Protein 4PC4 (pdb70)

CATH classification: 2.80.10.50 (+1 more: 1.10.10.2400)

Radius of gyration: 37.39 Å; Cα contacts (8 Å, |Δi|>4): 2661; chains: 5; bounding box: 102×101×78 Å

Secondary structure (DSSP, 8-state):
---HHHHHHHHHHHHHTT-HHHHHHHHHHHHHTT-THHHHHHHHHHHHTT-THHHHHHHHHHTTT-HHHHHHHS-HHHHHHHHT--EEEEETTTTEEEEE-S---TTS-EEEEE-SS-SSSGGG-EEEEEEEETTEEEEEEEETTTTEEEEE-SSS-SSTT---BEEEES---SGGG-EEEEEEEETTEEEEEEEETTT-PEEEEEEE-STT--EEEEEESS--TT-HHHH-EEEEE-/---HHHHHHHHHHHHHTT-HHHHHHHHHHHHHTT-THHHHHHHHHHHHTT-THHHHHHHHHHHTT-HHHHHHHS-HHHHHHHHT--EEEEETTTTEEEEE-S---TTS-EEEEE-SS-SSSGGG-EEEEEEEETTEEEEEEEETTTTEEEEE-SSS-SSTT---BEEEES---SGGG-EEEEEEEETTEEEEEEEETTT-PBEEEEEE-STT--EEEEE--S--TT-HHHH-EEEEE-/--SS-HHHHHHHHHHHHHHT-HHHHHHHHHHHHHTT-THHHHHHHHHHHHTT-THHHHHHHHHHTTT-HHHHHHHS-HHHHHHHHT--EEEEETTTTEEEEE-S---TTS-EEEEEESS-SSSGGG-EEEEEEEETTEEEEEEEETTTTEEEEE-SSS-SSTT---BEEEES---SGGG-EEEEEEEETTEEEEEEEETTT-PEEEEEEE-STT--EEEEEESS--TT-HHHH-EEEEE-/---HHHHHHHHHHHHHTT-HHHHHHHHHHHHHTT-THHHHHHHHHHHHTT-THHHHHHHHHHTTT-HHHHHHHS-HHHHHHHHT--EEEEETTTTEEEEE-S---TTS-EEEEEESS-SSSGGG-EEEEEEEETTEEEEEEEETTTTEEEEE-SSS-SSTT---BEEEES---SGGG-EEEEEEEETTEEEEEEEETTT-PEEEEEEE-STT--EEEEEESS--TT-HHHH-EEEEE-/--S-HHHHHHHHHHHHHHT-HHHHHHHHHHHHHTT-THHHHHHHHHHHHTT-THHHHHHHHHHTTT-HHHHHHHS-HHHHHHHHT--EEEEETTTTEEEEE-S---TTS-EEEEEESS-SSSGGG-EEEEEEEETTEEEEEEEETTTTEEEEE-SSS-SSTT---BEEEES---SGGG-EEEEEEEETTEEEEEEEETTT-PEEEEEEE-STT--EEEEEESS--TT-HHHH-EEEEE-

Nearest PDB structures (foldseek):
  4pc4-assembly4_D  TM=1.002E+00  e=9.087E-47  Bombyx mori
  4efr-assembly1_A  TM=9.625E-01  e=6.737E-29  Bombyx mori
  4iy8-assembly2_B  TM=9.579E-01  e=3.237E-28  Bombyx mori
  7wns-assembly1_A  TM=9.553E-01  e=2.415E-25  Bombyx mori
  6lqk-assembly1_A  TM=6.366E-01  e=7.628E-05  Apis mellifera

InterPro domains:
  IPR004943 Lepidopteran low molecular weight lipoprotein [PF03260] (29-259)
  IPR042046 Lepidopteran low molecular weight lipoprotein, N-terminal domain [G3DSA:1.10.10.2400] (21-98)

Structure (mmCIF, N/CA/C/O backbone):
data_4PC4
#
_entry.id   4PC4
#
_cell.length_a   83.210
_cell.length_b   85.750
_cell.length_c   104.470
_cell.angle_alpha   90.00
_cell.angle_beta   104.84
_cell.angle_gamma   90.00
#
_symmetry.space_group_name_H-M   'P 1 21 1'
#
loop_
_entity.id
_entity.type
_entity.pdbx_description
1 polymer '30K lipoprotein'
2 non-polymer '2-(N-MORPHOLINO)-ETHANESULFONIC ACID'
3 non-polymer 1,2-ETHANEDIOL
4 non-polymer DI(HYDROXYETHYL)ETHER
5 non-polymer 'ISOPROPYL ALCOHOL'
6 water water
#
loop_
_atom_site.group_PDB
_atom_site.id
_atom_site.type_symbol
_atom_site.label_atom_id
_atom_site.label_alt_id
_atom_site.label_comp_id
_atom_site.label_asym_id
_atom_site.label_entity_id
_atom_site.label_seq_id
_atom_site.pdbx_PDB_ins_code
_atom_site.Cartn_x
_atom_site.Cartn_y
_atom_site.Cartn_z
_atom_site.occupancy
_atom_site.B_iso_or_equiv
_atom_site.auth_seq_id
_atom_site.auth_comp_id
_atom_site.auth_asym_id
_atom_site.auth_atom_id
_atom_site.pdbx_PDB_model_num
ATOM 1 N N . ASP A 1 8 ? 11.566 32.488 82.967 1.00 87.61 8 ASP A N 1
ATOM 2 C CA . ASP A 1 8 ? 11.094 31.824 81.705 1.00 89.51 8 ASP A CA 1
ATOM 3 C C . ASP A 1 8 ? 12.276 31.189 80.923 1.00 79.09 8 ASP A C 1
ATOM 4 O O . ASP A 1 8 ? 12.295 29.966 80.714 1.00 78.00 8 ASP A O 1
ATOM 9 N N . THR A 1 9 ? 13.273 31.997 80.546 1.00 68.85 9 THR A N 1
ATOM 10 C CA . THR A 1 9 ? 14.473 31.509 79.836 1.00 59.63 9 THR A CA 1
ATOM 11 C C . THR A 1 9 ? 15.165 30.364 80.573 1.00 52.44 9 THR A C 1
ATOM 12 O O . THR A 1 9 ? 15.411 30.459 81.761 1.00 49.08 9 THR A O 1
ATOM 16 N N . SER A 1 10 ? 15.457 29.273 79.868 1.00 46.58 10 SER A N 1
ATOM 17 C CA . SER A 1 10 ? 16.035 28.084 80.491 1.00 43.63 10 SER A CA 1
ATOM 18 C C . SER A 1 10 ? 17.457 28.362 80.960 1.00 42.85 10 SER A C 1
ATOM 19 O O . SER A 1 10 ? 18.169 29.232 80.399 1.00 35.20 10 SER A O 1
ATOM 22 N N . ASN A 1 11 ? 17.885 27.569 81.940 1.00 40.82 11 ASN A N 1
ATOM 23 C CA . ASN A 1 11 ? 19.262 27.636 82.402 1.00 42.60 11 ASN A CA 1
ATOM 24 C C . ASN A 1 11 ? 20.277 27.405 81.269 1.00 38.26 11 ASN A C 1
ATOM 25 O O . ASN A 1 11 ? 21.308 28.060 81.230 1.00 37.70 11 ASN A O 1
ATOM 30 N N . GLN A 1 12 ? 19.984 26.493 80.357 1.00 39.33 12 GLN A N 1
ATOM 31 C CA . GLN A 1 12 ? 20.885 26.238 79.214 1.00 42.81 12 GLN A CA 1
ATOM 32 C C . GLN A 1 12 ? 21.036 27.472 78.331 1.00 37.17 12 GLN A C 1
ATOM 33 O O . GLN A 1 12 ? 22.149 27.784 77.867 1.00 37.89 12 GLN A O 1
ATOM 39 N N . ASP A 1 13 ? 19.920 28.131 78.034 1.00 33.04 13 ASP A N 1
ATOM 40 C CA . ASP A 1 13 ? 19.974 29.330 77.190 1.00 30.88 13 ASP A CA 1
ATOM 41 C C . ASP A 1 13 ? 20.742 30.454 77.895 1.00 28.96 13 ASP A C 1
ATOM 42 O O . ASP A 1 13 ? 21.439 31.221 77.247 1.00 26.67 13 ASP A O 1
ATOM 47 N N . LEU A 1 14 ? 20.575 30.566 79.203 1.00 28.32 14 LEU A N 1
ATOM 48 C CA . LEU A 1 14 ? 21.311 31.584 79.965 1.00 27.36 14 LEU A CA 1
ATOM 49 C C . LEU A 1 14 ? 22.789 31.276 80.026 1.00 27.59 14 LEU A C 1
ATOM 50 O O . LEU A 1 14 ? 23.622 32.171 79.993 1.00 27.40 14 LEU A O 1
ATOM 55 N N . GLU A 1 15 ? 23.128 30.007 80.111 1.00 28.64 15 GLU A N 1
ATOM 56 C CA . GLU A 1 15 ? 24.518 29.623 80.009 1.00 29.70 15 GLU A CA 1
ATOM 57 C C . GLU A 1 15 ? 25.163 30.053 78.667 1.00 27.68 15 GLU A C 1
ATOM 58 O O . GLU A 1 15 ? 26.311 30.515 78.638 1.00 23.09 15 GLU A O 1
ATOM 64 N N . GLU A 1 16 ? 24.425 29.897 77.581 1.00 24.68 16 GLU A N 1
ATOM 65 C CA . GLU A 1 16 ? 24.908 30.294 76.292 1.00 23.20 16 GLU A CA 1
ATOM 66 C C . GLU A 1 16 ? 25.139 31.819 76.214 1.00 22.22 16 GLU A C 1
ATOM 67 O O . GLU A 1 16 ? 26.142 32.282 75.691 1.00 20.66 16 GLU A O 1
ATOM 73 N N . LYS A 1 17 ? 24.190 32.578 76.760 1.00 21.60 17 LYS A N 1
ATOM 74 C CA . LYS A 1 17 ? 24.284 34.025 76.802 1.00 19.27 17 LYS A CA 1
ATOM 75 C C . LYS A 1 17 ? 25.465 34.475 77.615 1.00 19.16 17 LYS A C 1
ATOM 76 O O . LYS A 1 17 ? 26.227 35.337 77.184 1.00 19.41 17 LYS A O 1
ATOM 82 N N . LEU A 1 18 ? 25.718 33.786 78.727 1.00 18.72 18 LEU A N 1
ATOM 83 C CA . LEU A 1 18 ? 26.851 34.158 79.575 1.00 19.27 18 LEU A CA 1
ATOM 84 C C . LEU A 1 18 ? 28.184 33.841 78.931 1.00 19.40 18 LEU A C 1
ATOM 85 O O . LEU A 1 18 ? 29.087 34.687 78.899 1.00 18.39 18 LEU A O 1
ATOM 90 N N . TYR A 1 19 ? 28.300 32.648 78.358 1.00 17.94 19 TYR A N 1
ATOM 91 C CA . TYR A 1 19 ? 29.487 32.266 77.667 1.00 17.79 19 TYR A CA 1
ATOM 92 C C . TYR A 1 19 ? 29.794 33.265 76.530 1.00 18.64 19 TYR A C 1
ATOM 93 O O . TYR A 1 19 ? 30.949 33.712 76.371 1.00 18.49 19 TYR A O 1
ATOM 102 N N . ASN A 1 20 ? 28.774 33.594 75.748 1.00 18.59 20 ASN A N 1
ATOM 103 C CA . ASN A 1 20 ? 28.939 34.544 74.630 1.00 18.77 20 ASN A CA 1
ATOM 104 C C . ASN A 1 20 ? 29.468 35.881 75.127 1.00 18.97 20 ASN A C 1
ATOM 105 O O . ASN A 1 20 ? 30.351 36.455 74.488 1.00 17.98 20 ASN A O 1
ATOM 110 N N . SER A 1 21 ? 28.918 36.376 76.250 1.00 18.45 21 SER A N 1
ATOM 111 C CA . SER A 1 21 ? 29.368 37.664 76.817 1.00 19.05 21 SER A CA 1
ATOM 112 C C . SER A 1 21 ? 30.849 37.612 77.142 1.00 18.34 21 SER A C 1
ATOM 113 O O . SER A 1 21 ? 31.603 38.566 76.875 1.00 19.30 21 SER A O 1
ATOM 116 N N . ILE A 1 22 ? 31.280 36.522 77.752 1.00 17.71 22 ILE A N 1
ATOM 117 C CA . ILE A 1 22 ? 32.664 36.341 78.161 1.00 18.39 22 ILE A CA 1
ATOM 118 C C . ILE A 1 22 ? 33.557 36.239 76.962 1.00 18.33 22 ILE A C 1
ATOM 119 O O . ILE A 1 22 ? 34.615 36.906 76.848 1.00 16.68 22 ILE A O 1
ATOM 124 N N . LEU A 1 23 ? 33.150 35.436 75.966 1.00 19.45 23 LEU A N 1
ATOM 125 C CA . LEU A 1 23 ? 33.949 35.299 74.787 1.00 19.94 23 LEU A CA 1
ATOM 126 C C . LEU A 1 23 ? 34.172 36.588 73.988 1.00 21.37 23 LEU A C 1
ATOM 127 O O . LEU A 1 23 ? 35.231 36.803 73.411 1.00 23.32 23 LEU A O 1
ATOM 132 N N . THR A 1 24 ? 33.177 37.446 73.988 1.00 19.88 24 THR A N 1
ATOM 133 C CA . THR A 1 24 ? 33.236 38.701 73.270 1.00 21.13 24 THR A CA 1
ATOM 134 C C . THR A 1 24 ? 33.860 39.827 74.078 1.00 21.23 24 THR A C 1
ATOM 135 O O . THR A 1 24 ? 34.052 40.931 73.567 1.00 22.07 24 THR A O 1
ATOM 139 N N . GLY A 1 25 ? 34.208 39.546 75.308 1.00 20.63 25 GLY A N 1
ATOM 140 C CA . GLY A 1 25 ? 34.822 40.571 76.180 1.00 20.73 25 GLY A CA 1
ATOM 141 C C . GLY A 1 25 ? 33.867 41.569 76.763 1.00 20.65 25 GLY A C 1
ATOM 142 O O . GLY A 1 25 ? 34.305 42.632 77.297 1.00 18.58 25 GLY A O 1
ATOM 143 N N . ASP A 1 26 ? 32.581 41.222 76.822 1.00 19.44 26 ASP A N 1
ATOM 144 C CA . ASP A 1 26 ? 31.588 42.070 77.505 1.00 21.64 26 ASP A CA 1
ATOM 145 C C . ASP A 1 26 ? 31.478 41.667 78.950 1.00 21.81 26 ASP A C 1
ATOM 146 O O . ASP A 1 26 ? 30.489 41.051 79.391 1.00 19.41 26 ASP A O 1
ATOM 151 N N . TYR A 1 27 ? 32.539 41.973 79.711 1.00 19.61 27 TYR A N 1
ATOM 152 C CA . TYR A 1 27 ? 32.652 41.505 81.081 1.00 20.99 27 TYR A CA 1
ATOM 153 C C . TYR A 1 27 ? 31.631 42.182 82.005 1.00 23.45 27 TYR A C 1
ATOM 154 O O . TYR A 1 27 ? 31.200 41.575 82.977 1.00 23.56 27 TYR A O 1
ATOM 163 N N . ASP A 1 28 ? 31.246 43.415 81.705 1.00 24.36 28 ASP A N 1
ATOM 164 C CA . ASP A 1 28 ? 30.250 44.075 82.559 1.00 28.48 28 ASP A CA 1
ATOM 165 C C . ASP A 1 28 ? 28.900 43.361 82.450 1.00 24.74 28 ASP A C 1
ATOM 166 O O . ASP A 1 28 ? 28.261 43.126 83.462 1.00 25.84 28 ASP A O 1
ATOM 171 N N . SER A 1 29 ? 28.517 42.935 81.246 1.00 23.59 29 SER A N 1
ATOM 172 C CA . SER A 1 29 ? 27.328 42.080 81.095 1.00 23.17 29 SER A CA 1
ATOM 173 C C . SER A 1 29 ? 27.507 40.744 81.801 1.00 22.14 29 SER A C 1
ATOM 174 O O . SER A 1 29 ? 26.588 40.265 82.466 1.00 22.54 29 SER A O 1
ATOM 177 N N . ALA A 1 30 ? 28.660 40.096 81.641 1.00 20.25 30 ALA A N 1
ATOM 178 C CA . ALA A 1 30 ? 28.904 38.813 82.269 1.00 20.12 30 ALA A CA 1
ATOM 179 C C . ALA A 1 30 ? 28.757 38.890 83.782 1.00 21.54 30 ALA A C 1
ATOM 180 O O . ALA A 1 30 ? 28.156 37.998 84.398 1.00 21.74 30 ALA A O 1
ATOM 182 N N . VAL A 1 31 ? 29.321 39.945 84.379 1.00 21.39 31 VAL A N 1
ATOM 183 C CA . VAL A 1 31 ? 29.242 40.117 85.841 1.00 22.44 31 VAL A CA 1
ATOM 184 C C . VAL A 1 31 ? 27.795 40.394 86.273 1.00 21.90 31 VAL A C 1
ATOM 185 O O . VAL A 1 31 ? 27.313 39.788 87.218 1.00 23.93 31 VAL A O 1
ATOM 189 N N . ARG A 1 32 ? 27.122 41.284 85.580 1.00 23.43 32 ARG A N 1
ATOM 190 C CA . ARG A 1 32 ? 25.709 41.584 85.886 1.00 27.08 32 ARG A CA 1
ATOM 191 C C . ARG A 1 32 ? 24.831 40.315 85.824 1.00 26.46 32 ARG A C 1
ATOM 192 O O . ARG A 1 32 ? 24.074 40.022 86.753 1.00 25.91 32 ARG A O 1
ATOM 200 N N . GLN A 1 33 ? 24.940 39.585 84.709 1.00 23.56 33 GLN A N 1
ATOM 201 C CA . GLN A 1 33 ? 24.266 38.317 84.579 1.00 24.28 33 GLN A CA 1
ATOM 202 C C . GLN A 1 33 ? 24.576 37.359 85.748 1.00 24.00 33 GLN A C 1
ATOM 203 O O . GLN A 1 33 ? 23.676 36.741 86.316 1.00 23.57 33 GLN A O 1
ATOM 209 N N . SER A 1 34 ? 25.865 37.229 86.083 1.00 23.11 34 SER A N 1
ATOM 210 C CA . SER A 1 34 ? 26.290 36.290 87.097 1.00 23.50 34 SER A CA 1
ATOM 211 C C . SER A 1 34 ? 25.720 36.604 88.477 1.00 24.45 34 SER A C 1
ATOM 212 O O . SER A 1 34 ? 25.213 35.707 89.184 1.00 25.01 34 SER A O 1
ATOM 215 N N . LEU A 1 35 ? 25.733 37.869 88.836 1.00 26.04 35 LEU A N 1
ATOM 216 C CA . LEU A 1 35 ? 25.146 38.307 90.091 1.00 28.90 35 LEU A CA 1
ATOM 217 C C . LEU A 1 35 ? 23.642 38.019 90.135 1.00 28.88 35 LEU A C 1
ATOM 218 O O . LEU A 1 35 ? 23.134 37.600 91.152 1.00 29.28 35 LEU A O 1
ATOM 223 N N . GLU A 1 36 ? 22.962 38.295 89.024 1.00 29.49 36 GLU A N 1
ATOM 224 C CA . GLU A 1 36 ? 21.546 38.038 88.927 1.00 30.15 36 GLU A CA 1
ATOM 225 C C . GLU A 1 36 ? 21.258 36.547 89.054 1.00 30.08 36 GLU A C 1
ATOM 226 O O . GLU A 1 36 ? 20.380 36.156 89.873 1.00 31.74 36 GLU A O 1
ATOM 232 N N . TYR A 1 37 ? 22.000 35.700 88.322 1.00 26.59 37 TYR A N 1
ATOM 233 C CA . TYR A 1 37 ? 21.765 34.231 88.412 1.00 29.03 37 TYR A CA 1
ATOM 234 C C . TYR A 1 37 ? 21.999 33.679 89.828 1.00 29.72 37 TYR A C 1
ATOM 235 O O . TYR A 1 37 ? 21.206 32.880 90.356 1.00 31.79 37 TYR A O 1
ATOM 244 N N . GLU A 1 38 ? 23.060 34.140 90.457 1.00 30.87 38 GLU A N 1
ATOM 245 C CA . GLU A 1 38 ? 23.366 33.696 91.822 1.00 30.55 38 GLU A CA 1
ATOM 246 C C . GLU A 1 38 ? 22.233 34.137 92.794 1.00 34.54 38 GLU A C 1
ATOM 247 O O . GLU A 1 38 ? 21.813 33.356 93.634 1.00 34.07 38 GLU A O 1
ATOM 253 N N . SER A 1 39 ? 21.747 35.373 92.653 1.00 34.03 39 SER A N 1
ATOM 254 C CA . SER A 1 39 ? 20.663 35.879 93.493 1.00 37.90 39 SER A CA 1
ATOM 255 C C . SER A 1 39 ? 19.362 35.087 93.323 1.00 40.02 39 SER A C 1
ATOM 256 O O . SER A 1 39 ? 18.565 35.027 94.241 1.00 39.33 39 SER A O 1
ATOM 259 N N . GLN A 1 40 ? 19.152 34.513 92.141 1.00 38.20 40 GLN A N 1
ATOM 260 C CA . GLN A 1 40 ? 17.973 33.737 91.835 1.00 40.42 40 GLN A CA 1
ATOM 261 C C . GLN A 1 40 ? 18.137 32.262 92.210 1.00 40.20 40 GLN A C 1
ATOM 262 O O . GLN A 1 40 ? 17.228 31.485 91.986 1.00 39.99 40 GLN A O 1
ATOM 268 N N . GLY A 1 41 ? 19.295 31.868 92.746 1.00 37.42 41 GLY A N 1
ATOM 269 C CA . GLY A 1 41 ? 19.584 30.466 93.062 1.00 37.45 41 GLY A CA 1
ATOM 270 C C . GLY A 1 41 ? 19.905 29.622 91.872 1.00 38.64 41 GLY A C 1
ATOM 271 O O . GLY A 1 41 ? 19.761 28.405 91.918 1.00 41.16 41 GLY A O 1
ATOM 272 N N . LYS A 1 42 ? 20.342 30.268 90.782 1.00 37.41 42 LYS A N 1
ATOM 273 C CA . LYS A 1 42 ? 20.683 29.601 89.541 1.00 36.25 42 LYS A CA 1
ATOM 274 C C . LYS A 1 42 ? 22.198 29.660 89.288 1.00 33.79 42 LYS A C 1
ATOM 275 O O . LYS A 1 42 ? 22.630 29.781 88.164 1.00 32.50 42 LYS A O 1
ATOM 281 N N . GLY A 1 43 ? 22.969 29.592 90.353 1.00 33.54 43 GLY A N 1
ATOM 282 C CA . GLY A 1 43 ? 24.421 29.590 90.285 1.00 32.99 43 GLY A CA 1
ATOM 283 C C . GLY A 1 43 ? 25.005 28.449 89.481 1.00 32.05 43 GLY A C 1
ATOM 284 O O . GLY A 1 43 ? 26.116 28.545 88.965 1.00 31.44 43 GLY A O 1
ATOM 285 N N . SER A 1 44 ? 24.264 27.358 89.345 1.00 31.60 44 SER A N 1
ATOM 286 C CA . SER A 1 44 ? 24.668 26.268 88.459 1.00 33.27 44 SER A CA 1
ATOM 287 C C . SER A 1 44 ? 24.993 26.745 87.037 1.00 31.39 44 SER A C 1
ATOM 288 O O . SER A 1 44 ? 25.806 26.128 86.342 1.00 31.19 44 SER A O 1
ATOM 291 N N . ILE A 1 45 ? 24.339 27.815 86.593 1.00 31.56 45 ILE A N 1
ATOM 292 C CA . ILE A 1 45 ? 24.643 28.408 85.282 1.00 27.69 45 ILE A CA 1
ATOM 293 C C . ILE A 1 45 ? 26.130 28.837 85.217 1.00 25.26 45 ILE A C 1
ATOM 294 O O . ILE A 1 45 ? 26.826 28.564 84.239 1.00 25.95 45 ILE A O 1
ATOM 299 N N . ILE A 1 46 ? 26.577 29.479 86.299 1.00 26.69 46 ILE A N 1
ATOM 300 C CA . ILE A 1 46 ? 27.934 29.955 86.404 1.00 25.03 46 ILE A CA 1
ATOM 301 C C . ILE A 1 46 ? 28.882 28.776 86.461 1.00 25.93 46 ILE A C 1
ATOM 302 O O . ILE A 1 46 ? 29.872 28.736 85.738 1.00 24.75 46 ILE A O 1
ATOM 307 N N . GLN A 1 47 ? 28.564 27.770 87.279 1.00 27.67 47 GLN A N 1
ATOM 308 C CA . GLN A 1 47 ? 29.400 26.580 87.347 1.00 28.61 47 GLN A CA 1
ATOM 309 C C . GLN A 1 47 ? 29.581 25.927 85.990 1.00 25.15 47 GLN A C 1
ATOM 310 O O . GLN A 1 47 ? 30.676 25.532 85.614 1.00 25.09 47 GLN A O 1
ATOM 316 N N . ASN A 1 48 ? 28.490 25.817 85.243 1.00 27.50 48 ASN A N 1
ATOM 317 C CA . ASN A 1 48 ? 28.529 25.199 83.939 1.00 27.08 48 ASN A CA 1
ATOM 318 C C . ASN A 1 48 ? 29.362 26.013 82.937 1.00 23.85 48 ASN A C 1
ATOM 319 O O . ASN A 1 48 ? 30.109 25.462 82.165 1.00 24.03 48 ASN A O 1
ATOM 324 N N . VAL A 1 49 ? 29.211 27.328 82.960 1.00 23.73 49 VAL A N 1
ATOM 325 C CA A VAL A 1 49 ? 30.012 28.195 82.062 0.50 23.69 49 VAL A CA 1
ATOM 326 C CA B VAL A 1 49 ? 30.005 28.192 82.066 0.50 23.31 49 VAL A CA 1
ATOM 327 C C . VAL A 1 49 ? 31.503 28.104 82.383 1.00 22.30 49 VAL A C 1
ATOM 328 O O . VAL A 1 49 ? 32.318 27.965 81.473 1.00 21.05 49 VAL A O 1
ATOM 335 N N . VAL A 1 50 ? 31.841 28.119 83.670 1.00 23.19 50 VAL A N 1
ATOM 336 C CA . VAL A 1 50 ? 33.243 28.015 84.083 1.00 23.23 50 VAL A CA 1
ATOM 337 C C . VAL A 1 50 ? 33.814 26.672 83.627 1.00 21.05 50 VAL A C 1
ATOM 338 O O . VAL A 1 50 ? 34.854 26.643 82.996 1.00 20.61 50 VAL A O 1
ATOM 342 N N . ASN A 1 51 ? 33.064 25.601 83.836 1.00 22.48 51 ASN A N 1
ATOM 343 C CA . ASN A 1 51 ? 33.486 24.269 83.396 1.00 24.07 51 ASN A CA 1
ATOM 344 C C . ASN A 1 51 ? 33.760 24.288 81.874 1.00 21.62 51 ASN A C 1
ATOM 345 O O . ASN A 1 51 ? 34.771 23.746 81.411 1.00 21.97 51 ASN A O 1
ATOM 350 N N . ASN A 1 52 ? 32.832 24.861 81.121 1.00 21.95 52 ASN A N 1
ATOM 351 C CA . ASN A 1 52 ? 32.954 24.848 79.641 1.00 22.00 52 ASN A CA 1
ATOM 352 C C . ASN A 1 52 ? 34.075 25.762 79.165 1.00 19.13 52 ASN A C 1
ATOM 353 O O . ASN A 1 52 ? 34.783 25.428 78.205 1.00 21.87 52 ASN A O 1
ATOM 358 N N . LEU A 1 53 ? 34.241 26.922 79.805 1.00 20.22 53 LEU A N 1
ATOM 359 C CA . LEU A 1 53 ? 35.344 27.817 79.458 1.00 19.15 53 LEU A CA 1
ATOM 360 C C . LEU A 1 53 ? 36.694 27.126 79.607 1.00 19.46 53 LEU A C 1
ATOM 361 O O . LEU A 1 53 ? 37.595 27.281 78.778 1.00 19.91 53 LEU A O 1
ATOM 366 N N . ILE A 1 54 ? 36.825 26.369 80.680 1.00 20.66 54 ILE A N 1
ATOM 367 C CA . ILE A 1 54 ? 38.065 25.659 80.974 1.00 21.65 54 ILE A CA 1
ATOM 368 C C . ILE A 1 54 ? 38.302 24.480 80.029 1.00 20.19 54 ILE A C 1
ATOM 369 O O . ILE A 1 54 ? 39.398 24.321 79.503 1.00 20.42 54 ILE A O 1
ATOM 374 N N . ILE A 1 55 ? 37.252 23.715 79.746 1.00 21.93 55 ILE A N 1
ATOM 375 C CA . ILE A 1 55 ? 37.322 22.651 78.724 1.00 23.15 55 ILE A CA 1
ATOM 376 C C . ILE A 1 55 ? 37.773 23.250 77.389 1.00 22.06 55 ILE A C 1
ATOM 377 O O . ILE A 1 55 ? 38.632 22.679 76.694 1.00 21.16 55 ILE A O 1
ATOM 382 N N . ASP A 1 56 ? 37.278 24.447 77.076 1.00 20.80 56 ASP A N 1
ATOM 383 C CA . ASP A 1 56 ? 37.638 25.135 75.814 1.00 21.68 56 ASP A CA 1
ATOM 384 C C . ASP A 1 56 ? 38.980 25.889 75.872 1.00 20.70 56 ASP A C 1
ATOM 385 O O . ASP A 1 56 ? 39.407 26.461 74.867 1.00 19.80 56 ASP A O 1
ATOM 390 N N . LYS A 1 57 ? 39.611 25.885 77.049 1.00 19.76 57 LYS A N 1
ATOM 391 C CA . LYS A 1 57 ? 40.901 26.542 77.292 1.00 20.83 57 LYS A CA 1
ATOM 392 C C . LYS A 1 57 ? 40.806 28.034 76.917 1.00 21.98 57 LYS A C 1
ATOM 393 O O . LYS A 1 57 ? 41.702 28.587 76.288 1.00 21.15 57 LYS A O 1
ATOM 399 N N . ARG A 1 58 ? 39.717 28.672 77.337 1.00 22.03 58 ARG A N 1
ATOM 400 C CA . ARG A 1 58 ? 39.521 30.078 76.962 1.00 22.80 58 ARG A CA 1
ATOM 401 C C . ARG A 1 58 ? 40.302 31.004 77.862 1.00 20.20 58 ARG A C 1
ATOM 402 O O . ARG A 1 58 ? 40.114 31.011 79.070 1.00 19.73 58 ARG A O 1
ATOM 410 N N . ARG A 1 59 ? 41.182 31.794 77.302 1.00 22.86 59 ARG A N 1
ATOM 411 C CA . ARG A 1 59 ? 41.910 32.731 78.166 1.00 23.01 59 ARG A CA 1
ATOM 412 C C . ARG A 1 59 ? 41.008 33.746 78.843 1.00 21.74 59 ARG A C 1
ATOM 413 O O . ARG A 1 59 ? 41.318 34.193 79.931 1.00 20.40 59 ARG A O 1
ATOM 421 N N . ASN A 1 60 ? 39.871 34.078 78.225 1.00 19.19 60 ASN A N 1
ATOM 422 C CA . ASN A 1 60 ? 38.932 35.032 78.795 1.00 19.54 60 ASN A CA 1
ATOM 423 C C . ASN A 1 60 ? 38.302 34.591 80.111 1.00 18.98 60 ASN A C 1
ATOM 424 O O . ASN A 1 60 ? 37.706 35.388 80.832 1.00 18.33 60 ASN A O 1
ATOM 429 N N . THR A 1 61 ? 38.471 33.312 80.477 1.00 17.82 61 THR A N 1
ATOM 430 C CA . THR A 1 61 ? 38.147 32.864 81.794 1.00 17.99 61 THR A CA 1
ATOM 431 C C . THR A 1 61 ? 38.806 33.731 82.883 1.00 17.25 61 THR A C 1
ATOM 432 O O . THR A 1 61 ? 38.211 33.961 83.955 1.00 18.03 61 THR A O 1
ATOM 436 N N . MET A 1 62 ? 40.038 34.158 82.644 1.00 16.51 62 MET A N 1
ATOM 437 C CA . MET A 1 62 ? 40.781 34.910 83.669 1.00 16.88 62 MET A CA 1
ATOM 438 C C . MET A 1 62 ? 40.150 36.260 83.889 1.00 16.20 62 MET A C 1
ATOM 439 O O . MET A 1 62 ? 39.977 36.677 85.023 1.00 18.71 62 MET A O 1
ATOM 444 N N . GLU A 1 63 ? 39.836 36.944 82.796 1.00 16.13 63 GLU A N 1
ATOM 445 C CA . GLU A 1 63 ? 39.130 38.217 82.861 1.00 16.73 63 GLU A CA 1
ATOM 446 C C . GLU A 1 63 ? 37.789 38.125 83.565 1.00 17.99 63 GLU A C 1
ATOM 447 O O . GLU A 1 63 ? 37.443 38.988 84.360 1.00 17.53 63 GLU A O 1
ATOM 453 N N . TYR A 1 64 ? 37.028 37.070 83.275 1.00 17.34 64 TYR A N 1
ATOM 454 C CA . TYR A 1 64 ? 35.740 36.858 83.872 1.00 17.84 64 TYR A CA 1
ATOM 455 C C . TYR A 1 64 ? 35.912 36.715 85.384 1.00 17.57 64 TYR A C 1
ATOM 456 O O . TYR A 1 64 ? 35.244 37.395 86.169 1.00 19.54 64 TYR A O 1
ATOM 465 N N . CYS A 1 65 ? 36.845 35.889 85.783 1.00 17.58 65 CYS A N 1
ATOM 466 C CA . CYS A 1 65 ? 37.154 35.736 87.196 1.00 18.55 65 CYS A CA 1
ATOM 467 C C . CYS A 1 65 ? 37.559 37.078 87.858 1.00 19.66 65 CYS A C 1
ATOM 468 O O . CYS A 1 65 ? 37.060 37.456 88.923 1.00 21.54 65 CYS A O 1
ATOM 471 N N . TYR A 1 66 ? 38.463 37.798 87.223 1.00 19.16 66 TYR A N 1
ATOM 472 C CA . TYR A 1 66 ? 38.934 39.064 87.767 1.00 20.30 66 TYR A CA 1
ATOM 473 C C . TYR A 1 66 ? 37.788 40.061 87.934 1.00 20.73 66 TYR A C 1
ATOM 474 O O . TYR A 1 66 ? 37.681 40.743 88.948 1.00 21.38 66 TYR A O 1
ATOM 483 N N . LYS A 1 67 ? 36.984 40.199 86.889 1.00 20.12 67 LYS A N 1
ATOM 484 C CA . LYS A 1 67 ? 35.924 41.192 86.905 1.00 20.15 67 LYS A CA 1
ATOM 485 C C . LYS A 1 67 ? 34.869 40.831 87.970 1.00 21.37 67 LYS A C 1
ATOM 486 O O . LYS A 1 67 ? 34.285 41.726 88.584 1.00 22.50 67 LYS A O 1
ATOM 492 N N . LEU A 1 68 ? 34.665 39.552 88.209 1.00 19.90 68 LEU A N 1
ATOM 493 C CA . LEU A 1 68 ? 33.818 39.127 89.323 1.00 21.66 68 LEU A CA 1
ATOM 494 C C . LEU A 1 68 ? 34.488 39.530 90.631 1.00 22.69 68 LEU A C 1
ATOM 495 O O . LEU A 1 68 ? 33.846 40.083 91.542 1.00 25.05 68 LEU A O 1
ATOM 500 N N . TRP A 1 69 ? 35.798 39.266 90.720 1.00 22.94 69 TRP A N 1
ATOM 501 C CA . TRP A 1 69 ? 36.563 39.528 91.958 1.00 24.47 69 TRP A CA 1
ATOM 502 C C . TRP A 1 69 ? 36.495 41.000 92.393 1.00 26.84 69 TRP A C 1
ATOM 503 O O . TRP A 1 69 ? 36.361 41.307 93.582 1.00 28.40 69 TRP A O 1
ATOM 514 N N . VAL A 1 70 ? 36.534 41.922 91.441 1.00 27.61 70 VAL A N 1
ATOM 515 C CA . VAL A 1 70 ? 36.484 43.354 91.768 1.00 29.03 70 VAL A CA 1
ATOM 516 C C . VAL A 1 70 ? 35.080 43.949 91.617 1.00 32.41 70 VAL A C 1
ATOM 517 O O . VAL A 1 70 ? 34.892 45.167 91.749 1.00 31.97 70 VAL A O 1
ATOM 521 N N . GLY A 1 71 ? 34.113 43.120 91.264 1.00 29.86 71 GLY A N 1
ATOM 522 C CA . GLY A 1 71 ? 32.760 43.580 90.939 1.00 28.59 71 GLY A CA 1
ATOM 523 C C . GLY A 1 71 ? 31.691 42.971 91.839 1.00 28.44 71 GLY A C 1
ATOM 524 O O . GLY A 1 71 ? 30.608 42.669 91.377 1.00 27.77 71 GLY A O 1
ATOM 525 N N . ASN A 1 72 ? 32.028 42.759 93.101 1.00 27.42 72 ASN A N 1
ATOM 526 C CA . ASN A 1 72 ? 31.116 42.170 94.077 1.00 31.57 72 ASN A CA 1
ATOM 527 C C . ASN A 1 72 ? 30.804 40.732 93.905 1.00 31.29 72 ASN A C 1
ATOM 528 O O . ASN A 1 72 ? 29.792 40.289 94.436 1.00 33.52 72 ASN A O 1
ATOM 533 N N . GLY A 1 73 ? 31.663 39.995 93.193 1.00 28.08 73 GLY A N 1
ATOM 534 C CA . GLY A 1 73 ? 31.447 38.606 92.916 1.00 27.45 73 GLY A CA 1
ATOM 535 C C . GLY A 1 73 ? 32.444 37.673 93.560 1.00 28.38 73 GLY A C 1
ATOM 536 O O . GLY A 1 73 ? 32.696 36.600 93.041 1.00 28.26 73 GLY A O 1
ATOM 537 N N . GLN A 1 74 ? 33.019 38.055 94.699 1.00 28.62 74 GLN A N 1
ATOM 538 C CA . GLN A 1 74 ? 34.038 37.210 95.331 1.00 28.53 74 GLN A CA 1
ATOM 539 C C . GLN A 1 74 ? 33.509 35.886 95.813 1.00 27.88 74 GLN A C 1
ATOM 540 O O . GLN A 1 74 ? 34.168 34.872 95.768 1.00 26.34 74 GLN A O 1
ATOM 546 N N . GLU A 1 75 ? 32.269 35.878 96.266 1.00 30.43 75 GLU A N 1
ATOM 547 C CA . GLU A 1 75 ? 31.665 34.646 96.696 1.00 32.82 75 GLU A CA 1
ATOM 548 C C . GLU A 1 75 ? 31.411 33.712 95.524 1.00 30.03 75 GLU A C 1
ATOM 549 O O . GLU A 1 75 ? 31.548 32.505 95.658 1.00 31.01 75 GLU A O 1
ATOM 555 N N . ILE A 1 76 ? 31.015 34.268 94.380 1.00 27.98 76 ILE A N 1
ATOM 556 C CA . ILE A 1 76 ? 30.868 33.476 93.161 1.00 25.58 76 ILE A CA 1
ATOM 557 C C . ILE A 1 76 ? 32.203 32.835 92.764 1.00 25.16 76 ILE A C 1
ATOM 558 O O . ILE A 1 76 ? 32.239 31.697 92.357 1.00 26.91 76 ILE A O 1
ATOM 563 N N . VAL A 1 77 ? 33.293 33.572 92.889 1.00 24.19 77 VAL A N 1
ATOM 564 C CA . VAL A 1 77 ? 34.605 33.015 92.587 1.00 24.71 77 VAL A CA 1
ATOM 565 C C . VAL A 1 77 ? 34.942 31.865 93.514 1.00 25.89 77 VAL A C 1
ATOM 566 O O . VAL A 1 77 ? 35.359 30.789 93.062 1.00 25.92 77 VAL A O 1
ATOM 570 N N . ARG A 1 78 ? 34.692 32.070 94.806 1.00 29.10 78 ARG A N 1
ATOM 571 C CA A ARG A 1 78 ? 34.928 31.039 95.806 0.50 30.46 78 ARG A CA 1
ATOM 572 C CA B ARG A 1 78 ? 34.938 31.019 95.791 0.50 30.22 78 ARG A CA 1
ATOM 573 C C . ARG A 1 78 ? 34.116 29.772 95.516 1.00 30.40 78 ARG A C 1
ATOM 574 O O . ARG A 1 78 ? 34.624 28.645 95.604 1.00 31.98 78 ARG A O 1
ATOM 589 N N . LYS A 1 79 ? 32.871 29.958 95.139 1.00 29.47 79 LYS A N 1
ATOM 590 C CA . LYS A 1 79 ? 31.970 28.845 94.962 1.00 32.30 79 LYS A CA 1
ATOM 591 C C . LYS A 1 79 ? 32.142 28.083 93.669 1.00 29.69 79 LYS A C 1
ATOM 592 O O . LYS A 1 79 ? 31.948 26.867 93.670 1.00 30.44 79 LYS A O 1
ATOM 598 N N . TYR A 1 80 ? 32.415 28.777 92.564 1.00 28.18 80 TYR A N 1
ATOM 599 C CA . TYR A 1 80 ? 32.278 28.156 91.256 1.00 27.30 80 TYR A CA 1
ATOM 600 C C . TYR A 1 80 ? 33.555 28.008 90.464 1.00 28.40 80 TYR A C 1
ATOM 601 O O . TYR A 1 80 ? 33.567 27.360 89.406 1.00 28.39 80 TYR A O 1
ATOM 610 N N . PHE A 1 81 ? 34.638 28.614 90.921 1.00 24.82 81 PHE A N 1
ATOM 611 C CA . PHE A 1 81 ? 35.923 28.421 90.260 1.00 24.61 81 PHE A CA 1
ATOM 612 C C . PHE A 1 81 ? 36.797 27.535 91.137 1.00 25.53 81 PHE A C 1
ATOM 613 O O . PHE A 1 81 ? 36.662 27.576 92.364 1.00 25.59 81 PHE A O 1
ATOM 621 N N . PRO A 1 82 ? 37.737 26.772 90.528 1.00 25.36 82 PRO A N 1
ATOM 622 C CA . PRO A 1 82 ? 38.708 26.078 91.324 1.00 27.70 82 PRO A CA 1
ATOM 623 C C . PRO A 1 82 ? 39.474 27.008 92.230 1.00 26.70 82 PRO A C 1
ATOM 624 O O . PRO A 1 82 ? 39.585 28.230 91.974 1.00 23.43 82 PRO A O 1
ATOM 628 N N . LEU A 1 83 ? 39.952 26.444 93.343 1.00 26.86 83 LEU A N 1
ATOM 629 C CA . LEU A 1 83 ? 40.660 27.207 94.370 1.00 29.74 83 LEU A CA 1
ATOM 630 C C . LEU A 1 83 ? 41.759 28.120 93.801 1.00 25.96 83 LEU A C 1
ATOM 631 O O . LEU A 1 83 ? 41.987 29.240 94.272 1.00 24.96 83 LEU A O 1
ATOM 636 N N . ASN A 1 84 ? 42.508 27.595 92.839 1.00 25.42 84 ASN A N 1
ATOM 637 C CA . ASN A 1 84 ? 43.674 28.328 92.354 1.00 26.20 84 ASN A CA 1
ATOM 638 C C . ASN A 1 84 ? 43.312 29.705 91.727 1.00 22.25 84 ASN A C 1
ATOM 639 O O . ASN A 1 84 ? 44.107 30.647 91.777 1.00 21.75 84 ASN A O 1
ATOM 644 N N . PHE A 1 85 ? 42.086 29.841 91.224 1.00 21.10 85 PHE A N 1
ATOM 645 C CA . PHE A 1 85 ? 41.657 31.138 90.732 1.00 20.29 85 PHE A CA 1
ATOM 646 C C . PHE A 1 85 ? 41.607 32.172 91.856 1.00 20.44 85 PHE A C 1
ATOM 647 O O . PHE A 1 85 ? 41.964 33.343 91.669 1.00 19.57 85 PHE A O 1
ATOM 655 N N . ARG A 1 86 ? 41.091 31.777 93.005 1.00 21.98 86 ARG A N 1
ATOM 656 C CA . ARG A 1 86 ? 41.046 32.686 94.158 1.00 23.26 86 ARG A CA 1
ATOM 657 C C . ARG A 1 86 ? 42.473 33.013 94.610 1.00 22.45 86 ARG A C 1
ATOM 658 O O . ARG A 1 86 ? 42.775 34.158 94.971 1.00 22.67 86 ARG A O 1
ATOM 666 N N . LEU A 1 87 ? 43.363 32.015 94.638 1.00 22.36 87 LEU A N 1
ATOM 667 C CA . LEU A 1 87 ? 44.754 32.282 94.987 1.00 22.85 87 LEU A CA 1
ATOM 668 C C . LEU A 1 87 ? 45.395 33.373 94.113 1.00 21.81 87 LEU A C 1
ATOM 669 O O . LEU A 1 87 ? 46.113 34.271 94.611 1.00 22.21 87 LEU A O 1
ATOM 674 N N . ILE A 1 88 ? 45.111 33.291 92.829 1.00 20.28 88 ILE A N 1
ATOM 675 C CA . ILE A 1 88 ? 45.636 34.224 91.867 1.00 20.13 88 ILE A CA 1
ATOM 676 C C . ILE A 1 88 ? 45.038 35.628 92.127 1.00 21.11 88 ILE A C 1
ATOM 677 O O . ILE A 1 88 ? 45.774 36.598 92.291 1.00 23.57 88 ILE A O 1
ATOM 682 N N . MET A 1 89 ? 43.705 35.749 92.163 1.00 20.75 89 MET A N 1
ATOM 683 C CA . MET A 1 89 ? 43.046 37.069 92.273 1.00 21.31 89 MET A CA 1
ATOM 684 C C . MET A 1 89 ? 43.207 37.734 93.626 1.00 22.31 89 MET A C 1
ATOM 685 O O . MET A 1 89 ? 43.332 38.965 93.702 1.00 22.91 89 MET A O 1
ATOM 690 N N . ALA A 1 90 ? 43.313 36.932 94.681 1.00 22.53 90 ALA A N 1
ATOM 691 C CA . ALA A 1 90 ? 43.476 37.452 96.043 1.00 24.50 90 ALA A CA 1
ATOM 692 C C . ALA A 1 90 ? 44.910 37.807 96.403 1.00 24.54 90 ALA A C 1
ATOM 693 O O . ALA A 1 90 ? 45.145 38.431 97.428 1.00 25.77 90 ALA A O 1
ATOM 695 N N . GLY A 1 91 ? 45.880 37.373 95.605 1.00 22.27 91 GLY A N 1
ATOM 696 C CA . GLY A 1 91 ? 47.293 37.709 95.859 1.00 23.75 91 GLY A CA 1
ATOM 697 C C . GLY A 1 91 ? 47.894 36.873 96.979 1.00 23.82 91 GLY A C 1
ATOM 698 O O . GLY A 1 91 ? 48.818 37.306 97.658 1.00 24.87 91 GLY A O 1
ATOM 699 N N . ASN A 1 92 ? 47.367 35.664 97.155 1.00 22.07 92 ASN A N 1
ATOM 700 C CA . ASN A 1 92 ? 47.927 34.694 98.116 1.00 22.80 92 ASN A CA 1
ATOM 701 C C . ASN A 1 92 ? 49.329 34.241 97.699 1.00 21.70 92 ASN A C 1
ATOM 702 O O . ASN A 1 92 ? 49.672 34.225 96.507 1.00 22.59 92 ASN A O 1
ATOM 707 N N . TYR A 1 93 ? 50.119 33.799 98.672 1.00 21.50 93 TYR A N 1
ATOM 708 C CA . TYR A 1 93 ? 51.382 33.169 98.370 1.00 22.33 93 TYR A CA 1
ATOM 709 C C . TYR A 1 93 ? 51.132 31.811 97.741 1.00 21.53 93 TYR A C 1
ATOM 710 O O . TYR A 1 93 ? 50.310 31.015 98.235 1.00 21.21 93 TYR A O 1
ATOM 719 N N . VAL A 1 94 ? 51.858 31.539 96.651 1.00 21.41 94 VAL A N 1
ATOM 720 C CA . VAL A 1 94 ? 51.679 30.332 95.884 1.00 21.70 94 VAL A CA 1
ATOM 721 C C . VAL A 1 94 ? 53.006 29.708 95.524 1.00 23.11 94 VAL A C 1
ATOM 722 O O . VAL A 1 94 ? 54.064 30.350 95.605 1.00 21.42 94 VAL A O 1
ATOM 726 N N . LYS A 1 95 ? 52.930 28.435 95.118 1.00 22.13 95 LYS A N 1
ATOM 727 C CA . LYS A 1 95 ? 53.997 27.798 94.399 1.00 21.87 95 LYS A CA 1
ATOM 728 C C . LYS A 1 95 ? 53.501 27.632 92.980 1.00 22.35 95 LYS A C 1
ATOM 729 O O . LYS A 1 95 ? 52.298 27.435 92.749 1.00 22.70 95 LYS A O 1
ATOM 735 N N . ILE A 1 96 ? 54.446 27.676 92.063 1.00 21.81 96 ILE A N 1
ATOM 736 C CA . ILE A 1 96 ? 54.186 27.572 90.618 1.00 20.63 96 ILE A CA 1
ATOM 737 C C . ILE A 1 96 ? 54.980 26.381 90.125 1.00 19.71 96 ILE A C 1
ATOM 738 O O . ILE A 1 96 ? 56.236 26.433 90.023 1.00 21.39 96 ILE A O 1
ATOM 743 N N . ILE A 1 97 ? 54.302 25.276 89.884 1.00 20.64 97 ILE A N 1
ATOM 744 C CA . ILE A 1 97 ? 54.984 23.956 89.683 1.00 22.24 97 ILE A CA 1
ATOM 745 C C . ILE A 1 97 ? 54.705 23.433 88.285 1.00 22.92 97 ILE A C 1
ATOM 746 O O . ILE A 1 97 ? 53.550 23.302 87.879 1.00 22.25 97 ILE A O 1
ATOM 751 N N . TYR A 1 98 ? 55.764 23.083 87.553 1.00 22.26 98 TYR A N 1
ATOM 752 C CA . TYR A 1 98 ? 55.610 22.645 86.176 1.00 23.09 98 TYR A CA 1
ATOM 753 C C . TYR A 1 98 ? 55.061 21.235 86.117 1.00 25.59 98 TYR A C 1
ATOM 754 O O . TYR A 1 98 ? 55.600 20.329 86.746 1.00 25.61 98 TYR A O 1
ATOM 763 N N . ARG A 1 99 ? 53.989 21.050 85.353 1.00 25.56 99 ARG A N 1
ATOM 764 C CA . ARG A 1 99 ? 53.317 19.747 85.293 1.00 28.35 99 ARG A CA 1
ATOM 765 C C . ARG A 1 99 ? 54.246 18.647 84.805 1.00 28.57 99 ARG A C 1
ATOM 766 O O . ARG A 1 99 ? 54.329 17.563 85.398 1.00 30.63 99 ARG A O 1
ATOM 774 N N . ASN A 1 100 ? 54.953 18.918 83.730 1.00 28.35 100 ASN A N 1
ATOM 775 C CA . ASN A 1 100 ? 55.737 17.876 83.061 1.00 29.90 100 ASN A CA 1
ATOM 776 C C . ASN A 1 100 ? 56.827 17.273 83.948 1.00 29.72 100 ASN A C 1
ATOM 777 O O . ASN A 1 100 ? 57.032 16.053 83.941 1.00 31.01 100 ASN A O 1
ATOM 782 N N . TYR A 1 101 ? 57.496 18.109 84.725 1.00 29.84 101 TYR A N 1
ATOM 783 C CA . TYR A 1 101 ? 58.642 17.686 85.506 1.00 29.44 101 TYR A CA 1
ATOM 784 C C . TYR A 1 101 ? 58.439 17.780 86.990 1.00 30.18 101 TYR A C 1
ATOM 785 O O . TYR A 1 101 ? 59.323 17.357 87.770 1.00 29.11 101 TYR A O 1
ATOM 794 N N . ASN A 1 102 ? 57.297 18.289 87.421 1.00 28.57 102 ASN A N 1
ATOM 795 C CA . ASN A 1 102 ? 57.029 18.518 88.827 1.00 28.17 102 ASN A CA 1
ATOM 796 C C . ASN A 1 102 ? 58.119 19.312 89.556 1.00 28.05 102 ASN A C 1
ATOM 797 O O . ASN A 1 102 ? 58.535 18.922 90.633 1.00 29.83 102 ASN A O 1
ATOM 802 N N . LEU A 1 103 ? 58.559 20.414 88.961 1.00 25.86 103 LEU A N 1
ATOM 803 C CA . LEU A 1 103 ? 59.552 21.303 89.567 1.00 25.25 103 LEU A CA 1
ATOM 804 C C . LEU A 1 103 ? 58.943 22.670 89.841 1.00 24.22 103 LEU A C 1
ATOM 805 O O . LEU A 1 103 ? 58.279 23.223 88.967 1.00 25.34 103 LEU A O 1
ATOM 810 N N . ALA A 1 104 ? 59.232 23.225 91.018 1.00 23.94 104 ALA A N 1
ATOM 811 C CA . ALA A 1 104 ? 58.739 24.551 91.439 1.00 21.33 104 ALA A CA 1
ATOM 812 C C . ALA A 1 104 ? 59.624 25.665 90.900 1.00 22.93 104 ALA A C 1
ATOM 813 O O . ALA A 1 104 ? 60.879 25.569 90.903 1.00 23.89 104 ALA A O 1
ATOM 815 N N . LEU A 1 105 ? 59.001 26.719 90.396 1.00 21.73 105 LEU A N 1
ATOM 816 C CA . LEU A 1 105 ? 59.715 27.870 89.890 1.00 21.15 105 LEU A CA 1
ATOM 817 C C . LEU A 1 105 ? 60.431 28.633 90.996 1.00 22.45 105 LEU A C 1
ATOM 818 O O . LEU A 1 105 ? 59.886 28.800 92.094 1.00 21.23 105 LEU A O 1
ATOM 823 N N . LYS A 1 106 ? 61.645 29.090 90.692 1.00 23.57 106 LYS A N 1
ATOM 824 C CA . LYS A 1 106 ? 62.420 29.937 91.577 1.00 25.04 106 LYS A CA 1
ATOM 825 C C . LYS A 1 106 ? 63.240 30.923 90.741 1.00 24.77 106 LYS A C 1
ATOM 826 O O . LYS A 1 106 ? 63.359 30.782 89.521 1.00 23.73 106 LYS A O 1
ATOM 832 N N . LEU A 1 107 ? 63.872 31.862 91.421 1.00 23.93 107 LEU A N 1
ATOM 833 C CA . LEU A 1 107 ? 65.008 32.609 90.842 1.00 26.02 107 LEU A CA 1
ATOM 834 C C . LEU A 1 107 ? 66.350 32.120 91.406 1.00 26.56 107 LEU A C 1
ATOM 835 O O . LEU A 1 107 ? 66.415 31.655 92.570 1.00 27.94 107 LEU A O 1
ATOM 840 N N . GLY A 1 108 ? 67.410 32.232 90.596 1.00 29.78 108 GLY A N 1
ATOM 841 C CA . GLY A 1 108 ? 68.788 31.874 91.014 1.00 30.48 108 GLY A CA 1
ATOM 842 C C . GLY A 1 108 ? 69.413 32.890 91.956 1.00 32.54 108 GLY A C 1
ATOM 843 O O . GLY A 1 108 ? 68.867 33.962 92.202 1.00 29.63 108 GLY A O 1
ATOM 844 N N . SER A 1 109 ? 70.580 32.551 92.495 1.00 35.51 109 SER A N 1
ATOM 845 C CA . SER A 1 109 ? 71.159 33.337 93.579 1.00 37.32 109 SER A CA 1
ATOM 846 C C . SER A 1 109 ? 72.112 34.431 93.102 1.00 40.16 109 SER A C 1
ATOM 847 O O . SER A 1 109 ? 72.513 35.284 93.888 1.00 43.30 109 SER A O 1
ATOM 850 N N . THR A 1 110 ? 72.480 34.413 91.829 1.00 40.63 110 THR A N 1
ATOM 851 C CA . THR A 1 110 ? 73.448 35.382 91.310 1.00 42.08 110 THR A CA 1
ATOM 852 C C . THR A 1 110 ? 72.711 36.393 90.454 1.00 40.47 110 THR A C 1
ATOM 853 O O . THR A 1 110 ? 71.708 36.069 89.826 1.00 37.71 110 THR A O 1
ATOM 857 N N . THR A 1 111 ? 73.196 37.627 90.447 1.00 41.97 111 THR A N 1
ATOM 858 C CA . THR A 1 111 ? 72.637 38.664 89.586 1.00 42.16 111 THR A CA 1
ATOM 859 C C . THR A 1 111 ? 73.639 39.009 88.505 1.00 43.65 111 THR A C 1
ATOM 860 O O . THR A 1 111 ? 74.865 38.907 88.714 1.00 42.92 111 THR A O 1
ATOM 864 N N . ASN A 1 112 ? 73.134 39.440 87.352 1.00 40.50 112 ASN A N 1
ATOM 865 C CA . ASN A 1 112 ? 74.002 39.867 86.243 1.00 42.39 112 ASN A CA 1
ATOM 866 C C . ASN A 1 112 ? 74.241 41.382 86.326 1.00 45.85 112 ASN A C 1
ATOM 867 O O . ASN A 1 112 ? 73.763 42.022 87.257 1.00 42.40 112 ASN A O 1
ATOM 872 N N . PRO A 1 113 ? 74.992 41.968 85.366 1.00 49.07 113 PRO A N 1
ATOM 873 C CA . PRO A 1 113 ? 75.255 43.411 85.490 1.00 51.26 113 PRO A CA 1
ATOM 874 C C . PRO A 1 113 ? 74.009 44.298 85.420 1.00 51.25 113 PRO A C 1
ATOM 875 O O . PRO A 1 113 ? 74.054 45.441 85.878 1.00 47.94 113 PRO A O 1
ATOM 879 N N . SER A 1 114 ? 72.898 43.765 84.907 1.00 47.94 114 SER A N 1
ATOM 880 C CA . SER A 1 114 ? 71.620 44.481 84.913 1.00 48.82 114 SER A CA 1
ATOM 881 C C . SER A 1 114 ? 70.850 44.304 86.220 1.00 46.35 114 SER A C 1
ATOM 882 O O . SER A 1 114 ? 69.709 44.753 86.333 1.00 44.17 114 SER A O 1
ATOM 885 N N . ASN A 1 115 ? 71.474 43.638 87.179 1.00 43.07 115 ASN A N 1
ATOM 886 C CA . ASN A 1 115 ? 70.875 43.332 88.461 1.00 45.75 115 ASN A CA 1
ATOM 887 C C . ASN A 1 115 ? 69.708 42.336 88.363 1.00 40.38 115 ASN A C 1
ATOM 888 O O . ASN A 1 115 ? 68.770 42.412 89.148 1.00 45.12 115 ASN A O 1
ATOM 893 N N . GLU A 1 116 ? 69.773 41.460 87.383 1.00 35.27 116 GLU A N 1
ATOM 894 C CA . GLU A 1 116 ? 68.696 40.501 87.147 1.00 32.96 116 GLU A CA 1
ATOM 895 C C . GLU A 1 116 ? 69.178 39.103 87.421 1.00 31.95 116 GLU A C 1
ATOM 896 O O . GLU A 1 116 ? 70.377 38.798 87.255 1.00 32.22 116 GLU A O 1
ATOM 902 N N . ARG A 1 117 ? 68.231 38.289 87.915 1.00 29.07 117 ARG A N 1
ATOM 903 C CA A ARG A 1 117 ? 68.458 36.883 88.201 0.50 29.99 117 ARG A CA 1
ATOM 904 C CA B ARG A 1 117 ? 68.458 36.883 88.201 0.50 28.42 117 ARG A CA 1
ATOM 905 C C . ARG A 1 117 ? 67.892 36.040 87.071 1.00 29.27 117 ARG A C 1
ATOM 906 O O . ARG A 1 117 ? 67.023 36.500 86.324 1.00 28.57 117 ARG A O 1
ATOM 921 N N . ILE A 1 118 ? 68.384 34.821 86.965 1.00 29.07 118 ILE A N 1
ATOM 922 C CA . ILE A 1 118 ? 67.841 33.870 86.020 1.00 28.21 118 ILE A CA 1
ATOM 923 C C . ILE A 1 118 ? 66.779 33.018 86.738 1.00 26.64 118 ILE A C 1
ATOM 924 O O . ILE A 1 118 ? 66.957 32.627 87.900 1.00 27.17 118 ILE A O 1
ATOM 929 N N . ALA A 1 119 ? 65.675 32.722 86.038 1.00 26.12 119 ALA A N 1
ATOM 930 C CA . ALA A 1 119 ? 64.634 31.846 86.559 1.00 25.19 119 ALA A CA 1
ATOM 931 C C . ALA A 1 119 ? 64.897 30.376 86.232 1.00 25.36 119 ALA A C 1
ATOM 932 O O . ALA A 1 119 ? 65.423 30.056 85.182 1.00 24.22 119 ALA A O 1
ATOM 934 N N . TYR A 1 120 ? 64.561 29.502 87.181 1.00 24.47 120 TYR A N 1
ATOM 935 C CA . TYR A 1 120 ? 64.737 28.057 87.032 1.00 25.65 120 TYR A CA 1
ATOM 936 C C . TYR A 1 120 ? 63.535 27.313 87.632 1.00 24.98 120 TYR A C 1
ATOM 937 O O . TYR A 1 120 ? 62.826 27.871 88.464 1.00 26.78 120 TYR A O 1
ATOM 946 N N . GLY A 1 121 ? 63.390 26.047 87.263 1.00 24.43 121 GLY A N 1
ATOM 947 C CA . GLY A 1 121 ? 62.664 25.084 88.043 1.00 24.30 121 GLY A CA 1
ATOM 948 C C . GLY A 1 121 ? 63.645 24.395 88.974 1.00 24.92 121 GLY A C 1
ATOM 949 O O . GLY A 1 121 ? 64.680 23.897 88.530 1.00 27.02 121 GLY A O 1
ATOM 950 N N . ASP A 1 122 ? 63.360 24.404 90.277 1.00 25.26 122 ASP A N 1
ATOM 951 C CA . ASP A 1 122 ? 64.260 23.820 91.259 1.00 27.88 122 ASP A CA 1
ATOM 952 C C . ASP A 1 122 ? 64.145 22.306 91.194 1.00 28.68 122 ASP A C 1
ATOM 953 O O . ASP A 1 122 ? 63.055 21.746 91.170 1.00 27.19 122 ASP A O 1
ATOM 958 N N . GLY A 1 123 ? 65.288 21.611 91.163 1.00 30.16 123 GLY A N 1
ATOM 959 C CA . GLY A 1 123 ? 65.274 20.171 91.050 1.00 30.44 123 GLY A CA 1
ATOM 960 C C . GLY A 1 123 ? 64.631 19.408 92.202 1.00 33.11 123 GLY A C 1
ATOM 961 O O . GLY A 1 123 ? 64.216 18.266 92.024 1.00 35.76 123 GLY A O 1
ATOM 962 N N . VAL A 1 124 ? 64.556 20.036 93.372 1.00 33.96 124 VAL A N 1
ATOM 963 C CA . VAL A 1 124 ? 64.140 19.389 94.607 1.00 39.25 124 VAL A CA 1
ATOM 964 C C . VAL A 1 124 ? 63.092 20.143 95.447 1.00 39.00 124 VAL A C 1
ATOM 965 O O . VAL A 1 124 ? 62.151 19.547 95.928 1.00 37.75 124 VAL A O 1
ATOM 969 N N . ASP A 1 125 ? 63.315 21.433 95.669 1.00 34.70 125 ASP A N 1
ATOM 970 C CA . ASP A 1 125 ? 62.605 22.223 96.700 1.00 32.59 125 ASP A CA 1
ATOM 971 C C . ASP A 1 125 ? 61.177 22.532 96.304 1.00 31.18 125 ASP A C 1
ATOM 972 O O . ASP A 1 125 ? 60.920 23.101 95.216 1.00 30.83 125 ASP A O 1
ATOM 977 N N . LYS A 1 126 ? 60.266 22.124 97.168 1.00 28.95 126 LYS A N 1
ATOM 978 C CA . LYS A 1 126 ? 58.848 22.396 97.030 1.00 30.99 126 LYS A CA 1
ATOM 979 C C . LYS A 1 126 ? 58.296 23.060 98.279 1.00 31.58 126 LYS A C 1
ATOM 980 O O . LYS A 1 126 ? 57.089 23.090 98.434 1.00 32.91 126 LYS A O 1
ATOM 986 N N . HIS A 1 127 ? 59.155 23.602 99.143 1.00 30.43 127 HIS A N 1
ATOM 987 C CA . HIS A 1 127 ? 58.717 24.029 100.458 1.00 29.79 127 HIS A CA 1
ATOM 988 C C . HIS A 1 127 ? 59.279 25.348 100.983 1.00 28.10 127 HIS A C 1
ATOM 989 O O . HIS A 1 127 ? 58.549 26.083 101.642 1.00 28.52 127 HIS A O 1
ATOM 996 N N . THR A 1 128 ? 60.541 25.648 100.723 1.00 27.93 128 THR A N 1
ATOM 997 C CA . THR A 1 128 ? 61.150 26.807 101.355 1.00 28.64 128 THR A CA 1
ATOM 998 C C . THR A 1 128 ? 60.723 28.091 100.677 1.00 28.20 128 THR A C 1
ATOM 999 O O . THR A 1 128 ? 60.139 28.059 99.590 1.00 26.36 128 THR A O 1
ATOM 1003 N N . GLU A 1 129 ? 61.077 29.205 101.307 1.00 27.04 129 GLU A N 1
ATOM 1004 C CA . GLU A 1 129 ? 60.783 30.549 100.756 1.00 28.76 129 GLU A CA 1
ATOM 1005 C C . GLU A 1 129 ? 61.296 30.733 99.347 1.00 25.30 129 GLU A C 1
ATOM 1006 O O . GLU A 1 129 ? 60.828 31.618 98.620 1.00 25.30 129 GLU A O 1
ATOM 1012 N N . LEU A 1 130 ? 62.282 29.956 98.962 1.00 25.30 130 LEU A N 1
ATOM 1013 C CA . LEU A 1 130 ? 62.855 30.026 97.645 1.00 26.56 130 LEU A CA 1
ATOM 1014 C C . LEU A 1 130 ? 61.844 29.830 96.511 1.00 25.57 130 LEU A C 1
ATOM 1015 O O . LEU A 1 130 ? 62.023 30.327 95.416 1.00 25.59 130 LEU A O 1
ATOM 1020 N N . VAL A 1 131 ? 60.760 29.099 96.795 1.00 24.72 131 VAL A N 1
ATOM 1021 C CA . VAL A 1 131 ? 59.766 28.831 95.759 1.00 24.66 131 VAL A CA 1
ATOM 1022 C C . VAL A 1 131 ? 58.421 29.548 95.979 1.00 22.16 131 VAL A C 1
ATOM 1023 O O . VAL A 1 131 ? 57.410 29.183 95.372 1.00 23.22 131 VAL A O 1
ATOM 1027 N N . SER A 1 132 ? 58.409 30.566 96.833 1.00 22.63 132 SER A N 1
ATOM 1028 C CA . SER A 1 132 ? 57.215 31.381 97.093 1.00 21.36 132 SER A CA 1
ATOM 1029 C C . SER A 1 132 ? 57.088 32.514 96.104 1.00 21.16 132 SER A C 1
ATOM 1030 O O . SER A 1 132 ? 58.048 33.274 95.837 1.00 19.51 132 SER A O 1
ATOM 1033 N N . TRP A 1 133 ? 55.873 32.671 95.605 1.00 20.13 133 TRP A N 1
ATOM 1034 C CA . TRP A 1 133 ? 55.516 33.778 94.709 1.00 19.74 133 TRP A CA 1
ATOM 1035 C C . TRP A 1 133 ? 54.164 34.337 95.110 1.00 20.30 133 TRP A C 1
ATOM 1036 O O . TRP A 1 133 ? 53.421 33.714 95.844 1.00 20.77 133 TRP A O 1
ATOM 1047 N N . LYS A 1 134 ? 53.812 35.511 94.574 1.00 21.96 134 LYS A N 1
ATOM 1048 C CA . LYS A 1 134 ? 52.455 35.976 94.569 1.00 23.46 134 LYS A CA 1
ATOM 1049 C C . LYS A 1 134 ? 52.189 36.748 93.261 1.00 20.80 134 LYS A C 1
ATOM 1050 O O . LYS A 1 134 ? 53.115 37.213 92.580 1.00 19.96 134 LYS A O 1
ATOM 1056 N N . PHE A 1 135 ? 50.928 36.838 92.927 1.00 20.64 135 PHE A N 1
ATOM 1057 C CA . PHE A 1 135 ? 50.506 37.514 91.692 1.00 19.53 135 PHE A CA 1
ATOM 1058 C C . PHE A 1 135 ? 49.908 38.866 92.008 1.00 20.46 135 PHE A C 1
ATOM 1059 O O . PHE A 1 135 ? 49.167 39.029 92.988 1.00 21.88 135 PHE A O 1
ATOM 1067 N N . ILE A 1 136 ? 50.214 39.848 91.151 1.00 21.87 136 ILE A N 1
ATOM 1068 C CA . ILE A 1 136 ? 49.635 41.152 91.238 1.00 22.67 136 ILE A CA 1
ATOM 1069 C C . ILE A 1 136 ? 48.929 41.405 89.936 1.00 21.36 136 ILE A C 1
ATOM 1070 O O . ILE A 1 136 ? 49.506 41.222 88.877 1.00 21.03 136 ILE A O 1
ATOM 1075 N N . THR A 1 137 ? 47.655 41.725 90.010 1.00 22.12 137 THR A N 1
ATOM 1076 C CA . THR A 1 137 ? 46.875 41.939 88.785 1.00 22.37 137 THR A CA 1
ATOM 1077 C C . THR A 1 137 ? 47.045 43.346 88.193 1.00 23.02 137 THR A C 1
ATOM 1078 O O . THR A 1 137 ? 47.288 44.329 88.890 1.00 21.20 137 THR A O 1
ATOM 1082 N N . LEU A 1 138 ? 46.823 43.441 86.903 1.00 21.53 138 LEU A N 1
ATOM 1083 C CA . LEU A 1 138 ? 46.783 44.699 86.187 1.00 22.77 138 LEU A CA 1
ATOM 1084 C C . LEU A 1 138 ? 45.656 44.566 85.170 1.00 22.59 138 LEU A C 1
ATOM 1085 O O . LEU A 1 138 ? 45.641 43.611 84.405 1.00 22.22 138 LEU A O 1
ATOM 1090 N N . TRP A 1 139 ? 44.744 45.521 85.159 1.00 21.50 139 TRP A N 1
ATOM 1091 C CA . TRP A 1 139 ? 43.684 45.545 84.158 1.00 21.96 139 TRP A CA 1
ATOM 1092 C C . TRP A 1 139 ? 43.986 46.615 83.134 1.00 21.81 139 TRP A C 1
ATOM 1093 O O . TRP A 1 139 ? 44.076 47.817 83.488 1.00 20.39 139 TRP A O 1
ATOM 1104 N N . GLU A 1 140 ? 44.126 46.229 81.851 1.00 21.01 140 GLU A N 1
ATOM 1105 C CA . GLU A 1 140 ? 44.427 47.145 80.753 1.00 23.75 140 GLU A CA 1
ATOM 1106 C C . GLU A 1 140 ? 43.939 46.522 79.470 1.00 19.94 140 GLU A C 1
ATOM 1107 O O . GLU A 1 140 ? 44.050 45.323 79.311 1.00 19.20 140 GLU A O 1
ATOM 1113 N N . ASN A 1 141 ? 43.483 47.341 78.549 1.00 20.77 141 ASN A N 1
ATOM 1114 C CA . ASN A 1 141 ? 43.065 46.842 77.215 1.00 19.32 141 ASN A CA 1
ATOM 1115 C C . ASN A 1 141 ? 41.997 45.751 77.337 1.00 20.20 141 ASN A C 1
ATOM 1116 O O . ASN A 1 141 ? 42.047 44.788 76.593 1.00 20.01 141 ASN A O 1
ATOM 1121 N N . ASN A 1 142 ? 41.070 45.947 78.258 1.00 18.51 142 ASN A N 1
ATOM 1122 C CA . ASN A 1 142 ? 39.963 45.008 78.505 1.00 19.44 142 ASN A CA 1
ATOM 1123 C C . ASN A 1 142 ? 40.454 43.605 78.802 1.00 18.70 142 ASN A C 1
ATOM 1124 O O . ASN A 1 142 ? 39.772 42.617 78.504 1.00 18.49 142 ASN A O 1
ATOM 1129 N N . ARG A 1 143 ? 41.643 43.527 79.401 1.00 18.63 143 ARG A N 1
ATOM 1130 C CA . ARG A 1 143 ? 42.339 42.271 79.732 1.00 18.22 143 ARG A CA 1
ATOM 1131 C C . ARG A 1 143 ? 42.971 42.295 81.110 1.00 18.92 143 ARG A C 1
ATOM 1132 O O . ARG A 1 143 ? 43.325 43.379 81.612 1.00 18.83 143 ARG A O 1
ATOM 1140 N N . VAL A 1 144 ? 43.137 41.114 81.703 1.00 16.95 144 VAL A N 1
ATOM 1141 C CA . VAL A 1 144 ? 43.846 41.022 82.963 1.00 17.47 144 VAL A CA 1
ATOM 1142 C C . VAL A 1 144 ? 45.228 40.423 82.699 1.00 18.69 144 VAL A C 1
ATOM 1143 O O . VAL A 1 144 ? 45.388 39.362 82.062 1.00 19.52 144 VAL A O 1
ATOM 1147 N N . TYR A 1 145 ? 46.244 41.126 83.214 1.00 16.60 145 TYR A N 1
ATOM 1148 C CA . TYR A 1 145 ? 47.585 40.627 83.214 1.00 17.81 145 TYR A CA 1
ATOM 1149 C C . TYR A 1 145 ? 48.121 40.463 84.633 1.00 19.01 145 TYR A C 1
ATOM 1150 O O . TYR A 1 145 ? 47.567 41.031 85.592 1.00 19.61 145 TYR A O 1
ATOM 1159 N N . PHE A 1 146 ? 49.208 39.728 84.745 1.00 20.17 146 PHE A N 1
ATOM 1160 C CA . PHE A 1 146 ? 49.788 39.393 86.027 1.00 20.17 146 PHE A CA 1
ATOM 1161 C C . PHE A 1 146 ? 51.268 39.765 86.078 1.00 20.04 146 PHE A C 1
ATOM 1162 O O . PHE A 1 146 ? 52.020 39.470 85.148 1.00 20.27 146 PHE A O 1
ATOM 1170 N N . LYS A 1 147 ? 51.640 40.365 87.203 1.00 20.59 147 LYS A N 1
ATOM 1171 C CA . LYS A 1 147 ? 53.032 40.524 87.595 1.00 20.63 147 LYS A CA 1
ATOM 1172 C C . LYS A 1 147 ? 53.294 39.386 88.573 1.00 21.21 147 LYS A C 1
ATOM 1173 O O . LYS A 1 147 ? 52.488 39.164 89.489 1.00 23.00 147 LYS A O 1
ATOM 1179 N N . ILE A 1 148 ? 54.349 38.635 88.312 1.00 20.50 148 ILE A N 1
ATOM 1180 C CA . ILE A 1 148 ? 54.628 37.416 89.000 1.00 20.36 148 ILE A CA 1
ATOM 1181 C C . ILE A 1 148 ? 55.818 37.723 89.914 1.00 20.33 148 ILE A C 1
ATOM 1182 O O . ILE A 1 148 ? 56.946 37.843 89.454 1.00 20.92 148 ILE A O 1
ATOM 1187 N N . HIS A 1 149 ? 55.525 37.867 91.200 1.00 21.79 149 HIS A N 1
ATOM 1188 C CA . HIS A 1 149 ? 56.454 38.431 92.169 1.00 21.71 149 HIS A CA 1
ATOM 1189 C C . HIS A 1 149 ? 57.084 37.378 93.047 1.00 21.93 149 HIS A C 1
ATOM 1190 O O . HIS A 1 149 ? 56.385 36.560 93.644 1.00 21.26 149 HIS A O 1
ATOM 1197 N N . ASN A 1 150 ? 58.399 37.381 93.072 1.00 22.20 150 ASN A N 1
ATOM 1198 C CA . ASN A 1 150 ? 59.201 36.415 93.824 1.00 22.83 150 ASN A CA 1
ATOM 1199 C C . ASN A 1 150 ? 59.422 36.925 95.254 1.00 26.09 150 ASN A C 1
ATOM 1200 O O . ASN A 1 150 ? 59.953 38.028 95.463 1.00 23.96 150 ASN A O 1
ATOM 1205 N N . THR A 1 151 ? 59.027 36.130 96.236 1.00 24.23 151 THR A N 1
ATOM 1206 C CA . THR A 1 151 ? 59.042 36.556 97.648 1.00 24.86 151 THR A CA 1
ATOM 1207 C C . THR A 1 151 ? 60.451 36.714 98.172 1.00 26.10 151 THR A C 1
ATOM 1208 O O . THR A 1 151 ? 60.753 37.698 98.846 1.00 29.25 151 THR A O 1
ATOM 1212 N N . LYS A 1 152 ? 61.325 35.762 97.876 1.00 26.36 152 LYS A N 1
ATOM 1213 C CA . LYS A 1 152 ? 62.670 35.750 98.499 1.00 27.97 152 LYS A CA 1
ATOM 1214 C C . LYS A 1 152 ? 63.495 36.955 98.061 1.00 27.84 152 LYS A C 1
ATOM 1215 O O . LYS A 1 152 ? 64.127 37.639 98.902 1.00 26.69 152 LYS A O 1
ATOM 1221 N N . TYR A 1 153 ? 63.426 37.276 96.765 1.00 27.14 153 TYR A N 1
ATOM 1222 C CA . TYR A 1 153 ? 64.320 38.258 96.186 1.00 27.89 153 TYR A CA 1
ATOM 1223 C C . TYR A 1 153 ? 63.649 39.563 95.806 1.00 28.24 153 TYR A C 1
ATOM 1224 O O . TYR A 1 153 ? 64.330 40.503 95.406 1.00 27.92 153 TYR A O 1
ATOM 1233 N N . ASN A 1 154 ? 62.332 39.660 96.001 1.00 27.05 154 ASN A N 1
ATOM 1234 C CA . ASN A 1 154 ? 61.603 40.881 95.697 1.00 28.25 154 ASN A CA 1
ATOM 1235 C C . ASN A 1 154 ? 61.848 41.323 94.253 1.00 29.02 154 ASN A C 1
ATOM 1236 O O . ASN A 1 154 ? 62.202 42.487 93.981 1.00 28.43 154 ASN A O 1
ATOM 1241 N N . GLN A 1 155 ? 61.637 40.386 93.318 1.00 26.01 155 GLN A N 1
ATOM 1242 C CA . GLN A 1 155 ? 61.774 40.646 91.908 1.00 25.48 155 GLN A CA 1
ATOM 1243 C C . GLN A 1 155 ? 60.601 40.032 91.151 1.00 25.37 155 GLN A C 1
ATOM 1244 O O . GLN A 1 155 ? 59.908 39.195 91.684 1.00 25.61 155 GLN A O 1
ATOM 1250 N N . TYR A 1 156 ? 60.431 40.467 89.916 1.00 23.68 156 TYR A N 1
ATOM 1251 C CA . TYR A 1 156 ? 59.339 40.054 89.061 1.00 21.36 156 TYR A CA 1
ATOM 1252 C C . TYR A 1 156 ? 59.842 39.236 87.890 1.00 21.65 156 TYR A C 1
ATOM 1253 O O . TYR A 1 156 ? 60.829 39.586 87.233 1.00 23.48 156 TYR A O 1
ATOM 1262 N N . LEU A 1 157 ? 59.107 38.158 87.577 1.00 21.74 157 LEU A N 1
ATOM 1263 C CA . LEU A 1 157 ? 59.418 37.321 86.451 1.00 20.97 157 LEU A CA 1
ATOM 1264 C C . LEU A 1 157 ? 59.284 38.131 85.155 1.00 20.85 157 LEU A C 1
ATOM 1265 O O . LEU A 1 157 ? 58.338 38.911 84.995 1.00 21.02 157 LEU A O 1
ATOM 1270 N N . LYS A 1 158 ? 60.255 37.989 84.261 1.00 22.35 158 LYS A N 1
ATOM 1271 C CA . LYS A 1 158 ? 60.260 38.779 83.027 1.00 22.38 158 LYS A CA 1
ATOM 1272 C C . LYS A 1 158 ? 61.019 38.110 81.914 1.00 25.23 158 LYS A C 1
ATOM 1273 O O . LYS A 1 158 ? 61.797 37.182 82.125 1.00 24.33 158 LYS A O 1
ATOM 1279 N N . MET A 1 159 ? 60.856 38.643 80.711 1.00 23.85 159 MET A N 1
ATOM 1280 C CA . MET A 1 159 ? 61.800 38.370 79.657 1.00 25.64 159 MET A CA 1
ATOM 1281 C C . MET A 1 159 ? 62.610 39.655 79.428 1.00 26.78 159 MET A C 1
ATOM 1282 O O . MET A 1 159 ? 62.251 40.743 79.920 1.00 26.88 159 MET A O 1
ATOM 1287 N N . SER A 1 160 ? 63.722 39.528 78.712 1.00 28.83 160 SER A N 1
ATOM 1288 C CA . SER A 1 160 ? 64.710 40.600 78.623 1.00 27.59 160 SER A CA 1
ATOM 1289 C C . SER A 1 160 ? 64.090 41.888 78.097 1.00 28.39 160 SER A C 1
ATOM 1290 O O . SER A 1 160 ? 63.444 41.882 77.049 1.00 28.54 160 SER A O 1
ATOM 1293 N N . THR A 1 161 ? 64.344 42.989 78.798 1.00 27.91 161 THR A N 1
ATOM 1294 C CA . THR A 1 161 ? 63.912 44.298 78.315 1.00 30.84 161 THR A CA 1
ATOM 1295 C C . THR A 1 161 ? 64.958 45.001 77.423 1.00 34.94 161 THR A C 1
ATOM 1296 O O . THR A 1 161 ? 64.698 46.099 76.919 1.00 34.68 161 THR A O 1
ATOM 1300 N N . THR A 1 162 ? 66.118 44.383 77.201 1.00 35.63 162 THR A N 1
ATOM 1301 C CA . THR A 1 162 ? 67.099 44.944 76.253 1.00 36.70 162 THR A CA 1
ATOM 1302 C C . THR A 1 162 ? 67.174 44.196 74.939 1.00 37.56 162 THR A C 1
ATOM 1303 O O . THR A 1 162 ? 67.694 44.701 73.983 1.00 36.44 162 THR A O 1
ATOM 1307 N N . THR A 1 163 ? 66.674 42.975 74.888 1.00 35.60 163 THR A N 1
ATOM 1308 C CA . THR A 1 163 ? 66.790 42.200 73.663 1.00 37.32 163 THR A CA 1
ATOM 1309 C C . THR A 1 163 ? 65.896 42.786 72.547 1.00 40.04 163 THR A C 1
ATOM 1310 O O . THR A 1 163 ? 64.943 43.543 72.822 1.00 37.94 163 THR A O 1
ATOM 1314 N N . CYS A 1 164 ? 66.181 42.386 71.307 1.00 41.93 164 CYS A N 1
ATOM 1315 C CA . CYS A 1 164 ? 65.413 42.799 70.121 1.00 47.31 164 CYS A CA 1
ATOM 1316 C C . CYS A 1 164 ? 63.973 42.336 70.223 1.00 46.14 164 CYS A C 1
ATOM 1317 O O . CYS A 1 164 ? 63.676 41.306 70.848 1.00 44.46 164 CYS A O 1
ATOM 1320 N N . ASN A 1 165 ? 63.073 43.083 69.593 1.00 44.90 165 ASN A N 1
ATOM 1321 C CA . ASN A 1 165 ? 61.709 42.628 69.394 1.00 48.01 165 ASN A CA 1
ATOM 1322 C C . ASN A 1 165 ? 61.643 41.880 68.072 1.00 51.99 165 ASN A C 1
ATOM 1323 O O . ASN A 1 165 ? 61.117 42.376 67.096 1.00 53.56 165 ASN A O 1
ATOM 1328 N N . CYS A 1 166 ? 62.225 40.690 68.036 1.00 53.94 166 CYS A N 1
ATOM 1329 C CA . CYS A 1 166 ? 62.412 39.968 66.783 1.00 57.02 166 CYS A CA 1
ATOM 1330 C C . CYS A 1 166 ? 62.629 38.497 67.079 1.00 56.44 166 CYS A C 1
ATOM 1331 O O . CYS A 1 166 ? 62.726 38.106 68.246 1.00 53.75 166 CYS A O 1
ATOM 1334 N N . ASN A 1 167 ? 62.677 37.686 66.030 1.00 58.13 167 ASN A N 1
ATOM 1335 C CA . ASN A 1 167 ? 62.672 36.234 66.208 1.00 59.85 167 ASN A CA 1
ATOM 1336 C C . ASN A 1 167 ? 63.940 35.705 66.845 1.00 54.66 167 ASN A C 1
ATOM 1337 O O . ASN A 1 167 ? 63.905 34.640 67.464 1.00 59.16 167 ASN A O 1
ATOM 1342 N N . SER A 1 168 ? 65.024 36.465 66.747 1.00 49.54 168 SER A N 1
ATOM 1343 C CA . SER A 1 168 ? 66.300 36.080 67.358 1.00 51.10 168 SER A CA 1
ATOM 1344 C C . SER A 1 168 ? 66.445 36.613 68.820 1.00 46.80 168 SER A C 1
ATOM 1345 O O . SER A 1 168 ? 67.527 36.581 69.398 1.00 47.90 168 SER A O 1
ATOM 1348 N N . ARG A 1 169 ? 65.347 37.045 69.439 1.00 42.06 169 ARG A N 1
ATOM 1349 C CA . ARG A 1 169 ? 65.393 37.512 70.824 1.00 40.40 169 ARG A CA 1
ATOM 1350 C C . ARG A 1 169 ? 65.976 36.506 71.812 1.00 36.76 169 ARG A C 1
ATOM 1351 O O . ARG A 1 169 ? 65.822 35.304 71.654 1.00 35.88 169 ARG A O 1
ATOM 1359 N N . ASP A 1 170 ? 66.590 37.030 72.866 1.00 36.90 170 ASP A N 1
ATOM 1360 C CA . ASP A 1 170 ? 66.880 36.268 74.097 1.00 36.16 170 ASP A CA 1
ATOM 1361 C C . ASP A 1 170 ? 65.593 35.647 74.646 1.00 34.33 170 ASP A C 1
ATOM 1362 O O . ASP A 1 170 ? 64.628 36.369 74.910 1.00 35.67 170 ASP A O 1
ATOM 1367 N N . ARG A 1 171 ? 65.576 34.328 74.810 1.00 32.96 171 ARG A N 1
ATOM 1368 C CA . ARG A 1 171 ? 64.388 33.638 75.349 1.00 33.26 171 ARG A CA 1
ATOM 1369 C C . ARG A 1 171 ? 64.502 33.197 76.806 1.00 30.68 171 ARG A C 1
ATOM 1370 O O . ARG A 1 171 ? 63.616 32.546 77.341 1.00 29.45 171 ARG A O 1
ATOM 1378 N N . VAL A 1 172 ? 65.594 33.587 77.455 1.00 31.35 172 VAL A N 1
ATOM 1379 C CA . VAL A 1 172 ? 65.782 33.285 78.853 1.00 28.76 172 VAL A CA 1
ATOM 1380 C C . VAL A 1 172 ? 64.750 34.061 79.673 1.00 27.70 172 VAL A C 1
ATOM 1381 O O . VAL A 1 172 ? 64.456 35.214 79.382 1.00 27.29 172 VAL A O 1
ATOM 1385 N N . VAL A 1 173 ? 64.247 33.423 80.726 1.00 25.04 173 VAL A N 1
ATOM 1386 C CA . VAL A 1 173 ? 63.360 34.077 81.640 1.00 23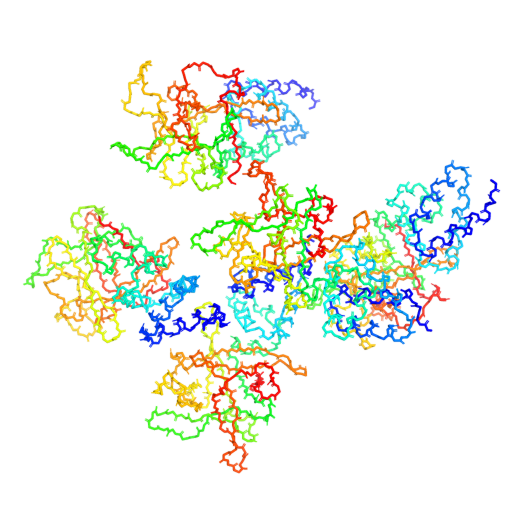.87 173 VAL A CA 1
ATOM 1387 C C . VAL A 1 173 ? 64.157 34.498 82.888 1.00 25.21 173 VAL A C 1
ATOM 1388 O O . VAL A 1 173 ? 64.943 33.717 83.418 1.00 26.85 173 VAL A O 1
ATOM 1392 N N . TYR A 1 174 ? 63.928 35.740 83.308 1.00 24.49 174 TYR A N 1
ATOM 1393 C CA . TYR A 1 174 ? 64.708 36.401 84.347 1.00 25.45 174 TYR A CA 1
ATOM 1394 C C . TYR A 1 174 ? 63.815 36.877 85.461 1.00 24.94 174 TYR A C 1
ATOM 1395 O O . TYR A 1 174 ? 62.573 36.798 85.377 1.00 24.87 174 TYR A O 1
ATOM 1404 N N . GLY A 1 175 ? 64.443 37.405 86.506 1.00 24.43 175 GLY A N 1
ATOM 1405 C CA . GLY A 1 175 ? 63.750 38.198 87.508 1.00 24.32 175 GLY A CA 1
ATOM 1406 C C . GLY A 1 175 ? 64.361 39.599 87.520 1.00 25.57 175 GLY A C 1
ATOM 1407 O O . GLY A 1 175 ? 65.578 39.724 87.478 1.00 26.50 175 GLY A O 1
ATOM 1408 N N . GLY A 1 176 ? 63.516 40.629 87.595 1.00 25.73 176 GLY A N 1
ATOM 1409 C CA . GLY A 1 176 ? 63.961 42.023 87.611 1.00 28.16 176 GLY A CA 1
ATOM 1410 C C . GLY A 1 176 ? 63.259 42.840 88.671 1.00 28.81 176 GLY A C 1
ATOM 1411 O O . GLY A 1 176 ? 62.256 42.396 89.249 1.00 26.43 176 GLY A O 1
ATOM 1412 N N . ASN A 1 177 ? 63.743 44.056 88.911 1.00 28.10 177 ASN A N 1
ATOM 1413 C CA . ASN A 1 177 ? 63.200 44.855 90.001 1.00 29.48 177 ASN A CA 1
ATOM 1414 C C . ASN A 1 177 ? 61.826 45.476 89.800 1.00 29.08 177 ASN A C 1
ATOM 1415 O O . ASN A 1 177 ? 61.155 45.799 90.766 1.00 30.75 177 ASN A O 1
ATOM 1420 N N . SER A 1 178 ? 61.391 45.621 88.567 1.00 28.74 178 SER A N 1
ATOM 1421 C CA . SER A 1 178 ? 60.119 46.259 88.318 1.00 28.62 178 SER A CA 1
ATOM 1422 C C . SER A 1 178 ? 59.308 45.512 87.251 1.00 27.74 178 SER A C 1
ATOM 1423 O O . SER A 1 178 ? 59.804 44.607 86.583 1.00 27.55 178 SER A O 1
ATOM 1426 N N . ALA A 1 179 ? 58.037 45.903 87.130 1.00 26.42 179 ALA A N 1
ATOM 1427 C CA . ALA A 1 179 ? 57.131 45.164 86.265 1.00 26.01 179 ALA A CA 1
ATOM 1428 C C . ALA A 1 179 ? 56.242 46.097 85.465 1.00 25.23 179 ALA A C 1
ATOM 1429 O O . ALA A 1 179 ? 55.119 45.743 85.153 1.00 25.42 179 ALA A O 1
ATOM 1431 N N . ASP A 1 180 ? 56.768 47.262 85.114 1.00 26.34 180 ASP A N 1
ATOM 1432 C CA . ASP A 1 180 ? 56.009 48.248 84.307 1.00 30.55 180 ASP A CA 1
ATOM 1433 C C . ASP A 1 180 ? 56.014 47.961 82.817 1.00 30.60 180 ASP A C 1
ATOM 1434 O O . ASP A 1 180 ? 55.156 48.459 82.094 1.00 36.25 180 ASP A O 1
ATOM 1439 N N . SER A 1 181 ? 56.925 47.153 82.323 1.00 26.99 181 SER A N 1
ATOM 1440 C CA . SER A 1 181 ? 57.012 46.853 80.905 1.00 26.25 181 SER A CA 1
ATOM 1441 C C . SER A 1 181 ? 56.100 45.692 80.556 1.00 26.13 181 SER A C 1
ATOM 1442 O O . SER A 1 181 ? 55.922 44.752 81.360 1.00 22.69 181 SER A O 1
ATOM 1445 N N . THR A 1 182 ? 55.577 45.692 79.336 1.00 23.44 182 THR A N 1
ATOM 1446 C CA . THR A 1 182 ? 54.846 44.491 78.838 1.00 23.46 182 THR A CA 1
ATOM 1447 C C . THR A 1 182 ? 55.681 43.211 78.859 1.00 23.38 182 THR A C 1
ATOM 1448 O O . THR A 1 182 ? 55.154 42.106 78.883 1.00 22.01 182 THR A O 1
ATOM 1452 N N . ARG A 1 183 ? 57.002 43.335 78.820 1.00 24.22 183 ARG A N 1
ATOM 1453 C CA . ARG A 1 183 ? 57.868 42.161 78.875 1.00 22.55 183 ARG A CA 1
ATOM 1454 C C . ARG A 1 183 ? 57.994 41.596 80.281 1.00 21.26 183 ARG A C 1
ATOM 1455 O O . ARG A 1 183 ? 58.546 40.513 80.445 1.00 21.85 183 ARG A O 1
ATOM 1463 N N . GLU A 1 184 ? 57.547 42.366 81.273 1.00 20.91 184 GLU A N 1
ATOM 1464 C CA . GLU A 1 184 ? 57.560 41.997 82.694 1.00 21.25 184 GLU A CA 1
ATOM 1465 C C . GLU A 1 184 ? 56.172 41.625 83.186 1.00 19.90 184 GLU A C 1
ATOM 1466 O O . GLU A 1 184 ? 55.899 41.598 84.399 1.00 20.70 184 GLU A O 1
ATOM 1472 N N . GLN A 1 185 ? 55.276 41.300 82.248 1.00 20.04 185 GLN A N 1
ATOM 1473 C CA . GLN A 1 185 ? 53.875 40.991 82.537 1.00 20.12 185 GLN A CA 1
ATOM 1474 C C . GLN A 1 185 ? 53.453 39.745 81.751 1.00 19.39 185 GLN A C 1
ATOM 1475 O O . GLN A 1 185 ? 54.043 39.430 80.716 1.00 20.31 185 GLN A O 1
ATOM 1481 N N . TRP A 1 186 ? 52.406 39.074 82.228 1.00 19.94 186 TRP A N 1
ATOM 1482 C CA . TRP A 1 186 ? 52.063 37.746 81.779 1.00 18.57 186 TRP A CA 1
ATOM 1483 C C . TRP A 1 186 ? 50.541 37.595 81.723 1.00 17.77 186 TRP A C 1
ATOM 1484 O O . TRP A 1 186 ? 49.797 38.287 82.408 1.00 18.33 186 TRP A O 1
ATOM 1495 N N . PHE A 1 187 ? 50.079 36.689 80.876 1.00 18.66 187 PHE A N 1
ATOM 1496 C CA . PHE A 1 187 ? 48.682 36.326 80.832 1.00 18.91 187 PHE A CA 1
ATOM 1497 C C . PHE A 1 187 ? 48.564 34.818 80.879 1.00 18.90 187 PHE A C 1
ATOM 1498 O O . PHE A 1 187 ? 49.502 34.103 80.513 1.00 19.18 187 PHE A O 1
ATOM 1506 N N . PHE A 1 188 ? 47.426 34.340 81.388 1.00 19.77 188 PHE A N 1
ATOM 1507 C CA . PHE A 1 188 ? 47.239 32.917 81.613 1.00 18.75 188 PHE A CA 1
ATOM 1508 C C . PHE A 1 188 ? 46.137 32.341 80.748 1.00 19.44 188 PHE A C 1
ATOM 1509 O O . PHE A 1 188 ? 45.202 33.043 80.359 1.00 19.10 188 PHE A O 1
ATOM 1517 N N . GLN A 1 189 ? 46.263 31.054 80.464 1.00 19.68 189 GLN A N 1
ATOM 1518 C CA . GLN A 1 189 ? 45.205 30.324 79.764 1.00 19.53 189 GLN A CA 1
ATOM 1519 C C . GLN A 1 189 ? 44.987 29.032 80.535 1.00 19.12 189 GLN A C 1
ATOM 1520 O O . GLN A 1 189 ? 45.912 28.253 80.677 1.00 18.90 189 GLN A O 1
ATOM 1526 N N . PRO A 1 190 ? 43.767 28.808 81.053 1.00 19.05 190 PRO A N 1
ATOM 1527 C CA . PRO A 1 190 ? 43.546 27.619 81.818 1.00 20.17 190 PRO A CA 1
ATOM 1528 C C . PRO A 1 190 ? 43.338 26.369 80.968 1.00 21.29 190 PRO A C 1
ATOM 1529 O O . PRO A 1 190 ? 42.967 26.453 79.781 1.00 21.73 190 PRO A O 1
ATOM 1533 N N . ALA A 1 191 ? 43.525 25.203 81.584 1.00 21.83 191 ALA A N 1
ATOM 1534 C CA . ALA A 1 191 ? 43.225 23.936 80.918 1.00 24.73 191 ALA A CA 1
ATOM 1535 C C . ALA A 1 191 ? 43.007 22.881 81.993 1.00 27.10 191 ALA A C 1
ATOM 1536 O O . ALA A 1 191 ? 43.617 22.936 83.035 1.00 29.52 191 ALA A O 1
ATOM 1538 N N . LYS A 1 192 ? 42.189 21.877 81.682 1.00 29.73 192 LYS A N 1
ATOM 1539 C CA . LYS A 1 192 ? 41.885 20.798 82.602 1.00 35.84 192 LYS A CA 1
ATOM 1540 C C . LYS A 1 192 ? 42.667 19.591 82.104 1.00 37.25 192 LYS A C 1
ATOM 1541 O O . LYS A 1 192 ? 42.517 19.224 80.949 1.00 40.44 192 LYS A O 1
ATOM 1547 N N . TYR A 1 193 ? 43.500 19.006 82.947 1.00 34.60 193 TYR A N 1
ATOM 1548 C CA . TYR A 1 193 ? 44.239 17.817 82.576 1.00 39.07 193 TYR A CA 1
ATOM 1549 C C . TYR A 1 193 ? 44.268 16.821 83.732 1.00 38.17 193 TYR A C 1
ATOM 1550 O O . TYR A 1 193 ? 44.642 17.159 84.859 1.00 35.68 193 TYR A O 1
ATOM 1559 N N . GLU A 1 194 ? 43.792 15.611 83.437 1.00 45.37 194 GLU A N 1
ATOM 1560 C CA . GLU A 1 194 ? 43.481 14.626 84.479 1.00 44.72 194 GLU A CA 1
ATOM 1561 C C . GLU A 1 194 ? 42.530 15.322 85.485 1.00 45.20 194 GLU A C 1
ATOM 1562 O O . GLU A 1 194 ? 41.512 15.892 85.084 1.00 42.19 194 GLU A O 1
ATOM 1568 N N . ASN A 1 195 ? 42.821 15.339 86.763 1.00 50.54 195 ASN A N 1
ATOM 1569 C CA . ASN A 1 195 ? 41.847 15.989 87.660 1.00 52.41 195 ASN A CA 1
ATOM 1570 C C . ASN A 1 195 ? 42.152 17.434 87.982 1.00 45.58 195 ASN A C 1
ATOM 1571 O O . ASN A 1 195 ? 41.498 18.019 88.849 1.00 44.34 195 ASN A O 1
ATOM 1576 N N . ASP A 1 196 ? 43.108 18.030 87.264 1.00 39.12 196 ASP A N 1
ATOM 1577 C CA . ASP A 1 196 ? 43.673 19.306 87.715 1.00 35.47 196 ASP A CA 1
ATOM 1578 C C . ASP A 1 196 ? 43.397 20.438 86.717 1.00 31.28 196 ASP A C 1
ATOM 1579 O O . ASP A 1 196 ? 43.315 20.187 85.522 1.00 33.95 196 ASP A O 1
ATOM 1584 N N . VAL A 1 197 ? 43.166 21.650 87.214 1.00 27.74 197 VAL A N 1
ATOM 1585 C CA . VAL A 1 197 ? 43.130 22.810 86.374 1.00 26.64 197 VAL A CA 1
ATOM 1586 C C . VAL A 1 197 ? 44.530 23.409 86.448 1.00 25.26 197 VAL A C 1
ATOM 1587 O O . VAL A 1 197 ? 44.994 23.771 87.517 1.00 26.92 197 VAL A O 1
ATOM 1591 N N . LEU A 1 198 ? 45.150 23.515 85.297 1.00 22.68 198 LEU A N 1
ATOM 1592 C CA . LEU A 1 198 ? 46.489 24.004 85.139 1.00 22.33 198 LEU A CA 1
ATOM 1593 C C . LEU A 1 198 ? 46.448 25.253 84.256 1.00 22.67 198 LEU A C 1
ATOM 1594 O O . LEU A 1 198 ? 45.416 25.596 83.685 1.00 21.95 198 LEU A O 1
ATOM 1599 N N . PHE A 1 199 ? 47.594 25.916 84.131 1.00 20.96 199 PHE A N 1
ATOM 1600 C CA . PHE A 1 199 ? 47.705 27.147 83.355 1.00 20.66 199 PHE A CA 1
ATOM 1601 C C . PHE A 1 199 ? 48.902 27.166 82.461 1.00 21.80 199 PHE A C 1
ATOM 1602 O O . PHE A 1 199 ? 50.012 26.805 82.853 1.00 21.26 199 PHE A O 1
ATOM 1610 N N . PHE A 1 200 ? 48.668 27.565 81.219 1.00 21.69 200 PHE A N 1
ATOM 1611 C CA . PHE A 1 200 ? 49.721 28.037 80.389 1.00 20.58 200 PHE A CA 1
ATOM 1612 C C . PHE A 1 200 ? 49.969 29.508 80.756 1.00 22.15 200 PHE A C 1
ATOM 1613 O O . PHE A 1 200 ? 49.026 30.295 80.895 1.00 21.07 200 PHE A O 1
ATOM 1621 N N . ILE A 1 201 ? 51.236 29.878 80.864 1.00 21.29 201 ILE A N 1
ATOM 1622 C CA . ILE A 1 201 ? 51.620 31.204 81.306 1.00 20.41 201 ILE A CA 1
ATOM 1623 C C . ILE A 1 201 ? 52.428 31.831 80.166 1.00 20.83 201 ILE A C 1
ATOM 1624 O O . ILE A 1 201 ? 53.476 31.275 79.736 1.00 24.21 201 ILE A O 1
ATOM 1629 N N . TYR A 1 202 ? 51.897 32.915 79.598 1.00 18.55 202 TYR A N 1
ATOM 1630 C CA . TYR A 1 202 ? 52.473 33.547 78.411 1.00 18.80 202 TYR A CA 1
ATOM 1631 C C . TYR A 1 202 ? 52.972 34.951 78.681 1.00 18.50 202 TYR A C 1
ATOM 1632 O O . TYR A 1 202 ? 52.356 35.727 79.392 1.00 19.50 202 TYR A O 1
ATOM 1641 N N . ASN A 1 203 ? 54.102 35.312 78.066 1.00 19.33 203 ASN A N 1
ATOM 1642 C CA . ASN A 1 203 ? 54.632 36.666 78.212 1.00 18.57 203 ASN A CA 1
ATOM 1643 C C . ASN A 1 203 ? 53.749 37.652 77.448 1.00 20.01 203 ASN A C 1
ATOM 1644 O O . ASN A 1 203 ? 53.405 37.392 76.292 1.00 20.34 203 ASN A O 1
ATOM 1649 N N . ARG A 1 204 ? 53.334 38.726 78.099 1.00 18.50 204 ARG A N 1
ATOM 1650 C CA . ARG A 1 204 ? 52.423 39.709 77.448 1.00 19.24 204 ARG A CA 1
ATOM 1651 C C . ARG A 1 204 ? 53.016 40.229 76.143 1.00 21.99 204 ARG A C 1
ATOM 1652 O O . ARG A 1 204 ? 52.342 40.236 75.121 1.00 21.81 204 ARG A O 1
ATOM 1660 N N . GLN A 1 205 ? 54.280 40.679 76.149 1.00 22.46 205 GLN A N 1
ATOM 1661 C CA . GLN A 1 205 ? 54.850 41.278 74.945 1.00 23.89 205 GLN A CA 1
ATOM 1662 C C . GLN A 1 205 ? 55.154 40.232 73.874 1.00 23.90 205 GLN A C 1
ATOM 1663 O O . GLN A 1 205 ? 54.815 40.425 72.695 1.00 23.05 205 GLN A O 1
ATOM 1669 N N . PHE A 1 206 ? 55.844 39.155 74.260 1.00 23.99 206 PHE A N 1
ATOM 1670 C CA . PHE A 1 206 ? 56.389 38.217 73.290 1.00 24.41 206 PHE A CA 1
ATOM 1671 C C . PHE A 1 206 ? 55.465 37.059 72.909 1.00 25.42 206 PHE A C 1
ATOM 1672 O O . PHE A 1 206 ? 55.682 36.413 71.889 1.00 28.38 206 PHE A O 1
ATOM 1680 N N . ASN A 1 207 ? 54.461 36.835 73.717 1.00 25.25 207 ASN A N 1
ATOM 1681 C CA . ASN A 1 207 ? 53.526 35.730 73.581 1.00 28.91 207 ASN A CA 1
ATOM 1682 C C . ASN A 1 207 ? 54.142 34.355 73.782 1.00 30.92 207 ASN A C 1
ATOM 1683 O O . ASN A 1 207 ? 53.488 33.365 73.543 1.00 36.56 207 ASN A O 1
ATOM 1688 N N . ASP A 1 208 ? 55.370 34.276 74.275 1.00 28.33 208 ASP A N 1
ATOM 1689 C CA . ASP A 1 208 ? 56.033 32.983 74.461 1.00 26.97 208 ASP A CA 1
ATOM 1690 C C . ASP A 1 208 ? 55.539 32.340 75.736 1.00 25.35 208 ASP A C 1
ATOM 1691 O O . ASP A 1 208 ? 55.427 33.024 76.763 1.00 22.69 208 ASP A O 1
ATOM 1696 N N . ALA A 1 209 ? 55.280 31.047 75.691 1.00 24.35 209 ALA A N 1
ATOM 1697 C CA . ALA A 1 209 ? 54.871 30.300 76.864 1.00 24.52 209 ALA A CA 1
ATOM 1698 C C . ALA A 1 209 ? 56.076 30.042 77.764 1.00 24.64 209 ALA A C 1
ATOM 1699 O O . ALA A 1 209 ? 57.152 29.643 77.306 1.00 26.41 209 ALA A O 1
ATOM 1701 N N . LEU A 1 210 ? 55.874 30.255 79.058 1.00 23.32 210 LEU A N 1
ATOM 1702 C CA . LEU A 1 210 ? 56.848 29.873 80.076 1.00 23.25 210 LEU A CA 1
ATOM 1703 C C . LEU A 1 210 ? 57.053 28.340 80.114 1.00 22.82 210 LEU A C 1
ATOM 1704 O O . LEU A 1 210 ? 56.103 27.596 80.376 1.00 22.95 210 LEU A O 1
ATOM 1709 N N . GLU A 1 211 ? 58.306 27.901 79.904 1.00 24.98 211 GLU A N 1
ATOM 1710 C CA . GLU A 1 211 ? 58.656 26.495 79.777 1.00 26.06 211 GLU A CA 1
ATOM 1711 C C . GLU A 1 211 ? 59.925 26.199 80.593 1.00 26.92 211 GLU A C 1
ATOM 1712 O O . GLU A 1 211 ? 60.706 27.088 80.872 1.00 25.06 211 GLU A O 1
ATOM 1718 N N . LEU A 1 212 ? 60.106 24.953 80.989 1.00 25.98 212 LEU A N 1
ATOM 1719 C CA . LEU A 1 212 ? 61.358 24.476 81.580 1.00 26.48 212 LEU A CA 1
ATOM 1720 C C . LEU A 1 212 ? 62.116 23.682 80.529 1.00 29.96 212 LEU A C 1
ATOM 1721 O O . LEU A 1 212 ? 61.560 22.755 79.906 1.00 30.10 212 LEU A O 1
ATOM 1726 N N . GLY A 1 213 ? 63.374 24.063 80.335 1.00 31.17 213 GLY A N 1
ATOM 1727 C CA . GLY A 1 213 ? 64.232 23.471 79.330 1.00 33.83 213 GLY A CA 1
ATOM 1728 C C . GLY A 1 213 ? 65.181 22.469 79.960 1.00 38.34 213 GLY A C 1
ATOM 1729 O O . GLY A 1 213 ? 64.794 21.709 80.851 1.00 35.51 213 GLY A O 1
ATOM 1730 N N . THR A 1 214 ? 66.425 22.496 79.520 1.00 41.80 214 THR A N 1
ATOM 1731 C CA . THR A 1 214 ? 67.378 21.491 79.929 1.00 46.43 214 THR A CA 1
ATOM 1732 C C . THR A 1 214 ? 67.865 21.633 81.385 1.00 44.60 214 THR A C 1
ATOM 1733 O O . THR A 1 214 ? 67.846 22.719 81.970 1.00 40.54 214 THR A O 1
ATOM 1737 N N . ILE A 1 215 ? 68.299 20.497 81.908 1.00 44.21 215 ILE A N 1
ATOM 1738 C CA . ILE A 1 215 ? 68.871 20.363 83.220 1.00 44.82 215 ILE A CA 1
ATOM 1739 C C . ILE A 1 215 ? 70.253 21.037 83.259 1.00 42.03 215 ILE A C 1
ATOM 1740 O O . ILE A 1 215 ? 71.034 20.888 82.337 1.00 38.83 215 ILE A O 1
ATOM 1745 N N . VAL A 1 216 ? 70.544 21.784 84.323 1.00 39.40 216 VAL A N 1
ATOM 1746 C CA . VAL A 1 216 ? 71.744 22.612 84.398 1.00 38.98 216 VAL A CA 1
ATOM 1747 C C . VAL A 1 216 ? 72.728 22.215 85.517 1.00 39.28 216 VAL A C 1
ATOM 1748 O O . VAL A 1 216 ? 73.847 22.724 85.598 1.00 38.31 216 VAL A O 1
ATOM 1752 N N . ASN A 1 217 ? 72.342 21.295 86.390 1.00 36.36 217 ASN A N 1
ATOM 1753 C CA . ASN A 1 217 ? 73.198 20.903 87.519 1.00 35.81 217 ASN A CA 1
ATOM 1754 C C . ASN A 1 217 ? 72.765 19.581 88.112 1.00 35.42 217 ASN A C 1
ATOM 1755 O O . ASN A 1 217 ? 71.745 19.001 87.711 1.00 35.30 217 ASN A O 1
ATOM 1760 N N . ALA A 1 218 ? 73.570 19.097 89.036 1.00 35.61 218 ALA A N 1
ATOM 1761 C CA . ALA A 1 218 ? 73.391 17.765 89.588 1.00 36.30 218 ALA A CA 1
ATOM 1762 C C . ALA A 1 218 ? 72.111 17.655 90.382 1.00 36.81 218 ALA A C 1
ATOM 1763 O O . ALA A 1 218 ? 71.550 16.574 90.453 1.00 36.59 218 ALA A O 1
ATOM 1765 N N . SER A 1 219 ? 71.663 18.782 90.961 1.00 37.40 219 SER A N 1
ATOM 1766 C CA . SER A 1 219 ? 70.404 18.814 91.771 1.00 41.03 219 SER A CA 1
ATOM 1767 C C . SER A 1 219 ? 69.175 18.756 90.871 1.00 38.65 219 SER A C 1
ATOM 1768 O O . SER A 1 219 ? 68.089 18.504 91.363 1.00 37.91 219 SER A O 1
ATOM 1771 N N . GLY A 1 220 ? 69.355 18.960 89.564 1.00 36.68 220 GLY A N 1
ATOM 1772 C CA . GLY A 1 220 ? 68.297 18.735 88.605 1.00 35.44 220 GLY A CA 1
ATOM 1773 C C . GLY A 1 220 ? 67.535 20.008 88.279 1.00 35.02 220 GLY A C 1
ATOM 1774 O O . GLY A 1 220 ? 66.464 19.923 87.742 1.00 32.26 220 GLY A O 1
ATOM 1775 N N . ASP A 1 221 ? 68.078 21.172 88.624 1.00 31.78 221 ASP A N 1
ATOM 1776 C CA . ASP A 1 221 ? 67.451 22.419 88.211 1.00 31.67 221 ASP A CA 1
ATOM 1777 C C . ASP A 1 221 ? 67.368 22.463 86.703 1.00 30.59 221 ASP A C 1
ATOM 1778 O O . ASP A 1 221 ? 68.292 21.993 86.005 1.00 29.87 221 ASP A O 1
ATOM 1783 N N . ARG A 1 222 ? 66.290 23.065 86.201 1.00 29.00 222 ARG A N 1
ATOM 1784 C CA . ARG A 1 222 ? 66.121 23.302 84.769 1.00 27.76 222 ARG A CA 1
ATOM 1785 C C . ARG A 1 222 ? 65.966 24.801 84.467 1.00 28.43 222 ARG A C 1
ATOM 1786 O O . ARG A 1 222 ? 65.322 25.521 85.216 1.00 26.96 222 ARG A O 1
ATOM 1794 N N . LYS A 1 223 ? 66.529 25.251 83.358 1.00 29.15 223 LYS A N 1
ATOM 1795 C CA . LYS A 1 223 ? 66.376 26.652 82.958 1.00 32.29 223 LYS A CA 1
ATOM 1796 C C . LYS A 1 223 ? 64.929 26.951 82.599 1.00 28.31 223 LYS A C 1
ATOM 1797 O O . LYS A 1 223 ? 64.245 26.128 81.991 1.00 30.65 223 LYS A O 1
ATOM 1803 N N . ALA A 1 224 ? 64.468 28.133 82.978 1.00 26.85 224 ALA A N 1
ATOM 1804 C CA . ALA A 1 224 ? 63.175 28.626 82.503 1.00 25.81 224 ALA A CA 1
ATOM 1805 C C . ALA A 1 224 ? 63.371 29.493 81.267 1.00 26.50 224 ALA A C 1
ATOM 1806 O O . ALA A 1 224 ? 64.234 30.391 81.261 1.00 28.39 224 ALA A O 1
ATOM 1808 N N . VAL A 1 225 ? 62.616 29.206 80.208 1.00 26.75 225 VAL A N 1
ATOM 1809 C CA . VAL A 1 225 ? 62.738 29.892 78.923 1.00 26.19 225 VAL A CA 1
ATOM 1810 C C . VAL A 1 225 ? 61.355 30.146 78.322 1.00 27.41 225 VAL A C 1
ATOM 1811 O O . VAL A 1 225 ? 60.365 29.572 78.752 1.00 25.58 225 VAL A O 1
ATOM 1815 N N . GLY A 1 226 ? 61.298 31.055 77.358 1.00 25.83 226 GLY A N 1
ATOM 1816 C CA . GLY A 1 226 ? 60.099 31.298 76.586 1.00 26.81 226 GLY A CA 1
ATOM 1817 C C . GLY A 1 226 ? 60.080 30.374 75.369 1.00 26.91 226 GLY A C 1
ATOM 1818 O O . GLY A 1 226 ? 60.971 30.421 74.533 1.00 31.20 226 GLY A O 1
ATOM 1819 N N . HIS A 1 227 ? 59.040 29.568 75.262 1.00 27.88 227 HIS A N 1
ATOM 1820 C CA . HIS A 1 227 ? 58.878 28.631 74.175 1.00 30.67 227 HIS A CA 1
ATOM 1821 C C . HIS A 1 227 ? 58.501 29.348 72.869 1.00 34.33 227 HIS A C 1
ATOM 1822 O O . HIS A 1 227 ? 57.755 30.301 72.866 1.00 35.31 227 HIS A O 1
ATOM 1829 N N . ASP A 1 228 ? 59.023 28.833 71.758 1.00 37.57 228 ASP A N 1
ATOM 1830 C CA . ASP A 1 228 ? 58.717 29.336 70.428 1.00 41.88 228 ASP A CA 1
ATOM 1831 C C . ASP A 1 228 ? 57.646 28.435 69.812 1.00 42.33 228 ASP A C 1
ATOM 1832 O O . ASP A 1 228 ? 57.947 27.316 69.373 1.00 41.24 228 ASP A O 1
ATOM 1837 N N . GLY A 1 229 ? 56.396 28.902 69.838 1.00 41.06 229 GLY A N 1
ATOM 1838 C CA . GLY A 1 229 ? 55.298 28.185 69.178 1.00 41.84 229 GLY A CA 1
ATOM 1839 C C . GLY A 1 229 ? 54.104 27.871 70.063 1.00 39.37 229 GLY A C 1
ATOM 1840 O O . GLY A 1 229 ? 54.110 28.096 71.264 1.00 34.33 229 GLY A O 1
ATOM 1841 N N . GLU A 1 230 ? 53.077 27.333 69.433 1.00 39.64 230 GLU A N 1
ATOM 1842 C CA . GLU A 1 230 ? 51.834 26.979 70.095 1.00 39.81 230 GLU A CA 1
ATOM 1843 C C . GLU A 1 230 ? 52.028 25.829 71.070 1.00 34.33 230 GLU A C 1
ATOM 1844 O O . GLU A 1 230 ? 52.772 24.906 70.793 1.00 34.12 230 GLU A O 1
ATOM 1850 N N . VAL A 1 231 ? 51.372 25.916 72.240 1.00 32.11 231 VAL A N 1
ATOM 1851 C CA . VAL A 1 231 ? 51.492 24.905 73.310 1.00 29.31 231 VAL A CA 1
ATOM 1852 C C . VAL A 1 231 ? 50.153 24.387 73.858 1.00 27.64 231 VAL A C 1
ATOM 1853 O O . VAL A 1 231 ? 50.147 23.432 74.604 1.00 27.33 231 VAL A O 1
ATOM 1857 N N . ALA A 1 232 ? 49.041 25.015 73.482 1.00 29.61 232 ALA A N 1
ATOM 1858 C CA . ALA A 1 232 ? 47.764 24.841 74.199 1.00 28.94 232 ALA A CA 1
ATOM 1859 C C . ALA A 1 232 ? 47.181 23.437 74.077 1.00 32.69 232 ALA A C 1
ATOM 1860 O O . ALA A 1 232 ? 46.429 23.000 74.941 1.00 31.20 232 ALA A O 1
ATOM 1862 N N . GLY A 1 233 ? 47.607 22.699 73.047 1.00 30.33 233 GLY A N 1
ATOM 1863 C CA . GLY A 1 233 ? 47.206 21.310 72.882 1.00 33.40 233 GLY A CA 1
ATOM 1864 C C . GLY A 1 233 ? 47.895 20.354 73.826 1.00 35.14 233 GLY A C 1
ATOM 1865 O O . GLY A 1 233 ? 47.486 19.193 73.918 1.00 36.38 233 GLY A O 1
ATOM 1866 N N . LEU A 1 234 ? 48.932 20.812 74.539 1.00 33.30 234 LEU A N 1
ATOM 1867 C CA . LEU A 1 234 ? 49.784 19.920 75.350 1.00 33.51 234 LEU A CA 1
ATOM 1868 C C . LEU A 1 234 ? 49.961 20.398 76.792 1.00 31.67 234 LEU A C 1
ATOM 1869 O O . LEU A 1 234 ? 51.063 20.732 77.202 1.00 28.74 234 LEU A O 1
ATOM 1874 N N . PRO A 1 235 ? 48.876 20.380 77.576 1.00 31.38 235 PRO A N 1
ATOM 1875 C CA . PRO A 1 235 ? 49.015 20.787 78.969 1.00 31.22 235 PRO A CA 1
ATOM 1876 C C . PRO A 1 235 ? 49.908 19.862 79.761 1.00 31.82 235 PRO A C 1
ATOM 1877 O O . PRO A 1 235 ? 50.526 20.285 80.746 1.00 31.71 235 PRO A O 1
ATOM 1881 N N . ASP A 1 236 ? 49.986 18.600 79.350 1.00 30.56 236 ASP A N 1
ATOM 1882 C CA . ASP A 1 236 ? 50.911 17.669 79.986 1.00 32.78 236 ASP A CA 1
ATOM 1883 C C . ASP A 1 236 ? 52.372 18.054 79.836 1.00 32.71 236 ASP A C 1
ATOM 1884 O O . ASP A 1 236 ? 53.214 17.665 80.659 1.00 34.25 236 ASP A O 1
ATOM 1889 N N . ILE A 1 237 ? 52.696 18.797 78.778 1.00 30.23 237 ILE A N 1
ATOM 1890 C CA . ILE A 1 237 ? 54.076 19.165 78.488 1.00 30.73 237 ILE A CA 1
ATOM 1891 C C . ILE A 1 237 ? 54.412 20.580 78.973 1.00 29.19 237 ILE A C 1
ATOM 1892 O O . ILE A 1 237 ? 55.515 20.808 79.503 1.00 27.92 237 ILE A O 1
ATOM 1897 N N . TYR A 1 238 ? 53.467 21.526 78.861 1.00 28.06 238 TYR A N 1
ATOM 1898 C CA . TYR A 1 238 ? 53.811 22.934 79.002 1.00 27.92 238 TYR A CA 1
ATOM 1899 C C . TYR A 1 238 ? 53.034 23.773 80.040 1.00 25.52 238 TYR A C 1
ATOM 1900 O O . TYR A 1 238 ? 53.262 24.981 80.125 1.00 24.66 238 TYR A O 1
ATOM 1909 N N . SER A 1 239 ? 52.161 23.165 80.823 1.00 23.83 239 SER A N 1
ATOM 1910 C CA . SER A 1 239 ? 51.375 23.919 81.782 1.00 23.16 239 SER A CA 1
ATOM 1911 C C . SER A 1 239 ? 51.941 23.856 83.190 1.00 21.24 239 SER A C 1
ATOM 1912 O O . SER A 1 239 ? 52.877 23.103 83.494 1.00 22.96 239 SER A O 1
ATOM 1915 N N . TRP A 1 240 ? 51.363 24.683 84.032 1.00 21.59 240 TRP A N 1
ATOM 1916 C CA . TRP A 1 240 ? 51.804 24.891 85.401 1.00 20.78 240 TRP A CA 1
ATOM 1917 C C . TRP A 1 240 ? 50.666 24.697 86.385 1.00 21.55 240 TRP A C 1
ATOM 1918 O O . TRP A 1 240 ? 49.543 25.165 86.169 1.00 19.26 240 TRP A O 1
ATOM 1929 N N . PHE A 1 241 ? 50.982 24.066 87.526 1.00 22.29 241 PHE A N 1
ATOM 1930 C CA . PHE A 1 241 ? 50.091 24.027 88.681 1.00 23.48 241 PHE A CA 1
ATOM 1931 C C . PHE A 1 241 ? 50.297 25.313 89.467 1.00 23.37 241 PHE A C 1
ATOM 1932 O O . PHE A 1 241 ? 51.452 25.760 89.632 1.00 26.24 241 PHE A O 1
ATOM 1940 N N . ILE A 1 242 ? 49.235 25.849 90.013 1.00 21.59 242 ILE A N 1
ATOM 1941 C CA . ILE A 1 242 ? 49.329 26.975 90.983 1.00 21.81 242 ILE A CA 1
ATOM 1942 C C . ILE A 1 242 ? 48.659 26.490 92.258 1.00 23.07 242 ILE A C 1
ATOM 1943 O O . ILE A 1 242 ? 47.475 26.119 92.255 1.00 22.54 242 ILE A O 1
ATOM 1948 N N . THR A 1 243 ? 49.441 26.400 93.330 1.00 23.92 243 THR A N 1
ATOM 1949 C CA . THR A 1 243 ? 48.996 25.805 94.600 1.00 24.79 243 THR A CA 1
ATOM 1950 C C . THR A 1 243 ? 49.404 26.687 95.784 1.00 23.85 243 THR A C 1
ATOM 1951 O O . THR A 1 243 ? 50.282 27.553 95.653 1.00 23.85 243 THR A O 1
ATOM 1955 N N . PRO A 1 244 ? 48.740 26.521 96.919 1.00 23.64 244 PRO A N 1
ATOM 1956 C CA . PRO A 1 244 ? 49.090 27.438 98.041 1.00 26.34 244 PRO A CA 1
ATOM 1957 C C . PRO A 1 244 ? 50.503 27.197 98.523 1.00 27.28 244 PRO A C 1
ATOM 1958 O O . PRO A 1 244 ? 50.958 26.055 98.567 1.00 25.91 244 PRO A O 1
ATOM 1962 N N . PHE A 1 245 ? 51.169 28.266 98.927 1.00 27.65 245 PHE A N 1
ATOM 1963 C CA . PHE A 1 245 ? 52.510 28.136 99.458 1.00 30.49 245 PHE A CA 1
ATOM 1964 C C . PHE A 1 245 ? 52.401 27.598 100.906 1.00 35.04 245 PHE A C 1
ATOM 1965 O O . PHE A 1 245 ? 51.494 28.002 101.645 1.00 38.15 245 PHE A O 1
ATOM 1974 N N . ASP B 1 8 ? 18.000 -7.938 81.302 1.00 65.21 8 ASP B N 1
ATOM 1975 C CA . ASP B 1 8 ? 18.577 -7.232 80.113 1.00 65.97 8 ASP B CA 1
ATOM 1976 C C . ASP B 1 8 ? 17.720 -6.080 79.534 1.00 56.52 8 ASP B C 1
ATOM 1977 O O . ASP B 1 8 ? 16.592 -6.253 79.039 1.00 55.12 8 ASP B O 1
ATOM 1982 N N . THR B 1 9 ? 18.328 -4.910 79.590 1.00 51.47 9 THR B N 1
ATOM 1983 C CA . THR B 1 9 ? 17.611 -3.656 79.404 1.00 47.79 9 THR B CA 1
ATOM 1984 C C . THR B 1 9 ? 16.889 -3.575 78.069 1.00 40.79 9 THR B C 1
ATOM 1985 O O . THR B 1 9 ? 17.479 -3.799 77.019 1.00 41.50 9 THR B O 1
ATOM 1989 N N . SER B 1 10 ? 15.613 -3.219 78.115 1.00 37.17 10 SER B N 1
ATOM 1990 C CA . SER B 1 10 ? 14.802 -3.141 76.917 1.00 35.28 10 SER B CA 1
ATOM 1991 C C . SER B 1 10 ? 15.248 -1.982 76.007 1.00 32.21 10 SER B C 1
ATOM 1992 O O . SER B 1 10 ? 15.811 -0.981 76.478 1.00 30.00 10 SER B O 1
ATOM 1995 N N . ASN B 1 11 ? 14.938 -2.115 74.728 1.00 32.18 11 ASN B N 1
ATOM 1996 C CA . ASN B 1 11 ? 15.188 -1.060 73.786 1.00 31.71 11 ASN B CA 1
ATOM 1997 C C . ASN B 1 11 ? 14.513 0.240 74.192 1.00 32.19 11 ASN B C 1
ATOM 1998 O O . ASN B 1 11 ? 15.093 1.309 74.018 1.00 28.97 11 ASN B O 1
ATOM 2003 N N . GLN B 1 12 ? 13.287 0.174 74.715 1.00 31.64 12 GLN B N 1
ATOM 2004 C CA . GLN B 1 12 ? 12.585 1.396 75.154 1.00 33.26 12 GLN B CA 1
ATOM 2005 C C . GLN B 1 12 ? 13.315 2.103 76.282 1.00 30.34 12 GLN B C 1
ATOM 2006 O O . GLN B 1 12 ? 13.422 3.329 76.299 1.00 30.75 12 GLN B O 1
ATOM 2012 N N . ASP B 1 13 ? 13.799 1.330 77.254 1.00 30.02 13 ASP B N 1
ATOM 2013 C CA . ASP B 1 13 ? 14.535 1.915 78.373 1.00 29.49 13 ASP B CA 1
ATOM 2014 C C . ASP B 1 13 ? 15.876 2.506 77.887 1.00 27.23 13 ASP B C 1
ATOM 2015 O O . ASP B 1 13 ? 16.319 3.532 78.384 1.00 27.76 13 ASP B O 1
ATOM 2020 N N . LEU B 1 14 ? 16.509 1.871 76.901 1.00 25.96 14 LEU B N 1
ATOM 2021 C CA . LEU B 1 14 ? 17.754 2.396 76.338 1.00 26.17 14 LEU B CA 1
ATOM 2022 C C . LEU B 1 14 ? 17.496 3.677 75.547 1.00 25.31 14 LEU B C 1
ATOM 2023 O O . LEU B 1 14 ? 18.335 4.589 75.524 1.00 24.08 14 LEU B O 1
ATOM 2028 N N . GLU B 1 15 ? 16.372 3.719 74.859 1.00 24.29 15 GLU B N 1
ATOM 2029 C CA A GLU B 1 15 ? 15.993 4.939 74.171 0.50 24.61 15 GLU B CA 1
ATOM 2030 C CA B GLU B 1 15 ? 15.940 4.931 74.148 0.50 24.75 15 GLU B CA 1
ATOM 2031 C C . GLU B 1 15 ? 15.840 6.108 75.161 1.00 23.35 15 GLU B C 1
ATOM 2032 O O . GLU B 1 15 ? 16.264 7.234 74.895 1.00 23.33 15 GLU B O 1
ATOM 2043 N N . GLU B 1 16 ? 15.239 5.835 76.315 1.00 23.11 16 GLU B N 1
ATOM 2044 C CA . GLU B 1 16 ? 15.067 6.852 77.346 1.00 24.01 16 GLU B CA 1
ATOM 2045 C C . GLU B 1 16 ? 16.425 7.337 77.869 1.00 23.63 16 GLU B C 1
ATOM 2046 O O . GLU B 1 16 ? 16.664 8.540 78.040 1.00 21.79 16 GLU B O 1
ATOM 2052 N N . LYS B 1 17 ? 17.330 6.394 78.128 1.00 24.71 17 LYS B N 1
ATOM 2053 C CA . LYS B 1 17 ? 18.674 6.710 78.587 1.00 23.83 17 LYS B CA 1
ATOM 2054 C C . LYS B 1 17 ? 19.438 7.577 77.539 1.00 22.67 17 LYS B C 1
ATOM 2055 O O . LYS B 1 17 ? 20.117 8.537 77.881 1.00 23.16 17 LYS B O 1
ATOM 2061 N N . LEU B 1 18 ? 19.333 7.210 76.263 1.00 20.96 18 LEU B N 1
ATOM 2062 C CA . LEU B 1 18 ? 20.029 7.939 75.194 1.00 20.76 18 LEU B CA 1
ATOM 2063 C C . LEU B 1 18 ? 19.462 9.354 75.063 1.00 20.06 18 LEU B C 1
ATOM 2064 O O . LEU B 1 18 ? 20.232 10.331 74.993 1.00 19.36 18 LEU B O 1
ATOM 2069 N N . TYR B 1 19 ? 18.133 9.474 75.025 1.00 19.98 19 TYR B N 1
ATOM 2070 C CA . TYR B 1 19 ? 17.500 10.779 74.949 1.00 18.85 19 TYR B CA 1
ATOM 2071 C C . TYR B 1 19 ? 17.937 11.664 76.153 1.00 19.21 19 TYR B C 1
ATOM 2072 O O . TYR B 1 19 ? 18.340 12.837 75.976 1.00 20.71 19 TYR B O 1
ATOM 2081 N N . ASN B 1 20 ? 17.932 11.089 77.350 1.00 19.27 20 ASN B N 1
ATOM 2082 C CA . ASN B 1 20 ? 18.360 11.822 78.545 1.00 20.47 20 ASN B CA 1
ATOM 2083 C C . ASN B 1 20 ? 19.805 12.316 78.434 1.00 20.74 20 ASN B C 1
ATOM 2084 O O . ASN B 1 20 ? 20.116 13.481 78.790 1.00 22.64 20 ASN B O 1
ATOM 2089 N N . SER B 1 21 ? 20.707 11.477 77.920 1.00 21.53 21 SER B N 1
ATOM 2090 C CA . SER B 1 21 ? 22.129 11.893 77.724 1.00 21.63 21 SER B CA 1
ATOM 2091 C C . SER B 1 21 ? 22.229 13.099 76.800 1.00 21.36 21 SER B C 1
ATOM 2092 O O . SER B 1 21 ? 23.010 14.025 77.015 1.00 22.02 21 SER B O 1
ATOM 2095 N N . ILE B 1 22 ? 21.504 13.042 75.708 1.00 20.44 22 ILE B N 1
ATOM 2096 C CA . ILE B 1 22 ? 21.505 14.113 74.714 1.00 20.64 22 ILE B CA 1
ATOM 2097 C C . ILE B 1 22 ? 20.926 15.395 75.291 1.00 22.03 22 ILE B C 1
ATOM 2098 O O . ILE B 1 22 ? 21.509 16.494 75.144 1.00 21.62 22 ILE B O 1
ATOM 2103 N N . LEU B 1 23 ? 19.813 15.271 76.001 1.00 23.66 23 LEU B N 1
ATOM 2104 C CA . LEU B 1 23 ? 19.192 16.421 76.600 1.00 25.65 23 LEU B CA 1
ATOM 2105 C C . LEU B 1 23 ? 20.087 17.127 77.624 1.00 24.55 23 LEU B C 1
ATOM 2106 O O . LEU B 1 23 ? 20.076 18.344 77.699 1.00 25.60 23 LEU B O 1
ATOM 2111 N N . THR B 1 24 ? 20.884 16.369 78.360 1.00 23.89 24 THR B N 1
ATOM 2112 C CA . THR B 1 24 ? 21.755 16.924 79.357 1.00 26.38 24 THR B CA 1
ATOM 2113 C C . THR B 1 24 ? 23.107 17.408 78.779 1.00 25.13 24 THR B C 1
ATOM 2114 O O . THR B 1 24 ? 23.917 17.932 79.519 1.00 25.90 24 THR B O 1
ATOM 2118 N N . GLY B 1 25 ? 23.350 17.162 77.503 1.00 22.49 25 GLY B N 1
ATOM 2119 C CA . GLY B 1 25 ? 24.617 17.552 76.861 1.00 22.57 25 GLY B CA 1
ATOM 2120 C C . GLY B 1 25 ? 25.763 16.613 77.095 1.00 23.36 25 GLY B C 1
ATOM 2121 O O . GLY B 1 25 ? 26.915 16.985 76.897 1.00 23.66 25 GLY B O 1
ATOM 2122 N N . ASP B 1 26 ? 25.464 15.375 77.520 1.00 23.09 26 ASP B N 1
ATOM 2123 C CA . ASP B 1 26 ? 26.517 14.368 77.694 1.00 24.79 26 ASP B CA 1
ATOM 2124 C C . ASP B 1 26 ? 26.683 13.657 76.367 1.00 22.27 26 ASP B C 1
ATOM 2125 O O . ASP B 1 26 ? 26.311 12.467 76.219 1.00 22.11 26 ASP B O 1
ATOM 2130 N N . TYR B 1 27 ? 27.286 14.358 75.415 1.00 22.51 27 TYR B N 1
ATOM 2131 C CA . TYR B 1 27 ? 27.396 13.855 74.045 1.00 20.20 27 TYR B CA 1
ATOM 2132 C C . TYR B 1 27 ? 28.403 12.726 73.931 1.00 21.50 27 TYR B C 1
ATOM 2133 O O . TYR B 1 27 ? 28.215 11.835 73.096 1.00 22.65 27 TYR B O 1
ATOM 2142 N N . ASP B 1 28 ? 29.417 12.701 74.782 1.00 24.08 28 ASP B N 1
ATOM 2143 C CA . ASP B 1 28 ? 30.371 11.582 74.726 1.00 27.02 28 ASP B CA 1
ATOM 2144 C C . ASP B 1 28 ? 29.671 10.256 75.129 1.00 24.68 28 ASP B C 1
ATOM 2145 O O . ASP B 1 28 ? 29.860 9.250 74.448 1.00 27.31 28 ASP B O 1
ATOM 2150 N N . SER B 1 29 ? 28.832 10.290 76.152 1.00 26.37 29 SER B N 1
ATOM 2151 C CA . SER B 1 29 ? 28.003 9.132 76.487 1.00 26.09 29 SER B CA 1
ATOM 2152 C C . SER B 1 29 ? 27.018 8.791 75.364 1.00 23.46 29 SER B C 1
ATOM 2153 O O . SER B 1 29 ? 26.853 7.627 74.996 1.00 25.18 29 SER B O 1
ATOM 2156 N N . ALA B 1 30 ? 26.359 9.801 74.783 1.00 23.10 30 ALA B N 1
ATOM 2157 C CA . ALA B 1 30 ? 25.437 9.550 73.714 1.00 21.23 30 ALA B CA 1
ATOM 2158 C C . ALA B 1 30 ? 26.104 8.836 72.541 1.00 20.92 30 ALA B C 1
ATOM 2159 O O . ALA B 1 30 ? 25.511 7.924 71.949 1.00 21.74 30 ALA B O 1
ATOM 2161 N N . VAL B 1 31 ? 27.335 9.259 72.194 1.00 21.86 31 VAL B N 1
ATOM 2162 C CA . VAL B 1 31 ? 28.037 8.693 71.055 1.00 22.25 31 VAL B CA 1
ATOM 2163 C C . VAL B 1 31 ? 28.476 7.260 71.361 1.00 21.73 31 VAL B C 1
ATOM 2164 O O . VAL B 1 31 ? 28.282 6.375 70.544 1.00 21.18 31 VAL B O 1
ATOM 2168 N N . ARG B 1 32 ? 29.013 7.051 72.550 1.00 23.39 32 ARG B N 1
ATOM 2169 C CA A ARG B 1 32 ? 29.443 5.716 72.989 0.50 24.95 32 ARG B CA 1
ATOM 2170 C CA B ARG B 1 32 ? 29.434 5.712 72.988 0.50 25.49 32 ARG B CA 1
ATOM 2171 C C . ARG B 1 32 ? 28.252 4.747 72.936 1.00 23.92 32 ARG B C 1
ATOM 2172 O O . ARG B 1 32 ? 28.346 3.641 72.380 1.00 24.88 32 ARG B O 1
ATOM 2187 N N . GLN B 1 33 ? 27.137 5.159 73.517 1.00 23.84 33 GLN B N 1
ATOM 2188 C CA . GLN B 1 33 ? 25.903 4.381 73.505 1.00 23.19 33 GLN B CA 1
ATOM 2189 C C . GLN B 1 33 ? 25.505 4.048 72.072 1.00 21.71 33 GLN B C 1
ATOM 2190 O O . GLN B 1 33 ? 25.158 2.900 71.768 1.00 21.92 33 GLN B O 1
ATOM 2196 N N . SER B 1 34 ? 25.496 5.063 71.198 1.00 21.11 34 SER B N 1
ATOM 2197 C CA . SER B 1 34 ? 25.034 4.882 69.850 1.00 20.34 34 SER B CA 1
ATOM 2198 C C . SER B 1 34 ? 25.873 3.854 69.088 1.00 21.68 34 SER B C 1
ATOM 2199 O O . SER B 1 34 ? 25.330 3.000 68.373 1.00 23.48 34 SER B O 1
ATOM 2202 N N . LEU B 1 35 ? 27.186 4.004 69.166 1.00 22.71 35 LEU B N 1
ATOM 2203 C CA . LEU B 1 35 ? 28.095 3.051 68.535 1.00 24.89 35 LEU B CA 1
ATOM 2204 C C . LEU B 1 35 ? 27.891 1.631 69.065 1.00 25.60 35 LEU B C 1
ATOM 2205 O O . LEU B 1 35 ? 27.851 0.675 68.271 1.00 28.53 35 LEU B O 1
ATOM 2210 N N . GLU B 1 36 ? 27.692 1.493 70.360 1.00 26.82 36 GLU B N 1
ATOM 2211 C CA . GLU B 1 36 ? 27.405 0.185 70.972 1.00 29.21 36 GLU B CA 1
ATOM 2212 C C . GLU B 1 36 ? 26.075 -0.378 70.460 1.00 27.46 36 GLU B C 1
ATOM 2213 O O . GLU B 1 36 ? 26.032 -1.539 70.020 1.00 27.31 36 GLU B O 1
ATOM 2219 N N . TYR B 1 37 ? 25.014 0.436 70.445 1.00 25.02 37 TYR B N 1
ATOM 2220 C CA . TYR B 1 37 ? 23.709 -0.060 70.008 1.00 25.32 37 TYR B CA 1
ATOM 2221 C C . TYR B 1 37 ? 23.769 -0.514 68.553 1.00 26.25 37 TYR B C 1
ATOM 2222 O O . TYR B 1 37 ? 23.181 -1.556 68.190 1.00 28.06 37 TYR B O 1
ATOM 2231 N N . GLU B 1 38 ? 24.426 0.265 67.707 1.00 26.63 38 GLU B N 1
ATOM 2232 C CA . GLU B 1 38 ? 24.496 -0.065 66.280 1.00 28.14 38 GLU B CA 1
ATOM 2233 C C . GLU B 1 38 ? 25.252 -1.375 66.100 1.00 29.55 38 GLU B C 1
ATOM 2234 O O . GLU B 1 38 ? 24.830 -2.231 65.335 1.00 31.69 38 GLU B O 1
ATOM 2240 N N . SER B 1 39 ? 26.324 -1.540 66.845 1.00 29.63 39 SER B N 1
ATOM 2241 C CA . SER B 1 39 ? 27.129 -2.776 66.768 1.00 33.42 39 SER B CA 1
ATOM 2242 C C . SER B 1 39 ? 26.341 -4.017 67.227 1.00 33.97 39 SER B C 1
ATOM 2243 O O . SER B 1 39 ? 26.653 -5.136 66.815 1.00 30.50 39 SER B O 1
ATOM 2246 N N . GLN B 1 40 ? 25.349 -3.813 68.092 1.00 33.42 40 GLN B N 1
ATOM 2247 C CA . GLN B 1 40 ? 24.558 -4.888 68.643 1.00 34.60 40 GLN B CA 1
ATOM 2248 C C . GLN B 1 40 ? 23.319 -5.165 67.814 1.00 34.71 40 GLN B C 1
ATOM 2249 O O . GLN B 1 40 ? 22.508 -6.015 68.177 1.00 34.84 40 GLN B O 1
ATOM 2255 N N . GLY B 1 41 ? 23.169 -4.475 66.699 1.00 34.21 41 GLY B N 1
ATOM 2256 C CA . GLY B 1 41 ? 21.988 -4.628 65.868 1.00 34.80 41 GLY B CA 1
ATOM 2257 C C . GLY B 1 41 ? 20.743 -3.963 66.448 1.00 35.11 41 GLY B C 1
ATOM 2258 O O . GLY B 1 41 ? 19.630 -4.257 66.020 1.00 37.01 41 GLY B O 1
ATOM 2259 N N . LYS B 1 42 ? 20.942 -3.016 67.374 1.00 31.05 42 LYS B N 1
ATOM 2260 C CA . LYS B 1 42 ? 19.857 -2.287 68.003 1.00 32.42 42 LYS B CA 1
ATOM 2261 C C . LYS B 1 42 ? 19.837 -0.807 67.552 1.00 29.76 42 LYS B C 1
ATOM 2262 O O . LYS B 1 42 ? 19.477 0.077 68.327 1.00 29.19 42 LYS B O 1
ATOM 2268 N N . GLY B 1 43 ? 20.212 -0.542 66.300 1.00 30.20 43 GLY B N 1
ATOM 2269 C CA . GLY B 1 43 ? 20.183 0.799 65.725 1.00 28.84 43 GLY B CA 1
ATOM 2270 C C . GLY B 1 43 ? 18.828 1.446 65.760 1.00 27.40 43 GLY B C 1
ATOM 2271 O O . GLY B 1 43 ? 18.674 2.687 65.700 1.00 26.81 43 GLY B O 1
ATOM 2272 N N . SER B 1 44 ? 17.785 0.638 65.800 1.00 28.49 44 SER B N 1
ATOM 2273 C CA . SER B 1 44 ? 16.434 1.218 65.912 1.00 27.90 44 SER B CA 1
ATOM 2274 C C . SER B 1 44 ? 16.296 2.161 67.113 1.00 25.56 44 SER B C 1
ATOM 2275 O O . SER B 1 44 ? 15.432 3.069 67.117 1.00 26.08 44 SER B O 1
ATOM 2278 N N . ILE B 1 45 ? 17.091 1.930 68.165 1.00 25.27 45 ILE B N 1
ATOM 2279 C CA . ILE B 1 45 ? 17.083 2.830 69.351 1.00 23.65 45 ILE B CA 1
ATOM 2280 C C . ILE B 1 45 ? 17.467 4.260 68.904 1.00 23.87 45 ILE B C 1
ATOM 2281 O O . ILE B 1 45 ? 16.825 5.237 69.292 1.00 22.98 45 ILE B O 1
ATOM 2286 N N . ILE B 1 46 ? 18.473 4.328 68.026 1.00 22.83 46 ILE B N 1
ATOM 2287 C CA . ILE B 1 46 ? 18.962 5.609 67.543 1.00 22.37 46 ILE B CA 1
ATOM 2288 C C . ILE B 1 46 ? 17.900 6.241 66.676 1.00 22.00 46 ILE B C 1
ATOM 2289 O O . ILE B 1 46 ? 17.574 7.425 66.823 1.00 20.71 46 ILE B O 1
ATOM 2294 N N . GLN B 1 47 ? 17.302 5.455 65.792 1.00 23.39 47 GLN B N 1
ATOM 2295 C CA . GLN B 1 47 ? 16.274 5.991 64.923 1.00 24.00 47 GLN B CA 1
ATOM 2296 C C . GLN B 1 47 ? 15.153 6.618 65.758 1.00 23.98 47 GLN B C 1
ATOM 2297 O O . GLN B 1 47 ? 14.604 7.667 65.406 1.00 21.75 47 GLN B O 1
ATOM 2303 N N . ASN B 1 48 ? 14.714 5.883 66.784 1.00 24.07 48 ASN B N 1
ATOM 2304 C CA . ASN B 1 48 ? 13.596 6.345 67.608 1.00 24.90 48 ASN B CA 1
ATOM 2305 C C . ASN B 1 48 ? 13.925 7.609 68.390 1.00 22.48 48 ASN B C 1
ATOM 2306 O O . ASN B 1 48 ? 13.114 8.526 68.467 1.00 23.03 48 ASN B O 1
ATOM 2311 N N . VAL B 1 49 ? 15.146 7.675 68.892 1.00 22.17 49 VAL B N 1
ATOM 2312 C CA . VAL B 1 49 ? 15.563 8.869 69.624 1.00 23.18 49 VAL B CA 1
ATOM 2313 C C . VAL B 1 49 ? 15.608 10.093 68.696 1.00 20.62 49 VAL B C 1
ATOM 2314 O O . VAL B 1 49 ? 15.127 11.172 69.054 1.00 20.71 49 VAL B O 1
ATOM 2318 N N . VAL B 1 50 ? 16.201 9.920 67.508 1.00 21.06 50 VAL B N 1
ATOM 2319 C CA . VAL B 1 50 ? 16.277 11.018 66.532 1.00 20.72 50 VAL B CA 1
ATOM 2320 C C . VAL B 1 50 ? 14.881 11.503 66.204 1.00 21.26 50 VAL B C 1
ATOM 2321 O O . VAL B 1 50 ? 14.601 12.697 66.223 1.00 21.23 50 VAL B O 1
ATOM 2325 N N . ASN B 1 51 ? 13.966 10.564 65.925 1.00 21.50 51 ASN B N 1
ATOM 2326 C CA . ASN B 1 51 ? 12.601 10.931 65.592 1.00 23.74 51 ASN B CA 1
ATOM 2327 C C . ASN B 1 51 ? 11.965 11.777 66.703 1.00 22.60 51 ASN B C 1
ATOM 2328 O O . ASN B 1 51 ? 11.307 12.774 66.428 1.00 21.42 51 ASN B O 1
ATOM 2333 N N . ASN B 1 52 ? 12.146 11.331 67.944 1.00 21.74 52 ASN B N 1
ATOM 2334 C CA . ASN B 1 52 ? 11.542 11.985 69.070 1.00 21.91 52 ASN B CA 1
ATOM 2335 C C . ASN B 1 52 ? 12.215 13.350 69.339 1.00 21.11 52 ASN B C 1
ATOM 2336 O O . ASN B 1 52 ? 11.544 14.310 69.681 1.00 21.77 52 ASN B O 1
ATOM 2341 N N . LEU B 1 53 ? 13.527 13.409 69.197 1.00 20.20 53 LEU B N 1
ATOM 2342 C CA . LEU B 1 53 ? 14.222 14.719 69.362 1.00 20.09 53 LEU B CA 1
ATOM 2343 C C . LEU B 1 53 ? 13.692 15.783 68.392 1.00 20.92 53 LEU B C 1
ATOM 2344 O O . LEU B 1 53 ? 13.499 16.947 68.755 1.00 21.14 53 LEU B O 1
ATOM 2349 N N . ILE B 1 54 ? 13.441 15.355 67.172 1.00 19.45 54 ILE B N 1
ATOM 2350 C CA . ILE B 1 54 ? 12.912 16.258 66.152 1.00 20.22 54 ILE B CA 1
ATOM 2351 C C . ILE B 1 54 ? 11.466 16.664 66.402 1.00 21.35 54 ILE B C 1
ATOM 2352 O O . ILE B 1 54 ? 11.115 17.844 66.341 1.00 23.21 54 ILE B O 1
ATOM 2357 N N . ILE B 1 55 ? 10.632 15.693 66.726 1.00 23.33 55 ILE B N 1
ATOM 2358 C CA . ILE B 1 55 ? 9.280 15.983 67.170 1.00 24.73 55 ILE B CA 1
ATOM 2359 C C . ILE B 1 55 ? 9.277 17.014 68.291 1.00 22.89 55 ILE B C 1
ATOM 2360 O O . ILE B 1 55 ? 8.455 17.938 68.294 1.00 25.65 55 ILE B O 1
ATOM 2365 N N . ASP B 1 56 ? 10.191 16.865 69.235 1.00 22.00 56 ASP B N 1
ATOM 2366 C CA . ASP B 1 56 ? 10.262 17.747 70.406 1.00 23.22 56 ASP B CA 1
ATOM 2367 C C . ASP B 1 56 ? 10.982 19.087 70.101 1.00 22.72 56 ASP B C 1
ATOM 2368 O O . ASP B 1 56 ? 11.101 19.945 70.979 1.00 21.50 56 ASP B O 1
ATOM 2373 N N . LYS B 1 57 ? 11.465 19.226 68.860 1.00 21.70 57 LYS B N 1
ATOM 2374 C CA . LYS B 1 57 ? 12.178 20.421 68.416 1.00 22.90 57 LYS B CA 1
ATOM 2375 C C . LYS B 1 57 ? 13.378 20.720 69.327 1.00 22.34 57 LYS B C 1
ATOM 2376 O O . LYS B 1 57 ? 13.644 21.882 69.653 1.00 22.58 57 LYS B O 1
ATOM 2382 N N . ARG B 1 58 ? 14.140 19.687 69.667 1.00 21.09 58 ARG B N 1
ATOM 2383 C CA . ARG B 1 58 ? 15.275 19.864 70.533 1.00 21.80 58 ARG B CA 1
ATOM 2384 C C . ARG B 1 58 ? 16.475 20.382 69.751 1.00 20.56 58 ARG B C 1
ATOM 2385 O O . ARG B 1 58 ? 16.954 19.757 68.831 1.00 18.29 58 ARG B O 1
ATOM 2393 N N . ARG B 1 59 ? 17.021 21.502 70.176 1.00 20.70 59 ARG B N 1
ATOM 2394 C CA . ARG B 1 59 ? 18.207 21.980 69.438 1.00 21.96 59 ARG B CA 1
ATOM 2395 C C . ARG B 1 59 ? 19.387 21.037 69.620 1.00 21.17 59 ARG B C 1
ATOM 2396 O O . ARG B 1 59 ? 20.234 20.967 68.749 1.00 20.89 59 ARG B O 1
ATOM 2404 N N . ASN B 1 60 ? 19.409 20.279 70.726 1.00 19.22 60 ASN B N 1
ATOM 2405 C CA . ASN B 1 60 ? 20.506 19.356 70.966 1.00 19.76 60 ASN B CA 1
ATOM 2406 C C . ASN B 1 60 ? 20.616 18.234 69.966 1.00 19.07 60 ASN B C 1
ATOM 2407 O O . ASN B 1 60 ? 21.638 17.515 69.941 1.00 17.94 60 ASN B O 1
ATOM 2412 N N . THR B 1 61 ? 19.582 18.013 69.161 1.00 17.69 61 THR B N 1
ATOM 2413 C CA . THR B 1 61 ? 19.687 17.120 68.035 1.00 18.22 61 THR B CA 1
ATOM 2414 C C . THR B 1 61 ? 20.946 17.445 67.168 1.00 17.66 61 THR B C 1
ATOM 2415 O O . THR B 1 61 ? 21.591 16.540 66.623 1.00 16.67 61 THR B O 1
ATOM 2419 N N . MET B 1 62 ? 21.211 18.739 66.969 1.00 18.20 62 MET B N 1
ATOM 2420 C CA . MET B 1 62 ? 22.344 19.159 66.093 1.00 17.79 62 MET B CA 1
ATOM 2421 C C . MET B 1 62 ? 23.642 18.702 66.679 1.00 16.87 62 MET B C 1
ATOM 2422 O O . MET B 1 62 ? 24.492 18.184 65.951 1.00 16.79 62 MET B O 1
ATOM 2427 N N . GLU B 1 63 ? 23.817 18.925 67.988 1.00 17.27 63 GLU B N 1
ATOM 2428 C CA . GLU B 1 63 ? 25.022 18.529 68.689 1.00 17.66 63 GLU B CA 1
ATOM 2429 C C . GLU B 1 63 ? 25.221 17.011 68.643 1.00 16.83 63 GLU B C 1
ATOM 2430 O O . GLU B 1 63 ? 26.340 16.533 68.446 1.00 17.93 63 GLU B O 1
ATOM 2436 N N . TYR B 1 64 ? 24.145 16.270 68.800 1.00 16.95 64 TYR B N 1
ATOM 2437 C CA . TYR B 1 64 ? 24.219 14.824 68.791 1.00 16.56 64 TYR B CA 1
ATOM 2438 C C . TYR B 1 64 ? 24.694 14.358 67.419 1.00 17.06 64 TYR B C 1
ATOM 2439 O O . TYR B 1 64 ? 25.629 13.556 67.274 1.00 17.19 64 TYR B O 1
ATOM 2448 N N . CYS B 1 65 ? 24.123 14.927 66.375 1.00 17.44 65 CYS B N 1
ATOM 2449 C CA . CYS B 1 65 ? 24.552 14.642 65.009 1.00 18.23 65 CYS B CA 1
ATOM 2450 C C . CYS B 1 65 ? 25.997 14.963 64.761 1.00 17.55 65 CYS B C 1
ATOM 2451 O O . CYS B 1 65 ? 26.775 14.160 64.227 1.00 18.85 65 CYS B O 1
ATOM 2454 N N . TYR B 1 66 ? 26.402 16.161 65.178 1.00 17.18 66 TYR B N 1
ATOM 2455 C CA . TYR B 1 66 ? 27.780 16.598 64.971 1.00 16.91 66 TYR B CA 1
ATOM 2456 C C . TYR B 1 66 ? 28.748 15.666 65.685 1.00 17.22 66 TYR B C 1
ATOM 2457 O O . TYR B 1 66 ? 29.784 15.296 65.122 1.00 18.43 66 TYR B O 1
ATOM 2466 N N . LYS B 1 67 ? 28.467 15.355 66.951 1.00 18.75 67 LYS B N 1
ATOM 2467 C CA . LYS B 1 67 ? 29.366 14.550 67.737 1.00 18.52 67 LYS B CA 1
ATOM 2468 C C . LYS B 1 67 ? 29.478 13.110 67.186 1.00 18.17 67 LYS B C 1
ATOM 2469 O O . LYS B 1 67 ? 30.567 12.531 67.203 1.00 19.01 67 LYS B O 1
ATOM 2475 N N . LEU B 1 68 ? 28.387 12.577 66.623 1.00 17.68 68 LEU B N 1
ATOM 2476 C CA . LEU B 1 68 ? 28.498 11.340 65.834 1.00 19.52 68 LEU B CA 1
ATOM 2477 C C . LEU B 1 68 ? 29.391 11.534 64.625 1.00 19.24 68 LEU B C 1
ATOM 2478 O O . LEU B 1 68 ? 30.280 10.710 64.330 1.00 20.65 68 LEU B O 1
ATOM 2483 N N . TRP B 1 69 ? 29.185 12.643 63.935 1.00 19.60 69 TRP B N 1
ATOM 2484 C CA . TRP B 1 69 ? 29.903 12.931 62.704 1.00 20.66 69 TRP B CA 1
ATOM 2485 C C . TRP B 1 69 ? 31.396 12.978 62.892 1.00 21.03 69 TRP B C 1
ATOM 2486 O O . TRP B 1 69 ? 32.178 12.445 62.047 1.00 21.95 69 TRP B O 1
ATOM 2497 N N . VAL B 1 70 ? 31.845 13.553 64.000 1.00 19.65 70 VAL B N 1
ATOM 2498 C CA . VAL B 1 70 ? 33.290 13.665 64.247 1.00 22.01 70 VAL B CA 1
ATOM 2499 C C . VAL B 1 70 ? 33.777 12.576 65.206 1.00 24.91 70 VAL B C 1
ATOM 2500 O O . VAL B 1 70 ? 34.981 12.511 65.539 1.00 25.17 70 VAL B O 1
ATOM 2504 N N . GLY B 1 71 ? 32.899 11.647 65.569 1.00 22.49 71 GLY B N 1
ATOM 2505 C CA . GLY B 1 71 ? 33.215 10.606 66.546 1.00 24.91 71 GLY B CA 1
ATOM 2506 C C . GLY B 1 71 ? 33.047 9.187 66.004 1.00 24.48 71 GLY B C 1
ATOM 2507 O O . GLY B 1 71 ? 32.638 8.268 66.741 1.00 25.60 71 GLY B O 1
ATOM 2508 N N . ASN B 1 72 ? 33.353 9.007 64.742 1.00 26.39 72 ASN B N 1
ATOM 2509 C CA . ASN B 1 72 ? 33.317 7.670 64.061 1.00 28.08 72 ASN B CA 1
ATOM 2510 C C . ASN B 1 72 ? 31.902 7.149 63.871 1.00 27.28 72 ASN B C 1
ATOM 2511 O O . ASN B 1 72 ? 31.683 5.946 63.734 1.00 27.09 72 ASN B O 1
ATOM 2516 N N . GLY B 1 73 ? 30.935 8.068 63.799 1.00 22.93 73 GLY B N 1
ATOM 2517 C CA . GLY B 1 73 ? 29.530 7.702 63.663 1.00 21.15 73 GLY B CA 1
ATOM 2518 C C . GLY B 1 73 ? 28.881 8.228 62.398 1.00 21.45 73 GLY B C 1
ATOM 2519 O O . GLY B 1 73 ? 27.682 8.465 62.348 1.00 21.79 73 GLY B O 1
ATOM 2520 N N . GLN B 1 74 ? 29.672 8.373 61.345 1.00 22.44 74 GLN B N 1
ATOM 2521 C CA . GLN B 1 74 ? 29.130 8.940 60.090 1.00 22.43 74 GLN B CA 1
ATOM 2522 C C . GLN B 1 74 ? 28.110 8.025 59.435 1.00 22.19 74 GLN B C 1
ATOM 2523 O O . GLN B 1 74 ? 27.147 8.487 58.850 1.00 21.52 74 GLN B O 1
ATOM 2529 N N . GLU B 1 75 ? 28.327 6.720 59.521 1.00 23.69 75 GLU B N 1
ATOM 2530 C CA . GLU B 1 75 ? 27.351 5.794 58.979 1.00 24.98 75 GLU B CA 1
ATOM 2531 C C . GLU B 1 75 ? 26.029 5.852 59.722 1.00 22.64 75 GLU B C 1
ATOM 2532 O O . GLU B 1 75 ? 24.967 5.734 59.130 1.00 23.94 75 GLU B O 1
ATOM 2538 N N . ILE B 1 76 ? 26.084 5.997 61.046 1.00 22.20 76 ILE B N 1
ATOM 2539 C CA . ILE B 1 76 ? 24.880 6.206 61.860 1.00 21.57 76 ILE B CA 1
ATOM 2540 C C . ILE B 1 76 ? 24.131 7.468 61.420 1.00 21.09 76 ILE B C 1
ATOM 2541 O O . ILE B 1 76 ? 22.904 7.474 61.323 1.00 21.69 76 ILE B O 1
ATOM 2546 N N . VAL B 1 77 ? 24.868 8.560 61.149 1.00 19.77 77 VAL B N 1
ATOM 2547 C CA . VAL B 1 77 ? 24.216 9.793 60.662 1.00 20.19 77 VAL B CA 1
ATOM 2548 C C . VAL B 1 77 ? 23.529 9.521 59.333 1.00 21.43 77 VAL B C 1
ATOM 2549 O O . VAL B 1 77 ? 22.352 9.914 59.120 1.00 21.32 77 VAL B O 1
ATOM 2553 N N . ARG B 1 78 ? 24.244 8.847 58.435 1.00 21.40 78 ARG B N 1
ATOM 2554 C CA . ARG B 1 78 ? 23.701 8.510 57.105 1.00 24.75 78 ARG B CA 1
ATOM 2555 C C . ARG B 1 78 ? 22.420 7.655 57.208 1.00 25.54 78 ARG B C 1
ATOM 2556 O O . ARG B 1 78 ? 21.407 7.905 56.519 1.00 24.88 78 ARG B O 1
ATOM 2564 N N . LYS B 1 79 ? 22.423 6.717 58.140 1.00 24.31 79 LYS B N 1
ATOM 2565 C CA . LYS B 1 79 ? 21.332 5.759 58.263 1.00 25.62 79 LYS B CA 1
ATOM 2566 C C . LYS B 1 79 ? 20.101 6.286 58.968 1.00 25.91 79 LYS B C 1
ATOM 2567 O O . LYS B 1 79 ? 18.991 5.929 58.592 1.00 24.97 79 LYS B O 1
ATOM 2573 N N . TYR B 1 80 ? 20.286 7.076 60.026 1.00 24.60 80 TYR B N 1
ATOM 2574 C CA . TYR B 1 80 ? 19.208 7.369 60.972 1.00 23.62 80 TYR B CA 1
ATOM 2575 C C . TYR B 1 80 ? 18.743 8.814 61.005 1.00 24.07 80 TYR B C 1
ATOM 2576 O O . TYR B 1 80 ? 17.723 9.121 61.618 1.00 25.42 80 TYR B O 1
ATOM 2585 N N . PHE B 1 81 ? 19.499 9.722 60.394 1.00 21.89 81 PHE B N 1
ATOM 2586 C CA . PHE B 1 81 ? 19.060 11.111 60.313 1.00 21.15 81 PHE B CA 1
ATOM 2587 C C . PHE B 1 81 ? 18.625 11.438 58.881 1.00 21.69 81 PHE B C 1
ATOM 2588 O O . PHE B 1 81 ? 19.125 10.829 57.939 1.00 22.96 81 PHE B O 1
ATOM 2596 N N . PRO B 1 82 ? 17.704 12.414 58.712 1.00 23.23 82 PRO B N 1
ATOM 2597 C CA . PRO B 1 82 ? 17.333 12.849 57.395 1.00 25.16 82 PRO B CA 1
ATOM 2598 C C . PRO B 1 82 ? 18.543 13.322 56.622 1.00 23.51 82 PRO B C 1
ATOM 2599 O O . PRO B 1 82 ? 19.545 13.707 57.204 1.00 22.77 82 PRO B O 1
ATOM 2603 N N . LEU B 1 83 ? 18.433 13.217 55.303 1.00 24.12 83 LEU B N 1
ATOM 2604 C CA . LEU B 1 83 ? 19.504 13.579 54.382 1.00 25.49 83 LEU B CA 1
ATOM 2605 C C . LEU B 1 83 ? 20.111 14.963 54.714 1.00 24.40 83 LEU B C 1
ATOM 2606 O O . LEU B 1 83 ? 21.344 15.159 54.661 1.00 23.26 83 LEU B O 1
ATOM 2611 N N . ASN B 1 84 ? 19.268 15.924 55.044 1.00 23.69 84 ASN B N 1
ATOM 2612 C CA . ASN B 1 84 ? 19.772 17.286 55.237 1.00 23.68 84 ASN B CA 1
ATOM 2613 C C . ASN B 1 84 ? 20.793 17.406 56.374 1.00 22.24 84 ASN B C 1
ATOM 2614 O O . ASN B 1 84 ? 21.639 18.286 56.345 1.00 21.08 84 ASN B O 1
ATOM 2619 N N . PHE B 1 85 ? 20.745 16.504 57.354 1.00 20.43 85 PHE B N 1
ATOM 2620 C CA . PHE B 1 85 ? 21.735 16.517 58.417 1.00 19.14 85 PHE B CA 1
ATOM 2621 C C . PHE B 1 85 ? 23.105 16.186 57.889 1.00 19.16 85 PHE B C 1
ATOM 2622 O O . PHE B 1 85 ? 24.099 16.827 58.278 1.00 19.03 85 PHE B O 1
ATOM 2630 N N . ARG B 1 86 ? 23.169 15.236 56.966 1.00 19.08 86 ARG B N 1
ATOM 2631 C CA . ARG B 1 86 ? 24.422 14.931 56.347 1.00 20.35 86 ARG B CA 1
ATOM 2632 C C . ARG B 1 86 ? 24.911 16.077 55.434 1.00 21.03 86 ARG B C 1
ATOM 2633 O O . ARG B 1 86 ? 26.106 16.412 55.471 1.00 21.75 86 ARG B O 1
ATOM 2641 N N . LEU B 1 87 ? 24.002 16.718 54.704 1.00 20.35 87 LEU B N 1
ATOM 2642 C CA . LEU B 1 87 ? 24.378 17.885 53.918 1.00 21.40 87 LEU B CA 1
ATOM 2643 C C . LEU B 1 87 ? 25.021 18.961 54.761 1.00 19.79 87 LEU B C 1
ATOM 2644 O O . LEU B 1 87 ? 26.040 19.564 54.387 1.00 22.79 87 LEU B O 1
ATOM 2649 N N . ILE B 1 88 ? 24.465 19.190 55.933 1.00 20.12 88 ILE B N 1
ATOM 2650 C CA . ILE B 1 88 ? 24.993 20.171 56.865 1.00 19.56 88 ILE B CA 1
ATOM 2651 C C . ILE B 1 88 ? 26.362 19.777 57.392 1.00 20.06 88 ILE B C 1
ATOM 2652 O O . ILE B 1 88 ? 27.313 20.550 57.295 1.00 21.62 88 ILE B O 1
ATOM 2657 N N . MET B 1 89 ? 26.485 18.587 57.963 1.00 21.36 89 MET B N 1
ATOM 2658 C CA . MET B 1 89 ? 27.735 18.191 58.626 1.00 21.56 89 MET B CA 1
ATOM 2659 C C . MET B 1 89 ? 28.874 17.950 57.651 1.00 21.90 89 MET B C 1
ATOM 2660 O O . MET B 1 89 ? 30.044 18.228 57.981 1.00 20.54 89 MET B O 1
ATOM 2665 N N . ALA B 1 90 ? 28.551 17.497 56.452 1.00 22.32 90 ALA B N 1
ATOM 2666 C CA . ALA B 1 90 ? 29.559 17.194 55.438 1.00 23.85 90 ALA B CA 1
ATOM 2667 C C . ALA B 1 90 ? 30.010 18.398 54.622 1.00 23.45 90 ALA B C 1
ATOM 2668 O O . ALA B 1 90 ? 30.972 18.304 53.868 1.00 25.05 90 ALA B O 1
ATOM 2670 N N . GLY B 1 91 ? 29.310 19.500 54.736 1.00 21.52 91 GLY B N 1
ATOM 2671 C CA . GLY B 1 91 ? 29.682 20.705 54.043 1.00 22.53 91 GLY B CA 1
ATOM 2672 C C . GLY B 1 91 ? 29.346 20.667 52.572 1.00 23.53 91 GLY B C 1
ATOM 2673 O O . GLY B 1 91 ? 29.996 21.315 51.760 1.00 23.43 91 GLY B O 1
ATOM 2674 N N . ASN B 1 92 ? 28.289 19.963 52.224 1.00 21.55 92 ASN B N 1
ATOM 2675 C CA . ASN B 1 92 ? 27.791 19.945 50.834 1.00 22.87 92 ASN B CA 1
ATOM 2676 C C . ASN B 1 92 ? 27.141 21.250 50.442 1.00 20.21 92 ASN B C 1
ATOM 2677 O O . ASN B 1 92 ? 26.660 22.003 51.278 1.00 18.99 92 ASN B O 1
ATOM 2682 N N . TYR B 1 93 ? 27.068 21.506 49.135 1.00 21.16 93 TYR B N 1
ATOM 2683 C CA . TYR B 1 93 ? 26.367 22.655 48.649 1.00 20.64 93 TYR B CA 1
ATOM 2684 C C . TYR B 1 93 ? 24.872 22.457 48.824 1.00 21.48 93 TYR B C 1
ATOM 2685 O O . TYR B 1 93 ? 24.329 21.383 48.438 1.00 20.83 93 TYR B O 1
ATOM 2694 N N . VAL B 1 94 ? 24.209 23.490 49.328 1.00 18.65 94 VAL B N 1
ATOM 2695 C CA . VAL B 1 94 ? 22.786 23.442 49.624 1.00 19.34 94 VAL B CA 1
ATOM 2696 C C . VAL B 1 94 ? 22.080 24.714 49.159 1.00 20.52 94 VAL B C 1
ATOM 2697 O O . VAL B 1 94 ? 22.727 25.716 48.850 1.00 21.55 94 VAL B O 1
ATOM 2701 N N . LYS B 1 95 ? 20.758 24.640 49.106 1.00 19.75 95 LYS B N 1
ATOM 2702 C CA . LYS B 1 95 ? 19.887 25.807 49.059 1.00 21.56 95 LYS B CA 1
ATOM 2703 C C . LYS B 1 95 ? 19.167 25.885 50.345 1.00 23.20 95 LYS B C 1
ATOM 2704 O O . LYS B 1 95 ? 18.921 24.842 51.007 1.00 22.73 95 LYS B O 1
ATOM 2710 N N . ILE B 1 96 ? 18.887 27.120 50.755 1.00 20.03 96 ILE B N 1
ATOM 2711 C CA . ILE B 1 96 ? 18.244 27.413 52.003 1.00 20.03 96 ILE B CA 1
ATOM 2712 C C . ILE B 1 96 ? 16.967 28.198 51.638 1.00 20.31 96 ILE B C 1
ATOM 2713 O O . ILE B 1 96 ? 17.010 29.374 51.297 1.00 20.09 96 ILE B O 1
ATOM 2718 N N . ILE B 1 97 ? 15.837 27.522 51.751 1.00 21.72 97 ILE B N 1
ATOM 2719 C CA . ILE B 1 97 ? 14.577 28.023 51.240 1.00 22.88 97 ILE B CA 1
ATOM 2720 C C . ILE B 1 97 ? 13.535 28.205 52.341 1.00 21.87 97 ILE B C 1
ATOM 2721 O O . ILE B 1 97 ? 13.272 27.296 53.129 1.00 20.50 97 ILE B O 1
ATOM 2726 N N . TYR B 1 98 ? 12.934 29.396 52.401 1.00 22.11 98 TYR B N 1
ATOM 2727 C CA . TYR B 1 98 ? 12.027 29.737 53.491 1.00 22.44 98 TYR B CA 1
ATOM 2728 C C . TYR B 1 98 ? 10.699 29.053 53.288 1.00 24.17 98 TYR B C 1
ATOM 2729 O O . TYR B 1 98 ? 10.105 29.170 52.218 1.00 26.54 98 TYR B O 1
ATOM 2738 N N . ARG B 1 99 ? 10.231 28.365 54.314 1.00 24.54 99 ARG B N 1
ATOM 2739 C CA . ARG B 1 99 ? 9.001 27.562 54.182 1.00 27.61 99 ARG B CA 1
ATOM 2740 C C . ARG B 1 99 ? 7.804 28.449 53.799 1.00 28.67 99 ARG B C 1
ATOM 2741 O O . ARG B 1 99 ? 7.033 28.115 52.896 1.00 29.56 99 ARG B O 1
ATOM 2749 N N . ASN B 1 100 ? 7.646 29.562 54.486 1.00 28.07 100 ASN B N 1
ATOM 2750 C CA . ASN B 1 100 ? 6.448 30.367 54.357 1.00 30.77 100 ASN B CA 1
ATOM 2751 C C . ASN B 1 100 ? 6.236 30.918 52.947 1.00 32.23 100 ASN B C 1
ATOM 2752 O O . ASN B 1 100 ? 5.089 30.939 52.440 1.00 30.36 100 ASN B O 1
ATOM 2757 N N . TYR B 1 101 ? 7.306 31.385 52.312 1.00 30.24 101 TYR B N 1
ATOM 2758 C CA . TYR B 1 101 ? 7.208 32.066 51.023 1.00 29.36 101 TYR B CA 1
ATOM 2759 C C . TYR B 1 101 ? 7.848 31.276 49.884 1.00 30.68 101 TYR B C 1
ATOM 2760 O O . TYR B 1 101 ? 7.807 31.718 48.731 1.00 29.16 101 TYR B O 1
ATOM 2769 N N . ASN B 1 102 ? 8.489 30.149 50.201 1.00 27.50 102 ASN B N 1
ATOM 2770 C CA . ASN B 1 102 ? 9.241 29.373 49.218 1.00 28.30 102 ASN B CA 1
ATOM 2771 C C . ASN B 1 102 ? 10.245 30.207 48.437 1.00 28.40 102 ASN B C 1
ATOM 2772 O O . ASN B 1 102 ? 10.322 30.129 47.202 1.00 28.85 102 ASN B O 1
ATOM 2777 N N . LEU B 1 103 ? 11.004 31.044 49.137 1.00 26.35 103 LEU B N 1
ATOM 2778 C CA . LEU B 1 103 ? 12.072 31.859 48.507 1.00 25.04 103 LEU B CA 1
ATOM 2779 C C . LEU B 1 103 ? 13.430 31.402 49.009 1.00 23.52 103 LEU B C 1
ATOM 2780 O O . LEU B 1 103 ? 13.624 31.193 50.208 1.00 22.81 103 LEU B O 1
ATOM 2785 N N . ALA B 1 104 ? 14.394 31.324 48.103 1.00 22.74 104 ALA B N 1
ATOM 2786 C CA . ALA B 1 104 ? 15.757 30.910 48.460 1.00 21.83 104 ALA B CA 1
ATOM 2787 C C . ALA B 1 104 ? 16.588 32.080 48.958 1.00 21.28 104 ALA B C 1
ATOM 2788 O O . ALA B 1 104 ? 16.543 33.190 48.356 1.00 21.36 104 ALA B O 1
ATOM 2790 N N . LEU B 1 105 ? 17.374 31.835 50.011 1.00 19.44 105 LEU B N 1
ATOM 2791 C CA . LEU B 1 105 ? 18.306 32.824 50.531 1.00 19.09 105 LEU B CA 1
ATOM 2792 C C . LEU B 1 105 ? 19.421 33.126 49.553 1.00 18.18 105 LEU B C 1
ATOM 2793 O O . LEU B 1 105 ? 19.988 32.227 48.887 1.00 19.44 105 LEU B O 1
ATOM 2798 N N . LYS B 1 106 ? 19.761 34.409 49.446 1.00 19.35 106 LYS B N 1
ATOM 2799 C CA . LYS B 1 106 ? 20.883 34.893 48.643 1.00 19.33 106 LYS B CA 1
ATOM 2800 C C . LYS B 1 106 ? 21.504 36.112 49.315 1.00 19.52 106 LYS B C 1
ATOM 2801 O O . LYS B 1 106 ? 20.930 36.689 50.222 1.00 19.75 106 LYS B O 1
ATOM 2807 N N . LEU B 1 107 ? 22.607 36.551 48.764 1.00 20.37 107 LEU B N 1
ATOM 2808 C CA . LEU B 1 107 ? 23.132 37.903 49.032 1.00 21.79 107 LEU B CA 1
ATOM 2809 C C . LEU B 1 107 ? 22.902 38.794 47.812 1.00 22.01 107 LEU B C 1
ATOM 2810 O O . LEU B 1 107 ? 22.885 38.314 46.637 1.00 23.89 107 LEU B O 1
ATOM 2815 N N . GLY B 1 108 ? 22.743 40.087 48.062 1.00 22.40 108 GLY B N 1
ATOM 2816 C CA . GLY B 1 108 ? 22.594 41.109 47.017 1.00 24.60 108 GLY B CA 1
ATOM 2817 C C . GLY B 1 108 ? 23.878 41.436 46.275 1.00 25.44 108 GLY B C 1
ATOM 2818 O O . GLY B 1 108 ? 24.949 41.013 46.652 1.00 23.79 108 GLY B O 1
ATOM 2819 N N . SER B 1 109 ? 23.755 42.220 45.204 1.00 26.47 109 SER B N 1
ATOM 2820 C CA . SER B 1 109 ? 24.873 42.426 44.277 1.00 28.99 109 SER B CA 1
ATOM 2821 C C . SER B 1 109 ? 25.714 43.675 44.626 1.00 33.72 109 SER B C 1
ATOM 2822 O O . SER B 1 109 ? 26.787 43.864 44.048 1.00 40.09 109 SER B O 1
ATOM 2825 N N . THR B 1 110 ? 25.246 44.495 45.562 1.00 29.73 110 THR B N 1
ATOM 2826 C CA . THR B 1 110 ? 25.937 45.717 45.923 1.00 30.20 110 THR B CA 1
ATOM 2827 C C . THR B 1 110 ? 26.575 45.564 47.311 1.00 29.64 110 THR B C 1
ATOM 2828 O O . THR B 1 110 ? 26.062 44.826 48.144 1.00 27.41 110 THR B O 1
ATOM 2832 N N . THR B 1 111 ? 27.706 46.203 47.518 1.00 26.73 111 THR B N 1
ATOM 2833 C CA . THR B 1 111 ? 28.393 46.182 48.794 1.00 28.52 111 THR B CA 1
ATOM 2834 C C . THR B 1 111 ? 28.391 47.588 49.384 1.00 30.73 111 THR B C 1
ATOM 2835 O O . THR B 1 111 ? 28.355 48.570 48.638 1.00 32.02 111 THR B O 1
ATOM 2839 N N . ASN B 1 112 ? 28.427 47.666 50.721 1.00 30.03 112 ASN B N 1
ATOM 2840 C CA . ASN B 1 112 ? 28.443 48.958 51.413 1.00 29.15 112 ASN B CA 1
ATOM 2841 C C . ASN B 1 112 ? 29.892 49.323 51.715 1.00 30.36 112 ASN B C 1
ATOM 2842 O O . ASN B 1 112 ? 30.791 48.592 51.337 1.00 27.78 112 ASN B O 1
ATOM 2847 N N . PRO B 1 113 ? 30.136 50.458 52.401 1.00 31.85 113 PRO B N 1
ATOM 2848 C CA . PRO B 1 113 ? 31.527 50.812 52.657 1.00 34.69 113 PRO B CA 1
ATOM 2849 C C . PRO B 1 113 ? 32.292 49.831 53.530 1.00 37.65 113 PRO B C 1
ATOM 2850 O O . PRO B 1 113 ? 33.536 49.835 53.476 1.00 37.47 113 PRO B O 1
ATOM 2854 N N . SER B 1 114 ? 31.576 48.961 54.279 1.00 37.49 114 SER B N 1
ATOM 2855 C CA . SER B 1 114 ? 32.209 47.883 55.046 1.00 39.75 114 SER B CA 1
ATOM 2856 C C . SER B 1 114 ? 32.474 46.643 54.221 1.00 38.55 114 SER B C 1
ATOM 2857 O O . SER B 1 114 ? 32.931 45.638 54.750 1.00 36.73 114 SER B O 1
ATOM 2860 N N . ASN B 1 115 ? 32.226 46.749 52.924 1.00 35.95 115 ASN B N 1
ATOM 2861 C CA . ASN B 1 115 ? 32.379 45.671 52.000 1.00 35.48 115 ASN B CA 1
ATOM 2862 C C . ASN B 1 115 ? 31.411 44.529 52.303 1.00 31.28 115 ASN B C 1
ATOM 2863 O O . ASN B 1 115 ? 31.716 43.372 52.045 1.00 34.21 115 ASN B O 1
ATOM 2868 N N . GLU B 1 116 ? 30.250 44.859 52.824 1.00 28.49 116 GLU B N 1
ATOM 2869 C CA . GLU B 1 116 ? 29.241 43.834 53.167 1.00 26.10 116 GLU B CA 1
ATOM 2870 C C . GLU B 1 116 ? 28.035 43.965 52.245 1.00 26.17 116 GLU B C 1
ATOM 2871 O O . GLU B 1 116 ? 27.689 45.078 51.784 1.00 24.65 116 GLU B O 1
ATOM 2877 N N . ARG B 1 117 ? 27.444 42.799 51.956 1.00 24.85 117 ARG B N 1
ATOM 2878 C CA . ARG B 1 117 ? 26.220 42.683 51.166 1.00 25.24 117 ARG B CA 1
ATOM 2879 C C . ARG B 1 117 ? 25.020 42.506 52.077 1.00 24.29 117 ARG B C 1
ATOM 2880 O O . ARG B 1 117 ? 25.154 42.105 53.247 1.00 23.87 117 ARG B O 1
ATOM 2888 N N . ILE B 1 118 ? 23.849 42.794 51.561 1.00 22.63 118 ILE B N 1
ATOM 2889 C CA . ILE B 1 118 ? 22.605 42.579 52.263 1.00 22.35 118 ILE B CA 1
ATOM 2890 C C . ILE B 1 118 ? 22.028 41.215 51.824 1.00 22.60 118 ILE B C 1
ATOM 2891 O O . ILE B 1 118 ? 22.111 40.846 50.652 1.00 20.93 118 ILE B O 1
ATOM 2896 N N . ALA B 1 119 ? 21.477 40.467 52.781 1.00 21.48 119 ALA B N 1
ATOM 2897 C CA . ALA B 1 119 ? 20.825 39.184 52.507 1.00 20.95 119 ALA B CA 1
ATOM 2898 C C . ALA B 1 119 ? 19.349 39.366 52.189 1.00 20.88 119 ALA B C 1
ATOM 2899 O O . ALA B 1 119 ? 18.689 40.227 52.734 1.00 20.83 119 ALA B O 1
ATOM 2901 N N . TYR B 1 120 ? 18.849 38.517 51.290 1.00 20.53 120 TYR B N 1
ATOM 2902 C CA . TYR B 1 120 ? 17.476 38.552 50.845 1.00 20.72 120 TYR B CA 1
ATOM 2903 C C . TYR B 1 120 ? 17.008 37.135 50.567 1.00 19.53 120 TYR B C 1
ATOM 2904 O O . TYR B 1 120 ? 17.816 36.230 50.376 1.00 20.04 120 TYR B O 1
ATOM 2913 N N . GLY B 1 121 ? 15.689 36.985 50.475 1.00 20.45 121 GLY B N 1
ATOM 2914 C CA . GLY B 1 121 ? 15.078 35.832 49.793 1.00 20.15 121 GLY B CA 1
ATOM 2915 C C . GLY B 1 121 ? 14.780 36.281 48.376 1.00 21.74 121 GLY B C 1
ATOM 2916 O O . GLY B 1 121 ? 14.151 37.325 48.161 1.00 23.15 121 GLY B O 1
ATOM 2917 N N . ASP B 1 122 ? 15.284 35.530 47.398 1.00 23.95 122 ASP B N 1
ATOM 2918 C CA . ASP B 1 122 ? 15.093 35.909 46.022 1.00 25.40 122 ASP B CA 1
ATOM 2919 C C . ASP B 1 122 ? 13.633 35.673 45.632 1.00 24.08 122 ASP B C 1
ATOM 2920 O O . ASP B 1 122 ? 13.098 34.575 45.824 1.00 23.12 122 ASP B O 1
ATOM 2925 N N . GLY B 1 123 ? 13.033 36.648 44.928 1.00 23.99 123 GLY B N 1
ATOM 2926 C CA . GLY B 1 123 ? 11.653 36.485 44.521 1.00 27.07 123 GLY B CA 1
ATOM 2927 C C . GLY B 1 123 ? 11.340 35.418 43.481 1.00 28.16 123 GLY B C 1
ATOM 2928 O O . GLY B 1 123 ? 10.202 34.937 43.426 1.00 29.91 123 GLY B O 1
ATOM 2929 N N . VAL B 1 124 ? 12.331 35.058 42.673 1.00 28.37 124 VAL B N 1
ATOM 2930 C CA . VAL B 1 124 ? 12.144 34.227 41.480 1.00 32.19 124 VAL B CA 1
ATOM 2931 C C . VAL B 1 124 ? 13.068 33.000 41.417 1.00 32.55 124 VAL B C 1
ATOM 2932 O O . VAL B 1 124 ? 12.605 31.889 41.130 1.00 37.60 124 VAL B O 1
ATOM 2936 N N . ASP B 1 125 ? 14.359 33.201 41.710 1.00 29.17 125 ASP B N 1
ATOM 2937 C CA . ASP B 1 125 ? 15.416 32.225 41.481 1.00 27.41 125 ASP B CA 1
ATOM 2938 C C . ASP B 1 125 ? 15.588 31.260 42.645 1.00 28.53 125 ASP B C 1
ATOM 2939 O O . ASP B 1 125 ? 15.820 31.671 43.799 1.00 27.10 125 ASP B O 1
ATOM 2944 N N . LYS B 1 126 ? 15.405 29.966 42.370 1.00 28.66 126 LYS B N 1
ATOM 2945 C CA . LYS B 1 126 ? 15.666 28.915 43.349 1.00 28.57 126 LYS B CA 1
ATOM 2946 C C . LYS B 1 126 ? 16.723 27.917 42.853 1.00 26.60 126 LYS B C 1
ATOM 2947 O O . LYS B 1 126 ? 16.874 26.838 43.418 1.00 27.32 126 LYS B O 1
ATOM 2953 N N . HIS B 1 127 ? 17.411 28.240 41.755 1.00 25.27 127 HIS B N 1
ATOM 2954 C CA . HIS B 1 127 ? 18.171 27.251 41.039 1.00 25.44 127 HIS B CA 1
ATOM 2955 C C . HIS B 1 127 ? 19.587 27.621 40.588 1.00 26.61 127 HIS B C 1
ATOM 2956 O O . HIS B 1 127 ? 20.452 26.743 40.544 1.00 30.86 127 HIS B O 1
ATOM 2963 N N . THR B 1 128 ? 19.858 28.874 40.305 1.00 25.18 128 THR B N 1
ATOM 2964 C CA . THR B 1 128 ? 21.211 29.228 39.837 1.00 27.82 128 THR B CA 1
ATOM 2965 C C . THR B 1 128 ? 22.221 29.290 40.975 1.00 28.32 128 THR B C 1
ATOM 2966 O O . THR B 1 128 ? 21.849 29.264 42.140 1.00 25.70 128 THR B O 1
ATOM 2970 N N . GLU B 1 129 ? 23.498 29.441 40.621 1.00 30.49 129 GLU B N 1
ATOM 2971 C CA . GLU B 1 129 ? 24.600 29.615 41.611 1.00 32.25 129 GLU B CA 1
ATOM 2972 C C . GLU B 1 129 ? 24.389 30.751 42.621 1.00 28.79 129 GLU B C 1
ATOM 2973 O O . GLU B 1 129 ? 24.982 30.756 43.700 1.00 26.07 129 GLU B O 1
ATOM 2979 N N . LEU B 1 130 ? 23.541 31.707 42.292 1.00 29.01 130 LEU B N 1
ATOM 2980 C CA . LEU B 1 130 ? 23.177 32.778 43.221 1.00 27.54 130 LEU B CA 1
ATOM 2981 C C . LEU B 1 130 ? 22.636 32.304 44.580 1.00 26.43 130 LEU B C 1
ATOM 2982 O O . LEU B 1 130 ? 22.702 33.004 45.609 1.00 25.83 130 LEU B O 1
ATOM 2987 N N . VAL B 1 131 ? 22.006 31.136 44.586 1.00 25.58 131 VAL B N 1
ATOM 2988 C CA . VAL B 1 131 ? 21.380 30.635 45.816 1.00 22.64 131 VAL B CA 1
ATOM 2989 C C . VAL B 1 131 ? 22.110 29.437 46.447 1.00 22.77 131 VAL B C 1
ATOM 2990 O O . VAL B 1 131 ? 21.534 28.738 47.277 1.00 23.64 131 VAL B O 1
ATOM 2994 N N . SER B 1 132 ? 23.373 29.207 46.069 1.00 22.24 132 SER B N 1
ATOM 2995 C CA . SER B 1 132 ? 24.222 28.132 46.635 1.00 21.04 132 SER B CA 1
ATOM 2996 C C . SER B 1 132 ? 24.919 28.582 47.903 1.00 20.30 132 SER B C 1
ATOM 2997 O O . SER B 1 132 ? 25.481 29.705 47.944 1.00 20.83 132 SER B O 1
ATOM 3000 N N . TRP B 1 133 ? 24.852 27.724 48.940 1.00 19.77 133 TRP B N 1
ATOM 3001 C CA . TRP B 1 133 ? 25.541 27.940 50.205 1.00 19.14 133 TRP B CA 1
ATOM 3002 C C . TRP B 1 133 ? 26.184 26.643 50.664 1.00 21.19 133 TRP B C 1
ATOM 3003 O O . TRP B 1 133 ? 25.917 25.565 50.105 1.00 20.02 133 TRP B O 1
ATOM 3014 N N . LYS B 1 134 ? 27.044 26.737 51.664 1.00 20.33 134 LYS B N 1
ATOM 3015 C CA . LYS B 1 134 ? 27.507 25.557 52.412 1.00 20.57 134 LYS B CA 1
ATOM 3016 C C . LYS B 1 134 ? 27.704 25.970 53.867 1.00 18.36 134 LYS B C 1
ATOM 3017 O O . LYS B 1 134 ? 27.900 27.137 54.175 1.00 17.15 134 LYS B O 1
ATOM 3023 N N . PHE B 1 135 ? 27.695 24.968 54.734 1.00 19.54 135 PHE B N 1
ATOM 3024 C CA . PHE B 1 135 ? 27.883 25.190 56.176 1.00 17.95 135 PHE B CA 1
ATOM 3025 C C . PHE B 1 135 ? 29.242 24.715 56.610 1.00 19.91 135 PHE B C 1
ATOM 3026 O O . PHE B 1 135 ? 29.776 23.705 56.117 1.00 20.51 135 PHE B O 1
ATOM 3034 N N . ILE B 1 136 ? 29.823 25.463 57.541 1.00 19.71 136 ILE B N 1
ATOM 3035 C CA A ILE B 1 136 ? 31.046 25.093 58.191 0.50 19.84 136 ILE B CA 1
ATOM 3036 C CA B ILE B 1 136 ? 31.042 25.092 58.189 0.50 20.08 136 ILE B CA 1
ATOM 3037 C C . ILE B 1 136 ? 30.734 25.029 59.679 1.00 19.57 136 ILE B C 1
ATOM 3038 O O . ILE B 1 136 ? 30.220 25.961 60.236 1.00 19.55 136 ILE B O 1
ATOM 3047 N N . THR B 1 137 ? 31.110 23.935 60.323 1.00 20.33 137 THR B N 1
ATOM 3048 C CA . THR B 1 137 ? 30.831 23.752 61.776 1.00 19.63 137 THR B CA 1
ATOM 3049 C C . THR B 1 137 ? 31.902 24.319 62.686 1.00 20.68 137 THR B C 1
ATOM 3050 O O . THR B 1 137 ? 33.077 24.431 62.302 1.00 20.84 137 THR B O 1
ATOM 3054 N N . LEU B 1 138 ? 31.492 24.667 63.892 1.00 20.62 138 LEU B N 1
ATOM 3055 C CA . LEU B 1 138 ? 32.360 25.149 64.970 1.00 23.66 138 LEU B CA 1
ATOM 3056 C C . LEU B 1 138 ? 31.835 24.514 66.253 1.00 22.99 138 LEU B C 1
ATOM 3057 O O . LEU B 1 138 ? 30.647 24.630 66.540 1.00 22.78 138 LEU B O 1
ATOM 3062 N N . TRP B 1 139 ? 32.716 23.929 67.057 1.00 20.88 139 TRP B N 1
ATOM 3063 C CA . TRP B 1 139 ? 32.316 23.397 68.347 1.00 19.69 139 TRP B CA 1
ATOM 3064 C C . TRP B 1 139 ? 32.883 24.243 69.466 1.00 19.59 139 TRP B C 1
ATOM 3065 O O . TRP B 1 139 ? 34.103 24.328 69.605 1.00 20.50 139 TRP B O 1
ATOM 3076 N N . GLU B 1 140 ? 32.000 24.779 70.299 1.00 19.76 140 GLU B N 1
ATOM 3077 C CA . GLU B 1 140 ? 32.375 25.629 71.461 1.00 22.39 140 GLU B CA 1
ATOM 3078 C C . GLU B 1 140 ? 31.281 25.600 72.471 1.00 18.93 140 GLU B C 1
ATOM 3079 O O . GLU B 1 140 ? 30.128 25.548 72.100 1.00 19.96 140 GLU B O 1
ATOM 3085 N N . ASN B 1 141 ? 31.637 25.661 73.764 1.00 18.99 141 ASN B N 1
ATOM 3086 C CA . ASN B 1 141 ? 30.622 25.745 74.830 1.00 18.96 141 ASN B CA 1
ATOM 3087 C C . ASN B 1 141 ? 29.662 24.537 74.766 1.00 18.53 141 ASN B C 1
ATOM 3088 O O . ASN B 1 141 ? 28.475 24.710 74.959 1.00 19.38 141 ASN B O 1
ATOM 3093 N N . ASN B 1 142 ? 30.210 23.378 74.432 1.00 19.13 142 ASN B N 1
ATOM 3094 C CA . ASN B 1 142 ? 29.446 22.125 74.349 1.00 18.13 142 ASN B CA 1
ATOM 3095 C C . ASN B 1 142 ? 28.299 22.213 73.378 1.00 18.08 142 ASN B C 1
ATOM 3096 O O . ASN B 1 142 ? 27.271 21.534 73.562 1.00 18.04 142 ASN B O 1
ATOM 3101 N N . ARG B 1 143 ? 28.479 23.031 72.367 1.00 17.06 143 ARG B N 1
ATOM 3102 C CA . ARG B 1 143 ? 27.470 23.354 71.362 1.00 17.93 143 ARG B CA 1
ATOM 3103 C C . ARG B 1 143 ? 28.076 23.402 69.970 1.00 18.81 143 ARG B C 1
ATOM 3104 O O . ARG B 1 143 ? 29.267 23.673 69.782 1.00 18.22 143 ARG B O 1
ATOM 3112 N N . VAL B 1 144 ? 27.224 23.133 68.966 1.00 17.57 144 VAL B N 1
ATOM 3113 C CA . VAL B 1 144 ? 27.651 23.233 67.575 1.00 17.46 144 VAL B CA 1
ATOM 3114 C C . VAL B 1 144 ? 27.030 24.470 66.965 1.00 16.52 144 VAL B C 1
ATOM 3115 O O . VAL B 1 144 ? 25.803 24.707 67.047 1.00 19.10 144 VAL B O 1
ATOM 3119 N N . TYR B 1 145 ? 27.887 25.272 66.361 1.00 15.98 145 TYR B N 1
ATOM 3120 C CA . TYR B 1 145 ? 27.463 26.440 65.611 1.00 16.61 145 TYR B CA 1
ATOM 3121 C C . TYR B 1 145 ? 27.867 26.304 64.155 1.00 17.23 145 TYR B C 1
ATOM 3122 O O . TYR B 1 145 ? 28.757 25.520 63.791 1.00 18.76 145 TYR B O 1
ATOM 3131 N N . PHE B 1 146 ? 27.201 27.089 63.317 1.00 18.91 146 PHE B N 1
ATOM 3132 C CA . PHE B 1 146 ? 27.427 27.081 61.901 1.00 18.14 146 PHE B CA 1
ATOM 3133 C C . PHE B 1 146 ? 27.809 28.428 61.349 1.00 18.96 146 PHE B C 1
ATOM 3134 O O . PHE B 1 146 ? 27.199 29.449 61.679 1.00 18.36 146 PHE B O 1
ATOM 3142 N N . LYS B 1 147 ? 28.817 28.386 60.482 1.00 18.92 147 LYS B N 1
ATOM 3143 C CA . LYS B 1 147 ? 29.136 29.522 59.564 1.00 18.27 147 LYS B CA 1
ATOM 3144 C C . LYS B 1 147 ? 28.439 29.214 58.256 1.00 18.39 147 LYS B C 1
ATOM 3145 O O . LYS B 1 147 ? 28.568 28.079 57.744 1.00 19.89 147 LYS B O 1
ATOM 3151 N N . ILE B 1 148 ? 27.709 30.196 57.732 1.00 17.60 148 ILE B N 1
ATOM 3152 C CA . ILE B 1 148 ? 26.818 29.997 56.601 1.00 18.46 148 ILE B CA 1
ATOM 3153 C C . ILE B 1 148 ? 27.427 30.742 55.426 1.00 19.46 148 ILE B C 1
ATOM 3154 O O . ILE B 1 148 ? 27.391 31.963 55.385 1.00 18.64 148 ILE B O 1
ATOM 3159 N N . HIS B 1 149 ? 28.053 29.974 54.529 1.00 18.70 149 HIS B N 1
ATOM 3160 C CA . HIS B 1 149 ? 28.949 30.491 53.530 1.00 18.98 149 HIS B CA 1
ATOM 3161 C C . HIS B 1 149 ? 28.291 30.544 52.156 1.00 18.89 149 HIS B C 1
ATOM 3162 O O . HIS B 1 149 ? 27.762 29.565 51.679 1.00 21.20 149 HIS B O 1
ATOM 3169 N N . ASN B 1 150 ? 28.297 31.729 51.577 1.00 20.52 150 ASN B N 1
ATOM 3170 C CA . ASN B 1 150 ? 27.696 31.979 50.241 1.00 20.78 150 ASN B CA 1
ATOM 3171 C C . ASN B 1 150 ? 28.710 31.632 49.144 1.00 21.36 150 ASN B C 1
ATOM 3172 O O . ASN B 1 150 ? 29.804 32.231 49.086 1.00 23.09 150 ASN B O 1
ATOM 3177 N N . THR B 1 151 ? 28.326 30.743 48.225 1.00 22.20 151 THR B N 1
ATOM 3178 C CA . THR B 1 151 ? 29.223 30.263 47.191 1.00 23.86 151 THR B CA 1
ATOM 3179 C C . THR B 1 151 ? 29.593 31.377 46.190 1.00 23.90 151 THR B C 1
ATOM 3180 O O . THR B 1 151 ? 30.760 31.538 45.859 1.00 27.34 151 THR B O 1
ATOM 3184 N N . LYS B 1 152 ? 28.610 32.122 45.734 1.00 25.34 152 LYS B N 1
ATOM 3185 C CA . LYS B 1 152 ? 28.854 33.091 44.659 1.00 25.54 152 LYS B CA 1
ATOM 3186 C C . LYS B 1 152 ? 29.824 34.197 45.090 1.00 25.90 152 LYS B C 1
ATOM 3187 O O . LYS B 1 152 ? 30.769 34.548 44.360 1.00 25.92 152 LYS B O 1
ATOM 3193 N N . TYR B 1 153 ? 29.628 34.721 46.293 1.00 25.00 153 TYR B N 1
ATOM 3194 C CA . TYR B 1 153 ? 30.346 35.906 46.733 1.00 25.04 153 TYR B CA 1
ATOM 3195 C C . TYR B 1 153 ? 31.415 35.654 47.759 1.00 25.63 153 TYR B C 1
ATOM 3196 O O . TYR B 1 153 ? 32.128 36.571 48.147 1.00 25.08 153 TYR B O 1
ATOM 3205 N N . ASN B 1 154 ? 31.549 34.423 48.220 1.00 25.81 154 ASN B N 1
ATOM 3206 C CA . ASN B 1 154 ? 32.587 34.050 49.212 1.00 26.62 154 ASN B CA 1
ATOM 3207 C C . ASN B 1 154 ? 32.480 34.912 50.466 1.00 25.73 154 ASN B C 1
ATOM 3208 O O . ASN B 1 154 ? 33.439 35.535 50.909 1.00 25.09 154 ASN B O 1
ATOM 3213 N N . GLN B 1 155 ? 31.268 34.972 51.016 1.00 23.20 155 GLN B N 1
ATOM 3214 C CA . GLN B 1 155 ? 30.991 35.732 52.228 1.00 21.88 155 GLN B CA 1
ATOM 3215 C C . GLN B 1 155 ? 30.105 34.883 53.143 1.00 23.44 155 GLN B C 1
ATOM 3216 O O . GLN B 1 155 ? 29.517 33.893 52.713 1.00 22.26 155 GLN B O 1
ATOM 3222 N N . TYR B 1 156 ? 30.051 35.281 54.407 1.00 20.14 156 TYR B N 1
ATOM 3223 C CA . TYR B 1 156 ? 29.348 34.561 55.444 1.00 19.56 156 TYR B CA 1
ATOM 3224 C C . TYR B 1 156 ? 28.148 35.368 55.940 1.00 18.73 156 TYR B C 1
ATOM 3225 O O . TYR B 1 156 ? 28.252 36.583 56.207 1.00 19.82 156 TYR B O 1
ATOM 3234 N N . LEU B 1 157 ? 27.043 34.682 56.134 1.00 17.20 157 LEU B N 1
ATOM 3235 C CA . LEU B 1 157 ? 25.851 35.298 56.685 1.00 17.05 157 LEU B CA 1
ATOM 3236 C C . LEU B 1 157 ? 26.117 35.816 58.089 1.00 18.86 157 LEU B C 1
ATOM 3237 O O . LEU B 1 157 ? 26.748 35.135 58.912 1.00 18.26 157 LEU B O 1
ATOM 3242 N N . LYS B 1 158 ? 25.673 37.020 58.369 1.00 17.57 158 LYS B N 1
ATOM 3243 C CA . LYS B 1 158 ? 25.917 37.626 59.689 1.00 18.80 158 LYS B CA 1
ATOM 3244 C C . LYS B 1 158 ? 24.872 38.662 60.057 1.00 20.13 158 LYS B C 1
ATOM 3245 O O . LYS B 1 158 ? 24.127 39.151 59.221 1.00 19.85 158 LYS B O 1
ATOM 3251 N N . MET B 1 159 ? 24.908 39.087 61.322 1.00 19.90 159 MET B N 1
ATOM 3252 C CA . MET B 1 159 ? 24.310 40.325 61.703 1.00 20.74 159 MET B CA 1
ATOM 3253 C C . MET B 1 159 ? 25.421 41.343 61.980 1.00 20.93 159 MET B C 1
ATOM 3254 O O . MET B 1 159 ? 26.601 40.986 62.125 1.00 20.87 159 MET B O 1
ATOM 3259 N N . SER B 1 160 ? 25.048 42.603 62.089 1.00 21.66 160 SER B N 1
ATOM 3260 C CA . SER B 1 160 ? 26.017 43.689 62.141 1.00 22.70 160 SER B CA 1
ATOM 3261 C C . SER B 1 160 ? 27.008 43.568 63.284 1.00 24.14 160 SER B C 1
ATOM 3262 O O . SER B 1 160 ? 26.601 43.407 64.425 1.00 24.31 160 SER B O 1
ATOM 3265 N N . THR B 1 161 ? 28.291 43.675 62.958 1.00 22.83 161 THR B N 1
ATOM 3266 C CA . THR B 1 161 ? 29.312 43.666 63.997 1.00 25.24 161 THR B CA 1
ATOM 3267 C C . THR B 1 161 ? 29.651 45.035 64.550 1.00 27.64 161 THR B C 1
ATOM 3268 O O . THR B 1 161 ? 30.473 45.144 65.463 1.00 27.78 161 THR B O 1
ATOM 3272 N N . THR B 1 162 ? 29.036 46.069 64.019 1.00 27.52 162 THR B N 1
ATOM 3273 C CA . THR B 1 162 ? 29.230 47.415 64.580 1.00 31.10 162 THR B CA 1
ATOM 3274 C C . THR B 1 162 ? 28.053 47.914 65.367 1.00 31.37 162 THR B C 1
ATOM 3275 O O . THR B 1 162 ? 28.209 48.845 66.157 1.00 31.60 162 THR B O 1
ATOM 3279 N N . THR B 1 163 ? 26.883 47.306 65.207 1.00 28.72 163 THR B N 1
ATOM 3280 C CA . THR B 1 163 ? 25.701 47.793 65.885 1.00 28.27 163 THR B CA 1
ATOM 3281 C C . THR B 1 163 ? 25.797 47.533 67.401 1.00 30.35 163 THR B C 1
ATOM 3282 O O . THR B 1 163 ? 26.573 46.695 67.856 1.00 27.77 163 THR B O 1
ATOM 3286 N N . CYS B 1 164 ? 24.980 48.259 68.147 1.00 33.02 164 CYS B N 1
ATOM 3287 C CA . CYS B 1 164 ? 24.889 48.149 69.628 1.00 38.71 164 CYS B CA 1
ATOM 3288 C C . CYS B 1 164 ? 24.410 46.758 70.023 1.00 38.08 164 CYS B C 1
ATOM 3289 O O . CYS B 1 164 ? 23.696 46.092 69.262 1.00 38.77 164 CYS B O 1
ATOM 3292 N N . ASN B 1 165 ? 24.822 46.300 71.197 1.00 35.05 165 ASN B N 1
ATOM 3293 C CA . ASN B 1 165 ? 24.246 45.124 71.785 1.00 37.49 165 ASN B CA 1
ATOM 3294 C C . ASN B 1 165 ? 23.066 45.576 72.638 1.00 41.23 165 ASN B C 1
ATOM 3295 O O . ASN B 1 165 ? 23.130 45.574 73.856 1.00 41.29 165 ASN B O 1
ATOM 3300 N N . CYS B 1 166 ? 21.993 45.982 72.001 1.00 42.44 166 CYS B N 1
ATOM 3301 C CA . CYS B 1 166 ? 20.873 46.610 72.707 1.00 48.09 166 CYS B CA 1
ATOM 3302 C C . CYS B 1 166 ? 19.616 46.500 71.858 1.00 50.87 166 CYS B C 1
ATOM 3303 O O . CYS B 1 166 ? 19.684 46.026 70.725 1.00 46.87 166 CYS B O 1
ATOM 3306 N N . ASN B 1 167 ? 18.476 46.915 72.409 1.00 53.19 167 ASN B N 1
ATOM 3307 C CA . ASN B 1 167 ? 17.186 46.657 71.756 1.00 55.86 167 ASN B CA 1
ATOM 3308 C C . ASN B 1 167 ? 16.989 47.460 70.471 1.00 52.29 167 ASN B C 1
ATOM 3309 O O . ASN B 1 167 ? 16.229 47.027 69.609 1.00 52.42 167 ASN B O 1
ATOM 3314 N N . SER B 1 168 ? 17.721 48.559 70.320 1.00 47.21 168 SER B N 1
ATOM 3315 C CA . SER B 1 168 ? 17.674 49.344 69.094 1.00 49.29 168 SER B CA 1
ATOM 3316 C C . SER B 1 168 ? 18.695 48.864 67.994 1.00 42.13 168 SER B C 1
ATOM 3317 O O . SER B 1 168 ? 18.945 49.542 67.023 1.00 38.09 168 SER B O 1
ATOM 3320 N N . ARG B 1 169 ? 19.256 47.674 68.174 1.00 38.19 169 ARG B N 1
ATOM 3321 C CA . ARG B 1 169 ? 20.267 47.164 67.243 1.00 35.55 169 ARG B CA 1
ATOM 3322 C C . ARG B 1 169 ? 19.759 46.887 65.819 1.00 30.66 169 ARG B C 1
ATOM 3323 O O . ARG B 1 169 ? 18.646 46.396 65.630 1.00 29.81 169 ARG B O 1
ATOM 3331 N N . ASP B 1 170 ? 20.595 47.199 64.829 1.00 29.42 170 ASP B N 1
ATOM 3332 C CA . ASP B 1 170 ? 20.343 46.843 63.421 1.00 29.08 170 ASP B CA 1
ATOM 3333 C C . ASP B 1 170 ? 19.944 45.379 63.351 1.00 28.57 170 ASP B C 1
ATOM 3334 O O . ASP B 1 170 ? 20.694 44.513 63.808 1.00 26.31 170 ASP B O 1
ATOM 3339 N N . ARG B 1 171 ? 18.779 45.094 62.760 1.00 28.18 171 ARG B N 1
ATOM 3340 C CA . ARG B 1 171 ? 18.337 43.720 62.593 1.00 28.60 171 ARG B CA 1
ATOM 3341 C C . ARG B 1 171 ? 18.487 43.170 61.182 1.00 25.61 171 ARG B C 1
ATOM 3342 O O . ARG B 1 171 ? 18.070 42.046 60.903 1.00 25.68 171 ARG B O 1
ATOM 3350 N N . VAL B 1 172 ? 19.087 43.952 60.298 1.00 23.38 172 VAL B N 1
ATOM 3351 C CA . VAL B 1 172 ? 19.345 43.498 58.930 1.00 24.02 172 VAL B CA 1
ATOM 3352 C C . VAL B 1 172 ? 20.388 42.365 58.924 1.00 23.09 172 VAL B C 1
ATOM 3353 O O . VAL B 1 172 ? 21.323 42.354 59.721 1.00 23.84 172 VAL B O 1
ATOM 3357 N N . VAL B 1 173 ? 20.172 41.378 58.070 1.00 20.85 173 VAL B N 1
ATOM 3358 C CA . VAL B 1 173 ? 21.119 40.283 57.928 1.00 19.61 173 VAL B CA 1
ATOM 3359 C C . VAL B 1 173 ? 21.968 40.622 56.698 1.00 20.24 173 VAL B C 1
ATOM 3360 O O . VAL B 1 173 ? 21.439 40.991 55.642 1.00 21.36 173 VAL B O 1
ATOM 3364 N N . TYR B 1 174 ? 23.263 40.433 56.833 1.00 19.30 174 TYR B N 1
ATOM 3365 C CA . TYR B 1 174 ? 24.276 40.788 55.863 1.00 18.81 174 TYR B CA 1
ATOM 3366 C C . TYR B 1 174 ? 25.115 39.611 55.476 1.00 19.41 174 TYR B C 1
ATOM 3367 O O . TYR B 1 174 ? 24.997 38.500 56.050 1.00 19.79 174 TYR B O 1
ATOM 3376 N N . GLY B 1 175 ? 26.022 39.859 54.532 1.00 20.01 175 GLY B N 1
ATOM 3377 C CA . GLY B 1 175 ? 27.105 38.917 54.233 1.00 20.88 175 GLY B CA 1
ATOM 3378 C C . GLY B 1 175 ? 28.401 39.644 54.418 1.00 22.33 175 GLY B C 1
ATOM 3379 O O . GLY B 1 175 ? 28.535 40.787 53.955 1.00 24.75 175 GLY B O 1
ATOM 3380 N N . GLY B 1 176 ? 29.357 39.017 55.102 1.00 20.46 176 GLY B N 1
ATOM 3381 C CA . GLY B 1 176 ? 30.680 39.618 55.353 1.00 22.73 176 GLY B CA 1
ATOM 3382 C C . GLY B 1 176 ? 31.821 38.674 55.044 1.00 23.06 176 GLY B C 1
ATOM 3383 O O . GLY B 1 176 ? 31.616 37.489 54.804 1.00 22.48 176 GLY B O 1
ATOM 3384 N N . ASN B 1 177 ? 33.040 39.185 55.106 1.00 23.78 177 ASN B N 1
ATOM 3385 C CA . ASN B 1 177 ? 34.182 38.403 54.661 1.00 25.45 177 ASN B CA 1
ATOM 3386 C C . ASN B 1 177 ? 34.673 37.364 55.662 1.00 25.74 177 ASN B C 1
ATOM 3387 O O . ASN B 1 177 ? 35.357 36.430 55.276 1.00 28.26 177 ASN B O 1
ATOM 3392 N N . SER B 1 178 ? 34.336 37.513 56.919 1.00 26.14 178 SER B N 1
ATOM 3393 C CA . SER B 1 178 ? 34.800 36.535 57.900 1.00 25.98 178 SER B CA 1
ATOM 3394 C C . SER B 1 178 ? 33.699 36.111 58.846 1.00 24.42 178 SER B C 1
ATOM 3395 O O . SER B 1 178 ? 32.595 36.689 58.900 1.00 22.98 178 SER B O 1
ATOM 3398 N N . ALA B 1 179 ? 33.999 35.071 59.632 1.00 23.38 179 ALA B N 1
ATOM 3399 C CA . ALA B 1 179 ? 32.971 34.488 60.512 1.00 22.97 179 ALA B CA 1
ATOM 3400 C C . ALA B 1 179 ? 33.510 34.139 61.884 1.00 23.78 179 ALA B C 1
ATOM 3401 O O . ALA B 1 179 ? 33.029 33.201 62.531 1.00 23.25 179 ALA B O 1
ATOM 3403 N N . ASP B 1 180 ? 34.462 34.946 62.377 1.00 24.06 180 ASP B N 1
ATOM 3404 C CA . ASP B 1 180 ? 35.031 34.716 63.701 1.00 27.29 180 ASP B CA 1
ATOM 3405 C C . ASP B 1 180 ? 34.170 35.254 64.873 1.00 26.98 180 ASP B C 1
ATOM 3406 O O . ASP B 1 180 ? 34.376 34.872 66.006 1.00 28.82 180 ASP B O 1
ATOM 3411 N N . SER B 1 181 ? 33.269 36.173 64.618 1.00 23.99 181 SER B N 1
ATOM 3412 C CA . SER B 1 181 ? 32.465 36.801 65.667 1.00 23.40 181 SER B CA 1
ATOM 3413 C C . SER B 1 181 ? 31.234 35.943 65.945 1.00 22.80 181 SER B C 1
ATOM 3414 O O . SER B 1 181 ? 30.701 35.289 65.031 1.00 20.70 181 SER B O 1
ATOM 3417 N N . THR B 1 182 ? 30.785 35.973 67.179 1.00 21.42 182 THR B N 1
ATOM 3418 C CA . THR B 1 182 ? 29.530 35.315 67.531 1.00 20.90 182 THR B CA 1
ATOM 3419 C C . THR B 1 182 ? 28.345 35.871 66.717 1.00 19.06 182 THR B C 1
ATOM 3420 O O . THR B 1 182 ? 27.336 35.218 66.536 1.00 18.74 182 THR B O 1
ATOM 3424 N N . ARG B 1 183 ? 28.487 37.085 66.214 1.00 18.46 183 ARG B N 1
ATOM 3425 C CA . ARG B 1 183 ? 27.445 37.691 65.386 1.00 19.20 183 ARG B CA 1
ATOM 3426 C C . ARG B 1 183 ? 27.434 37.142 63.952 1.00 18.57 183 ARG B C 1
ATOM 3427 O O . ARG B 1 183 ? 26.501 37.395 63.194 1.00 20.47 183 ARG B O 1
ATOM 3435 N N . GLU B 1 184 ? 28.483 36.424 63.581 1.00 20.45 184 GLU B N 1
ATOM 3436 C CA . GLU B 1 184 ? 28.679 35.807 62.287 1.00 19.68 184 GLU B CA 1
ATOM 3437 C C . GLU B 1 184 ? 28.503 34.283 62.312 1.00 18.99 184 GLU B C 1
ATOM 3438 O O . GLU B 1 184 ? 28.930 33.576 61.395 1.00 19.56 184 GLU B O 1
ATOM 3444 N N . GLN B 1 185 ? 27.873 33.799 63.373 1.00 18.98 185 GLN B N 1
ATOM 3445 C CA . GLN B 1 185 ? 27.672 32.401 63.635 1.00 17.67 185 GLN B CA 1
ATOM 3446 C C . GLN B 1 185 ? 26.218 32.158 64.039 1.00 16.97 185 GLN B C 1
ATOM 3447 O O . GLN B 1 185 ? 25.533 33.066 64.519 1.00 17.47 185 GLN B O 1
ATOM 3453 N N . TRP B 1 186 ? 25.763 30.925 63.786 1.00 16.97 186 TRP B N 1
ATOM 3454 C CA . TRP B 1 186 ? 24.351 30.571 63.853 1.00 16.45 186 TRP B CA 1
ATOM 3455 C C . TRP B 1 186 ? 24.170 29.223 64.530 1.00 16.25 186 TRP B C 1
ATOM 3456 O O . TRP B 1 186 ? 25.043 28.355 64.474 1.00 16.86 186 TRP B O 1
ATOM 3467 N N . PHE B 1 187 ? 22.997 29.008 65.104 1.00 16.38 187 PHE B N 1
ATOM 3468 C CA . PHE B 1 187 ? 22.619 27.689 65.588 1.00 16.44 187 PHE B CA 1
ATOM 3469 C C . PHE B 1 187 ? 21.256 27.308 65.042 1.00 17.17 187 PHE B C 1
ATOM 3470 O O . PHE B 1 187 ? 20.461 28.197 64.679 1.00 17.61 187 PHE B O 1
ATOM 3478 N N . PHE B 1 188 ? 21.004 26.002 64.925 1.00 17.79 188 PHE B N 1
ATOM 3479 C CA . PHE B 1 188 ? 19.785 25.512 64.315 1.00 17.57 188 PHE B CA 1
ATOM 3480 C C . PHE B 1 188 ? 18.902 24.770 65.345 1.00 18.81 188 PHE B C 1
ATOM 3481 O O . PHE B 1 188 ? 19.399 24.155 66.294 1.00 19.19 188 PHE B O 1
ATOM 3489 N N . GLN B 1 189 ? 17.609 24.753 65.042 1.00 18.23 189 GLN B N 1
ATOM 3490 C CA . GLN B 1 189 ? 16.650 23.959 65.839 1.00 19.46 189 GLN B CA 1
ATOM 3491 C C . GLN B 1 189 ? 15.735 23.271 64.863 1.00 18.89 189 GLN B C 1
ATOM 3492 O O . GLN B 1 189 ? 15.102 23.930 64.055 1.00 19.28 189 GLN B O 1
ATOM 3498 N N . PRO B 1 190 ? 15.729 21.942 64.861 1.00 20.46 190 PRO B N 1
ATOM 3499 C CA . PRO B 1 190 ? 14.920 21.233 63.864 1.00 19.59 190 PRO B CA 1
ATOM 3500 C C . PRO B 1 190 ? 13.455 21.172 64.254 1.00 22.21 190 PRO B C 1
ATOM 3501 O O . PRO B 1 190 ? 13.106 21.330 65.419 1.00 21.84 190 PRO B O 1
ATOM 3505 N N . ALA B 1 191 ? 12.612 20.930 63.259 1.00 23.90 191 ALA B N 1
ATOM 3506 C CA . ALA B 1 191 ? 11.200 20.710 63.472 1.00 26.39 191 ALA B CA 1
ATOM 3507 C C . ALA B 1 191 ? 10.687 19.887 62.324 1.00 29.38 191 ALA B C 1
ATOM 3508 O O . ALA B 1 191 ? 11.146 20.041 61.213 1.00 29.96 191 ALA B O 1
ATOM 3510 N N . LYS B 1 192 ? 9.692 19.056 62.593 1.00 34.02 192 LYS B N 1
ATOM 3511 C CA . LYS B 1 192 ? 9.059 18.243 61.566 1.00 38.45 192 LYS B CA 1
ATOM 3512 C C . LYS B 1 192 ? 7.757 18.952 61.261 1.00 37.19 192 LYS B C 1
ATOM 3513 O O . LYS B 1 192 ? 6.967 19.203 62.161 1.00 39.22 192 LYS B O 1
ATOM 3519 N N . TYR B 1 193 ? 7.551 19.318 60.020 1.00 39.15 193 TYR B N 1
ATOM 3520 C CA . TYR B 1 193 ? 6.294 19.941 59.621 1.00 45.60 193 TYR B CA 1
ATOM 3521 C C . TYR B 1 193 ? 5.833 19.342 58.305 1.00 43.59 193 TYR B C 1
ATOM 3522 O O . TYR B 1 193 ? 6.567 19.340 57.308 1.00 43.16 193 TYR B O 1
ATOM 3531 N N . GLU B 1 194 ? 4.607 18.812 58.327 1.00 53.90 194 GLU B N 1
ATOM 3532 C CA . GLU B 1 194 ? 4.095 18.001 57.236 1.00 54.72 194 GLU B CA 1
ATOM 3533 C C . GLU B 1 194 ? 5.116 16.868 57.014 1.00 54.39 194 GLU B C 1
ATOM 3534 O O . GLU B 1 194 ? 5.478 16.173 57.966 1.00 50.55 194 GLU B O 1
ATOM 3540 N N . ASN B 1 195 ? 5.629 16.656 55.823 1.00 58.71 195 ASN B N 1
ATOM 3541 C CA . ASN B 1 195 ? 6.573 15.518 55.685 1.00 60.73 195 ASN B CA 1
ATOM 3542 C C . ASN B 1 195 ? 8.029 15.879 55.824 1.00 53.88 195 ASN B C 1
ATOM 3543 O O . ASN B 1 195 ? 8.895 15.055 55.527 1.00 51.28 195 ASN B O 1
ATOM 3548 N N . ASP B 1 196 ? 8.317 17.116 56.256 1.00 44.31 196 ASP B N 1
ATOM 3549 C CA . ASP B 1 196 ? 9.647 17.662 56.057 1.00 42.55 196 ASP B CA 1
ATOM 3550 C C . ASP B 1 196 ? 10.314 17.938 57.391 1.00 34.11 196 ASP B C 1
ATOM 3551 O O . ASP B 1 196 ? 9.611 18.330 58.315 1.00 38.06 196 ASP B O 1
ATOM 3556 N N . VAL B 1 197 ? 11.636 17.767 57.461 1.00 29.00 197 VAL B N 1
ATOM 3557 C CA . VAL B 1 197 ? 12.418 18.286 58.590 1.00 26.26 197 VAL B CA 1
ATOM 3558 C C . VAL B 1 197 ? 12.978 19.645 58.158 1.00 25.30 197 VAL B C 1
ATOM 3559 O O . VAL B 1 197 ? 13.698 19.733 57.195 1.00 26.68 197 VAL B O 1
ATOM 3563 N N . LEU B 1 198 ? 12.573 20.676 58.878 1.00 23.68 198 LEU B N 1
ATOM 3564 C CA . LEU B 1 198 ? 12.953 22.050 58.620 1.00 21.88 198 LEU B CA 1
ATOM 3565 C C . LEU B 1 198 ? 13.753 22.553 59.803 1.00 20.07 198 LEU B C 1
ATOM 3566 O O . LEU B 1 198 ? 13.827 21.869 60.835 1.00 21.27 198 LEU B O 1
ATOM 3571 N N . PHE B 1 199 ? 14.321 23.732 59.649 1.00 19.13 199 PHE B N 1
ATOM 3572 C CA . PHE B 1 199 ? 15.149 24.337 60.677 1.00 18.34 199 PHE B CA 1
ATOM 3573 C C . PHE B 1 199 ? 14.788 25.756 60.949 1.00 18.38 199 PHE B C 1
ATOM 3574 O O . PHE B 1 199 ? 14.622 26.575 60.031 1.00 19.44 199 PHE B O 1
ATOM 3582 N N . PHE B 1 200 ? 14.687 26.084 62.213 1.00 18.08 200 PHE B N 1
ATOM 3583 C CA . PHE B 1 200 ? 14.798 27.481 62.633 1.00 19.25 200 PHE B CA 1
ATOM 3584 C C . PHE B 1 200 ? 16.283 27.806 62.758 1.00 19.10 200 PHE B C 1
ATOM 3585 O O . PHE B 1 200 ? 17.091 26.986 63.279 1.00 19.05 200 PHE B O 1
ATOM 3593 N N . ILE B 1 201 ? 16.683 28.966 62.231 1.00 18.20 201 ILE B N 1
ATOM 3594 C CA . ILE B 1 201 ? 18.078 29.353 62.175 1.00 17.58 201 ILE B CA 1
ATOM 3595 C C . ILE B 1 201 ? 18.238 30.643 63.015 1.00 18.47 201 ILE B C 1
ATOM 3596 O O . ILE B 1 201 ? 17.586 31.658 62.739 1.00 20.74 201 ILE B O 1
ATOM 3601 N N . TYR B 1 202 ? 19.075 30.585 64.053 1.00 17.12 202 TYR B N 1
ATOM 3602 C CA . TYR B 1 202 ? 19.221 31.669 65.011 1.00 17.24 202 TYR B CA 1
ATOM 3603 C C . TYR B 1 202 ? 20.621 32.217 65.048 1.00 17.38 202 TYR B C 1
ATOM 3604 O O . TYR B 1 202 ? 21.595 31.482 64.994 1.00 17.92 202 TYR B O 1
ATOM 3613 N N . ASN B 1 203 ? 20.733 33.529 65.207 1.00 17.72 203 ASN B N 1
ATOM 3614 C CA . ASN B 1 203 ? 22.047 34.174 65.370 1.00 17.87 203 ASN B CA 1
ATOM 3615 C C . ASN B 1 203 ? 22.634 33.824 66.753 1.00 17.88 203 ASN B C 1
ATOM 3616 O O . ASN B 1 203 ? 21.973 33.952 67.743 1.00 19.04 203 ASN B O 1
ATOM 3621 N N . ARG B 1 204 ? 23.859 33.370 66.790 1.00 16.21 204 ARG B N 1
ATOM 3622 C CA . ARG B 1 204 ? 24.475 32.967 68.049 1.00 18.58 204 ARG B CA 1
ATOM 3623 C C . ARG B 1 204 ? 24.481 34.123 69.081 1.00 18.22 204 ARG B C 1
ATOM 3624 O O . ARG B 1 204 ? 24.112 33.920 70.203 1.00 19.84 204 ARG B O 1
ATOM 3632 N N . GLN B 1 205 ? 24.922 35.321 68.689 1.00 19.29 205 GLN B N 1
ATOM 3633 C CA . GLN B 1 205 ? 25.058 36.402 69.640 1.00 19.52 205 GLN B CA 1
ATOM 3634 C C . GLN B 1 205 ? 23.708 36.955 70.024 1.00 20.02 205 GLN B C 1
ATOM 3635 O O . GLN B 1 205 ? 23.409 37.152 71.205 1.00 21.20 205 GLN B O 1
ATOM 3641 N N . PHE B 1 206 ? 22.881 37.270 69.027 1.00 20.88 206 PHE B N 1
ATOM 3642 C CA . PHE B 1 206 ? 21.663 38.007 69.288 1.00 22.08 206 PHE B CA 1
ATOM 3643 C C . PHE B 1 206 ? 20.451 37.141 69.593 1.00 23.93 206 PHE B C 1
ATOM 3644 O O . PHE B 1 206 ? 19.442 37.635 70.113 1.00 24.14 206 PHE B O 1
ATOM 3652 N N . ASN B 1 207 ? 20.554 35.851 69.284 1.00 23.32 207 ASN B N 1
ATOM 3653 C CA . ASN B 1 207 ? 19.455 34.899 69.451 1.00 24.78 207 ASN B CA 1
ATOM 3654 C C . ASN B 1 207 ? 18.254 35.167 68.523 1.00 26.15 207 ASN B C 1
ATOM 3655 O O . ASN B 1 207 ? 17.232 34.510 68.655 1.00 31.39 207 ASN B O 1
ATOM 3660 N N . ASP B 1 208 ? 18.367 36.058 67.545 1.00 24.16 208 ASP B N 1
ATOM 3661 C CA . ASP B 1 208 ? 17.240 36.361 66.678 1.00 24.39 208 ASP B CA 1
ATOM 3662 C C . ASP B 1 208 ? 17.142 35.251 65.624 1.00 23.62 208 ASP B C 1
ATOM 3663 O O . ASP B 1 208 ? 18.148 34.891 65.012 1.00 19.49 208 ASP B O 1
ATOM 3668 N N . ALA B 1 209 ? 15.910 34.856 65.321 1.00 22.32 209 ALA B N 1
ATOM 3669 C CA . ALA B 1 209 ? 15.632 33.935 64.222 1.00 21.27 209 ALA B CA 1
ATOM 3670 C C . ALA B 1 209 ? 15.737 34.630 62.867 1.00 21.24 209 ALA B C 1
ATOM 3671 O O . ALA B 1 209 ? 15.248 35.753 62.681 1.00 22.10 209 ALA B O 1
ATOM 3673 N N . LEU B 1 210 ? 16.399 33.978 61.939 1.00 20.34 210 LEU B N 1
ATOM 3674 C CA . LEU B 1 210 ? 16.469 34.414 60.554 1.00 19.99 210 LEU B CA 1
ATOM 3675 C C . LEU B 1 210 ? 15.059 34.327 59.935 1.00 20.31 210 LEU B C 1
ATOM 3676 O O . LEU B 1 210 ? 14.473 33.231 59.851 1.00 20.06 210 LEU B O 1
ATOM 3681 N N . GLU B 1 211 ? 14.580 35.476 59.455 1.00 21.77 211 GLU B N 1
ATOM 3682 C CA . GLU B 1 211 ? 13.241 35.647 58.926 1.00 25.72 211 GLU B CA 1
ATOM 3683 C C . GLU B 1 211 ? 13.299 36.382 57.602 1.00 24.62 211 GLU B C 1
ATOM 3684 O O . GLU B 1 211 ? 14.240 37.153 57.337 1.00 22.69 211 GLU B O 1
ATOM 3690 N N . LEU B 1 212 ? 12.302 36.172 56.754 1.00 23.46 212 LEU B N 1
ATOM 3691 C CA . LEU B 1 212 ? 12.099 37.036 55.600 1.00 23.55 212 LEU B CA 1
ATOM 3692 C C . LEU B 1 212 ? 10.987 38.014 55.894 1.00 25.41 212 LEU B C 1
ATOM 3693 O O . LEU B 1 212 ? 9.876 37.627 56.310 1.00 27.10 212 LEU B O 1
ATOM 3698 N N . GLY B 1 213 ? 11.300 39.291 55.727 1.00 26.42 213 GLY B N 1
ATOM 3699 C CA . GLY B 1 213 ? 10.357 40.361 55.999 1.00 27.59 213 GLY B CA 1
ATOM 3700 C C . GLY B 1 213 ? 9.634 40.824 54.752 1.00 29.74 213 GLY B C 1
ATOM 3701 O O . GLY B 1 213 ? 9.275 40.041 53.870 1.00 29.01 213 GLY B O 1
ATOM 3702 N N . THR B 1 214 ? 9.480 42.148 54.644 1.00 33.54 214 THR B N 1
ATOM 3703 C CA . THR B 1 214 ? 8.715 42.733 53.547 1.00 33.54 214 THR B CA 1
ATOM 3704 C C . THR B 1 214 ? 9.406 42.642 52.189 1.00 31.86 214 THR B C 1
ATOM 3705 O O . THR B 1 214 ? 10.648 42.545 52.074 1.00 27.90 214 THR B O 1
ATOM 3709 N N . ILE B 1 215 ? 8.576 42.700 51.153 1.00 31.69 215 ILE B N 1
ATOM 3710 C CA . ILE B 1 215 ? 9.046 42.736 49.779 1.00 33.03 215 ILE B CA 1
ATOM 3711 C C . ILE B 1 215 ? 9.754 44.066 49.501 1.00 34.09 215 ILE B C 1
ATOM 3712 O O . ILE B 1 215 ? 9.229 45.111 49.876 1.00 34.28 215 ILE B O 1
ATOM 3717 N N . VAL B 1 216 ? 10.901 44.038 48.810 1.00 32.42 216 VAL B N 1
ATOM 3718 C CA . VAL B 1 216 ? 11.690 45.235 48.594 1.00 37.20 216 VAL B CA 1
ATOM 3719 C C . VAL B 1 216 ? 11.850 45.651 47.116 1.00 39.25 216 VAL B C 1
ATOM 3720 O O . VAL B 1 216 ? 12.468 46.685 46.835 1.00 42.23 216 VAL B O 1
ATOM 3724 N N . ASN B 1 217 ? 11.309 44.885 46.180 1.00 37.67 217 ASN B N 1
ATOM 3725 C CA . ASN B 1 217 ? 11.427 45.222 44.758 1.00 38.77 217 ASN B CA 1
ATOM 3726 C C . ASN B 1 217 ? 10.404 44.509 43.917 1.00 41.27 217 ASN B C 1
ATOM 3727 O O . ASN B 1 217 ? 9.686 43.629 44.397 1.00 36.31 217 ASN B O 1
ATOM 3732 N N . ALA B 1 218 ? 10.352 44.900 42.651 1.00 42.42 218 ALA B N 1
ATOM 3733 C CA . ALA B 1 218 ? 9.368 44.390 41.738 1.00 43.26 218 ALA B CA 1
ATOM 3734 C C . ALA B 1 218 ? 9.519 42.899 41.466 1.00 42.51 218 ALA B C 1
ATOM 3735 O O . ALA B 1 218 ? 8.534 42.240 41.159 1.00 42.16 218 ALA B O 1
ATOM 3737 N N . SER B 1 219 ? 10.740 42.363 41.588 1.00 40.89 219 SER B N 1
ATOM 3738 C CA . SER B 1 219 ? 10.973 40.934 41.438 1.00 40.49 219 SER B CA 1
ATOM 3739 C C . SER B 1 219 ? 10.480 40.095 42.606 1.00 34.99 219 SER B C 1
ATOM 3740 O O . SER B 1 219 ? 10.368 38.886 42.497 1.00 38.26 219 SER B O 1
ATOM 3743 N N . GLY B 1 220 ? 10.156 40.747 43.698 1.00 32.42 220 GLY B N 1
ATOM 3744 C CA . GLY B 1 220 ? 9.513 40.074 44.814 1.00 31.82 220 GLY B CA 1
ATOM 3745 C C . GLY B 1 220 ? 10.528 39.634 45.864 1.00 28.28 220 GLY B C 1
ATOM 3746 O O . GLY B 1 220 ? 10.208 38.822 46.715 1.00 29.41 220 GLY B O 1
ATOM 3747 N N . ASP B 1 221 ? 11.765 40.131 45.778 1.00 28.21 221 ASP B N 1
ATOM 3748 C CA . ASP B 1 221 ? 12.758 39.844 46.812 1.00 26.80 221 ASP B CA 1
ATOM 3749 C C . ASP B 1 221 ? 12.272 40.340 48.152 1.00 26.37 221 ASP B C 1
ATOM 3750 O O . ASP B 1 221 ? 11.581 41.361 48.224 1.00 28.02 221 ASP B O 1
ATOM 3755 N N . ARG B 1 222 ? 12.582 39.597 49.229 1.00 24.90 222 ARG B N 1
ATOM 3756 C CA . ARG B 1 222 ? 12.210 39.997 50.587 1.00 23.80 222 ARG B CA 1
ATOM 3757 C C . ARG B 1 222 ? 13.482 40.181 51.397 1.00 23.67 222 ARG B C 1
ATOM 3758 O O . ARG B 1 222 ? 14.443 39.420 51.238 1.00 23.56 222 ARG B O 1
ATOM 3766 N N . LYS B 1 223 ? 13.510 41.185 52.255 1.00 25.91 223 LYS B N 1
ATOM 3767 C CA . LYS B 1 223 ? 14.664 41.432 53.080 1.00 24.71 223 LYS B CA 1
ATOM 3768 C C . LYS B 1 223 ? 14.802 40.306 54.106 1.00 23.91 223 LYS B C 1
ATOM 3769 O O . LYS B 1 223 ? 13.804 39.776 54.593 1.00 24.48 223 LYS B O 1
ATOM 3775 N N . ALA B 1 224 ? 16.027 39.876 54.347 1.00 21.42 224 ALA B N 1
ATOM 3776 C CA . ALA B 1 224 ? 16.307 38.955 55.448 1.00 21.20 224 ALA B CA 1
ATOM 3777 C C . ALA B 1 224 ? 16.658 39.800 56.702 1.00 24.25 224 ALA B C 1
ATOM 3778 O O . ALA B 1 224 ? 17.530 40.693 56.630 1.00 21.34 224 ALA B O 1
ATOM 3780 N N . VAL B 1 225 ? 15.992 39.492 57.814 1.00 21.85 225 VAL B N 1
ATOM 3781 C CA . VAL B 1 225 ? 16.161 40.210 59.067 1.00 23.86 225 VAL B CA 1
ATOM 3782 C C . VAL B 1 225 ? 16.158 39.250 60.247 1.00 23.01 225 VAL B C 1
ATOM 3783 O O . VAL B 1 225 ? 15.776 38.073 60.111 1.00 23.02 225 VAL B O 1
ATOM 3787 N N . GLY B 1 226 ? 16.609 39.749 61.400 1.00 22.29 226 GLY B N 1
ATOM 3788 C CA . GLY B 1 226 ? 16.542 38.965 62.629 1.00 22.77 226 GLY B CA 1
ATOM 3789 C C . GLY B 1 226 ? 15.234 39.279 63.359 1.00 25.28 226 GLY B C 1
ATOM 3790 O O . GLY B 1 226 ? 14.946 40.446 63.657 1.00 24.69 226 GLY B O 1
ATOM 3791 N N . HIS B 1 227 ? 14.432 38.248 63.610 1.00 25.08 227 HIS B N 1
ATOM 3792 C CA . HIS B 1 227 ? 13.153 38.389 64.250 1.00 26.80 227 HIS B CA 1
ATOM 3793 C C . HIS B 1 227 ? 13.300 38.651 65.724 1.00 30.93 227 HIS B C 1
ATOM 3794 O O . HIS B 1 227 ? 14.181 38.143 66.368 1.00 32.67 227 HIS B O 1
ATOM 3801 N N . ASP B 1 228 ? 12.414 39.471 66.246 1.00 35.97 228 ASP B N 1
ATOM 3802 C CA . ASP B 1 228 ? 12.388 39.791 67.653 1.00 42.52 228 ASP B CA 1
ATOM 3803 C C . ASP B 1 228 ? 11.303 38.895 68.307 1.00 40.56 228 ASP B C 1
ATOM 3804 O O . ASP B 1 228 ? 10.113 39.193 68.167 1.00 44.15 228 ASP B O 1
ATOM 3809 N N . GLY B 1 229 ? 11.726 37.834 68.992 1.00 40.01 229 GLY B N 1
ATOM 3810 C CA . GLY B 1 229 ? 10.809 36.998 69.758 1.00 41.04 229 GLY B CA 1
ATOM 3811 C C . GLY B 1 229 ? 10.801 35.531 69.378 1.00 39.66 229 GLY B C 1
ATOM 3812 O O . GLY B 1 229 ? 11.448 35.125 68.421 1.00 35.15 229 GLY B O 1
ATOM 3813 N N . GLU B 1 230 ? 10.065 34.750 70.154 1.00 38.43 230 GLU B N 1
ATOM 3814 C CA . GLU B 1 230 ? 10.005 33.293 70.024 1.00 41.30 230 GLU B CA 1
ATOM 3815 C C . GLU B 1 230 ? 9.288 32.888 68.733 1.00 37.76 230 GLU B C 1
ATOM 3816 O O . GLU B 1 230 ? 8.317 33.534 68.327 1.00 36.86 230 GLU B O 1
ATOM 3822 N N . VAL B 1 231 ? 9.828 31.881 68.055 1.00 31.83 231 VAL B N 1
ATOM 3823 C CA . VAL B 1 231 ? 9.307 31.411 66.763 1.00 30.88 231 VAL B CA 1
ATOM 3824 C C . VAL B 1 231 ? 9.042 29.891 66.685 1.00 29.96 231 VAL B C 1
ATOM 3825 O O . VAL B 1 231 ? 8.412 29.438 65.719 1.00 29.49 231 VAL B O 1
ATOM 3829 N N . ALA B 1 232 ? 9.478 29.126 67.680 1.00 29.99 232 ALA B N 1
ATOM 3830 C CA . ALA B 1 232 ? 9.557 27.665 67.547 1.00 30.31 232 ALA B CA 1
ATOM 3831 C C . ALA B 1 232 ? 8.199 26.976 67.408 1.00 30.99 232 ALA B C 1
ATOM 3832 O O . ALA B 1 232 ? 8.109 25.862 66.858 1.00 30.87 232 ALA B O 1
ATOM 3834 N N . GLY B 1 233 ? 7.149 27.652 67.854 1.00 31.90 233 GLY B N 1
ATOM 3835 C CA . GLY B 1 233 ? 5.790 27.129 67.695 1.00 34.92 233 GLY B CA 1
ATOM 3836 C C . GLY B 1 233 ? 5.251 27.248 66.281 1.00 35.58 233 GLY B C 1
ATOM 3837 O O . GLY B 1 233 ? 4.212 26.640 65.963 1.00 35.32 233 GLY B O 1
ATOM 3838 N N . LEU B 1 234 ? 5.948 27.983 65.404 1.00 33.52 234 LEU B N 1
ATOM 3839 C CA . LEU B 1 234 ? 5.433 28.295 64.058 1.00 33.69 234 LEU B CA 1
ATOM 3840 C C . LEU B 1 234 ? 6.388 27.951 62.924 1.00 30.58 234 LEU B C 1
ATOM 3841 O O . LEU B 1 234 ? 6.876 28.828 62.237 1.00 29.69 234 LEU B O 1
ATOM 3846 N N . PRO B 1 235 ? 6.658 26.655 62.710 1.00 31.86 235 PRO B N 1
ATOM 3847 C CA . PRO B 1 235 ? 7.572 26.292 61.626 1.00 29.50 235 PRO B CA 1
ATOM 3848 C C . PRO B 1 235 ? 7.023 26.643 60.260 1.00 30.09 235 PRO B C 1
ATOM 3849 O O . PRO B 1 235 ? 7.784 26.875 59.338 1.00 31.25 235 PRO B O 1
ATOM 3853 N N . ASP B 1 236 ? 5.699 26.704 60.148 1.00 31.24 236 ASP B N 1
ATOM 3854 C CA . ASP B 1 236 ? 5.078 27.122 58.903 1.00 33.09 236 ASP B CA 1
ATOM 3855 C C . ASP B 1 236 ? 5.391 28.588 58.552 1.00 32.70 236 ASP B C 1
ATOM 3856 O O . ASP B 1 236 ? 5.334 28.955 57.380 1.00 31.33 236 ASP B O 1
ATOM 3861 N N . ILE B 1 237 ? 5.695 29.415 59.564 1.00 30.49 237 ILE B N 1
ATOM 3862 C CA . ILE B 1 237 ? 5.929 30.820 59.368 1.00 30.77 237 ILE B CA 1
ATOM 3863 C C . ILE B 1 237 ? 7.438 31.166 59.301 1.00 27.15 237 ILE B C 1
ATOM 3864 O O . ILE B 1 237 ? 7.851 31.984 58.463 1.00 28.34 237 ILE B O 1
ATOM 3869 N N . TYR B 1 238 ? 8.266 30.519 60.117 1.00 24.96 238 TYR B N 1
ATOM 3870 C CA . TYR B 1 238 ? 9.627 30.982 60.331 1.00 24.17 238 TYR B CA 1
ATOM 3871 C C . TYR B 1 238 ? 10.767 29.963 60.085 1.00 22.75 238 TYR B C 1
ATOM 3872 O O . TYR B 1 238 ? 11.942 30.305 60.326 1.00 23.80 238 TYR B O 1
ATOM 3881 N N . SER B 1 239 ? 10.472 28.781 59.561 1.00 22.12 239 SER B N 1
ATOM 3882 C CA . SER B 1 239 ? 11.523 27.770 59.349 1.00 21.47 239 SER B CA 1
ATOM 3883 C C . SER B 1 239 ? 12.015 27.718 57.911 1.00 21.37 239 SER B C 1
ATOM 3884 O O . SER B 1 239 ? 11.445 28.364 57.014 1.00 21.22 239 SER B O 1
ATOM 3887 N N . TRP B 1 240 ? 13.123 27.026 57.730 1.00 20.00 240 TRP B N 1
ATOM 3888 C CA . TRP B 1 240 ? 13.829 26.927 56.467 1.00 19.19 240 TRP B CA 1
ATOM 3889 C C . TRP B 1 240 ? 13.987 25.475 56.050 1.00 19.96 240 TRP B C 1
ATOM 3890 O O . TRP B 1 240 ? 14.354 24.614 56.878 1.00 19.33 240 TRP B O 1
ATOM 3901 N N . PHE B 1 241 ? 13.809 25.222 54.768 1.00 20.66 241 PHE B N 1
ATOM 3902 C CA . PHE B 1 241 ? 14.256 23.968 54.148 1.00 22.41 241 PHE B CA 1
ATOM 3903 C C . PHE B 1 241 ? 15.751 24.049 53.854 1.00 21.08 241 PHE B C 1
ATOM 3904 O O . PHE B 1 241 ? 16.231 25.080 53.386 1.00 22.91 241 PHE B O 1
ATOM 3912 N N . ILE B 1 242 ? 16.466 22.949 54.045 1.00 20.48 242 ILE B N 1
ATOM 3913 C CA . ILE B 1 242 ? 17.845 22.794 53.593 1.00 20.43 242 ILE B CA 1
ATOM 3914 C C . ILE B 1 242 ? 17.862 21.585 52.638 1.00 21.32 242 ILE B C 1
ATOM 3915 O O . ILE B 1 242 ? 17.567 20.432 53.019 1.00 21.97 242 ILE B O 1
ATOM 3920 N N . THR B 1 243 ? 18.171 21.852 51.383 1.00 20.94 243 THR B N 1
ATOM 3921 C CA . THR B 1 243 ? 18.114 20.847 50.311 1.00 23.19 243 THR B CA 1
ATOM 3922 C C . THR B 1 243 ? 19.371 20.877 49.443 1.00 21.57 243 THR B C 1
ATOM 3923 O O . THR B 1 243 ? 20.134 21.867 49.464 1.00 22.36 243 THR B O 1
ATOM 3927 N N . PRO B 1 244 ? 19.626 19.803 48.697 1.00 22.31 244 PRO B N 1
ATOM 3928 C CA . PRO B 1 244 ? 20.873 19.798 47.932 1.00 23.38 244 PRO B CA 1
ATOM 3929 C C . PRO B 1 244 ? 20.817 20.819 46.829 1.00 24.36 244 PRO B C 1
ATOM 3930 O O . PRO B 1 244 ? 19.757 21.091 46.250 1.00 25.10 244 PRO B O 1
ATOM 3934 N N . PHE B 1 245 ? 21.956 21.445 46.571 1.00 25.01 245 PHE B N 1
ATOM 3935 C CA . PHE B 1 245 ? 21.998 22.417 45.528 1.00 27.96 245 PHE B CA 1
ATOM 3936 C C . PHE B 1 245 ? 21.917 21.716 44.166 1.00 32.58 245 PHE B C 1
ATOM 3937 O O . PHE B 1 245 ? 22.537 20.671 43.983 1.00 34.84 245 PHE B O 1
ATOM 3946 N N . SER C 1 6 ? 48.635 38.259 60.141 1.00 63.86 6 SER C N 1
ATOM 3947 C CA A SER C 1 6 ? 47.439 39.080 60.458 0.50 63.28 6 SER C CA 1
ATOM 3948 C CA B SER C 1 6 ? 47.428 39.150 60.356 0.50 63.19 6 SER C CA 1
ATOM 3949 C C . SER C 1 6 ? 46.146 38.468 59.880 1.00 68.55 6 SER C C 1
ATOM 3950 O O . SER C 1 6 ? 45.097 38.491 60.558 1.00 59.46 6 SER C O 1
ATOM 3955 N N . ALA C 1 7 ? 46.223 37.872 58.683 1.00 75.77 7 ALA C N 1
ATOM 3956 C CA . ALA C 1 7 ? 45.067 37.192 58.042 1.00 81.46 7 ALA C CA 1
ATOM 3957 C C . ALA C 1 7 ? 44.454 35.954 58.792 1.00 81.37 7 ALA C C 1
ATOM 3958 O O . ALA C 1 7 ? 43.224 35.741 58.734 1.00 82.34 7 ALA C O 1
ATOM 3960 N N . ASP C 1 8 ? 45.290 35.134 59.450 1.00 74.37 8 ASP C N 1
ATOM 3961 C CA . ASP C 1 8 ? 44.794 34.037 60.357 1.00 71.15 8 ASP C CA 1
ATOM 3962 C C . ASP C 1 8 ? 44.622 34.502 61.827 1.00 60.50 8 ASP C C 1
ATOM 3963 O O . ASP C 1 8 ? 43.641 34.159 62.494 1.00 60.32 8 ASP C O 1
ATOM 3968 N N . THR C 1 9 ? 45.576 35.303 62.300 1.00 49.57 9 THR C N 1
ATOM 3969 C CA . THR C 1 9 ? 45.525 35.913 63.631 1.00 41.06 9 THR C CA 1
ATOM 3970 C C . THR C 1 9 ? 44.209 36.639 63.861 1.00 36.92 9 THR C C 1
ATOM 3971 O O . THR C 1 9 ? 43.776 37.444 63.028 1.00 34.58 9 THR C O 1
ATOM 3975 N N . SER C 1 10 ? 43.575 36.364 64.990 1.00 31.81 10 SER C N 1
ATOM 3976 C CA . SER C 1 10 ? 42.279 36.973 65.302 1.00 31.42 10 SER C CA 1
ATOM 3977 C C . SER C 1 10 ? 42.389 38.477 65.529 1.00 31.18 10 SER C C 1
ATOM 3978 O O . SER C 1 10 ? 43.457 38.991 65.919 1.00 28.54 10 SER C O 1
ATOM 3981 N N . ASN C 1 11 ? 41.269 39.178 65.334 1.00 28.97 11 ASN C N 1
ATOM 3982 C CA . ASN C 1 11 ? 41.237 40.597 65.592 1.00 28.54 11 ASN C CA 1
ATOM 3983 C C . ASN C 1 11 ? 41.619 40.884 67.046 1.00 28.40 11 ASN C C 1
ATOM 3984 O O . ASN C 1 11 ? 42.246 41.895 67.306 1.00 27.49 11 ASN C O 1
ATOM 3989 N N . GLN C 1 12 ? 41.157 40.049 67.972 1.00 31.14 12 GLN C N 1
ATOM 3990 C CA . GLN C 1 12 ? 41.461 40.251 69.392 1.00 33.27 12 GLN C CA 1
ATOM 3991 C C . GLN C 1 12 ? 42.959 40.181 69.662 1.00 32.09 12 GLN C C 1
ATOM 3992 O O . GLN C 1 12 ? 43.482 41.020 70.384 1.00 28.42 12 GLN C O 1
ATOM 3998 N N . ASP C 1 13 ? 43.630 39.195 69.075 1.00 27.63 13 ASP C N 1
ATOM 3999 C CA . ASP C 1 13 ? 45.057 39.071 69.224 1.00 27.16 13 ASP C CA 1
ATOM 4000 C C . ASP C 1 13 ? 45.818 40.253 68.567 1.00 24.89 13 ASP C C 1
ATOM 4001 O O . ASP C 1 13 ? 46.781 40.737 69.135 1.00 23.35 13 ASP C O 1
ATOM 4006 N N . LEU C 1 14 ? 45.334 40.747 67.445 1.00 22.75 14 LEU C N 1
ATOM 4007 C CA . LEU C 1 14 ? 45.908 41.938 66.838 1.00 22.85 14 LEU C CA 1
ATOM 4008 C C . LEU C 1 14 ? 45.689 43.203 67.655 1.00 22.79 14 LEU C C 1
ATOM 4009 O O . LEU C 1 14 ? 46.560 44.080 67.706 1.00 23.19 14 LEU C O 1
ATOM 4014 N N . GLU C 1 15 ? 44.518 43.317 68.285 1.00 23.49 15 GLU C N 1
ATOM 4015 C CA . GLU C 1 15 ? 44.228 44.418 69.192 1.00 25.84 15 GLU C CA 1
ATOM 4016 C C . GLU C 1 15 ? 45.265 44.429 70.317 1.00 24.21 15 GLU C C 1
ATOM 4017 O O . GLU C 1 15 ? 45.764 45.501 70.727 1.00 21.46 15 GLU C O 1
ATOM 4023 N N . GLU C 1 16 ? 45.582 43.243 70.831 1.00 21.59 16 GLU C N 1
ATOM 4024 C CA . GLU C 1 16 ? 46.511 43.127 71.942 1.00 23.57 16 GLU C CA 1
ATOM 4025 C C . GLU C 1 16 ? 47.902 43.579 71.497 1.00 23.14 16 GLU C C 1
ATOM 4026 O O . GLU C 1 16 ? 48.596 44.298 72.220 1.00 21.29 16 GLU C O 1
ATOM 4032 N N . LYS C 1 17 ? 48.305 43.124 70.328 1.00 20.64 17 LYS C N 1
ATOM 4033 C CA . LYS C 1 17 ? 49.607 43.462 69.760 1.00 23.12 17 LYS C CA 1
ATOM 4034 C C . LYS C 1 17 ? 49.741 44.966 69.531 1.00 21.07 17 LYS C C 1
ATOM 4035 O O . LYS C 1 17 ? 50.752 45.553 69.885 1.00 21.35 17 LYS C O 1
ATOM 4041 N N . LEU C 1 18 ? 48.686 45.577 69.005 1.00 19.66 18 LEU C N 1
ATOM 4042 C CA . LEU C 1 18 ? 48.710 47.012 68.716 1.00 19.76 18 LEU C CA 1
ATOM 4043 C C . LEU C 1 18 ? 48.780 47.821 70.039 1.00 20.13 18 LEU C C 1
ATOM 4044 O O . LEU C 1 18 ? 49.616 48.731 70.198 1.00 18.53 18 LEU C O 1
ATOM 4049 N N . TYR C 1 19 ? 47.939 47.474 71.000 1.00 19.20 19 TYR C N 1
ATOM 4050 C CA . TYR C 1 19 ? 47.977 48.151 72.298 1.00 19.85 19 TYR C CA 1
ATOM 4051 C C . TYR C 1 19 ? 49.365 48.041 72.917 1.00 19.40 19 TYR C C 1
ATOM 4052 O O . TYR C 1 19 ? 49.909 49.018 73.461 1.00 19.37 19 TYR C O 1
ATOM 4061 N N . ASN C 1 20 ? 49.929 46.840 72.903 1.00 19.99 20 ASN C N 1
ATOM 4062 C CA . ASN C 1 20 ? 51.255 46.594 73.478 1.00 20.66 20 ASN C CA 1
ATOM 4063 C C . ASN C 1 20 ? 52.330 47.470 72.853 1.00 20.57 20 ASN C C 1
ATOM 4064 O O . ASN C 1 20 ? 53.173 48.025 73.550 1.00 21.47 20 ASN C O 1
ATOM 4069 N N . SER C 1 21 ? 52.288 47.596 71.534 1.00 20.60 21 SER C N 1
ATOM 4070 C CA . SER C 1 21 ? 53.207 48.446 70.820 1.00 20.86 21 SER C CA 1
ATOM 4071 C C . SER C 1 21 ? 53.103 49.901 71.272 1.00 21.39 21 SER C C 1
ATOM 4072 O O . SER C 1 21 ? 54.127 50.569 71.460 1.00 23.77 21 SER C O 1
ATOM 4075 N N . ILE C 1 22 ? 51.897 50.367 71.463 1.00 20.26 22 ILE C N 1
ATOM 4076 C CA . ILE C 1 22 ? 51.663 51.731 71.918 1.00 20.92 22 ILE C CA 1
ATOM 4077 C C . ILE C 1 22 ? 52.195 51.902 73.337 1.00 21.51 22 ILE C C 1
ATOM 4078 O O . ILE C 1 22 ? 52.847 52.890 73.662 1.00 21.61 22 ILE C O 1
ATOM 4083 N N . LEU C 1 23 ? 51.867 50.965 74.189 1.00 22.40 23 LEU C N 1
ATOM 4084 C CA A LEU C 1 23 ? 52.311 51.040 75.602 0.60 24.07 23 LEU C CA 1
ATOM 4085 C CA B LEU C 1 23 ? 52.290 51.088 75.587 0.40 23.23 23 LEU C CA 1
ATOM 4086 C C . LEU C 1 23 ? 53.815 51.078 75.742 1.00 24.50 23 LEU C C 1
ATOM 4087 O O . LEU C 1 23 ? 54.362 51.784 76.599 1.00 26.85 23 LEU C O 1
ATOM 4096 N N . THR C 1 24 ? 54.512 50.319 74.917 1.00 25.20 24 THR C N 1
ATOM 4097 C CA . THR C 1 24 ? 55.961 50.229 74.975 1.00 27.12 24 THR C CA 1
ATOM 4098 C C . THR C 1 24 ? 56.656 51.340 74.250 1.00 27.80 24 THR C C 1
ATOM 4099 O O . THR C 1 24 ? 57.869 51.466 74.322 1.00 27.50 24 THR C O 1
ATOM 4103 N N . GLY C 1 25 ? 55.897 52.161 73.543 1.00 23.83 25 GLY C N 1
ATOM 4104 C CA . GLY C 1 25 ? 56.473 53.290 72.789 1.00 24.72 25 GLY C CA 1
ATOM 4105 C C . GLY C 1 25 ? 57.084 52.909 71.462 1.00 24.54 25 GLY C C 1
ATOM 4106 O O . GLY C 1 25 ? 57.849 53.671 70.893 1.00 22.97 25 GLY C O 1
ATOM 4107 N N . ASP C 1 26 ? 56.681 51.753 70.917 1.00 24.18 26 ASP C N 1
ATOM 4108 C CA . ASP C 1 26 ? 57.104 51.353 69.576 1.00 23.97 26 ASP C CA 1
ATOM 4109 C C . ASP C 1 26 ? 56.103 51.871 68.587 1.00 23.80 26 ASP C C 1
ATOM 4110 O O . ASP C 1 26 ? 55.272 51.127 67.990 1.00 24.45 26 ASP C O 1
ATOM 4115 N N . TYR C 1 27 ? 56.103 53.181 68.455 1.00 23.29 27 TYR C N 1
ATOM 4116 C CA . TYR C 1 27 ? 55.094 53.857 67.634 1.00 21.66 27 TYR C CA 1
ATOM 4117 C C . TYR C 1 27 ? 55.244 53.557 66.157 1.00 23.59 27 TYR C C 1
ATOM 4118 O O . TYR C 1 27 ? 54.267 53.561 65.409 1.00 23.03 27 TYR C O 1
ATOM 4127 N N . ASP C 1 28 ? 56.453 53.269 65.698 1.00 26.13 28 ASP C N 1
ATOM 4128 C CA . ASP C 1 28 ? 56.620 52.933 64.280 1.00 26.57 28 ASP C CA 1
ATOM 4129 C C . ASP C 1 28 ? 55.936 51.609 63.941 1.00 25.40 28 ASP C C 1
ATOM 4130 O O . ASP C 1 28 ? 55.250 51.529 62.918 1.00 24.95 28 ASP C O 1
ATOM 4135 N N . SER C 1 29 ? 56.039 50.626 64.828 1.00 24.15 29 SER C N 1
ATOM 4136 C CA . SER C 1 29 ? 55.265 49.384 64.684 1.00 23.30 29 SER C CA 1
ATOM 4137 C C . SER C 1 29 ? 53.767 49.668 64.793 1.00 21.92 29 SER C C 1
ATOM 4138 O O . SER C 1 29 ? 52.984 49.138 63.991 1.00 21.02 29 SER C O 1
ATOM 4141 N N . ALA C 1 30 ? 53.340 50.491 65.756 1.00 21.30 30 ALA C N 1
ATOM 4142 C CA . ALA C 1 30 ? 51.917 50.821 65.916 1.00 20.33 30 ALA C CA 1
ATOM 4143 C C . ALA C 1 30 ? 51.314 51.449 64.655 1.00 21.39 30 ALA C C 1
ATOM 4144 O O . ALA C 1 30 ? 50.209 51.045 64.205 1.00 22.18 30 ALA C O 1
ATOM 4146 N N . VAL C 1 31 ? 52.052 52.353 64.038 1.00 21.30 31 VAL C N 1
ATOM 4147 C CA . VAL C 1 31 ? 51.598 52.988 62.801 1.00 22.34 31 VAL C CA 1
ATOM 4148 C C . VAL C 1 31 ? 51.569 51.991 61.606 1.00 22.93 31 VAL C C 1
ATOM 4149 O O . VAL C 1 31 ? 50.590 51.932 60.888 1.00 22.98 31 VAL C O 1
ATOM 4153 N N . ARG C 1 32 ? 52.618 51.199 61.451 1.00 23.70 32 ARG C N 1
ATOM 4154 C CA A ARG C 1 32 ? 52.668 50.189 60.398 0.50 25.92 32 ARG C CA 1
ATOM 4155 C CA B ARG C 1 32 ? 52.668 50.187 60.400 0.50 25.88 32 ARG C CA 1
ATOM 4156 C C . ARG C 1 32 ? 51.497 49.209 60.522 1.00 24.76 32 ARG C C 1
ATOM 4157 O O . ARG C 1 32 ? 50.780 48.937 59.535 1.00 24.29 32 ARG C O 1
ATOM 4172 N N . GLN C 1 33 ? 51.294 48.677 61.725 1.00 23.08 33 GLN C N 1
ATOM 4173 C CA . GLN C 1 33 ? 50.152 47.816 62.009 1.00 21.97 33 GLN C CA 1
ATOM 4174 C C . GLN C 1 33 ? 48.807 48.456 61.666 1.00 20.49 33 GLN C C 1
ATOM 4175 O O . GLN C 1 33 ? 47.969 47.848 61.006 1.00 20.99 33 GLN C O 1
ATOM 4181 N N . SER C 1 34 ? 48.641 49.724 62.059 1.00 21.23 34 SER C N 1
ATOM 4182 C CA . SER C 1 34 ? 47.375 50.446 61.869 1.00 21.39 34 SER C CA 1
ATOM 4183 C C . SER C 1 34 ? 47.072 50.598 60.397 1.00 22.43 34 SER C C 1
ATOM 4184 O O . SER C 1 34 ? 45.942 50.349 59.953 1.00 24.03 34 SER C O 1
ATOM 4187 N N . LEU C 1 35 ? 48.086 51.010 59.629 1.00 23.13 35 LEU C N 1
ATOM 4188 C CA . LEU C 1 35 ? 47.920 51.157 58.163 1.00 25.79 35 LEU C CA 1
ATOM 4189 C C . LEU C 1 35 ? 47.562 49.825 57.508 1.00 25.67 35 LEU C C 1
ATOM 4190 O O . LEU C 1 35 ? 46.666 49.758 56.644 1.00 25.27 35 LEU C O 1
ATOM 4195 N N . GLU C 1 36 ? 48.221 48.752 57.927 1.00 26.22 36 GLU C N 1
ATOM 4196 C CA . GLU C 1 36 ? 47.893 47.426 57.425 1.00 26.45 36 GLU C CA 1
ATOM 4197 C C . GLU C 1 36 ? 46.464 47.007 57.772 1.00 25.68 36 GLU C C 1
ATOM 4198 O O . GLU C 1 36 ? 45.733 46.516 56.894 1.00 25.56 36 GLU C O 1
ATOM 4204 N N . TYR C 1 37 ? 46.045 47.175 59.038 1.00 23.56 37 TYR C N 1
ATOM 4205 C CA . TYR C 1 37 ? 44.703 46.729 59.447 1.00 24.98 37 TYR C CA 1
ATOM 4206 C C . TYR C 1 37 ? 43.632 47.503 58.715 1.00 24.73 37 TYR C C 1
ATOM 4207 O O . TYR C 1 37 ? 42.617 46.912 58.245 1.00 25.05 37 TYR C O 1
ATOM 4216 N N . GLU C 1 38 ? 43.865 48.793 58.554 1.00 24.36 38 GLU C N 1
ATOM 4217 C CA . GLU C 1 38 ? 42.888 49.632 57.840 1.00 26.46 38 GLU C CA 1
ATOM 4218 C C . GLU C 1 38 ? 42.785 49.185 56.362 1.00 27.48 38 GLU C C 1
ATOM 4219 O O . GLU C 1 38 ? 41.686 49.058 55.822 1.00 28.02 38 GLU C O 1
ATOM 4225 N N . SER C 1 39 ? 43.915 48.887 55.749 1.00 27.80 39 SER C N 1
ATOM 4226 C CA . SER C 1 39 ? 43.938 48.374 54.357 1.00 30.15 39 SER C CA 1
ATOM 4227 C C . SER C 1 39 ? 43.251 47.031 54.171 1.00 30.44 39 SER C C 1
ATOM 4228 O O . SER C 1 39 ? 42.744 46.739 53.078 1.00 32.43 39 SER C O 1
ATOM 4231 N N . GLN C 1 40 ? 43.204 46.227 55.208 1.00 28.64 40 GLN C N 1
ATOM 4232 C CA . GLN C 1 40 ? 42.565 44.914 55.182 1.00 30.44 40 GLN C CA 1
ATOM 4233 C C . GLN C 1 40 ? 41.089 44.963 55.573 1.00 29.98 40 GLN C C 1
ATOM 4234 O O . GLN C 1 40 ? 40.450 43.939 55.677 1.00 29.69 40 GLN C O 1
ATOM 4240 N N . GLY C 1 41 ? 40.549 46.152 55.801 1.00 29.76 41 GLY C N 1
ATOM 4241 C CA . GLY C 1 41 ? 39.175 46.317 56.267 1.00 31.10 41 GLY C CA 1
ATOM 4242 C C . GLY C 1 41 ? 38.942 45.934 57.727 1.00 31.75 41 GLY C C 1
ATOM 4243 O O . GLY C 1 41 ? 37.816 45.663 58.126 1.00 30.14 41 GLY C O 1
ATOM 4244 N N . LYS C 1 42 ? 40.016 45.907 58.518 1.00 27.78 42 LYS C N 1
ATOM 4245 C CA . LYS C 1 42 ? 39.984 45.509 59.906 1.00 27.60 42 LYS C CA 1
ATOM 4246 C C . LYS C 1 42 ? 40.245 46.751 60.793 1.00 26.72 42 LYS C C 1
ATOM 4247 O O . LYS C 1 42 ? 40.859 46.636 61.875 1.00 25.95 42 LYS C O 1
ATOM 4253 N N . GLY C 1 43 ? 39.728 47.912 60.376 1.00 25.58 43 GLY C N 1
ATOM 4254 C CA . GLY C 1 43 ? 39.865 49.156 61.157 1.00 25.87 43 GLY C CA 1
ATOM 4255 C C . GLY C 1 43 ? 39.205 49.102 62.518 1.00 24.86 43 GLY C C 1
ATOM 4256 O O . GLY C 1 43 ? 39.601 49.824 63.418 1.00 25.58 43 GLY C O 1
ATOM 4257 N N . SER C 1 44 ? 38.253 48.180 62.698 1.00 25.03 44 SER C N 1
ATOM 4258 C CA . SER C 1 44 ? 37.690 47.953 64.024 1.00 24.51 44 SER C CA 1
ATOM 4259 C C . SER C 1 44 ? 38.737 47.641 65.103 1.00 22.89 44 SER C C 1
ATOM 4260 O O . SER C 1 44 ? 38.527 47.967 66.274 1.00 22.02 44 SER C O 1
ATOM 4263 N N . ILE C 1 45 ? 39.867 47.074 64.712 1.00 22.58 45 ILE C N 1
ATOM 4264 C CA . ILE C 1 45 ? 40.974 46.793 65.640 1.00 22.51 45 ILE C CA 1
ATOM 4265 C C . ILE C 1 45 ? 41.474 48.147 66.213 1.00 20.88 45 ILE C C 1
ATOM 4266 O O . ILE C 1 45 ? 41.680 48.295 67.433 1.00 20.73 45 ILE C O 1
ATOM 4271 N N . ILE C 1 46 ? 41.591 49.123 65.347 1.00 20.69 46 ILE C N 1
ATOM 4272 C CA . ILE C 1 46 ? 42.083 50.436 65.741 1.00 20.73 46 ILE C CA 1
ATOM 4273 C C . ILE C 1 46 ? 41.044 51.103 66.622 1.00 20.14 46 ILE C C 1
ATOM 4274 O O . ILE C 1 46 ? 41.366 51.676 67.661 1.00 19.00 46 ILE C O 1
ATOM 4279 N N . GLN C 1 47 ? 39.782 51.062 66.206 1.00 22.08 47 GLN C N 1
ATOM 4280 C CA . GLN C 1 47 ? 38.735 51.665 67.000 1.00 21.10 47 GLN C CA 1
ATOM 4281 C C . GLN C 1 47 ? 38.705 51.106 68.413 1.00 22.05 47 GLN C C 1
ATOM 4282 O O . GLN C 1 47 ? 38.586 51.860 69.383 1.00 22.40 47 GLN C O 1
ATOM 4288 N N . ASN C 1 48 ? 38.852 49.794 68.513 1.00 22.37 48 ASN C N 1
ATOM 4289 C CA . ASN C 1 48 ? 38.835 49.151 69.825 1.00 24.05 48 ASN C CA 1
ATOM 4290 C C . ASN C 1 48 ? 40.059 49.544 70.679 1.00 20.91 48 ASN C C 1
ATOM 4291 O O . ASN C 1 48 ? 39.901 49.800 71.862 1.00 20.17 48 ASN C O 1
ATOM 4296 N N . VAL C 1 49 ? 41.234 49.594 70.079 1.00 21.25 49 VAL C N 1
ATOM 4297 C CA . VAL C 1 49 ? 42.438 50.001 70.808 1.00 21.18 49 VAL C CA 1
ATOM 4298 C C . VAL C 1 49 ? 42.330 51.435 71.291 1.00 18.92 49 VAL C C 1
ATOM 4299 O O . VAL C 1 49 ? 42.597 51.742 72.463 1.00 19.36 49 VAL C O 1
ATOM 4303 N N . VAL C 1 50 ? 41.896 52.347 70.416 1.00 19.32 50 VAL C N 1
ATOM 4304 C CA . VAL C 1 50 ? 41.682 53.750 70.812 1.00 19.69 50 VAL C CA 1
ATOM 4305 C C . VAL C 1 50 ? 40.689 53.855 71.956 1.00 20.00 50 VAL C C 1
ATOM 4306 O O . VAL C 1 50 ? 40.941 54.555 72.950 1.00 20.57 50 VAL C O 1
ATOM 4310 N N . ASN C 1 51 ? 39.573 53.132 71.863 1.00 20.36 51 ASN C N 1
ATOM 4311 C CA . ASN C 1 51 ? 38.574 53.167 72.899 1.00 21.05 51 ASN C CA 1
ATOM 4312 C C . ASN C 1 51 ? 39.150 52.712 74.235 1.00 19.38 51 ASN C C 1
ATOM 4313 O O . ASN C 1 51 ? 38.934 53.358 75.266 1.00 20.93 51 ASN C O 1
ATOM 4318 N N . ASN C 1 52 ? 39.942 51.645 74.184 1.00 19.76 52 ASN C N 1
ATOM 4319 C CA A ASN C 1 52 ? 40.547 51.098 75.393 0.70 20.13 52 ASN C CA 1
ATOM 4320 C CA B ASN C 1 52 ? 40.537 51.099 75.389 0.30 19.28 52 ASN C CA 1
ATOM 4321 C C . ASN C 1 52 ? 41.643 52.007 75.938 1.00 18.73 52 ASN C C 1
ATOM 4322 O O . ASN C 1 52 ? 41.753 52.157 77.128 1.00 18.70 52 ASN C O 1
ATOM 4331 N N . LEU C 1 53 ? 42.437 52.610 75.066 1.00 18.40 53 LEU C N 1
ATOM 4332 C CA . LEU C 1 53 ? 43.451 53.547 75.532 1.00 18.39 53 LEU C CA 1
ATOM 4333 C C . LEU C 1 53 ? 42.857 54.685 76.325 1.00 20.21 53 LEU C C 1
ATOM 4334 O O . LEU C 1 53 ? 43.399 55.099 77.367 1.00 20.02 53 LEU C O 1
ATOM 4339 N N . ILE C 1 54 ? 41.714 55.175 75.839 1.00 19.66 54 ILE C N 1
ATOM 4340 C CA . ILE C 1 54 ? 41.041 56.294 76.471 1.00 21.61 54 ILE C CA 1
ATOM 4341 C C . ILE C 1 54 ? 40.389 55.887 77.747 1.00 21.34 54 ILE C C 1
ATOM 4342 O O . ILE C 1 54 ? 40.512 56.575 78.773 1.00 22.82 54 ILE C O 1
ATOM 4347 N N . ILE C 1 55 ? 39.719 54.724 77.765 1.00 22.20 55 ILE C N 1
ATOM 4348 C CA . ILE C 1 55 ? 39.174 54.178 79.003 1.00 23.07 55 ILE C CA 1
ATOM 4349 C C . ILE C 1 55 ? 40.282 54.012 80.038 1.00 22.41 55 ILE C C 1
ATOM 4350 O O . ILE C 1 55 ? 40.086 54.294 81.231 1.00 23.38 55 ILE C O 1
ATOM 4355 N N . ASP C 1 56 ? 41.438 53.559 79.592 1.00 20.40 56 ASP C N 1
ATOM 4356 C CA . ASP C 1 56 ? 42.555 53.320 80.506 1.00 21.34 56 ASP C CA 1
ATOM 4357 C C . ASP C 1 56 ? 43.293 54.634 80.883 1.00 20.36 56 ASP C C 1
ATOM 4358 O O . ASP C 1 56 ? 44.259 54.587 81.679 1.00 19.78 56 ASP C O 1
ATOM 4363 N N . LYS C 1 57 ? 42.902 55.745 80.286 1.00 19.34 57 LYS C N 1
ATOM 4364 C CA . LYS C 1 57 ? 43.513 57.055 80.452 1.00 21.08 57 LYS C CA 1
ATOM 4365 C C . LYS C 1 57 ? 45.008 57.026 80.152 1.00 23.16 57 LYS C C 1
ATOM 4366 O O . LYS C 1 57 ? 45.812 57.580 80.923 1.00 23.03 57 LYS C O 1
ATOM 4372 N N . ARG C 1 58 ? 45.381 56.334 79.089 1.00 21.14 58 ARG C N 1
ATOM 4373 C CA . ARG C 1 58 ? 46.794 56.198 78.755 1.00 23.24 58 ARG C CA 1
ATOM 4374 C C . ARG C 1 58 ? 47.304 57.471 78.093 1.00 20.67 58 ARG C C 1
ATOM 4375 O O . ARG C 1 58 ? 46.810 57.895 77.034 1.00 21.01 58 ARG C O 1
ATOM 4383 N N . ARG C 1 59 ? 48.355 58.065 78.664 1.00 22.07 59 ARG C N 1
ATOM 4384 C CA . ARG C 1 59 ? 48.892 59.233 77.967 1.00 24.43 59 ARG C CA 1
ATOM 4385 C C . ARG C 1 59 ? 49.459 58.922 76.583 1.00 21.91 59 ARG C C 1
ATOM 4386 O O . ARG C 1 59 ? 49.432 59.785 75.714 1.00 21.09 59 ARG C O 1
ATOM 4394 N N . ASN C 1 60 ? 49.897 57.677 76.353 1.00 21.85 60 ASN C N 1
ATOM 4395 C CA . ASN C 1 60 ? 50.434 57.254 75.068 1.00 21.93 60 ASN C CA 1
ATOM 4396 C C . ASN C 1 60 ? 49.453 57.317 73.902 1.00 20.29 60 ASN C C 1
ATOM 4397 O O . ASN C 1 60 ? 49.876 57.230 72.753 1.00 18.67 60 ASN C O 1
ATOM 4402 N N . THR C 1 61 ? 48.156 57.467 74.191 1.00 18.29 61 THR C N 1
ATOM 4403 C CA . THR C 1 61 ? 47.175 57.758 73.187 1.00 17.67 61 THR C CA 1
ATOM 4404 C C . THR C 1 61 ? 47.597 58.959 72.335 1.00 18.36 61 THR C C 1
ATOM 4405 O O . THR C 1 61 ? 47.385 58.983 71.109 1.00 18.78 61 THR C O 1
ATOM 4409 N N . MET C 1 62 ? 48.162 59.988 72.983 1.00 17.66 62 MET C N 1
ATOM 4410 C CA . MET C 1 62 ? 48.535 61.209 72.284 1.00 18.17 62 MET C CA 1
ATOM 4411 C C . MET C 1 62 ? 49.645 60.930 71.272 1.00 17.86 62 MET C C 1
ATOM 4412 O O . MET C 1 62 ? 49.58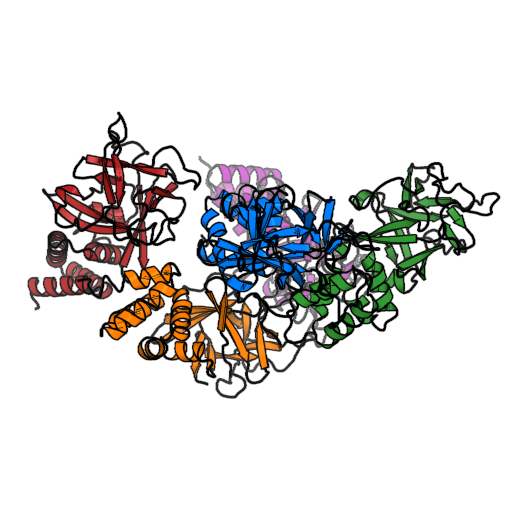3 61.412 70.153 1.00 17.43 62 MET C O 1
ATOM 4417 N N . GLU C 1 63 ? 50.668 60.216 71.704 1.00 19.87 63 GLU C N 1
ATOM 4418 C CA . GLU C 1 63 ? 51.787 59.869 70.846 1.00 20.21 63 GLU C CA 1
ATOM 4419 C C . GLU C 1 63 ? 51.337 58.992 69.671 1.00 19.71 63 GLU C C 1
ATOM 4420 O O . GLU C 1 63 ? 51.782 59.197 68.553 1.00 19.45 63 GLU C O 1
ATOM 4426 N N . TYR C 1 64 ? 50.425 58.062 69.928 1.00 19.58 64 TYR C N 1
ATOM 4427 C CA . TYR C 1 64 ? 49.897 57.190 68.862 1.00 18.25 64 TYR C CA 1
ATOM 4428 C C . TYR C 1 64 ? 49.144 58.017 67.824 1.00 18.53 64 TYR C C 1
ATOM 4429 O O . TYR C 1 64 ? 49.425 57.924 66.619 1.00 19.88 64 TYR C O 1
ATOM 4438 N N . CYS C 1 65 ? 48.318 58.933 68.288 1.00 17.92 65 CYS C N 1
ATOM 4439 C CA . CYS C 1 65 ? 47.656 59.866 67.413 1.00 19.06 65 CYS C CA 1
ATOM 4440 C C . CYS C 1 65 ? 48.639 60.723 66.586 1.00 19.38 65 CYS C C 1
ATOM 4441 O O . CYS C 1 65 ? 48.511 60.832 65.363 1.00 20.01 65 CYS C O 1
ATOM 4444 N N . TYR C 1 66 ? 49.630 61.305 67.257 1.00 19.13 66 TYR C N 1
ATOM 4445 C CA . TYR C 1 66 ? 50.616 62.166 66.600 1.00 19.36 66 TYR C CA 1
ATOM 4446 C C . TYR C 1 66 ? 51.384 61.382 65.546 1.00 19.75 66 TYR C C 1
ATOM 4447 O O . TYR C 1 66 ? 51.558 61.852 64.430 1.00 21.25 66 TYR C O 1
ATOM 4456 N N . LYS C 1 67 ? 51.837 60.178 65.908 1.00 19.75 67 LYS C N 1
ATOM 4457 C CA . LYS C 1 67 ? 52.660 59.374 64.966 1.00 20.42 67 LYS C CA 1
ATOM 4458 C C . LYS C 1 67 ? 51.833 58.916 63.772 1.00 20.46 67 LYS C C 1
ATOM 4459 O O . LYS C 1 67 ? 52.338 58.880 62.624 1.00 22.18 67 LYS C O 1
ATOM 4465 N N . LEU C 1 68 ? 50.548 58.656 63.973 1.00 19.78 68 LEU C N 1
ATOM 4466 C CA . LEU C 1 68 ? 49.662 58.418 62.814 1.00 19.98 68 LEU C CA 1
ATOM 4467 C C . LEU C 1 68 ? 49.546 59.705 61.970 1.00 20.84 68 LEU C C 1
ATOM 4468 O O . LEU C 1 68 ? 49.587 59.679 60.726 1.00 21.12 68 LEU C O 1
ATOM 4473 N N . TRP C 1 69 ? 49.386 60.829 62.659 1.00 21.18 69 TRP C N 1
ATOM 4474 C CA . TRP C 1 69 ? 49.189 62.144 62.006 1.00 21.71 69 TRP C CA 1
ATOM 4475 C C . TRP C 1 69 ? 50.341 62.498 61.070 1.00 23.29 69 TRP C C 1
ATOM 4476 O O . TRP C 1 69 ? 50.104 63.007 59.975 1.00 24.44 69 TRP C O 1
ATOM 4487 N N . VAL C 1 70 ? 51.573 62.221 61.496 1.00 25.08 70 VAL C N 1
ATOM 4488 C CA . VAL C 1 70 ? 52.753 62.522 60.693 1.00 25.89 70 VAL C CA 1
ATOM 4489 C C . VAL C 1 70 ? 53.250 61.314 59.898 1.00 26.69 70 VAL C C 1
ATOM 4490 O O . VAL C 1 70 ? 54.264 61.407 59.192 1.00 26.68 70 VAL C O 1
ATOM 4494 N N . GLY C 1 71 ? 52.513 60.200 59.948 1.00 24.68 71 GLY C N 1
ATOM 4495 C CA . GLY C 1 71 ? 52.915 58.983 59.323 1.00 23.07 71 GLY C CA 1
ATOM 4496 C C . GLY C 1 71 ? 51.915 58.442 58.304 1.00 23.75 71 GLY C C 1
ATOM 4497 O O . GLY C 1 71 ? 51.767 57.214 58.167 1.00 24.84 71 GLY C O 1
ATOM 4498 N N . ASN C 1 72 ? 51.241 59.344 57.603 1.00 25.26 72 ASN C N 1
ATOM 4499 C CA . ASN C 1 72 ? 50.273 58.979 56.569 1.00 25.62 72 ASN C CA 1
ATOM 4500 C C . ASN C 1 72 ? 49.022 58.308 57.104 1.00 24.32 72 ASN C C 1
ATOM 4501 O O . ASN C 1 72 ? 48.332 57.574 56.379 1.00 24.43 72 ASN C O 1
ATOM 4506 N N . GLY C 1 73 ? 48.696 58.575 58.367 1.00 20.88 73 GLY C N 1
ATOM 4507 C CA . GLY C 1 73 ? 47.514 58.008 59.004 1.00 21.81 73 GLY C CA 1
ATOM 4508 C C . GLY C 1 73 ? 46.435 58.999 59.350 1.00 21.15 73 GLY C C 1
ATOM 4509 O O . GLY C 1 73 ? 45.690 58.810 60.299 1.00 19.42 73 GLY C O 1
ATOM 4510 N N . GLN C 1 74 ? 46.337 60.080 58.607 1.00 21.12 74 GLN C N 1
ATOM 4511 C CA . GLN C 1 74 ? 45.369 61.142 58.973 1.00 21.81 74 GLN C CA 1
ATOM 4512 C C . GLN C 1 74 ? 43.885 60.743 58.795 1.00 22.31 74 GLN C C 1
ATOM 4513 O O . GLN C 1 74 ? 43.032 61.139 59.560 1.00 21.26 74 GLN C O 1
ATOM 4519 N N . GLU C 1 75 ? 43.611 59.909 57.815 1.00 23.15 75 GLU C N 1
ATOM 4520 C CA . GLU C 1 75 ? 42.274 59.350 57.673 1.00 24.79 75 GLU C CA 1
ATOM 4521 C C . GLU C 1 75 ? 41.924 58.396 58.798 1.00 23.11 75 GLU C C 1
ATOM 4522 O O . GLU C 1 75 ? 40.798 58.399 59.271 1.00 22.39 75 GLU C O 1
ATOM 4528 N N . ILE C 1 76 ? 42.879 57.599 59.267 1.00 22.48 76 ILE C N 1
ATOM 4529 C CA . ILE C 1 76 ? 42.685 56.781 60.470 1.00 21.87 76 ILE C CA 1
ATOM 4530 C C . ILE C 1 76 ? 42.340 57.651 61.671 1.00 21.28 76 ILE C C 1
ATOM 4531 O O . ILE C 1 76 ? 41.453 57.314 62.476 1.00 21.26 76 ILE C O 1
ATOM 4536 N N . VAL C 1 77 ? 43.050 58.759 61.854 1.00 19.33 77 VAL C N 1
ATOM 4537 C CA . VAL C 1 77 ? 42.743 59.647 62.936 1.00 19.92 77 VAL C CA 1
ATOM 4538 C C . VAL C 1 77 ? 41.318 60.169 62.819 1.00 19.86 77 VAL C C 1
ATOM 4539 O O . VAL C 1 77 ? 40.581 60.214 63.807 1.00 19.15 77 VAL C O 1
ATOM 4543 N N . ARG C 1 78 ? 40.920 60.606 61.615 1.00 20.52 78 ARG C N 1
ATOM 4544 C CA . ARG C 1 78 ? 39.535 61.117 61.439 1.00 21.88 78 ARG C CA 1
ATOM 4545 C C . ARG C 1 78 ? 38.498 60.045 61.777 1.00 21.35 78 ARG C C 1
ATOM 4546 O O . ARG C 1 78 ? 37.459 60.342 62.338 1.00 21.75 78 ARG C O 1
ATOM 4554 N N . LYS C 1 79 ? 38.766 58.829 61.345 1.00 22.64 79 LYS C N 1
ATOM 4555 C CA . LYS C 1 79 ? 37.794 57.766 61.472 1.00 23.43 79 LYS C CA 1
ATOM 4556 C C . LYS C 1 79 ? 37.625 57.225 62.872 1.00 22.94 79 LYS C C 1
ATOM 4557 O O . LYS C 1 79 ? 36.519 56.881 63.239 1.00 23.59 79 LYS C O 1
ATOM 4563 N N . TYR C 1 80 ? 38.713 57.151 63.643 1.00 21.07 80 TYR C N 1
ATOM 4564 C CA . TYR C 1 80 ? 38.697 56.372 64.862 1.00 21.96 80 TYR C CA 1
ATOM 4565 C C . TYR C 1 80 ? 38.954 57.157 66.130 1.00 22.41 80 TYR C C 1
ATOM 4566 O O . TYR C 1 80 ? 38.820 56.592 67.200 1.00 24.25 80 TYR C O 1
ATOM 4575 N N . PHE C 1 81 ? 39.375 58.398 66.006 1.00 22.51 81 PHE C N 1
ATOM 4576 C CA . PHE C 1 81 ? 39.556 59.291 67.176 1.00 22.53 81 PHE C CA 1
ATOM 4577 C C . PHE C 1 81 ? 38.504 60.372 67.149 1.00 23.87 81 PHE C C 1
ATOM 4578 O O . PHE C 1 81 ? 38.062 60.839 66.093 1.00 23.18 81 PHE C O 1
ATOM 4586 N N . PRO C 1 82 ? 38.135 60.877 68.302 1.00 24.78 82 PRO C N 1
ATOM 4587 C CA . PRO C 1 82 ? 37.312 62.100 68.372 1.00 25.59 82 PRO C CA 1
ATOM 4588 C C . PRO C 1 82 ? 37.912 63.312 67.618 1.00 23.07 82 PRO C C 1
ATOM 4589 O O . PRO C 1 82 ? 39.130 63.411 67.452 1.00 24.51 82 PRO C O 1
ATOM 4593 N N . LEU C 1 83 ? 37.038 64.226 67.210 1.00 23.96 83 LEU C N 1
ATOM 4594 C CA . LEU C 1 83 ? 37.401 65.457 66.486 1.00 25.74 83 LEU C CA 1
ATOM 4595 C C . LEU C 1 83 ? 38.514 66.251 67.176 1.00 24.13 83 LEU C C 1
ATOM 4596 O O . LEU C 1 83 ? 39.417 66.812 66.543 1.00 23.36 83 LEU C O 1
ATOM 4601 N N . ASN C 1 84 ? 38.427 66.354 68.500 1.00 23.90 84 ASN C N 1
ATOM 4602 C CA . ASN C 1 84 ? 39.386 67.196 69.203 1.00 25.07 84 ASN C CA 1
ATOM 4603 C C . ASN C 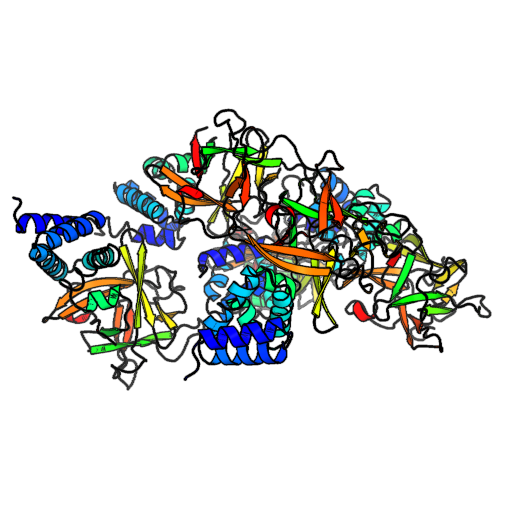1 84 ? 40.832 66.771 68.981 1.00 23.72 84 ASN C C 1
ATOM 4604 O O . ASN C 1 84 ? 41.752 67.611 69.085 1.00 23.16 84 ASN C O 1
ATOM 4609 N N . PHE C 1 85 ? 41.067 65.481 68.742 1.00 22.19 85 PHE C N 1
ATOM 4610 C CA . PHE C 1 85 ? 42.429 65.022 68.441 1.00 21.97 85 PHE C CA 1
ATOM 4611 C C . PHE C 1 85 ? 42.951 65.702 67.187 1.00 21.75 85 PHE C C 1
ATOM 4612 O O . PHE C 1 85 ? 44.108 66.076 67.120 1.00 22.90 85 PHE C O 1
ATOM 4620 N N . ARG C 1 86 ? 42.078 65.832 66.191 1.00 22.56 86 ARG C N 1
ATOM 4621 C CA . ARG C 1 86 ? 42.402 66.532 64.952 1.00 22.37 86 ARG C CA 1
ATOM 4622 C C . ARG C 1 86 ? 42.681 68.017 65.182 1.00 22.77 86 ARG C C 1
ATOM 4623 O O . ARG C 1 86 ? 43.607 68.579 64.598 1.00 23.12 86 ARG C O 1
ATOM 4631 N N . LEU C 1 87 ? 41.877 68.646 66.036 1.00 21.87 87 LEU C N 1
ATOM 4632 C CA . LEU C 1 87 ? 42.056 70.049 66.345 1.00 24.41 87 LEU C CA 1
ATOM 4633 C C . LEU C 1 87 ? 43.413 70.322 66.993 1.00 22.39 87 LEU C C 1
ATOM 4634 O O . LEU C 1 87 ? 44.086 71.314 66.660 1.00 24.39 87 LEU C O 1
ATOM 4639 N N . ILE C 1 88 ? 43.828 69.389 67.849 1.00 22.74 88 ILE C N 1
ATOM 4640 C CA . ILE C 1 88 ? 45.105 69.464 68.523 1.00 23.09 88 ILE C CA 1
ATOM 4641 C C . ILE C 1 88 ? 46.256 69.279 67.512 1.00 23.57 88 ILE C C 1
ATOM 4642 O O . ILE C 1 88 ? 47.122 70.145 67.386 1.00 23.65 88 ILE C O 1
ATOM 4647 N N . MET C 1 89 ? 46.234 68.184 66.746 1.00 22.57 89 MET C N 1
ATOM 4648 C CA . MET C 1 89 ? 47.355 67.848 65.857 1.00 24.30 89 MET C CA 1
ATOM 4649 C C . MET C 1 89 ? 47.458 68.827 64.681 1.00 25.12 89 MET C C 1
ATOM 4650 O O . MET C 1 89 ? 48.547 69.094 64.196 1.00 24.63 89 MET C O 1
ATOM 4655 N N . ALA C 1 90 ? 46.326 69.351 64.236 1.00 24.54 90 ALA C N 1
ATOM 4656 C CA . ALA C 1 90 ? 46.290 70.209 63.020 1.00 26.19 90 ALA C CA 1
ATOM 4657 C C . ALA C 1 90 ? 46.534 71.672 63.311 1.00 26.46 90 ALA C C 1
ATOM 4658 O O . ALA C 1 90 ? 46.696 72.481 62.404 1.00 26.16 90 ALA C O 1
ATOM 4660 N N . GLY C 1 91 ? 46.544 72.051 64.591 1.00 26.03 91 GLY C N 1
ATOM 4661 C CA . GLY C 1 91 ? 46.790 73.421 64.992 1.00 26.46 91 GLY C CA 1
ATOM 4662 C C . GLY C 1 91 ? 45.597 74.379 64.781 1.00 27.26 91 GLY C C 1
ATOM 4663 O O . GLY C 1 91 ? 45.799 75.564 64.560 1.00 27.11 91 GLY C O 1
ATOM 4664 N N . ASN C 1 92 ? 44.377 73.863 64.893 1.00 24.91 92 ASN C N 1
ATOM 4665 C CA . ASN C 1 92 ? 43.170 74.706 64.758 1.00 25.37 92 ASN C CA 1
ATOM 4666 C C . ASN C 1 92 ? 43.076 75.685 65.940 1.00 25.25 92 ASN C C 1
ATOM 4667 O O . ASN C 1 92 ? 43.549 75.332 67.029 1.00 23.92 92 ASN C O 1
ATOM 4672 N N . TYR C 1 93 ? 42.379 76.802 65.752 1.00 25.95 93 TYR C N 1
ATOM 4673 C CA . TYR C 1 93 ? 42.018 77.634 66.897 1.00 26.97 93 TYR C CA 1
ATOM 4674 C C . TYR C 1 93 ? 40.983 76.900 67.760 1.00 26.50 93 TYR C C 1
ATOM 4675 O O . TYR C 1 93 ? 39.986 76.338 67.253 1.00 26.35 93 TYR C O 1
ATOM 4684 N N . VAL C 1 94 ? 41.245 76.883 69.057 1.00 24.54 94 VAL C N 1
ATOM 4685 C CA . VAL C 1 94 ? 40.426 76.176 70.003 1.00 26.16 94 VAL C CA 1
ATOM 4686 C C . VAL C 1 94 ? 40.115 77.021 71.211 1.00 25.26 94 VAL C C 1
ATOM 4687 O O . VAL C 1 94 ? 40.767 78.040 71.436 1.00 25.27 94 VAL C O 1
ATOM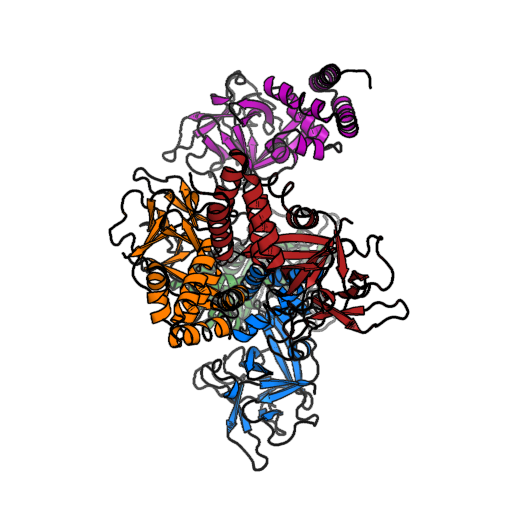 4691 N N . LYS C 1 95 ? 39.083 76.613 71.949 1.00 25.13 95 LYS C N 1
ATOM 4692 C CA . LYS C 1 95 ? 38.865 77.065 73.303 1.00 26.57 95 LYS C CA 1
ATOM 4693 C C . LYS C 1 95 ? 39.216 75.900 74.218 1.00 26.77 95 LYS C C 1
ATOM 4694 O O . LYS C 1 95 ? 39.058 74.711 73.836 1.00 26.19 95 LYS C O 1
ATOM 4700 N N . ILE C 1 96 ? 39.688 76.257 75.407 1.00 24.62 96 ILE C N 1
ATOM 4701 C CA . ILE C 1 96 ? 40.143 75.283 76.424 1.00 24.26 96 ILE C CA 1
ATOM 4702 C C . ILE C 1 96 ? 39.350 75.544 77.664 1.00 23.95 96 ILE C C 1
ATOM 4703 O O . ILE C 1 96 ? 39.548 76.559 78.327 1.00 24.16 96 ILE C O 1
ATOM 4708 N N . ILE C 1 97 ? 38.372 74.695 77.918 1.00 24.95 97 ILE C N 1
ATOM 4709 C CA . ILE C 1 97 ? 37.321 74.991 78.899 1.00 24.88 97 ILE C CA 1
ATOM 4710 C C . ILE C 1 97 ? 37.353 73.969 80.018 1.00 24.66 97 ILE C C 1
ATOM 4711 O O . ILE C 1 97 ? 37.330 72.770 79.773 1.00 23.85 97 ILE C O 1
ATOM 4716 N N . TYR C 1 98 ? 37.417 74.448 81.255 1.00 25.02 98 TYR C N 1
ATOM 4717 C CA . TYR C 1 98 ? 37.528 73.564 82.393 1.00 24.23 98 TYR C CA 1
ATOM 4718 C C . TYR C 1 98 ? 36.223 72.879 82.656 1.00 27.03 98 TYR C C 1
ATOM 4719 O O . TYR C 1 98 ? 35.182 73.533 82.813 1.00 30.63 98 TYR C O 1
ATOM 4728 N N . ARG C 1 99 ? 36.269 71.576 82.773 1.00 24.30 99 ARG C N 1
ATOM 4729 C CA . ARG C 1 99 ? 35.032 70.790 82.939 1.00 28.34 99 ARG C CA 1
ATOM 4730 C C . ARG C 1 99 ? 34.281 71.195 84.228 1.00 29.83 99 ARG C C 1
ATOM 4731 O O . ARG C 1 99 ? 33.078 71.393 84.208 1.00 32.47 99 ARG C O 1
ATOM 4739 N N . ASN C 1 100 ? 35.010 71.307 85.331 1.00 29.82 100 ASN C N 1
ATOM 4740 C CA . ASN C 1 100 ? 34.381 71.509 86.634 1.00 31.92 100 ASN C CA 1
ATOM 4741 C C . ASN C 1 100 ? 33.544 72.797 86.744 1.00 33.94 100 ASN C C 1
ATOM 4742 O O . ASN C 1 100 ? 32.439 72.779 87.287 1.00 34.90 100 ASN C O 1
ATOM 4747 N N . TYR C 1 101 ? 34.054 73.886 86.189 1.00 31.25 101 TYR C N 1
ATOM 4748 C CA . TYR C 1 101 ? 33.443 75.180 86.337 1.00 32.54 101 TYR C CA 1
ATOM 4749 C C . TYR C 1 101 ? 32.936 75.745 85.035 1.00 31.90 101 TYR C C 1
ATOM 4750 O O . TYR C 1 101 ? 32.341 76.828 85.027 1.00 33.33 101 TYR C O 1
ATOM 4759 N N . ASN C 1 102 ? 33.182 75.046 83.914 1.00 32.76 102 ASN C N 1
ATOM 4760 C CA . ASN C 1 102 ? 32.830 75.526 82.608 1.00 32.58 102 ASN C CA 1
ATOM 4761 C C . ASN C 1 102 ? 33.338 76.924 82.304 1.00 33.23 102 ASN C C 1
ATOM 4762 O O . ASN C 1 102 ? 32.594 77.772 81.849 1.00 34.62 102 ASN C O 1
ATOM 4767 N N . LEU C 1 103 ? 34.616 77.181 82.602 1.00 31.08 103 LEU C N 1
ATOM 4768 C CA . LEU C 1 103 ? 35.252 78.464 82.317 1.00 29.31 103 LEU C CA 1
ATOM 4769 C C . LEU C 1 103 ? 36.382 78.294 81.316 1.00 29.17 103 LEU C C 1
ATOM 4770 O O . LEU C 1 103 ? 37.162 77.343 81.399 1.00 28.16 103 LEU C O 1
ATOM 4775 N N . ALA C 1 104 ? 36.471 79.213 80.362 1.00 30.49 104 ALA C N 1
ATOM 4776 C CA . ALA C 1 104 ? 37.444 79.148 79.289 1.00 28.56 104 ALA C CA 1
ATOM 4777 C C . ALA C 1 104 ? 38.740 79.786 79.743 1.00 28.60 104 ALA C C 1
ATOM 4778 O O . ALA C 1 104 ? 38.759 80.848 80.368 1.00 27.75 104 ALA C O 1
ATOM 4780 N N . LEU C 1 105 ? 39.843 79.152 79.378 1.00 27.02 105 LEU C N 1
ATOM 4781 C CA . LEU C 1 105 ? 41.164 79.678 79.681 1.00 25.59 105 LEU C CA 1
ATOM 4782 C C . LEU C 1 105 ? 41.455 80.967 78.902 1.00 26.26 105 LEU C C 1
ATOM 4783 O O . LEU C 1 105 ? 41.168 81.054 77.702 1.00 26.65 105 LEU C O 1
ATOM 4788 N N . LYS C 1 106 ? 42.114 81.915 79.576 1.00 25.62 106 LYS C N 1
ATOM 4789 C CA . LYS C 1 106 ? 42.619 83.120 78.963 1.00 25.89 106 LYS C CA 1
ATOM 4790 C C . LYS C 1 106 ? 43.895 83.584 79.659 1.00 26.22 106 LYS C C 1
ATOM 4791 O O . LYS C 1 106 ? 44.273 83.036 80.688 1.00 26.02 106 LYS C O 1
ATOM 4797 N N . LEU C 1 107 ? 44.525 84.602 79.084 1.00 27.61 107 LEU C N 1
ATOM 4798 C CA . LEU C 1 107 ? 45.543 85.382 79.795 1.00 28.72 107 LEU C CA 1
ATOM 4799 C C . LEU C 1 107 ? 44.970 86.734 80.191 1.00 32.34 107 LEU C C 1
ATOM 4800 O O . LEU C 1 107 ? 44.085 87.278 79.496 1.00 31.32 107 LEU C O 1
ATOM 4805 N N . GLY C 1 108 ? 45.466 87.263 81.315 1.00 34.45 108 GLY C N 1
ATOM 4806 C CA . GLY C 1 108 ? 45.082 88.580 81.788 1.00 36.53 108 GLY C CA 1
ATOM 4807 C C . GLY C 1 108 ? 45.642 89.724 80.946 1.00 37.73 108 GLY C C 1
ATOM 4808 O O . GLY C 1 108 ? 46.510 89.531 80.120 1.00 35.55 108 GLY C O 1
ATOM 4809 N N . SER C 1 109 ? 45.157 90.946 81.180 1.00 38.61 109 SER C N 1
ATOM 4810 C CA . SER C 1 109 ? 45.529 92.105 80.360 1.00 41.65 109 SER C CA 1
ATOM 4811 C C . SER C 1 109 ? 46.769 92.850 80.861 1.00 42.58 109 SER C C 1
ATOM 4812 O O . SER C 1 109 ? 47.298 93.698 80.158 1.00 46.66 109 SER C O 1
ATOM 4815 N N . THR C 1 110 ? 47.211 92.563 82.073 1.00 42.46 110 THR C N 1
ATOM 4816 C CA . THR C 1 110 ? 48.361 93.249 82.640 1.00 44.20 110 THR C CA 1
ATOM 4817 C C . THR C 1 110 ? 49.596 92.336 82.564 1.00 41.64 110 THR C C 1
ATOM 4818 O O . THR C 1 110 ? 49.494 91.112 82.637 1.00 39.70 110 THR C O 1
ATOM 4822 N N . THR C 1 111 ? 50.766 92.940 82.385 1.00 40.70 111 THR C N 1
ATOM 4823 C CA . THR C 1 111 ? 52.007 92.201 82.376 1.00 42.80 111 THR C CA 1
ATOM 4824 C C . THR C 1 111 ? 52.792 92.567 83.616 1.00 43.20 111 THR C C 1
ATOM 4825 O O . THR C 1 111 ? 52.683 93.690 84.130 1.00 41.18 111 THR C O 1
ATOM 4829 N N . ASN C 1 112 ? 53.614 91.634 84.084 1.00 40.00 112 ASN C N 1
ATOM 4830 C CA . ASN C 1 112 ? 54.483 91.887 85.225 1.00 40.45 112 ASN C CA 1
ATOM 4831 C C . ASN C 1 112 ? 55.827 92.402 84.734 1.00 39.78 112 ASN C C 1
ATOM 4832 O O . ASN C 1 112 ? 56.036 92.546 83.540 1.00 37.66 112 ASN C O 1
ATOM 4837 N N . PRO C 1 113 ? 56.765 92.704 85.655 1.00 45.71 113 PRO C N 1
ATOM 4838 C CA . PRO C 1 113 ? 58.064 93.211 85.159 1.00 46.08 113 PRO C CA 1
ATOM 4839 C C . PRO C 1 113 ? 58.848 92.265 84.224 1.00 45.99 113 PRO C C 1
ATOM 4840 O O . PRO C 1 113 ? 59.711 92.737 83.482 1.00 46.52 113 PRO C O 1
ATOM 4844 N N . SER C 1 114 ? 58.522 90.964 84.228 1.00 43.73 114 SER C N 1
ATOM 4845 C CA . SER C 1 114 ? 59.124 89.993 83.286 1.00 43.74 114 SER C CA 1
ATOM 4846 C C . SER C 1 114 ? 58.414 89.959 81.942 1.00 41.05 114 SER C C 1
ATOM 4847 O O . SER C 1 114 ? 58.716 89.105 81.097 1.00 41.96 114 SER C O 1
ATOM 4850 N N . ASN C 1 115 ? 57.449 90.857 81.783 1.00 40.35 115 ASN C N 1
ATOM 4851 C CA . ASN C 1 115 ? 56.606 90.961 80.622 1.00 42.60 115 ASN C CA 1
ATOM 4852 C C . ASN C 1 115 ? 55.717 89.712 80.423 1.00 38.88 115 ASN C C 1
ATOM 4853 O O . ASN C 1 115 ? 55.396 89.288 79.303 1.00 38.46 115 ASN C O 1
ATOM 4858 N N . GLU C 1 116 ? 55.314 89.127 81.544 1.00 34.25 116 GLU C N 1
ATOM 4859 C CA . GLU C 1 116 ? 54.466 87.922 81.517 1.00 33.58 116 GLU C CA 1
ATOM 4860 C C . GLU C 1 116 ? 53.100 88.248 82.070 1.00 32.29 116 GLU C C 1
ATOM 4861 O O . GLU C 1 116 ? 52.955 89.127 82.938 1.00 33.08 116 GLU C O 1
ATOM 4867 N N . ARG C 1 117 ? 52.110 87.537 81.528 1.00 31.37 117 ARG C N 1
ATOM 4868 C CA A ARG C 1 117 ? 50.729 87.635 81.941 0.50 30.97 117 ARG C CA 1
ATOM 4869 C CA B ARG C 1 117 ? 50.728 87.634 81.939 0.50 29.97 117 ARG C CA 1
ATOM 4870 C C . ARG C 1 117 ? 50.367 86.467 82.835 1.00 30.07 117 ARG C C 1
ATOM 4871 O O . ARG C 1 117 ? 51.034 85.429 82.820 1.00 28.81 117 ARG C O 1
ATOM 4886 N N . ILE C 1 118 ? 49.326 86.656 83.639 1.00 30.61 118 ILE C N 1
ATOM 4887 C CA . ILE C 1 118 ? 48.783 85.595 84.481 1.00 29.00 118 ILE C CA 1
ATOM 4888 C C . ILE C 1 118 ? 47.634 84.915 83.736 1.00 27.67 118 ILE C C 1
ATOM 4889 O O . ILE C 1 118 ? 46.860 85.576 83.045 1.00 28.32 118 ILE C O 1
ATOM 4894 N N . ALA C 1 119 ? 47.563 83.589 83.859 1.00 26.78 119 ALA C N 1
ATOM 4895 C CA . ALA C 1 119 ? 46.485 82.794 83.245 1.00 26.44 119 ALA C CA 1
ATOM 4896 C C . ALA C 1 119 ? 45.312 82.669 84.179 1.00 27.62 119 ALA C C 1
ATOM 4897 O O . ALA C 1 119 ? 45.478 82.558 85.387 1.00 25.99 119 ALA C O 1
ATOM 4899 N N . TYR C 1 120 ? 44.110 82.675 83.604 1.00 28.36 120 TYR C N 1
ATOM 4900 C CA . TYR C 1 120 ? 42.875 82.562 84.358 1.00 27.92 120 TYR C CA 1
ATOM 4901 C C . TYR C 1 120 ? 41.850 81.760 83.571 1.00 28.51 120 TYR C C 1
ATOM 4902 O O . TYR C 1 120 ? 41.980 81.618 82.365 1.00 29.03 120 TYR C O 1
ATOM 4911 N N . GLY C 1 121 ? 40.824 81.294 84.277 1.00 31.37 121 GLY C N 1
ATOM 4912 C CA . GLY C 1 121 ? 39.569 80.887 83.654 1.00 30.29 121 GLY C CA 1
ATOM 4913 C C . GLY C 1 121 ? 38.616 82.080 83.720 1.00 30.22 121 GLY C C 1
ATOM 4914 O O . GLY C 1 121 ? 38.456 82.690 84.784 1.00 30.77 121 GLY C O 1
ATOM 4915 N N . ASP C 1 122 ? 38.093 82.488 82.579 1.00 29.23 122 ASP C N 1
ATOM 4916 C CA . ASP C 1 122 ? 37.271 83.691 82.507 1.00 32.13 122 ASP C CA 1
ATOM 4917 C C . ASP C 1 122 ? 35.896 83.380 83.078 1.00 34.28 122 ASP C C 1
ATOM 4918 O O . ASP C 1 122 ? 35.298 82.357 82.754 1.00 33.24 122 ASP C O 1
ATOM 4923 N N . GLY C 1 123 ? 35.406 84.255 83.937 1.00 36.66 123 GLY C N 1
ATOM 4924 C CA . GLY C 1 123 ? 34.137 84.025 84.601 1.00 37.83 123 GLY C CA 1
ATOM 4925 C C . GLY C 1 123 ? 32.928 83.937 83.688 1.00 42.28 123 GLY C C 1
ATOM 4926 O O . GLY C 1 123 ? 31.925 83.330 84.076 1.00 43.00 123 GLY C O 1
ATOM 4927 N N . VAL C 1 124 ? 33.007 84.564 82.510 1.00 41.47 124 VAL C N 1
ATOM 4928 C CA . VAL C 1 124 ? 31.843 84.674 81.587 1.00 50.29 124 VAL C CA 1
ATOM 4929 C C . VAL C 1 124 ? 32.135 84.318 80.130 1.00 50.35 124 VAL C C 1
ATOM 4930 O O . VAL C 1 124 ? 31.339 83.627 79.493 1.00 51.01 124 VAL C O 1
ATOM 4934 N N . ASP C 1 125 ? 33.270 84.784 79.609 1.00 44.90 125 ASP C N 1
ATOM 4935 C CA . ASP C 1 125 ? 33.542 84.779 78.173 1.00 43.01 125 ASP C CA 1
ATOM 4936 C C . ASP C 1 125 ? 33.875 83.406 77.593 1.00 42.79 125 ASP C C 1
ATOM 4937 O O . ASP C 1 125 ? 34.812 82.713 78.045 1.00 43.17 125 ASP C O 1
ATOM 4942 N N . LYS C 1 126 ? 33.100 83.020 76.586 1.00 39.58 126 LYS C N 1
ATOM 4943 C CA . LYS C 1 126 ? 33.303 81.771 75.861 1.00 40.22 126 LYS C CA 1
ATOM 4944 C C . LYS C 1 126 ? 33.401 82.019 74.380 1.00 37.11 126 LYS C C 1
ATOM 4945 O O . LYS C 1 126 ? 33.285 81.053 73.609 1.00 36.85 126 LYS C O 1
ATOM 4951 N N . HIS C 1 127 ? 33.576 83.276 73.953 1.00 37.77 127 HIS C N 1
ATOM 4952 C CA A HIS C 1 127 ? 33.449 83.603 72.530 0.50 36.59 127 HIS C CA 1
ATOM 4953 C CA B HIS C 1 127 ? 33.440 83.593 72.541 0.50 37.03 127 HIS C CA 1
ATOM 4954 C C . HIS C 1 127 ? 34.422 84.619 71.965 1.00 37.91 127 HIS C C 1
ATOM 4955 O O . HIS C 1 127 ? 34.755 84.522 70.789 1.00 38.88 127 HIS C O 1
ATOM 4968 N N . THR C 1 128 ? 34.896 85.590 72.763 1.00 36.94 128 THR C N 1
ATOM 4969 C CA . THR C 1 128 ? 35.768 86.638 72.193 1.00 38.27 128 THR C CA 1
ATOM 4970 C C . THR C 1 128 ? 37.179 86.121 71.976 1.00 36.31 128 THR C C 1
ATOM 4971 O O . THR C 1 128 ? 37.527 85.022 72.431 1.00 33.94 128 THR C O 1
ATOM 4975 N N . GLU C 1 129 ? 37.957 86.903 71.231 1.00 37.68 129 GLU C N 1
ATOM 4976 C CA . GLU C 1 129 ? 39.354 86.587 70.891 1.00 39.47 129 GLU C CA 1
ATOM 4977 C C . GLU C 1 129 ? 40.195 86.309 72.144 1.00 35.50 129 GLU C C 1
ATOM 4978 O O . GLU C 1 129 ? 41.219 85.619 72.046 1.00 34.76 129 GLU C O 1
ATOM 4984 N N . LEU C 1 130 ? 39.751 86.802 73.304 1.00 35.56 130 LEU C N 1
ATOM 4985 C CA . LEU C 1 130 ? 40.487 86.519 74.571 1.00 37.68 130 LEU C CA 1
ATOM 4986 C C . LEU C 1 130 ? 40.576 85.035 74.913 1.00 35.64 130 LEU C C 1
ATOM 4987 O O . LEU C 1 130 ? 41.453 84.678 75.645 1.00 35.24 130 LEU C O 1
ATOM 4992 N N . VAL C 1 131 ? 39.687 84.177 74.407 1.00 33.14 131 VAL C N 1
ATOM 4993 C CA . VAL C 1 131 ? 39.732 82.777 74.772 1.00 29.35 131 VAL C CA 1
ATOM 4994 C C . VAL C 1 131 ? 40.184 81.854 73.632 1.00 28.39 131 VAL C C 1
ATOM 4995 O O . VAL C 1 131 ? 40.014 80.640 73.741 1.00 26.06 131 VAL C O 1
ATOM 4999 N N . SER C 1 132 ? 40.797 82.419 72.589 1.00 28.08 132 SER C N 1
ATOM 5000 C CA . SER C 1 132 ? 41.371 81.635 71.467 1.00 25.79 132 SER C CA 1
ATOM 5001 C C . SER C 1 132 ? 42.800 81.191 71.738 1.00 26.85 132 SER C C 1
ATOM 5002 O O . SER C 1 132 ? 43.638 81.987 72.164 1.00 26.82 132 SER C O 1
ATOM 5005 N N . TRP C 1 133 ? 43.055 79.913 71.490 1.00 25.05 133 TRP C N 1
ATOM 5006 C CA . TRP C 1 133 ? 44.379 79.315 71.590 1.00 25.52 133 TRP C CA 1
ATOM 5007 C C . TRP C 1 133 ? 44.640 78.439 70.376 1.00 24.55 133 TRP C C 1
ATOM 5008 O O . TRP C 1 133 ? 43.702 78.086 69.661 1.00 24.80 133 TRP C O 1
ATOM 5019 N N . LYS C 1 134 ? 45.881 78.011 70.210 1.00 24.73 134 LYS C N 1
ATOM 5020 C CA . LYS C 1 134 ? 46.191 76.900 69.324 1.00 26.12 134 LYS C CA 1
ATOM 5021 C C . LYS C 1 134 ? 47.359 76.108 69.912 1.00 25.02 134 LYS C C 1
ATOM 5022 O O . LYS C 1 134 ? 48.144 76.638 70.715 1.00 22.92 134 LYS C O 1
ATOM 5028 N N . PHE C 1 135 ? 47.469 74.859 69.473 1.00 23.44 135 PHE C N 1
ATOM 5029 C CA . PHE C 1 135 ? 48.528 73.963 69.942 1.00 23.78 135 PHE C CA 1
ATOM 5030 C C . PHE C 1 135 ? 49.582 73.781 68.894 1.00 24.18 135 PHE C C 1
ATOM 5031 O O . PHE C 1 135 ? 49.291 73.715 67.685 1.00 25.19 135 PHE C O 1
ATOM 5039 N N . ILE C 1 136 ? 50.841 73.734 69.339 1.00 23.41 136 ILE C N 1
ATOM 5040 C CA . ILE C 1 136 ? 51.974 73.434 68.483 1.00 24.94 136 ILE C CA 1
ATOM 5041 C C . ILE C 1 136 ? 52.665 72.210 69.044 1.00 24.26 136 ILE C C 1
ATOM 5042 O O . ILE C 1 136 ? 52.957 72.184 70.241 1.00 23.90 136 ILE C O 1
ATOM 5047 N N . THR C 1 137 ? 52.898 71.206 68.229 1.00 23.62 137 THR C N 1
ATOM 5048 C CA . THR C 1 137 ? 53.449 69.940 68.713 1.00 23.23 137 THR C CA 1
ATOM 5049 C C . THR C 1 137 ? 54.956 69.952 68.691 1.00 24.20 137 THR C C 1
ATOM 5050 O O . THR C 1 137 ? 55.589 70.665 67.899 1.00 23.96 137 THR C O 1
ATOM 5054 N N . LEU C 1 138 ? 55.542 69.141 69.555 1.00 22.35 138 LEU C N 1
ATOM 5055 C CA . LEU C 1 138 ? 56.973 68.938 69.636 1.00 25.87 138 LEU C CA 1
ATOM 5056 C C . LEU C 1 138 ? 57.210 67.482 69.929 1.00 26.01 138 LEU C C 1
ATOM 5057 O O . LEU C 1 138 ? 56.629 66.960 70.890 1.00 25.49 138 LEU C O 1
ATOM 5062 N N . TRP C 1 139 ? 58.054 66.823 69.158 1.00 24.72 139 TRP C N 1
ATOM 5063 C CA . TRP C 1 139 ? 58.381 65.429 69.393 1.00 24.61 139 TRP C CA 1
ATOM 5064 C C . TRP C 1 139 ? 59.789 65.291 69.968 1.00 24.01 139 TRP C C 1
ATOM 5065 O O . TRP C 1 139 ? 60.733 65.673 69.296 1.00 23.83 139 TRP C O 1
ATOM 5076 N N . GLU C 1 140 ? 59.916 64.767 71.186 1.00 22.93 140 GLU C N 1
ATOM 5077 C CA . GLU C 1 140 ? 61.221 64.611 71.877 1.00 24.54 140 GLU C CA 1
ATOM 5078 C C . GLU C 1 140 ? 61.121 63.483 72.872 1.00 21.80 140 GLU C C 1
ATOM 5079 O O . GLU C 1 140 ? 60.067 63.359 73.494 1.00 21.42 140 GLU C O 1
ATOM 5085 N N . ASN C 1 141 ? 62.197 62.717 73.062 1.00 20.41 141 ASN C N 1
ATOM 5086 C CA . ASN C 1 141 ? 62.256 61.709 74.069 1.00 20.74 141 ASN C CA 1
ATOM 5087 C C . ASN C 1 141 ? 61.077 60.710 73.861 1.00 20.59 141 ASN C C 1
ATOM 5088 O O . ASN C 1 141 ? 60.485 60.251 74.814 1.00 20.56 141 ASN C O 1
ATOM 5093 N N . ASN C 1 142 ? 60.811 60.401 72.595 1.00 21.74 142 ASN C N 1
ATOM 5094 C CA . ASN C 1 142 ? 59.783 59.425 72.181 1.00 21.76 142 ASN C CA 1
ATOM 5095 C C . ASN C 1 142 ? 58.405 59.770 72.731 1.00 21.25 142 ASN C C 1
ATOM 5096 O O . ASN C 1 142 ? 57.581 58.888 72.971 1.00 22.80 142 ASN C O 1
ATOM 5101 N N . ARG C 1 143 ? 58.172 61.073 72.912 1.00 22.43 143 ARG C N 1
ATOM 5102 C CA . ARG C 1 143 ? 56.978 61.639 73.460 1.00 20.41 143 ARG C CA 1
ATOM 5103 C C . ARG C 1 143 ? 56.523 62.867 72.691 1.00 21.04 143 ARG C C 1
ATOM 5104 O O . ARG C 1 143 ? 57.318 63.579 72.052 1.00 21.53 143 ARG C O 1
ATOM 5112 N N . VAL C 1 144 ? 55.233 63.138 72.755 1.00 20.01 144 VAL C N 1
ATOM 5113 C CA . VAL C 1 144 ? 54.697 64.358 72.146 1.00 20.96 144 VAL C CA 1
ATOM 5114 C C . VAL C 1 144 ? 54.332 65.352 73.244 1.00 19.67 144 VAL C C 1
ATOM 5115 O O . VAL C 1 144 ? 53.616 65.025 74.195 1.00 19.85 144 VAL C O 1
ATOM 5119 N N . TYR C 1 145 ? 54.827 66.575 73.077 1.00 19.52 145 TYR C N 1
ATOM 5120 C CA . TYR C 1 145 ? 54.498 67.674 73.921 1.00 18.85 145 TYR C CA 1
ATOM 5121 C C . TYR C 1 145 ? 53.828 68.786 73.137 1.00 19.96 145 TYR C C 1
ATOM 5122 O O . TYR C 1 145 ? 53.929 68.852 71.898 1.00 20.03 145 TYR C O 1
ATOM 5131 N N . PHE C 1 146 ? 53.160 69.664 73.874 1.00 20.81 146 PHE C N 1
ATOM 5132 C CA . PHE C 1 146 ? 52.409 70.760 73.291 1.00 21.26 146 PHE C CA 1
ATOM 5133 C C . PHE C 1 146 ? 52.823 72.101 73.834 1.00 21.61 146 PHE C C 1
ATOM 5134 O O . PHE C 1 146 ? 53.031 72.285 75.052 1.00 20.93 146 PHE C O 1
ATOM 5142 N N . LYS C 1 147 ? 52.974 73.050 72.913 1.00 22.36 147 LYS C N 1
ATOM 5143 C CA . LYS C 1 147 ? 53.107 74.490 73.256 1.00 22.38 147 LYS C CA 1
ATOM 5144 C C . LYS C 1 147 ? 51.725 75.037 73.072 1.00 22.86 147 LYS C C 1
ATOM 5145 O O . LYS C 1 147 ? 51.082 74.770 72.029 1.00 23.01 147 LYS C O 1
ATOM 5151 N N . ILE C 1 148 ? 51.244 75.740 74.079 1.00 21.37 148 ILE C N 1
ATOM 5152 C CA . ILE C 1 148 ? 49.866 76.200 74.173 1.00 20.87 148 ILE C CA 1
ATOM 5153 C C . ILE C 1 148 ? 49.869 77.712 73.956 1.00 23.27 148 ILE C C 1
ATOM 5154 O O . ILE C 1 148 ? 50.282 78.482 74.831 1.00 22.40 148 ILE C O 1
ATOM 5159 N N . HIS C 1 149 ? 49.485 78.107 72.747 1.00 22.81 149 HIS C N 1
ATOM 5160 C CA . HIS C 1 149 ? 49.727 79.461 72.253 1.00 25.44 149 HIS C CA 1
ATOM 5161 C C . HIS C 1 149 ? 48.459 80.303 72.291 1.00 25.48 149 HIS C C 1
ATOM 5162 O O . HIS C 1 149 ? 47.432 79.905 71.778 1.00 25.90 149 HIS C O 1
ATOM 5169 N N . ASN C 1 150 ? 48.552 81.442 72.960 1.00 25.32 150 ASN C N 1
ATOM 5170 C CA . ASN C 1 150 ? 47.444 82.360 73.104 1.00 27.77 150 ASN C CA 1
ATOM 5171 C C . ASN C 1 150 ? 47.386 83.284 71.903 1.00 27.67 150 ASN C C 1
ATOM 5172 O O . ASN C 1 150 ? 48.346 84.022 71.598 1.00 27.95 150 ASN C O 1
ATOM 5177 N N . THR C 1 151 ? 46.236 83.312 71.241 1.00 28.00 151 THR C N 1
ATOM 5178 C CA . THR C 1 151 ? 46.081 84.092 70.015 1.00 28.16 151 THR C CA 1
ATOM 5179 C C . THR C 1 151 ? 46.158 85.609 70.241 1.00 29.36 151 THR C C 1
ATOM 5180 O O . THR C 1 151 ? 46.818 86.314 69.490 1.00 31.59 151 THR C O 1
ATOM 5184 N N . LYS C 1 152 ? 45.445 86.103 71.241 1.00 29.85 152 LYS C N 1
ATOM 5185 C CA . LYS C 1 152 ? 45.322 87.564 71.453 1.00 32.49 152 LYS C CA 1
ATOM 5186 C C . LYS C 1 152 ? 46.695 88.185 71.731 1.00 33.29 152 LYS C C 1
ATOM 5187 O O . LYS C 1 152 ? 47.053 89.228 71.154 1.00 30.86 152 LYS C O 1
ATOM 5193 N N . TYR C 1 153 ? 47.459 87.551 72.611 1.00 31.63 153 TYR C N 1
ATOM 5194 C CA . TYR C 1 153 ? 48.659 88.181 73.156 1.00 31.45 153 TYR C CA 1
ATOM 5195 C C . TYR C 1 153 ? 49.941 87.585 72.605 1.00 32.59 153 TYR C C 1
ATOM 5196 O O . TYR C 1 153 ? 51.017 88.067 72.921 1.00 33.30 153 TYR C O 1
ATOM 5205 N N . ASN C 1 154 ? 49.842 86.553 71.758 1.00 31.91 154 ASN C N 1
ATOM 5206 C CA . ASN C 1 154 ? 51.030 85.938 71.152 1.00 31.73 154 ASN C CA 1
ATOM 5207 C C . ASN C 1 154 ? 52.025 85.480 72.255 1.00 30.29 154 ASN C C 1
ATOM 5208 O O . ASN C 1 154 ? 53.217 85.806 72.222 1.00 29.25 154 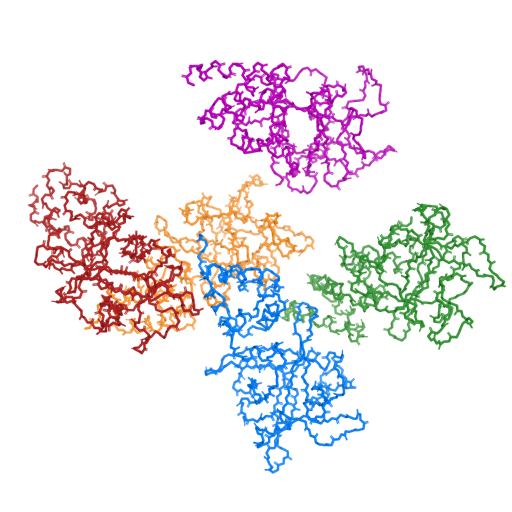ASN C O 1
ATOM 5213 N N . GLN C 1 155 ? 51.497 84.752 73.233 1.00 28.86 155 GLN C N 1
ATOM 5214 C CA . GLN C 1 155 ? 52.320 84.229 74.336 1.00 26.93 155 GLN C CA 1
ATOM 5215 C C . GLN C 1 155 ? 51.929 82.783 74.596 1.00 26.02 155 GLN C C 1
ATOM 5216 O O . GLN C 1 155 ? 50.910 82.294 74.078 1.00 26.49 155 GLN C O 1
ATOM 5222 N N . TYR C 1 156 ? 52.820 82.077 75.272 1.00 24.32 156 TYR C N 1
ATOM 5223 C CA . TYR C 1 156 ? 52.677 80.623 75.501 1.00 24.32 156 TYR C CA 1
ATOM 5224 C C . TYR C 1 156 ? 52.433 80.340 76.960 1.00 24.66 156 TYR C C 1
ATOM 5225 O O . TYR C 1 156 ? 53.051 80.960 77.834 1.00 23.89 156 TYR C O 1
ATOM 5234 N N . LEU C 1 157 ? 51.508 79.443 77.229 1.00 23.16 157 LEU C N 1
ATOM 5235 C CA . LEU C 1 157 ? 51.215 79.046 78.574 1.00 23.14 157 LEU C CA 1
ATOM 5236 C C . LEU C 1 157 ? 52.438 78.406 79.208 1.00 21.69 157 LEU C C 1
ATOM 5237 O O . LEU C 1 157 ? 53.120 77.617 78.561 1.00 21.99 157 LEU C O 1
ATOM 5242 N N . LYS C 1 158 ? 52.729 78.768 80.456 1.00 21.21 158 LYS C N 1
ATOM 5243 C CA . LYS C 1 158 ? 53.932 78.286 81.101 1.00 20.88 158 LYS C CA 1
ATOM 5244 C C . LYS C 1 158 ? 53.799 78.282 82.629 1.00 21.37 158 LYS C C 1
ATOM 5245 O O . LYS C 1 158 ? 52.923 78.948 83.176 1.00 22.78 158 LYS C O 1
ATOM 5251 N N . MET C 1 159 ? 54.726 77.598 83.274 1.00 21.75 159 MET C N 1
ATOM 5252 C CA . MET C 1 159 ? 55.011 77.876 84.668 1.00 21.89 159 MET C CA 1
ATOM 5253 C C . MET C 1 159 ? 56.329 78.697 84.741 1.00 23.01 159 MET C C 1
ATOM 5254 O O . MET C 1 159 ? 57.090 78.787 83.781 1.00 21.87 159 MET C O 1
ATOM 5259 N N . SER C 1 160 ? 56.576 79.288 85.896 1.00 23.61 160 SER C N 1
ATOM 5260 C CA . SER C 1 160 ? 57.662 80.243 86.056 1.00 23.81 160 SER C CA 1
ATOM 5261 C C . SER C 1 160 ? 59.008 79.645 85.672 1.00 24.32 160 SER C C 1
ATOM 5262 O O . SER C 1 160 ? 59.378 78.571 86.171 1.00 24.22 160 SER C O 1
ATOM 5265 N N . THR C 1 161 ? 59.772 80.368 84.865 1.00 24.56 161 THR C N 1
ATOM 5266 C CA . THR C 1 161 ? 61.125 79.946 84.502 1.00 23.81 161 THR C CA 1
ATOM 5267 C C . THR C 1 161 ? 62.203 80.532 85.446 1.00 27.63 161 THR C C 1
ATOM 5268 O O . THR C 1 161 ? 63.372 80.204 85.304 1.00 29.20 161 THR C O 1
ATOM 5272 N N . THR C 1 162 ? 61.804 81.324 86.426 1.00 26.53 162 THR C N 1
ATOM 5273 C CA . THR C 1 162 ? 62.752 81.766 87.441 1.00 28.63 162 THR C CA 1
ATOM 5274 C C . THR C 1 162 ? 62.600 81.068 88.773 1.00 28.96 162 THR C C 1
ATOM 5275 O O . THR C 1 162 ? 63.512 81.142 89.596 1.00 27.85 162 THR C O 1
ATOM 5279 N N . THR C 1 163 ? 61.451 80.419 89.034 1.00 27.86 163 THR C N 1
ATOM 5280 C CA . THR C 1 163 ? 61.232 79.821 90.331 1.00 28.16 163 THR C CA 1
ATOM 5281 C C . THR C 1 163 ? 62.163 78.607 90.518 1.00 29.49 163 THR C C 1
ATOM 5282 O O . THR C 1 163 ? 62.684 78.055 89.553 1.00 27.67 163 THR C O 1
ATOM 5286 N N . CYS C 1 164 ? 62.345 78.203 91.777 1.00 31.92 164 CYS C N 1
ATOM 5287 C CA . CYS C 1 164 ? 63.130 77.014 92.124 1.00 33.97 164 CYS C CA 1
ATOM 5288 C C . CYS C 1 164 ? 62.554 75.769 91.459 1.00 32.55 164 CYS C C 1
ATOM 5289 O O . CYS C 1 164 ? 61.338 75.640 91.252 1.00 31.19 164 CYS C O 1
ATOM 5292 N N . ASN C 1 165 ? 63.424 74.803 91.206 1.00 32.13 165 ASN C N 1
ATOM 5293 C CA . ASN C 1 165 ? 62.993 73.473 90.845 1.00 33.87 165 ASN C CA 1
ATOM 5294 C C . ASN C 1 165 ? 62.847 72.627 92.109 1.00 34.76 165 ASN C C 1
ATOM 5295 O O . ASN C 1 165 ? 63.695 71.784 92.417 1.00 34.29 165 ASN C O 1
ATOM 5300 N N . CYS C 1 166 ? 61.792 72.892 92.871 1.00 31.49 166 CYS C N 1
ATOM 5301 C CA . CYS C 1 166 ? 61.653 72.289 94.181 1.00 30.59 166 CYS C CA 1
ATOM 5302 C C . CYS C 1 166 ? 60.191 72.355 94.566 1.00 29.01 166 CYS C C 1
ATOM 5303 O O . CYS C 1 166 ? 59.393 73.046 93.927 1.00 25.78 166 CYS C O 1
ATOM 5306 N N . ASN C 1 167 ? 59.875 71.740 95.693 1.00 28.16 167 ASN C N 1
ATOM 5307 C CA . ASN C 1 167 ? 58.475 71.686 96.139 1.00 28.40 167 ASN C CA 1
ATOM 5308 C C . ASN C 1 167 ? 57.872 73.055 96.455 1.00 27.30 167 ASN C C 1
ATOM 5309 O O . ASN C 1 167 ? 56.641 73.186 96.492 1.00 26.36 167 ASN C O 1
ATOM 5314 N N . SER C 1 168 ? 58.723 74.036 96.794 1.00 26.88 168 SER C N 1
ATOM 5315 C CA . SER C 1 168 ? 58.242 75.378 97.162 1.00 27.28 168 SER C CA 1
ATOM 5316 C C . SER C 1 168 ? 58.056 76.281 95.952 1.00 26.77 168 SER C C 1
ATOM 5317 O O . SER C 1 168 ? 57.884 77.477 96.118 1.00 28.32 168 SER C O 1
ATOM 5320 N N . ARG C 1 169 ? 58.120 75.725 94.748 1.00 27.41 169 ARG C N 1
ATOM 5321 C CA . ARG C 1 169 ? 57.991 76.531 93.534 1.00 27.45 169 ARG C CA 1
ATOM 5322 C C . ARG C 1 169 ? 56.730 77.350 93.455 1.00 26.20 169 ARG C C 1
ATOM 5323 O O . ARG C 1 169 ? 55.675 76.985 94.010 1.00 26.74 169 ARG C O 1
ATOM 5331 N N . ASP C 1 170 ? 56.818 78.452 92.739 1.00 26.22 170 ASP C N 1
ATOM 5332 C CA . ASP C 1 170 ? 55.640 79.235 92.303 1.00 25.00 170 ASP C CA 1
ATOM 5333 C C . ASP C 1 170 ? 54.771 78.293 91.476 1.00 24.49 170 ASP C C 1
ATOM 5334 O O . ASP C 1 170 ? 55.252 77.721 90.503 1.00 24.07 170 ASP C O 1
ATOM 5339 N N . ARG C 1 171 ? 53.502 78.182 91.843 1.00 24.46 171 ARG C N 1
ATOM 5340 C CA . ARG C 1 171 ? 52.559 77.353 91.084 1.00 24.50 171 ARG C CA 1
ATOM 5341 C C . ARG C 1 171 ? 51.592 78.123 90.180 1.00 24.41 171 ARG C C 1
ATOM 5342 O O . ARG C 1 171 ? 50.721 77.509 89.548 1.00 24.15 171 ARG C O 1
ATOM 5350 N N . VAL C 1 172 ? 51.755 79.426 90.095 1.00 24.60 172 VAL C N 1
ATOM 5351 C CA . VAL C 1 172 ? 50.933 80.224 89.178 1.00 23.97 172 VAL C CA 1
ATOM 5352 C C . VAL C 1 172 ? 51.244 79.864 87.754 1.00 23.90 172 VAL C C 1
ATOM 5353 O O . VAL C 1 172 ? 52.408 79.610 87.391 1.00 22.06 172 VAL C O 1
ATOM 5357 N N . VAL C 1 173 ? 50.204 79.818 86.919 1.00 23.37 173 VAL C N 1
ATOM 5358 C CA . VAL C 1 173 ? 50.415 79.593 85.509 1.00 22.87 173 VAL C CA 1
ATOM 5359 C C . VAL C 1 173 ? 50.361 80.971 84.803 1.00 22.80 173 VAL C C 1
ATOM 5360 O O . VAL C 1 173 ? 49.476 81.803 85.090 1.00 23.88 173 VAL C O 1
ATOM 5364 N N . TYR C 1 174 ? 51.320 81.191 83.895 1.00 23.86 174 TYR C N 1
ATOM 5365 C CA . TYR C 1 174 ? 51.562 82.443 83.219 1.00 23.02 174 TYR C CA 1
ATOM 5366 C C . TYR C 1 174 ? 51.493 82.271 81.703 1.00 23.06 174 TYR C C 1
ATOM 5367 O O . TYR C 1 174 ? 51.357 81.153 81.186 1.00 23.40 174 TYR C O 1
ATOM 5376 N N . GLY C 1 175 ? 51.600 83.382 81.007 1.00 24.14 175 GLY C N 1
ATOM 5377 C CA . GLY C 1 175 ? 51.900 83.413 79.612 1.00 24.38 175 GLY C CA 1
ATOM 5378 C C . GLY C 1 175 ? 53.215 84.159 79.410 1.00 26.79 175 GLY C C 1
ATOM 5379 O O . GLY C 1 175 ? 53.419 85.238 79.995 1.00 28.37 175 GLY C O 1
ATOM 5380 N N . GLY C 1 176 ? 54.078 83.614 78.557 1.00 25.17 176 GLY C N 1
ATOM 5381 C CA . GLY C 1 176 ? 55.348 84.216 78.238 1.00 26.91 176 GLY C CA 1
ATOM 5382 C C . GLY C 1 176 ? 55.673 84.206 76.782 1.00 28.57 176 GLY C C 1
ATOM 5383 O O . GLY C 1 176 ? 54.988 83.568 75.984 1.00 27.51 176 GLY C O 1
ATOM 5384 N N . ASN C 1 177 ? 56.766 84.884 76.421 1.00 30.08 177 ASN C N 1
ATOM 5385 C CA . ASN C 1 177 ? 57.059 85.069 74.997 1.00 32.86 177 ASN C CA 1
ATOM 5386 C C . ASN C 1 177 ? 57.623 83.880 74.248 1.00 34.00 177 ASN C C 1
ATOM 5387 O O . ASN C 1 177 ? 57.477 83.815 73.012 1.00 34.70 177 ASN C O 1
ATOM 5392 N N . SER C 1 178 ? 58.195 82.895 74.942 1.00 33.42 178 SER C N 1
ATOM 5393 C CA . SER C 1 178 ? 58.727 81.761 74.205 1.00 34.71 178 SER C CA 1
ATOM 5394 C C . SER C 1 178 ? 58.362 80.429 74.837 1.00 32.96 178 SER C C 1
ATOM 5395 O O . SER C 1 178 ? 57.819 80.396 75.927 1.00 30.08 178 SER C O 1
ATOM 5398 N N . ALA C 1 179 ? 58.656 79.351 74.123 1.00 29.19 179 ALA C N 1
ATOM 5399 C CA . ALA C 1 179 ? 58.261 78.030 74.576 1.00 30.08 179 ALA C CA 1
ATOM 5400 C C . ALA C 1 179 ? 59.373 77.004 74.420 1.00 27.39 179 ALA C C 1
ATOM 5401 O O . ALA C 1 179 ? 59.073 75.831 74.224 1.00 29.37 179 ALA C O 1
ATOM 5403 N N . ASP C 1 180 ? 60.628 77.442 74.559 1.00 28.33 180 ASP C N 1
ATOM 5404 C CA . ASP C 1 180 ? 61.775 76.532 74.424 1.00 31.06 180 ASP C CA 1
ATOM 5405 C C . ASP C 1 180 ? 62.085 75.753 75.720 1.00 31.38 180 ASP C C 1
ATOM 5406 O O . ASP C 1 180 ? 62.708 74.716 75.657 1.00 33.44 180 ASP C O 1
ATOM 5411 N N . SER C 1 181 ? 61.604 76.228 76.863 1.00 28.07 181 SER C N 1
ATOM 5412 C CA . SER C 1 181 ? 61.878 75.587 78.154 1.00 25.85 181 SER C CA 1
ATOM 5413 C C . SER C 1 181 ? 60.854 74.450 78.356 1.00 25.73 181 SER C C 1
ATOM 5414 O O . SER C 1 181 ? 59.697 74.556 77.951 1.00 24.06 181 SER C O 1
ATOM 5417 N N . THR C 1 182 ? 61.280 73.422 79.057 1.00 23.12 182 THR C N 1
ATOM 5418 C CA . THR C 1 182 ? 60.371 72.367 79.493 1.00 23.07 182 THR C CA 1
ATOM 5419 C C . THR C 1 182 ? 59.252 72.926 80.386 1.00 22.69 182 THR C C 1
ATOM 5420 O O . THR C 1 182 ? 58.195 72.330 80.489 1.00 22.10 182 THR C O 1
ATOM 5424 N N . ARG C 1 183 ? 59.488 74.071 81.026 1.00 21.72 183 ARG C N 1
ATOM 5425 C CA . ARG C 1 183 ? 58.463 74.707 81.842 1.00 20.75 183 ARG C CA 1
ATOM 5426 C C . ARG C 1 183 ? 57.393 75.428 81.014 1.00 20.23 183 ARG C C 1
ATOM 5427 O O . ARG C 1 183 ? 56.364 75.823 81.571 1.00 21.14 183 ARG C O 1
ATOM 5435 N N . GLU C 1 184 ? 57.630 75.551 79.725 1.00 21.10 184 GLU C N 1
ATOM 5436 C CA . GLU C 1 184 ? 56.755 76.240 78.774 1.00 21.10 184 GLU C CA 1
ATOM 5437 C C . GLU C 1 184 ? 56.100 75.227 77.820 1.00 22.78 184 GLU C C 1
ATOM 5438 O O . GLU C 1 184 ? 55.604 75.591 76.762 1.00 22.04 184 GLU C O 1
ATOM 5444 N N . GLN C 1 185 ? 56.092 73.961 78.219 1.00 21.58 185 GLN C N 1
ATOM 5445 C CA . GLN C 1 185 ? 55.580 72.848 77.410 1.00 20.52 185 GLN C CA 1
ATOM 5446 C C . GLN C 1 185 ? 54.755 71.925 78.289 1.00 19.28 185 GLN C C 1
ATOM 5447 O O . GLN C 1 185 ? 54.914 71.905 79.514 1.00 19.56 185 GLN C O 1
ATOM 5453 N N . TRP C 1 186 ? 53.858 71.174 77.660 1.00 18.68 186 TRP C N 1
ATOM 5454 C CA . TRP C 1 186 ? 52.813 70.449 78.333 1.00 18.28 186 TRP C CA 1
ATOM 5455 C C . TRP C 1 186 ? 52.596 69.079 77.693 1.00 18.40 186 TRP C C 1
ATOM 5456 O O . TRP C 1 186 ? 52.877 68.897 76.510 1.00 19.05 186 TRP C O 1
ATOM 5467 N N . PHE C 1 187 ? 52.100 68.138 78.482 1.00 17.95 187 PHE C N 1
ATOM 5468 C CA . PHE C 1 187 ? 51.626 66.869 77.945 1.00 19.89 187 PHE C CA 1
ATOM 5469 C C . PHE C 1 187 ? 50.224 66.602 78.395 1.00 19.15 187 PHE C C 1
ATOM 5470 O O . PHE C 1 187 ? 49.768 67.150 79.400 1.00 19.75 187 PHE C O 1
ATOM 5478 N N . PHE C 1 188 ? 49.516 65.800 77.594 1.00 19.87 188 PHE C N 1
ATOM 5479 C CA . PHE C 1 188 ? 48.094 65.545 77.849 1.00 18.50 188 PHE C CA 1
ATOM 5480 C C . PHE C 1 188 ? 47.854 64.116 78.206 1.00 19.73 188 PHE C C 1
ATOM 5481 O O . PHE C 1 188 ? 48.551 63.192 77.722 1.00 19.07 188 PHE C O 1
ATOM 5489 N N . GLN C 1 189 ? 46.765 63.875 78.938 1.00 19.63 189 GLN C N 1
ATOM 5490 C CA . GLN C 1 189 ? 46.302 62.534 79.220 1.00 19.14 189 GLN C CA 1
ATOM 5491 C C . GLN C 1 189 ? 44.788 62.555 78.989 1.00 18.99 189 GLN C C 1
ATOM 5492 O O . GLN C 1 189 ? 44.087 63.309 79.636 1.00 20.42 189 GLN C O 1
ATOM 5498 N N . PRO C 1 190 ? 44.269 61.693 78.099 1.00 19.45 190 PRO C N 1
ATOM 5499 C CA . PRO C 1 190 ? 42.842 61.699 77.849 1.00 19.93 190 PRO C CA 1
ATOM 5500 C C . PRO C 1 190 ? 42.036 60.915 78.877 1.00 20.14 190 PRO C C 1
ATOM 5501 O O . PRO C 1 190 ? 42.571 60.071 79.568 1.00 21.69 190 PRO C O 1
ATOM 5505 N N . ALA C 1 191 ? 40.749 61.246 78.955 1.00 21.75 191 ALA C N 1
ATOM 5506 C CA . ALA C 1 191 ? 39.791 60.506 79.770 1.00 23.02 191 ALA C CA 1
ATOM 5507 C C . ALA C 1 191 ? 38.421 60.705 79.140 1.00 27.18 191 ALA C C 1
ATOM 5508 O O . ALA C 1 191 ? 38.138 61.747 78.582 1.00 29.54 191 ALA C O 1
ATOM 5510 N N . LYS C 1 192 ? 37.582 59.684 79.237 1.00 28.11 192 LYS C N 1
ATOM 5511 C CA . LYS C 1 192 ? 36.209 59.777 78.760 1.00 33.48 192 LYS C CA 1
ATOM 5512 C C . LYS C 1 192 ? 35.357 60.068 79.963 1.00 33.66 192 LYS C C 1
ATOM 5513 O O . LYS C 1 192 ? 35.418 59.332 80.938 1.00 34.50 192 LYS C O 1
ATOM 5519 N N . TYR C 1 193 ? 34.558 61.116 79.902 1.00 36.38 193 TYR C N 1
ATOM 5520 C CA . TYR C 1 193 ? 33.633 61.417 80.991 1.00 38.49 193 TYR C CA 1
ATOM 5521 C C . TYR C 1 193 ? 32.301 61.876 80.407 1.00 40.53 193 TYR C C 1
ATOM 5522 O O . TYR C 1 193 ? 32.234 62.819 79.619 1.00 36.61 193 TYR C O 1
ATOM 5531 N N . GLU C 1 194 ? 31.235 61.173 80.794 1.00 43.92 194 GLU C N 1
ATOM 5532 C CA . GLU C 1 194 ? 29.931 61.332 80.168 1.00 45.86 194 GLU C CA 1
ATOM 5533 C C . GLU C 1 194 ? 30.112 61.115 78.660 1.00 44.88 194 GLU C C 1
ATOM 5534 O O . GLU C 1 194 ? 30.664 60.088 78.275 1.00 45.34 194 GLU C O 1
ATOM 5540 N N . ASN C 1 195 ? 29.720 62.028 77.790 1.00 47.79 195 ASN C N 1
ATOM 5541 C CA . ASN C 1 195 ? 29.907 61.729 76.355 1.00 52.03 195 ASN C CA 1
ATOM 5542 C C . ASN C 1 195 ? 31.169 62.304 75.762 1.00 49.74 195 ASN C C 1
ATOM 5543 O O . ASN C 1 195 ? 31.367 62.206 74.555 1.00 46.92 195 ASN C O 1
ATOM 5548 N N . ASP C 1 196 ? 32.056 62.836 76.612 1.00 42.77 196 ASP C N 1
ATOM 5549 C CA . ASP C 1 196 ? 33.117 63.671 76.100 1.00 37.12 196 ASP C CA 1
ATOM 5550 C C . ASP C 1 196 ? 34.473 63.012 76.349 1.00 29.65 196 ASP C C 1
ATOM 5551 O O . ASP C 1 196 ? 34.655 62.367 77.370 1.00 33.17 196 ASP C O 1
ATOM 5556 N N . VAL C 1 197 ? 35.410 63.213 75.423 1.00 28.38 197 VAL C N 1
ATOM 5557 C CA . VAL C 1 197 ? 36.834 62.930 75.679 1.00 25.49 197 VAL C CA 1
ATOM 5558 C C . VAL C 1 197 ? 37.484 64.230 76.110 1.00 24.50 197 VAL C C 1
ATOM 5559 O O . VAL C 1 197 ? 37.438 65.238 75.411 1.00 24.46 197 VAL C O 1
ATOM 5563 N N . LEU C 1 198 ? 37.960 64.231 77.341 1.00 23.01 198 LEU C N 1
ATOM 5564 C CA . LEU C 1 198 ? 38.514 65.407 77.985 1.00 21.73 198 LEU C CA 1
ATOM 5565 C C . LEU C 1 198 ? 40.005 65.110 78.213 1.00 20.79 198 LEU C C 1
ATOM 5566 O O . LEU C 1 198 ? 40.462 63.986 78.026 1.00 22.01 198 LEU C O 1
ATOM 5571 N N . PHE C 1 199 ? 40.728 66.129 78.656 1.00 20.26 199 PHE C N 1
ATOM 5572 C CA . PHE C 1 199 ? 42.185 66.011 78.852 1.00 19.69 199 PHE C CA 1
ATOM 5573 C C . PHE C 1 199 ? 42.672 66.616 80.133 1.00 19.20 199 PHE C C 1
ATOM 5574 O O . PHE C 1 199 ? 42.245 67.720 80.523 1.00 20.18 199 PHE C O 1
ATOM 5582 N N . PHE C 1 200 ? 43.483 65.854 80.842 1.00 18.95 200 PHE C N 1
ATOM 5583 C CA . PHE C 1 200 ? 44.309 66.425 81.892 1.00 19.57 200 PHE C CA 1
ATOM 5584 C C . PHE C 1 200 ? 45.548 66.996 81.189 1.00 19.34 200 PHE C C 1
ATOM 5585 O O . PHE C 1 200 ? 46.109 66.379 80.273 1.00 20.75 200 PHE C O 1
ATOM 5593 N N . ILE C 1 201 ? 45.968 68.177 81.614 1.00 21.18 201 ILE C N 1
ATOM 5594 C CA . ILE C 1 201 ? 47.043 68.942 80.964 1.00 19.20 201 ILE C CA 1
ATOM 5595 C C . ILE C 1 201 ? 48.111 69.168 82.022 1.00 20.05 201 ILE C C 1
ATOM 5596 O O . ILE C 1 201 ? 47.823 69.787 83.068 1.00 20.31 201 ILE C O 1
ATOM 5601 N N . TYR C 1 202 ? 49.315 68.635 81.775 1.00 18.79 202 TYR C N 1
ATOM 5602 C CA . TYR C 1 202 ? 50.383 68.644 82.765 1.00 18.90 202 TYR C CA 1
ATOM 5603 C C . TYR C 1 202 ? 51.581 69.405 82.275 1.00 18.81 202 TYR C C 1
ATOM 5604 O O . TYR C 1 202 ? 51.956 69.289 81.094 1.00 19.95 202 TYR C O 1
ATOM 5613 N N . ASN C 1 203 ? 52.244 70.123 83.183 1.00 18.72 203 ASN C N 1
ATOM 5614 C CA . ASN C 1 203 ? 53.440 70.813 82.817 1.00 18.48 203 ASN C CA 1
ATOM 5615 C C . ASN C 1 203 ? 54.560 69.802 82.581 1.00 19.27 203 ASN C C 1
ATOM 5616 O O . ASN C 1 203 ? 54.781 68.907 83.402 1.00 19.11 203 ASN C O 1
ATOM 5621 N N . ARG C 1 204 ? 55.284 69.941 81.466 1.00 18.25 204 ARG C N 1
ATOM 5622 C CA . ARG C 1 204 ? 56.378 69.003 81.176 1.00 20.27 204 ARG C CA 1
ATOM 5623 C C . ARG C 1 204 ? 57.417 68.925 82.282 1.00 20.37 204 ARG C C 1
ATOM 5624 O O . ARG C 1 204 ? 57.809 67.835 82.713 1.00 19.46 204 ARG C O 1
ATOM 5632 N N . GLN C 1 205 ? 57.917 70.072 82.729 1.00 20.80 205 GLN C N 1
ATOM 5633 C CA . GLN C 1 205 ? 58.995 70.066 83.720 1.00 21.88 205 GLN C CA 1
ATOM 5634 C C . GLN C 1 205 ? 58.490 69.665 85.094 1.00 21.79 205 GLN C C 1
ATOM 5635 O O . GLN C 1 205 ? 59.100 68.827 85.759 1.00 21.36 205 GLN C O 1
ATOM 5641 N N . PHE C 1 206 ? 57.379 70.276 85.533 1.00 21.25 206 PHE C N 1
ATOM 5642 C CA . PHE C 1 206 ? 56.978 70.145 86.910 1.00 23.33 206 PHE C CA 1
ATOM 5643 C C . PHE C 1 206 ? 55.979 69.012 87.175 1.00 23.14 206 PHE C C 1
ATOM 5644 O O . PHE C 1 206 ? 55.831 68.582 88.313 1.00 25.01 206 PHE C O 1
ATOM 5652 N N . ASN C 1 207 ? 55.372 68.509 86.111 1.00 24.78 207 ASN C N 1
ATOM 5653 C CA . ASN C 1 207 ? 54.344 67.471 86.171 1.00 24.49 207 ASN C CA 1
ATOM 5654 C C . ASN C 1 207 ? 53.048 67.917 86.839 1.00 26.55 207 ASN C C 1
ATOM 5655 O O . ASN C 1 207 ? 52.197 67.082 87.115 1.00 33.33 207 ASN C O 1
ATOM 5660 N N . ASP C 1 208 ? 52.879 69.196 87.134 1.00 24.37 208 ASP C N 1
ATOM 5661 C CA . ASP C 1 208 ? 51.691 69.653 87.843 1.00 24.16 208 ASP C CA 1
ATOM 5662 C C . ASP C 1 208 ? 50.562 69.747 86.818 1.00 22.04 208 ASP C C 1
ATOM 5663 O O . ASP C 1 208 ? 50.755 70.269 85.729 1.00 22.46 208 ASP C O 1
ATOM 5668 N N . ALA C 1 209 ? 49.360 69.339 87.226 1.00 21.43 209 ALA C N 1
ATOM 5669 C CA . ALA C 1 209 ? 48.172 69.467 86.362 1.00 22.08 209 ALA C CA 1
ATOM 5670 C C . ALA C 1 209 ? 47.667 70.889 86.371 1.00 21.93 209 ALA C C 1
ATOM 5671 O O . ALA C 1 209 ? 47.583 71.534 87.412 1.00 22.88 209 ALA C O 1
ATOM 5673 N N . LEU C 1 210 ? 47.308 71.375 85.183 1.00 22.54 210 LEU C N 1
ATOM 5674 C CA . LEU C 1 210 ? 46.666 72.657 85.031 1.00 21.88 210 LEU C CA 1
ATOM 5675 C C . LEU C 1 210 ? 45.268 72.639 85.649 1.00 23.43 210 LEU C C 1
ATOM 5676 O O . LEU C 1 210 ? 44.398 71.824 85.258 1.00 22.70 210 LEU C O 1
ATOM 5681 N N . GLU C 1 211 ? 45.049 73.536 86.603 1.00 23.87 211 GLU C N 1
ATOM 5682 C CA . GLU C 1 211 ? 43.832 73.549 87.445 1.00 26.96 211 GLU C CA 1
ATOM 5683 C C . GLU C 1 211 ? 43.326 74.990 87.569 1.00 27.17 211 GLU C C 1
ATOM 5684 O O . GLU C 1 211 ? 44.091 75.936 87.425 1.00 27.59 211 GLU C O 1
ATOM 5690 N N . LEU C 1 212 ? 42.036 75.158 87.827 1.00 27.76 212 LEU C N 1
ATOM 5691 C CA . LEU C 1 212 ? 41.472 76.465 88.208 1.00 27.54 212 LEU C CA 1
ATOM 5692 C C . LEU C 1 212 ? 41.234 76.452 89.680 1.00 27.77 212 LEU C C 1
ATOM 5693 O O . LEU C 1 212 ? 40.564 75.554 90.212 1.00 27.16 212 LEU C O 1
ATOM 5698 N N . GLY C 1 213 ? 41.780 77.474 90.333 1.00 28.95 213 GLY C N 1
ATOM 5699 C CA . GLY C 1 213 ? 41.662 77.618 91.759 1.00 29.95 213 GLY C CA 1
ATOM 5700 C C . GLY C 1 213 ? 40.539 78.555 92.148 1.00 31.83 213 GLY C C 1
ATOM 5701 O O . GLY C 1 213 ? 39.468 78.593 91.555 1.00 30.61 213 GLY C O 1
ATOM 5702 N N . THR C 1 214 ? 40.818 79.390 93.149 1.00 33.88 214 THR C N 1
ATOM 5703 C CA . THR C 1 214 ? 39.802 80.285 93.683 1.00 34.56 214 THR C CA 1
ATOM 5704 C C . THR C 1 214 ? 39.437 81.440 92.757 1.00 33.88 214 THR C C 1
ATOM 5705 O O . THR C 1 214 ? 40.219 81.865 91.899 1.00 33.28 214 THR C O 1
ATOM 5709 N N . ILE C 1 215 ? 38.244 81.984 92.997 1.00 33.87 215 ILE C N 1
ATOM 5710 C CA . ILE C 1 215 ? 37.766 83.179 92.304 1.00 36.43 215 ILE C CA 1
ATOM 5711 C C . ILE C 1 215 ? 38.568 84.385 92.734 1.00 40.08 215 ILE C C 1
ATOM 5712 O O . ILE C 1 215 ? 38.792 84.572 93.925 1.00 40.26 215 ILE C O 1
ATOM 5717 N N . VAL C 1 216 ? 38.966 85.222 91.779 1.00 40.64 216 VAL C N 1
ATOM 5718 C CA . VAL C 1 216 ? 39.854 86.331 92.087 1.00 42.28 216 VAL C CA 1
ATOM 5719 C C . VAL C 1 216 ? 39.285 87.724 91.807 1.00 43.50 216 VAL C C 1
ATOM 5720 O O . VAL C 1 216 ? 39.954 88.734 92.098 1.00 44.50 216 VAL C O 1
ATOM 5724 N N . ASN C 1 217 ? 38.067 87.804 91.287 1.00 42.42 217 ASN C N 1
ATOM 5725 C CA . ASN C 1 217 ? 37.484 89.110 90.987 1.00 41.98 217 ASN C CA 1
ATOM 5726 C C . ASN C 1 217 ? 35.995 89.047 90.838 1.00 43.13 217 ASN C C 1
ATOM 5727 O O . ASN C 1 217 ? 35.383 87.958 90.850 1.00 43.85 217 ASN C O 1
ATOM 5732 N N . ALA C 1 218 ? 35.420 90.243 90.735 1.00 45.94 218 ALA C N 1
ATOM 5733 C CA . ALA C 1 218 ? 33.977 90.404 90.679 1.00 48.78 218 ALA C CA 1
ATOM 5734 C C . ALA C 1 218 ? 33.372 89.787 89.435 1.00 49.12 218 ALA C C 1
ATOM 5735 O O . ALA C 1 218 ? 32.221 89.367 89.459 1.00 48.90 218 ALA C O 1
ATOM 5737 N N . SER C 1 219 ? 34.153 89.690 88.365 1.00 48.89 219 SER C N 1
ATOM 5738 C CA . SER C 1 219 ? 33.685 89.027 87.137 1.00 46.77 219 SER C CA 1
ATOM 5739 C C . SER C 1 219 ? 33.607 87.494 87.241 1.00 44.69 219 SER C C 1
ATOM 5740 O O . SER C 1 219 ? 33.021 86.824 86.380 1.00 43.50 219 SER C O 1
ATOM 5743 N N . GLY C 1 220 ? 34.221 86.932 88.280 1.00 42.05 220 GLY C N 1
ATOM 5744 C CA . GLY C 1 220 ? 34.167 85.489 88.545 1.00 40.40 220 GLY C CA 1
ATOM 5745 C C . GLY C 1 220 ? 35.329 84.699 87.928 1.00 37.17 220 GLY C C 1
ATOM 5746 O O . GLY C 1 220 ? 35.307 83.456 87.872 1.00 39.23 220 GLY C O 1
ATOM 5747 N N . ASP C 1 221 ? 36.353 85.417 87.466 1.00 36.10 221 ASP C N 1
ATOM 5748 C CA . ASP C 1 221 ? 37.575 84.764 86.977 1.00 32.62 221 ASP C CA 1
ATOM 5749 C C . ASP C 1 221 ? 38.186 83.929 88.069 1.00 32.28 221 ASP C C 1
ATOM 5750 O O . ASP C 1 221 ? 38.118 84.284 89.264 1.00 31.75 221 ASP C O 1
ATOM 5755 N N . ARG C 1 222 ? 38.787 82.803 87.689 1.00 32.13 222 ARG C N 1
ATOM 5756 C CA . ARG C 1 222 ? 39.516 81.927 88.627 1.00 31.09 222 ARG C CA 1
ATOM 5757 C C . ARG C 1 222 ? 40.978 81.854 88.215 1.00 30.58 222 ARG C C 1
ATOM 5758 O O . ARG C 1 222 ? 41.299 81.824 87.033 1.00 29.36 222 ARG C O 1
ATOM 5766 N N . LYS C 1 223 ? 41.874 81.851 89.194 1.00 29.99 223 LYS C N 1
ATOM 5767 C CA . LYS C 1 223 ? 43.296 81.743 88.889 1.00 28.88 223 LYS C CA 1
ATOM 5768 C C . LYS C 1 223 ? 43.621 80.364 88.304 1.00 27.86 223 LYS C C 1
ATOM 5769 O O . LYS C 1 223 ? 43.040 79.363 88.718 1.00 28.56 223 LYS C O 1
ATOM 5775 N N . ALA C 1 224 ? 44.513 80.331 87.333 1.00 26.62 224 ALA C N 1
ATOM 5776 C CA . ALA C 1 224 ? 45.039 79.069 86.805 1.00 24.68 224 ALA C CA 1
ATOM 5777 C C . ALA C 1 224 ? 46.340 78.778 87.560 1.00 24.69 224 ALA C C 1
ATOM 5778 O O . ALA C 1 224 ? 47.226 79.638 87.645 1.00 25.61 224 ALA C O 1
ATOM 5780 N N . VAL C 1 225 ? 46.422 77.562 88.117 1.00 24.60 225 VAL C N 1
ATOM 5781 C CA . VAL C 1 225 ? 47.580 77.119 88.897 1.00 25.39 225 VAL C CA 1
ATOM 5782 C C . VAL C 1 225 ? 47.966 75.687 88.556 1.00 27.37 225 VAL C C 1
ATOM 5783 O O . VAL C 1 225 ? 47.195 74.953 87.957 1.00 24.97 225 VAL C O 1
ATOM 5787 N N . GLY C 1 226 ? 49.178 75.309 88.928 1.00 24.97 226 GLY C N 1
ATOM 5788 C CA . GLY C 1 226 ? 49.619 73.919 88.837 1.00 23.29 226 GLY C CA 1
ATOM 5789 C C . GLY C 1 226 ? 49.265 73.186 90.111 1.00 25.36 226 GLY C C 1
ATOM 5790 O O . GLY C 1 226 ? 49.704 73.562 91.208 1.00 25.79 226 GLY C O 1
ATOM 5791 N N . HIS C 1 227 ? 48.477 72.139 89.986 1.00 23.83 227 HIS C N 1
ATOM 5792 C CA . HIS C 1 227 ? 48.025 71.348 91.127 1.00 24.57 227 HIS C CA 1
ATOM 5793 C C . HIS C 1 227 ? 49.146 70.484 91.676 1.00 24.91 227 HIS C C 1
ATOM 5794 O O . HIS C 1 227 ? 49.978 69.979 90.946 1.00 25.50 227 HIS C O 1
ATOM 5801 N N . ASP C 1 228 ? 49.174 70.342 92.999 1.00 27.65 228 ASP C N 1
ATOM 5802 C CA . ASP C 1 228 ? 50.131 69.489 93.665 1.00 27.78 228 ASP C CA 1
ATOM 5803 C C . ASP C 1 228 ? 49.440 68.163 93.988 1.00 30.02 228 ASP C C 1
ATOM 5804 O O . ASP C 1 228 ? 48.621 68.088 94.899 1.00 29.34 228 ASP C O 1
ATOM 5809 N N . GLY C 1 229 ? 49.703 67.145 93.167 1.00 29.25 229 GLY C N 1
ATOM 5810 C CA . GLY C 1 229 ? 49.196 65.813 93.416 1.00 29.46 229 GLY C CA 1
ATOM 5811 C C . GLY C 1 229 ? 48.473 65.190 92.251 1.00 28.11 229 GLY C C 1
ATOM 5812 O O . GLY C 1 229 ? 48.181 65.828 91.246 1.00 24.74 229 GLY C O 1
ATOM 5813 N N . GLU C 1 230 ? 48.137 63.935 92.429 1.00 30.54 230 GLU C N 1
ATOM 5814 C CA . GLU C 1 230 ? 47.460 63.145 91.393 1.00 32.88 230 GLU C CA 1
ATOM 5815 C C . GLU C 1 230 ? 46.040 63.633 91.134 1.00 30.69 230 GLU C C 1
ATOM 5816 O O . GLU C 1 230 ? 45.330 63.991 92.066 1.00 31.93 230 GLU C O 1
ATOM 5822 N N . VAL C 1 231 ? 45.619 63.633 89.852 1.00 26.84 231 VAL C N 1
ATOM 5823 C CA . VAL C 1 231 ? 44.292 64.124 89.452 1.00 25.83 231 VAL C CA 1
ATOM 5824 C C . VAL C 1 231 ? 43.511 63.176 88.525 1.00 24.74 231 VAL C C 1
ATOM 5825 O O . VAL C 1 231 ? 42.327 63.371 88.300 1.00 24.54 231 VAL C O 1
ATOM 5829 N N . ALA C 1 232 ? 44.149 62.119 88.064 1.00 25.25 232 ALA C N 1
ATOM 5830 C CA . ALA C 1 232 ? 43.603 61.357 86.908 1.00 26.99 232 ALA C CA 1
ATOM 5831 C C . ALA C 1 232 ? 42.304 60.610 87.237 1.00 29.24 232 ALA C C 1
ATOM 5832 O O . ALA C 1 232 ? 41.544 60.254 86.323 1.00 28.86 232 ALA C O 1
ATOM 5834 N N . GLY C 1 233 ? 42.041 60.382 88.525 1.00 27.50 233 GLY C N 1
ATOM 5835 C CA . GLY C 1 233 ? 40.814 59.733 88.946 1.00 31.09 233 GLY C CA 1
ATOM 5836 C C . GLY C 1 233 ? 39.591 60.635 88.861 1.00 32.56 233 GLY C C 1
ATOM 5837 O O . GLY C 1 233 ? 38.469 60.156 89.009 1.00 34.90 233 GLY C O 1
ATOM 5838 N N . LEU C 1 234 ? 39.796 61.923 88.651 1.00 31.07 234 LEU C N 1
ATOM 5839 C CA . LEU C 1 234 ? 38.738 62.901 88.790 1.00 32.01 234 LEU C CA 1
ATOM 5840 C C . LEU C 1 234 ? 38.628 63.829 87.596 1.00 29.30 234 LEU C C 1
ATOM 5841 O O . LEU C 1 234 ? 38.893 65.016 87.690 1.00 28.56 234 LEU C O 1
ATOM 5846 N N . PRO C 1 235 ? 38.220 63.280 86.444 1.00 27.16 235 PRO C N 1
ATOM 5847 C CA . PRO C 1 235 ? 38.120 64.148 85.276 1.00 26.28 235 PRO C CA 1
ATOM 5848 C C . PRO C 1 235 ? 37.057 65.192 85.429 1.00 28.55 235 PRO C C 1
ATOM 5849 O O . PRO C 1 235 ? 37.116 66.256 84.812 1.00 29.06 235 PRO C O 1
ATOM 5853 N N . ASP C 1 236 ? 36.038 64.897 86.236 1.00 28.60 236 ASP C N 1
ATOM 5854 C CA . ASP C 1 236 ? 34.988 65.874 86.499 1.00 30.71 236 ASP C CA 1
ATOM 5855 C C . ASP C 1 236 ? 35.534 67.102 87.238 1.00 30.73 236 ASP C C 1
ATOM 5856 O O . ASP C 1 236 ? 34.908 68.145 87.222 1.00 30.46 236 ASP C O 1
ATOM 5861 N N . ILE C 1 237 ? 36.656 66.948 87.934 1.00 29.17 237 ILE C N 1
ATOM 5862 C CA . ILE C 1 237 ? 37.208 68.022 88.766 1.00 29.96 237 ILE C CA 1
ATOM 5863 C C . ILE C 1 237 ? 38.361 68.743 88.066 1.00 26.25 237 ILE C C 1
ATOM 5864 O O . ILE C 1 237 ? 38.449 69.972 88.144 1.00 26.01 237 ILE C O 1
ATOM 5869 N N . TYR C 1 238 ? 39.205 68.000 87.343 1.00 24.52 238 TYR C N 1
ATOM 5870 C CA . TYR C 1 238 ? 40.472 68.576 86.876 1.00 23.35 238 TYR C CA 1
ATOM 5871 C C . TYR C 1 238 ? 40.767 68.535 85.362 1.00 24.14 238 TYR C C 1
ATOM 5872 O O . TYR C 1 238 ? 41.855 68.915 84.968 1.00 22.72 238 TYR C O 1
ATOM 5881 N N . SER C 1 239 ? 39.836 68.057 84.534 1.00 24.21 239 SER C N 1
ATOM 5882 C CA . SER C 1 239 ? 40.097 67.949 83.128 1.00 23.80 239 SER C CA 1
ATOM 5883 C C . SER C 1 239 ? 39.560 69.136 82.350 1.00 24.03 239 SER C C 1
ATOM 5884 O O . SER C 1 239 ? 38.792 69.973 82.853 1.00 25.41 239 SER C O 1
ATOM 5887 N N . TRP C 1 240 ? 39.974 69.178 81.080 1.00 23.32 240 TRP C N 1
ATOM 5888 C CA . TRP C 1 240 ? 39.627 70.241 80.160 1.00 22.65 240 TRP C CA 1
ATOM 5889 C C . TRP C 1 240 ? 38.966 69.732 78.882 1.00 23.20 240 TRP C C 1
ATOM 5890 O O . TRP C 1 240 ? 39.395 68.724 78.319 1.00 22.69 240 TRP C O 1
ATOM 5901 N N . PHE C 1 241 ? 37.966 70.482 78.434 1.00 23.88 241 PHE C N 1
ATOM 5902 C CA A PHE C 1 241 ? 37.357 70.311 77.092 0.50 25.17 241 PHE C CA 1
ATOM 5903 C CA B PHE C 1 241 ? 37.311 70.303 77.129 0.50 25.57 241 PHE C CA 1
ATOM 5904 C C . PHE C 1 241 ? 38.164 71.078 76.100 1.00 25.74 241 PHE C C 1
ATOM 5905 O O . PHE C 1 241 ? 38.648 72.192 76.382 1.00 28.50 241 PHE C O 1
ATOM 5920 N N . ILE C 1 242 ? 38.386 70.481 74.928 1.00 24.82 242 ILE C N 1
ATOM 5921 C CA . ILE C 1 242 ? 39.046 71.183 73.840 1.00 24.38 242 ILE C CA 1
ATOM 5922 C C . ILE C 1 242 ? 38.035 71.177 72.663 1.00 25.21 242 ILE C C 1
ATOM 5923 O O . ILE C 1 242 ? 37.677 70.106 72.176 1.00 25.46 242 ILE C O 1
ATOM 5928 N N . THR C 1 243 ? 37.629 72.375 72.250 1.00 23.23 243 THR C N 1
ATOM 5929 C CA . THR C 1 243 ? 36.580 72.552 71.244 1.00 26.51 243 THR C CA 1
ATOM 5930 C C . THR C 1 243 ? 36.979 73.627 70.231 1.00 26.35 243 THR C C 1
ATOM 5931 O O . THR C 1 243 ? 37.869 74.440 70.496 1.00 25.35 243 THR C O 1
ATOM 5935 N N . PRO C 1 244 ? 36.377 73.607 69.033 1.00 26.58 244 PRO C N 1
ATOM 5936 C CA . PRO C 1 244 ? 36.753 74.630 68.072 1.00 27.97 244 PRO C CA 1
ATOM 5937 C C . PRO C 1 244 ? 36.445 76.058 68.602 1.00 28.55 244 PRO C C 1
ATOM 5938 O O . PRO C 1 244 ? 35.400 76.238 69.193 1.00 30.05 244 PRO C O 1
ATOM 5942 N N . PHE C 1 245 ? 37.265 77.060 68.305 1.00 29.61 245 PHE C N 1
ATOM 5943 C CA . PHE C 1 245 ? 37.003 78.438 68.713 1.00 32.30 245 PHE C CA 1
ATOM 5944 C C . PHE C 1 245 ? 35.978 79.117 67.815 1.00 37.69 245 PHE C C 1
ATOM 5945 O O . PHE C 1 245 ? 36.073 78.955 66.607 1.00 44.26 245 PHE C O 1
ATOM 5953 N N . ASP D 1 8 ? -19.815 -4.002 65.224 1.00 89.73 8 ASP D N 1
ATOM 5954 C CA . ASP D 1 8 ? -19.518 -5.445 64.963 1.00 90.04 8 ASP D CA 1
ATOM 5955 C C . ASP D 1 8 ? -18.419 -5.987 65.897 1.00 81.63 8 ASP D C 1
ATOM 5956 O O . ASP D 1 8 ? -18.660 -6.938 66.644 1.00 78.17 8 ASP D O 1
ATOM 5961 N N . THR D 1 9 ? -17.225 -5.389 65.848 1.00 70.51 9 THR D N 1
ATOM 5962 C CA . THR D 1 9 ? -16.117 -5.779 66.728 1.00 64.02 9 THR D CA 1
ATOM 5963 C C . THR D 1 9 ? -16.548 -5.799 68.194 1.00 56.34 9 THR D C 1
ATOM 5964 O O . THR D 1 9 ? -17.120 -4.827 68.690 1.00 55.07 9 THR D O 1
ATOM 5968 N N . SER D 1 10 ? -16.222 -6.881 68.893 1.00 50.38 10 SER D N 1
ATOM 5969 C CA . SER D 1 10 ? -16.628 -7.038 70.285 1.00 49.26 10 SER D CA 1
ATOM 5970 C C . SER D 1 10 ? -15.893 -6.044 71.204 1.00 46.05 10 SER D C 1
ATOM 5971 O O . SER D 1 10 ? -14.769 -5.581 70.905 1.00 41.69 10 SER D O 1
ATOM 5974 N N . ASN D 1 11 ? -16.521 -5.751 72.327 1.00 46.70 11 ASN D N 1
ATOM 5975 C CA . ASN D 1 11 ? -15.895 -4.903 73.342 1.00 47.22 11 ASN D CA 1
ATOM 5976 C C . ASN D 1 11 ? -14.552 -5.471 73.797 1.00 47.11 11 ASN D C 1
ATOM 5977 O O . ASN D 1 11 ? -13.616 -4.708 74.040 1.00 46.33 11 ASN D O 1
ATOM 5982 N N . GLN D 1 12 ? -14.445 -6.791 73.912 1.00 46.30 12 GLN D N 1
ATOM 5983 C CA . GLN D 1 12 ? -13.200 -7.397 74.360 1.00 47.93 12 GLN D CA 1
ATOM 5984 C C . GLN D 1 12 ? -12.051 -7.211 73.340 1.00 46.93 12 GLN D C 1
ATOM 5985 O O . GLN D 1 12 ? -10.926 -6.867 73.718 1.00 43.61 12 GLN D O 1
ATOM 5991 N N . ASP D 1 13 ? -12.363 -7.350 72.056 1.00 44.50 13 ASP D N 1
ATOM 5992 C CA . ASP D 1 13 ? -11.387 -7.064 71.017 1.00 44.67 13 ASP D CA 1
ATOM 5993 C C . ASP D 1 13 ? -10.991 -5.590 71.005 1.00 41.34 13 ASP D C 1
ATOM 5994 O O . ASP D 1 13 ? -9.835 -5.272 70.743 1.00 41.05 13 ASP D O 1
ATOM 5999 N N . LEU D 1 14 ? -11.942 -4.686 71.220 1.00 40.78 14 LEU D N 1
ATOM 6000 C CA . LEU D 1 14 ? -11.640 -3.264 71.256 1.00 40.07 14 LEU D CA 1
ATOM 6001 C C . LEU D 1 14 ? -10.780 -2.902 72.473 1.00 39.28 14 LEU D C 1
ATOM 6002 O O . LEU D 1 14 ? -9.888 -2.050 72.407 1.00 38.40 14 LEU D O 1
ATOM 6007 N N . GLU D 1 15 ? -11.030 -3.568 73.581 1.00 38.53 15 GLU D N 1
ATOM 6008 C CA . GLU D 1 15 ? -10.185 -3.415 74.751 1.00 39.70 15 GLU D CA 1
ATOM 6009 C C . GLU D 1 15 ? -8.737 -3.792 74.428 1.00 39.18 15 GLU D C 1
ATOM 6010 O O . GLU D 1 15 ? -7.774 -3.135 74.876 1.00 34.89 15 GLU D O 1
ATOM 6016 N N . GLU D 1 16 ? -8.567 -4.866 73.695 1.00 37.59 16 GLU D N 1
ATOM 6017 C CA . GLU D 1 16 ? -7.232 -5.340 73.355 1.00 37.45 16 GLU D CA 1
ATOM 6018 C C . GLU D 1 16 ? -6.523 -4.320 72.455 1.00 37.10 16 GLU D C 1
ATOM 6019 O O . GLU D 1 16 ? -5.332 -4.028 72.632 1.00 35.63 16 GLU D O 1
ATOM 6025 N N . LYS D 1 17 ? -7.255 -3.811 71.473 1.00 36.49 17 LYS D N 1
ATOM 6026 C CA . LYS D 1 17 ? -6.729 -2.802 70.561 1.00 37.81 17 LYS D CA 1
ATOM 6027 C C . LYS D 1 17 ? -6.312 -1.559 71.338 1.00 38.07 17 LYS D C 1
ATOM 6028 O O . LYS D 1 17 ? -5.236 -0.994 71.082 1.00 35.33 17 LYS D O 1
ATOM 6034 N N . LEU D 1 18 ? -7.139 -1.132 72.290 1.00 33.95 18 LEU D N 1
ATOM 6035 C CA . LEU D 1 18 ? -6.828 0.090 73.064 1.00 35.65 18 LEU D CA 1
ATOM 6036 C C . LEU D 1 18 ? -5.593 -0.109 73.950 1.00 33.45 18 LEU D C 1
ATOM 6037 O O . LEU D 1 18 ? -4.673 0.714 73.956 1.00 32.10 18 LEU D O 1
ATOM 6042 N N . TYR D 1 19 ? -5.555 -1.233 74.656 1.00 32.29 19 TYR D N 1
ATOM 6043 C CA . TYR D 1 19 ? -4.413 -1.560 75.480 1.00 31.50 19 TYR D CA 1
ATOM 6044 C C . TYR D 1 19 ? -3.124 -1.576 74.633 1.00 34.04 19 TYR D C 1
ATOM 6045 O O . TYR D 1 19 ? -2.075 -1.004 75.043 1.00 33.28 19 TYR D O 1
ATOM 6054 N N . ASN D 1 20 ? -3.187 -2.213 73.473 1.00 32.06 20 ASN D N 1
ATOM 6055 C CA . ASN D 1 20 ? -2.013 -2.283 72.593 1.00 34.26 20 ASN D CA 1
ATOM 6056 C C . ASN D 1 20 ? -1.500 -0.896 72.191 1.00 30.92 20 ASN D C 1
ATOM 6057 O O . ASN D 1 20 ? -0.301 -0.670 72.141 1.00 31.36 20 ASN D O 1
ATOM 6062 N N . SER D 1 21 ? -2.428 -0.006 71.853 1.00 31.51 21 SER D N 1
ATOM 6063 C CA . SER D 1 21 ? -2.079 1.356 71.451 1.00 31.45 21 SER D CA 1
ATOM 6064 C C . SER D 1 21 ? -1.363 2.096 72.557 1.00 31.79 21 SER D C 1
ATOM 6065 O O . SER D 1 21 ? -0.345 2.748 72.323 1.00 30.99 21 SER D O 1
ATOM 6068 N N . ILE D 1 22 ? -1.834 1.900 73.780 1.00 31.27 22 ILE D N 1
ATOM 6069 C CA . ILE D 1 22 ? -1.193 2.513 74.937 1.00 31.03 22 ILE D CA 1
ATOM 6070 C C . ILE D 1 22 ? 0.188 1.902 75.167 1.00 31.22 22 ILE D C 1
ATOM 6071 O O . ILE D 1 22 ? 1.184 2.597 75.377 1.00 31.36 22 ILE D O 1
ATOM 6076 N N . LEU D 1 23 ? 0.275 0.605 75.098 1.00 30.88 23 LEU D N 1
ATOM 6077 C CA . LEU D 1 23 ? 1.535 -0.058 75.340 1.00 33.67 23 LEU D CA 1
ATOM 6078 C C . LEU D 1 23 ? 2.633 0.325 74.337 1.00 33.46 23 LEU D C 1
ATOM 6079 O O . LEU D 1 23 ? 3.801 0.399 74.691 1.00 33.87 23 LEU D O 1
ATOM 6084 N N . THR D 1 24 ? 2.253 0.552 73.099 1.00 33.37 24 THR D N 1
ATOM 6085 C CA . THR D 1 24 ? 3.210 0.877 72.054 1.00 35.15 24 THR D CA 1
ATOM 6086 C C . THR D 1 24 ? 3.508 2.367 71.985 1.00 34.85 24 THR D C 1
ATOM 6087 O O . THR D 1 24 ? 4.330 2.789 71.175 1.00 33.40 24 THR D O 1
ATOM 6091 N N . GLY D 1 25 ? 2.830 3.158 72.805 1.00 31.24 25 GLY D N 1
ATOM 6092 C CA . GLY D 1 25 ? 3.002 4.597 72.806 1.00 31.57 25 GLY D CA 1
ATOM 6093 C C . GLY D 1 25 ? 2.281 5.351 71.708 1.00 31.56 25 GLY D C 1
ATOM 6094 O O . GLY D 1 25 ? 2.658 6.492 71.388 1.00 30.34 25 GLY D O 1
ATOM 6095 N N . ASP D 1 26 ? 1.290 4.724 71.076 1.00 30.68 26 ASP D N 1
ATOM 6096 C CA . ASP D 1 26 ? 0.475 5.408 70.086 1.00 32.45 26 ASP D CA 1
ATOM 6097 C C . ASP D 1 26 ? -0.688 6.078 70.815 1.00 33.24 26 ASP D C 1
ATOM 6098 O O . ASP D 1 26 ? -1.866 5.664 70.695 1.00 31.16 26 ASP D O 1
ATOM 6103 N N . TYR D 1 27 ? -0.355 7.138 71.535 1.00 30.47 27 TYR D N 1
ATOM 6104 C CA . TYR D 1 27 ? -1.319 7.802 72.360 1.00 30.85 27 TYR D CA 1
ATOM 6105 C C . TYR D 1 27 ? -2.352 8.586 71.557 1.00 34.49 27 TYR D C 1
ATOM 6106 O O . TYR D 1 27 ? -3.500 8.689 71.982 1.00 33.97 27 TYR D O 1
ATOM 6115 N N . ASP D 1 28 ? -2.007 9.063 70.372 1.00 34.70 28 ASP D N 1
ATOM 6116 C CA . ASP D 1 28 ? -3.030 9.706 69.565 1.00 39.74 28 ASP D CA 1
ATOM 6117 C C . ASP D 1 28 ? -4.138 8.705 69.183 1.00 37.45 28 ASP D C 1
ATOM 6118 O O . ASP D 1 28 ? -5.319 9.063 69.164 1.00 38.83 28 ASP D O 1
ATOM 6123 N N . SER D 1 29 ? -3.761 7.483 68.820 1.00 37.75 29 SER D N 1
ATOM 6124 C CA . SER D 1 29 ? -4.761 6.450 68.512 1.00 36.77 29 SER D CA 1
ATOM 6125 C C . SER D 1 29 ? -5.563 6.088 69.768 1.00 35.60 29 SER D C 1
ATOM 6126 O O . SER D 1 29 ? -6.778 5.953 69.691 1.00 38.41 29 SER D O 1
ATOM 6129 N N . ALA D 1 30 ? -4.893 5.965 70.910 1.00 34.38 30 ALA D N 1
ATOM 6130 C CA . ALA D 1 30 ? -5.563 5.652 72.150 1.00 34.91 30 ALA D CA 1
ATOM 6131 C C . ALA D 1 30 ? -6.612 6.685 72.510 1.00 35.58 30 ALA D C 1
ATOM 6132 O O . ALA D 1 30 ? -7.747 6.320 72.885 1.00 35.90 30 ALA D O 1
ATOM 6134 N N . VAL D 1 31 ? -6.264 7.958 72.340 1.00 32.96 31 VAL D N 1
ATOM 6135 C CA . VAL D 1 31 ? -7.203 9.036 72.591 1.00 36.15 31 VAL D CA 1
ATOM 6136 C C . VAL D 1 31 ? -8.397 9.022 71.605 1.00 38.12 31 VAL D C 1
ATOM 6137 O O . VAL D 1 31 ? -9.548 9.118 72.010 1.00 38.47 31 VAL D O 1
ATOM 6141 N N . ARG D 1 32 ? -8.124 8.866 70.323 1.00 39.04 32 ARG D N 1
ATOM 6142 C CA . ARG D 1 32 ? -9.183 8.821 69.312 1.00 43.65 32 ARG D CA 1
ATOM 6143 C C . ARG D 1 32 ? -10.159 7.684 69.602 1.00 42.32 32 ARG D C 1
ATOM 6144 O O . ARG D 1 32 ? -11.375 7.861 69.564 1.00 44.28 32 ARG D O 1
ATOM 6152 N N . GLN D 1 33 ? -9.605 6.502 69.846 1.00 38.83 33 GLN D N 1
ATOM 6153 C CA . GLN D 1 33 ? -10.406 5.351 70.187 1.00 38.93 33 GLN D CA 1
ATOM 6154 C C . GLN D 1 33 ? -11.292 5.624 71.392 1.00 38.45 33 GLN D C 1
ATOM 6155 O O . GLN D 1 33 ? -12.476 5.278 71.394 1.00 37.55 33 GLN D O 1
ATOM 6161 N N . SER D 1 34 ? -10.697 6.215 72.428 1.00 37.61 34 SER D N 1
ATOM 6162 C CA . SER D 1 34 ? -11.379 6.427 73.667 1.00 36.30 34 SER D CA 1
ATOM 6163 C C . SER D 1 34 ? -12.556 7.371 73.494 1.00 39.89 34 SER D C 1
ATOM 6164 O O . SER D 1 34 ? -13.664 7.084 73.984 1.00 37.76 34 SER D O 1
ATOM 6167 N N . LEU D 1 35 ? -12.330 8.475 72.783 1.00 40.04 35 LEU D N 1
ATOM 6168 C CA . LEU D 1 35 ? -13.402 9.414 72.474 1.00 42.73 35 LEU D CA 1
ATOM 6169 C C . LEU D 1 35 ? -14.534 8.730 71.675 1.00 45.27 35 LEU D C 1
ATOM 6170 O O . LEU D 1 35 ? -15.715 8.953 71.951 1.00 44.41 35 LEU D O 1
ATOM 6175 N N . GLU D 1 36 ? -14.169 7.898 70.715 1.00 45.24 36 GLU D N 1
ATOM 6176 C CA . GLU D 1 36 ? -15.153 7.153 69.932 1.00 47.74 36 GLU D CA 1
ATOM 6177 C C . GLU D 1 36 ? -15.968 6.187 70.807 1.00 45.45 36 GLU D C 1
ATOM 6178 O O . GLU D 1 36 ? -17.199 6.175 70.717 1.00 46.97 36 GLU D O 1
ATOM 6184 N N . TYR D 1 37 ? -15.291 5.400 71.652 1.00 42.63 37 TYR D N 1
ATOM 6185 C CA . TYR D 1 37 ? -15.979 4.413 72.480 1.00 43.30 37 TYR D CA 1
ATOM 6186 C C . TYR D 1 37 ? -16.933 5.078 73.450 1.00 45.01 37 TYR D C 1
ATOM 6187 O O . TYR D 1 37 ? -18.077 4.627 73.633 1.00 44.53 37 TYR D O 1
ATOM 6196 N N . GLU D 1 38 ? -16.486 6.178 74.031 1.00 45.74 38 GLU D N 1
ATOM 6197 C CA . GLU D 1 38 ? -17.330 6.908 74.960 1.00 49.00 38 GLU D CA 1
ATOM 6198 C C . GLU D 1 38 ? -18.573 7.457 74.235 1.00 48.36 38 GLU D C 1
ATOM 6199 O O . GLU D 1 38 ? -19.674 7.368 74.755 1.00 46.63 38 GLU D O 1
ATOM 6205 N N . SER D 1 39 ? -18.390 8.000 73.029 1.00 47.88 39 SER D N 1
ATOM 6206 C CA . SER D 1 39 ? -19.517 8.535 72.246 1.00 49.33 39 SER D CA 1
ATOM 6207 C C . SER D 1 39 ? -20.539 7.455 71.858 1.00 51.42 39 SER D C 1
ATOM 6208 O O . SER D 1 39 ? -21.706 7.757 71.638 1.00 51.62 39 SER D O 1
ATOM 6211 N N . GLN D 1 40 ? -20.078 6.212 71.753 1.00 51.29 40 GLN D N 1
ATOM 6212 C CA . GLN D 1 40 ? -20.923 5.090 71.369 1.00 53.12 40 GLN D CA 1
ATOM 6213 C C . GLN D 1 40 ? -21.560 4.411 72.583 1.00 52.29 40 GLN D C 1
ATOM 6214 O O . GLN D 1 40 ? -22.269 3.424 72.436 1.00 54.12 40 GLN D O 1
ATOM 6220 N N . GLY D 1 41 ? -21.320 4.939 73.774 1.00 50.37 41 GLY D N 1
ATOM 6221 C CA . GLY D 1 41 ? -21.829 4.329 75.007 1.00 50.51 41 GLY D CA 1
ATOM 6222 C C . GLY D 1 41 ? -21.079 3.075 75.435 1.00 48.88 41 GLY D C 1
ATOM 6223 O O . GLY D 1 41 ? -21.591 2.271 76.207 1.00 43.73 41 GLY D O 1
ATOM 6224 N N . LYS D 1 42 ? -19.855 2.916 74.938 1.00 46.20 42 LYS D N 1
ATOM 6225 C CA . LYS D 1 42 ? -19.025 1.747 75.238 1.00 46.41 42 LYS D CA 1
ATOM 6226 C C . LYS D 1 42 ? -17.846 2.123 76.138 1.00 45.11 42 LYS D C 1
ATOM 6227 O O . LYS D 1 42 ? -16.750 1.589 75.991 1.00 42.52 42 LYS D O 1
ATOM 6233 N N . GLY D 1 43 ? -18.068 3.077 77.033 1.00 44.21 43 GLY D N 1
ATOM 6234 C CA . GLY D 1 43 ? -17.028 3.523 77.954 1.00 42.21 43 GLY D CA 1
ATOM 6235 C C . GLY D 1 43 ? -16.502 2.427 78.864 1.00 40.13 43 GLY D C 1
ATOM 6236 O O . GLY D 1 43 ? -15.374 2.524 79.372 1.00 39.44 43 GLY D O 1
ATOM 6237 N N . SER D 1 44 ? -17.290 1.374 79.082 1.00 40.51 44 SER D N 1
ATOM 6238 C CA . SER D 1 44 ? -16.793 0.210 79.841 1.00 39.82 44 SER D CA 1
ATOM 6239 C C . SER D 1 44 ? -15.483 -0.368 79.273 1.00 40.08 44 SER D C 1
ATOM 6240 O O . SER D 1 44 ? -14.655 -0.913 80.018 1.00 40.00 44 SER D O 1
ATOM 6243 N N . ILE D 1 45 ? -15.257 -0.212 77.970 1.00 38.06 45 ILE D N 1
ATOM 6244 C CA . ILE D 1 45 ? -13.979 -0.608 77.375 1.00 37.20 45 ILE D CA 1
ATOM 6245 C C . ILE D 1 45 ? -12.815 0.155 78.054 1.00 34.93 45 ILE D C 1
ATOM 6246 O O . ILE D 1 45 ? -11.754 -0.413 78.361 1.00 34.57 45 ILE D O 1
ATOM 6251 N N . ILE D 1 46 ? -13.008 1.447 78.241 1.00 36.49 46 ILE D N 1
ATOM 6252 C CA . ILE D 1 46 ? -11.957 2.327 78.798 1.00 35.16 46 ILE D CA 1
ATOM 6253 C C . ILE D 1 46 ? -11.749 1.928 80.239 1.00 35.81 46 ILE D C 1
ATOM 6254 O O . ILE D 1 46 ? -10.628 1.781 80.708 1.00 35.58 46 ILE D O 1
ATOM 6259 N N . GLN D 1 47 ? -12.853 1.731 80.970 1.00 37.14 47 GLN D N 1
ATOM 6260 C CA . GLN D 1 47 ? -12.724 1.337 82.356 1.00 36.72 47 GLN D CA 1
ATOM 6261 C C . GLN D 1 47 ? -11.911 0.051 82.494 1.00 35.98 47 GLN D C 1
ATOM 6262 O O . GLN D 1 47 ? -11.095 -0.082 83.391 1.00 34.40 47 GLN D O 1
ATOM 6268 N N . ASN D 1 48 ? -12.210 -0.934 81.653 1.00 37.91 48 ASN D N 1
ATOM 6269 C CA . ASN D 1 48 ? -11.513 -2.233 81.716 1.00 37.56 48 ASN D CA 1
ATOM 6270 C C . ASN D 1 48 ? -10.033 -2.112 81.365 1.00 37.07 48 ASN D C 1
ATOM 6271 O O . ASN D 1 48 ? -9.194 -2.704 82.008 1.00 35.62 48 ASN D O 1
ATOM 6276 N N . VAL D 1 49 ? -9.729 -1.295 80.374 1.00 34.33 49 VAL D N 1
ATOM 6277 C CA . VAL D 1 49 ? -8.308 -1.062 80.029 1.00 35.27 49 VAL D CA 1
ATOM 6278 C C . VAL D 1 49 ? -7.552 -0.400 81.175 1.00 33.45 49 VAL D C 1
ATOM 6279 O O . VAL D 1 49 ? -6.442 -0.822 81.512 1.00 32.11 49 VAL D O 1
ATOM 6283 N N . VAL D 1 50 ? -8.149 0.636 81.773 1.00 33.42 50 VAL D N 1
ATOM 6284 C CA . VAL D 1 50 ? -7.501 1.344 82.863 1.00 33.19 50 VAL D CA 1
ATOM 6285 C C . VAL D 1 50 ? -7.249 0.361 83.995 1.00 34.25 50 VAL D C 1
ATOM 6286 O O . VAL D 1 50 ? -6.155 0.290 84.547 1.00 32.16 50 VAL D O 1
ATOM 6290 N N . ASN D 1 51 ? -8.270 -0.429 84.338 1.00 36.16 51 ASN D N 1
ATOM 6291 C CA . ASN D 1 51 ? -8.121 -1.406 85.403 1.00 35.46 51 ASN D CA 1
ATOM 6292 C C . ASN D 1 51 ? -6.970 -2.371 85.130 1.00 33.34 51 ASN D C 1
ATOM 6293 O O . ASN D 1 51 ? -6.173 -2.670 86.016 1.00 31.13 51 ASN D O 1
ATOM 6298 N N . ASN D 1 52 ? -6.912 -2.883 83.908 1.00 32.36 52 ASN D N 1
ATOM 6299 C CA . ASN D 1 52 ? -5.869 -3.850 83.548 1.00 32.70 52 ASN D CA 1
ATOM 6300 C C . ASN D 1 52 ? -4.467 -3.179 83.494 1.00 33.93 52 ASN D C 1
ATOM 6301 O O . ASN D 1 52 ? -3.493 -3.793 83.865 1.00 31.82 52 ASN D O 1
ATOM 6306 N N . LEU D 1 53 ? -4.391 -1.943 83.004 1.00 31.61 53 LEU D N 1
ATOM 6307 C CA . LEU D 1 53 ? -3.084 -1.255 82.973 1.00 31.92 53 LEU D CA 1
ATOM 6308 C C . LEU D 1 53 ? -2.504 -1.157 84.375 1.00 32.92 53 LEU D C 1
ATOM 6309 O O . LEU D 1 53 ? -1.316 -1.308 84.581 1.00 31.32 53 LEU D O 1
ATOM 6314 N N . ILE D 1 54 ? -3.385 -0.858 85.325 1.00 32.99 54 ILE D N 1
ATOM 6315 C CA . ILE D 1 54 ? -2.971 -0.652 86.701 1.00 33.46 54 ILE D CA 1
ATOM 6316 C C . ILE D 1 54 ? -2.598 -1.966 87.368 1.00 34.59 54 ILE D C 1
ATOM 6317 O O . ILE D 1 54 ? -1.568 -2.066 88.004 1.00 32.38 54 ILE D O 1
ATOM 6322 N N . ILE D 1 55 ? -3.413 -2.990 87.173 1.00 36.19 55 ILE D N 1
ATOM 6323 C CA . ILE D 1 55 ? -3.053 -4.348 87.577 1.00 38.53 55 ILE D CA 1
ATOM 6324 C C . ILE D 1 55 ? -1.689 -4.783 87.025 1.00 37.05 55 ILE D C 1
ATOM 6325 O O . ILE D 1 55 ? -0.877 -5.369 87.738 1.00 36.85 55 ILE D O 1
ATOM 6330 N N . ASP D 1 56 ? -1.444 -4.450 85.762 1.00 34.70 56 ASP D N 1
ATOM 6331 C CA . ASP D 1 56 ? -0.185 -4.797 85.117 1.00 33.74 56 ASP D CA 1
ATOM 6332 C C . ASP D 1 56 ? 0.968 -3.820 85.504 1.00 32.30 56 ASP D C 1
ATOM 6333 O O . ASP D 1 56 ? 2.125 -4.011 85.058 1.00 30.47 56 ASP D O 1
ATOM 6338 N N . LYS D 1 57 ? 0.644 -2.795 86.283 1.00 30.68 57 LYS D N 1
ATOM 6339 C CA . LYS D 1 57 ? 1.633 -1.790 86.716 1.00 32.17 57 LYS D CA 1
ATOM 6340 C C . LYS D 1 57 ? 2.345 -1.164 85.524 1.00 30.71 57 LYS D C 1
ATOM 6341 O O . LYS D 1 57 ? 3.552 -0.926 85.545 1.00 30.21 57 LYS D O 1
ATOM 6347 N N . ARG D 1 58 ? 1.571 -0.819 84.503 1.00 32.09 58 ARG D N 1
ATOM 6348 C CA . ARG D 1 58 ? 2.161 -0.215 83.314 1.00 32.88 58 ARG D CA 1
ATOM 6349 C C . ARG D 1 58 ? 2.445 1.267 83.534 1.00 29.20 58 ARG D C 1
ATOM 6350 O O . ARG D 1 58 ? 1.540 2.062 83.757 1.00 29.72 58 ARG D O 1
ATOM 6358 N N . ARG D 1 59 ? 3.679 1.684 83.327 1.00 31.54 59 ARG D N 1
ATOM 6359 C CA . ARG D 1 59 ? 3.936 3.131 83.439 1.00 29.95 59 ARG D CA 1
ATOM 6360 C C . ARG D 1 59 ? 3.223 3.954 82.359 1.00 29.11 59 ARG D C 1
ATOM 6361 O O . ARG D 1 59 ? 2.863 5.099 82.618 1.00 28.24 59 ARG D O 1
ATOM 6369 N N . ASN D 1 60 ? 2.926 3.358 81.198 1.00 26.60 60 ASN D N 1
ATOM 6370 C CA . ASN D 1 60 ? 2.214 4.078 80.144 1.00 26.94 60 ASN D CA 1
ATOM 6371 C C . ASN D 1 60 ? 0.783 4.501 80.492 1.00 25.82 60 ASN D C 1
ATOM 6372 O O . ASN D 1 60 ? 0.164 5.319 79.778 1.00 26.74 60 ASN D O 1
ATOM 6377 N N . THR D 1 61 ? 0.229 3.955 81.569 1.00 28.69 61 THR D N 1
ATOM 6378 C CA . THR D 1 61 ? -1.005 4.487 82.128 1.00 27.29 61 THR D CA 1
ATOM 6379 C C . THR D 1 61 ? -0.972 6.010 82.337 1.00 27.02 61 THR D C 1
ATOM 6380 O O . THR D 1 61 ? -1.972 6.730 82.070 1.00 28.38 61 THR D O 1
ATOM 6384 N N . MET D 1 62 ? 0.174 6.514 82.780 1.00 28.46 62 MET D N 1
ATOM 6385 C CA . MET D 1 62 ? 0.346 7.954 83.030 1.00 28.22 62 MET D CA 1
ATOM 6386 C C . MET D 1 62 ? 0.217 8.773 81.764 1.00 27.56 62 MET D C 1
ATOM 6387 O O . MET D 1 62 ? -0.496 9.766 81.705 1.00 27.76 62 MET D O 1
ATOM 6392 N N . GLU D 1 63 ? 0.892 8.326 80.726 1.00 28.30 63 GLU D N 1
ATOM 6393 C CA . GLU D 1 63 ? 0.816 8.985 79.433 1.00 26.87 63 GLU D CA 1
ATOM 6394 C C . GLU D 1 63 ? -0.588 8.992 78.882 1.00 26.51 63 GLU D C 1
ATOM 6395 O O . GLU D 1 63 ? -1.017 9.960 78.258 1.00 28.03 63 GLU D O 1
ATOM 6401 N N . TYR D 1 64 ? -1.279 7.861 79.014 1.00 26.14 64 TYR D N 1
ATOM 6402 C CA . TYR D 1 64 ? -2.622 7.734 78.466 1.00 27.21 64 TYR D CA 1
ATOM 6403 C C . TYR D 1 64 ? -3.533 8.743 79.140 1.00 27.15 64 TYR D C 1
ATOM 6404 O O . TYR D 1 64 ? -4.268 9.489 78.486 1.00 29.01 64 TYR D O 1
ATOM 6413 N N . CYS D 1 65 ? -3.419 8.834 80.457 1.00 27.52 65 CYS D N 1
ATOM 6414 C CA . CYS D 1 65 ? -4.211 9.791 81.208 1.00 30.04 65 CYS D CA 1
ATOM 6415 C C . CYS D 1 65 ? -3.898 11.222 80.788 1.00 29.84 65 CYS D C 1
ATOM 6416 O O . CYS D 1 65 ? -4.807 12.045 80.509 1.00 30.89 65 CYS D O 1
ATOM 6419 N N . TYR D 1 66 ? -2.611 11.520 80.692 1.00 29.42 66 TYR D N 1
ATOM 6420 C CA . TYR D 1 66 ? -2.179 12.852 80.275 1.00 28.92 66 TYR D CA 1
ATOM 6421 C C . TYR D 1 66 ? -2.713 13.23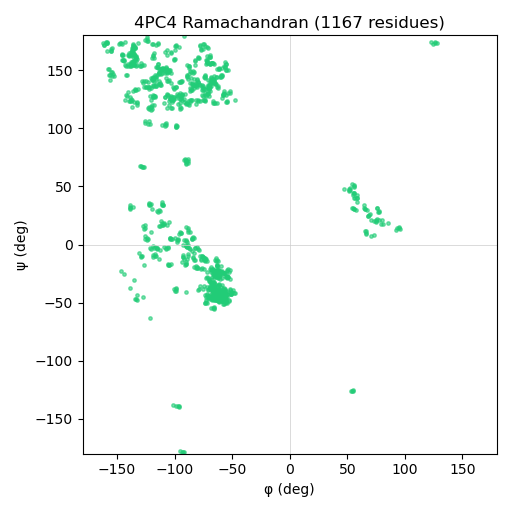1 78.898 1.00 29.40 66 TYR D C 1
ATOM 6422 O O . TYR D 1 66 ? -3.219 14.343 78.685 1.00 32.45 66 TYR D O 1
ATOM 6431 N N . LYS D 1 67 ? -2.585 12.335 77.951 1.00 29.13 67 LYS D N 1
ATOM 6432 C CA . LYS D 1 67 ? -2.974 12.637 76.580 1.00 30.93 67 LYS D CA 1
ATOM 6433 C C . LYS D 1 67 ? -4.489 12.830 76.464 1.00 32.64 67 LYS D C 1
ATOM 6434 O O . LYS D 1 67 ? -4.945 13.615 75.635 1.00 35.22 67 LYS D O 1
ATOM 6440 N N . LEU D 1 68 ? -5.243 12.117 77.282 1.00 33.62 68 LEU D N 1
ATOM 6441 C CA . LEU D 1 68 ? -6.706 12.334 77.349 1.00 35.08 68 LEU D CA 1
ATOM 6442 C C . LEU D 1 68 ? -6.968 13.717 77.916 1.00 36.19 68 LEU D C 1
ATOM 6443 O O . LEU D 1 68 ? -7.754 14.489 77.359 1.00 38.98 68 LEU D O 1
ATOM 6448 N N . TRP D 1 69 ? -6.238 14.035 78.983 1.00 35.95 69 TRP D N 1
ATOM 6449 C CA . TRP D 1 69 ? -6.391 15.310 79.666 1.00 38.34 69 TRP D CA 1
ATOM 6450 C C . TRP D 1 69 ? -6.188 16.523 78.742 1.00 38.86 69 TRP D C 1
ATOM 6451 O O . TRP D 1 69 ? -6.937 17.504 78.822 1.00 37.86 69 TRP D O 1
ATOM 6462 N N . VAL D 1 70 ? -5.194 16.463 77.872 1.00 36.66 70 VAL D N 1
ATOM 6463 C CA . VAL D 1 70 ? -4.905 17.569 76.949 1.00 38.07 70 VAL D CA 1
ATOM 6464 C C . VAL D 1 70 ? -5.505 17.364 75.555 1.00 38.66 70 VAL D C 1
ATOM 6465 O O . VAL D 1 70 ? -5.289 18.179 74.660 1.00 42.70 70 VAL D O 1
ATOM 6469 N N . GLY D 1 71 ? -6.265 16.292 75.374 1.00 39.30 71 GLY D N 1
ATOM 6470 C CA . GLY D 1 71 ? -6.807 15.925 74.065 1.00 40.72 71 GLY D CA 1
ATOM 6471 C C . GLY D 1 71 ? -8.322 15.849 74.047 1.00 43.39 71 GLY D C 1
ATOM 6472 O O . GLY D 1 71 ? -8.924 14.995 73.372 1.00 45.46 71 GLY D O 1
ATOM 6473 N N . ASN D 1 72 ? -8.949 16.721 74.831 1.00 47.86 72 ASN D N 1
ATOM 6474 C CA . ASN D 1 72 ? -10.418 16.792 74.912 1.00 50.04 72 ASN D CA 1
ATOM 6475 C C . ASN D 1 72 ? -11.073 15.566 75.573 1.00 47.92 72 ASN D C 1
ATOM 6476 O O . ASN D 1 72 ? -12.268 15.300 75.374 1.00 46.69 72 ASN D O 1
ATOM 6481 N N . GLY D 1 73 ? -10.319 14.868 76.419 1.00 42.04 73 GLY D N 1
ATOM 6482 C CA . GLY D 1 73 ? -10.801 13.707 77.142 1.00 41.65 73 GLY D CA 1
ATOM 6483 C C . GLY D 1 73 ? -10.891 13.862 78.630 1.00 40.65 73 GLY D C 1
ATOM 6484 O O . GLY D 1 73 ? -10.779 12.880 79.398 1.00 40.71 73 GLY D O 1
ATOM 6485 N N . GLN D 1 74 ? -11.133 15.093 79.085 1.00 45.31 74 GLN D N 1
ATOM 6486 C CA . GLN D 1 74 ? -11.190 15.354 80.520 1.00 46.28 74 GLN D CA 1
ATOM 6487 C C . GLN D 1 74 ? -12.353 14.585 81.200 1.00 46.24 74 GLN D C 1
ATOM 6488 O O . GLN D 1 74 ? -12.237 14.139 82.351 1.00 49.98 74 GLN D O 1
ATOM 6494 N N . GLU D 1 75 ? -13.474 14.444 80.499 1.00 52.98 75 GLU D N 1
ATOM 6495 C CA . GLU D 1 75 ? -14.626 13.715 81.037 1.00 58.03 75 GLU D CA 1
ATOM 6496 C C . GLU D 1 75 ? -14.337 12.229 81.202 1.00 51.32 75 GLU D C 1
ATOM 6497 O O . GLU D 1 75 ? -14.713 11.613 82.195 1.00 52.19 75 GLU D O 1
ATOM 6503 N N . ILE D 1 76 ? -13.614 11.677 80.241 1.00 47.92 76 ILE D N 1
ATOM 6504 C CA . ILE D 1 76 ? -13.156 10.293 80.343 1.00 44.26 76 ILE D CA 1
ATOM 6505 C C . ILE D 1 76 ? -12.203 10.078 81.542 1.00 40.97 76 ILE D C 1
ATOM 6506 O O . ILE D 1 76 ? -12.316 9.098 82.288 1.00 40.33 76 ILE D O 1
ATOM 6511 N N . VAL D 1 77 ? -11.310 11.025 81.771 1.00 41.67 77 VAL D N 1
ATOM 6512 C CA . VAL D 1 77 ? -10.445 10.921 82.950 1.00 41.82 77 VAL D CA 1
ATOM 6513 C C . VAL D 1 77 ? -11.268 10.946 84.242 1.00 43.46 77 VAL D C 1
ATOM 6514 O O . VAL D 1 77 ? -11.017 10.117 85.156 1.00 45.19 77 VAL D O 1
ATOM 6518 N N . ARG D 1 78 ? -12.231 11.887 84.304 1.00 46.49 78 ARG D N 1
ATOM 6519 C CA A ARG D 1 78 ? -13.098 11.996 85.494 0.50 48.80 78 ARG D CA 1
ATOM 6520 C CA B ARG D 1 78 ? -13.101 12.025 85.480 0.50 49.87 78 ARG D CA 1
ATOM 6521 C C . ARG D 1 78 ? -13.854 10.721 85.737 1.00 49.52 78 ARG D C 1
ATOM 6522 O O . ARG D 1 78 ? -13.933 10.244 86.877 1.00 49.63 78 ARG D O 1
ATOM 6537 N N . LYS D 1 79 ? -14.375 10.133 84.667 1.00 47.75 79 LYS D N 1
ATOM 6538 C CA . LYS D 1 79 ? -15.236 8.957 84.806 1.00 50.62 79 LYS D CA 1
ATOM 6539 C C . LYS D 1 79 ? -14.525 7.630 85.079 1.00 47.72 79 LYS D C 1
ATOM 6540 O O . LYS D 1 79 ? -15.042 6.814 85.824 1.00 45.73 79 LYS D O 1
ATOM 6546 N N . TYR D 1 80 ? -13.338 7.417 84.505 1.00 45.26 80 TYR D N 1
ATOM 6547 C CA . TYR D 1 80 ? -12.743 6.074 84.472 1.00 42.91 80 TYR D CA 1
ATOM 6548 C C . TYR D 1 80 ? -11.414 5.900 85.169 1.00 42.16 80 TYR D C 1
ATOM 6549 O O . TYR D 1 80 ? -10.944 4.772 85.297 1.00 41.35 80 TYR D O 1
ATOM 6558 N N . PHE D 1 81 ? -10.797 7.003 85.598 1.00 41.28 81 PHE D N 1
ATOM 6559 C CA . PHE D 1 81 ? -9.558 6.909 86.378 1.00 42.92 81 PHE D CA 1
ATOM 6560 C C . PHE D 1 81 ? -9.790 7.338 87.806 1.00 43.50 81 PHE D C 1
ATOM 6561 O O . PHE D 1 81 ? -10.647 8.190 88.058 1.00 43.35 81 PHE D O 1
ATOM 6569 N N . PRO D 1 82 ? -9.022 6.769 88.749 1.00 42.64 82 PRO D N 1
ATOM 6570 C CA . PRO D 1 82 ? -9.130 7.206 90.131 1.00 41.78 82 PRO D CA 1
ATOM 6571 C C . PRO D 1 82 ? -8.877 8.717 90.259 1.00 42.96 82 PRO D C 1
ATOM 6572 O O . PRO D 1 82 ? -8.181 9.303 89.409 1.00 41.18 82 PRO D O 1
ATOM 6576 N N . LEU D 1 83 ? -9.392 9.299 91.334 1.00 41.39 83 LEU D N 1
ATOM 6577 C CA . LEU D 1 83 ? -9.272 10.731 91.596 1.00 40.40 83 LEU D CA 1
ATOM 6578 C C . LEU D 1 83 ? -7.814 11.259 91.541 1.00 40.79 83 LEU D C 1
ATOM 6579 O O . LEU D 1 83 ? -7.567 12.328 90.969 1.00 37.82 83 LEU D O 1
ATOM 6584 N N . ASN D 1 84 ? -6.874 10.490 92.083 1.00 34.43 84 ASN D N 1
ATOM 6585 C CA . ASN D 1 84 ? -5.494 10.940 92.119 1.00 35.70 84 ASN D CA 1
ATOM 6586 C C . ASN D 1 84 ? -4.842 11.204 90.738 1.00 33.22 84 ASN D C 1
ATOM 6587 O O . ASN D 1 84 ? -4.052 12.125 90.603 1.00 31.81 84 ASN D O 1
ATOM 6592 N N . PHE D 1 85 ? -5.265 10.498 89.705 1.00 31.88 85 PHE D N 1
ATOM 6593 C CA . PHE D 1 85 ? -4.853 10.824 88.366 1.00 32.30 85 PHE D CA 1
ATOM 6594 C C . PHE D 1 85 ? -5.256 12.225 87.950 1.00 34.12 85 PHE D C 1
ATOM 6595 O O . PHE D 1 85 ? -4.499 12.963 87.305 1.00 32.28 85 PHE D O 1
ATOM 6603 N N . ARG D 1 86 ? -6.470 12.598 88.269 1.00 32.64 86 ARG D N 1
ATOM 6604 C CA . ARG D 1 86 ? -6.943 13.903 87.973 1.00 36.69 86 ARG D CA 1
ATOM 6605 C C . ARG D 1 86 ? -6.146 14.982 88.734 1.00 36.26 86 ARG D C 1
ATOM 6606 O O . ARG D 1 86 ? -5.823 16.065 88.206 1.00 36.50 86 ARG D O 1
ATOM 6614 N N . LEU D 1 87 ? -5.844 14.699 90.001 1.00 34.02 87 LEU D N 1
ATOM 6615 C CA . LEU D 1 87 ? -5.070 15.622 90.810 1.00 32.44 87 LEU D CA 1
ATOM 6616 C C . LEU D 1 87 ? -3.722 15.891 90.199 1.00 35.58 87 LEU D C 1
ATOM 6617 O O . LEU D 1 87 ? -3.249 17.045 90.198 1.00 36.66 87 LEU D O 1
ATOM 6622 N N . ILE D 1 88 ? -3.114 14.815 89.709 1.00 33.51 88 ILE D N 1
ATOM 6623 C CA . ILE D 1 88 ? -1.792 14.894 89.075 1.00 34.06 88 ILE D CA 1
ATOM 6624 C C . ILE D 1 88 ? -1.859 15.707 87.777 1.00 34.00 88 ILE D C 1
ATOM 6625 O O . ILE D 1 88 ? -1.179 16.732 87.644 1.00 36.64 88 ILE D O 1
ATOM 6630 N N . MET D 1 89 ? -2.750 15.332 86.867 1.00 33.83 89 MET D N 1
ATOM 6631 C CA . MET D 1 89 ? -2.848 16.013 85.567 1.00 35.44 89 MET D CA 1
ATOM 6632 C C . MET D 1 89 ? -3.366 17.461 85.619 1.00 36.81 89 MET D C 1
ATOM 6633 O O . MET D 1 89 ? -2.968 18.313 84.809 1.00 35.99 89 MET D O 1
ATOM 6638 N N . ALA D 1 90 ? -4.262 17.750 86.561 1.00 37.30 90 ALA D N 1
ATOM 6639 C CA . ALA D 1 90 ? -4.856 19.098 86.667 1.00 38.88 90 ALA D CA 1
ATOM 6640 C C . ALA D 1 90 ? -3.969 20.087 87.422 1.00 37.29 90 ALA D C 1
ATOM 6641 O O . ALA D 1 90 ? -4.273 21.274 87.475 1.00 41.79 90 ALA D O 1
ATOM 6643 N N . GLY D 1 91 ? -2.945 19.594 88.102 1.00 37.38 91 GLY D N 1
ATOM 6644 C CA . GLY D 1 91 ? -2.046 20.453 88.853 1.00 40.01 91 GLY D CA 1
ATOM 6645 C C . GLY D 1 91 ? -2.602 20.946 90.170 1.00 43.98 91 GLY D C 1
ATOM 6646 O O . GLY D 1 91 ? -2.201 21.998 90.685 1.00 45.59 91 GLY D O 1
ATOM 6647 N N . ASN D 1 92 ? -3.495 20.166 90.756 1.00 41.65 92 ASN D N 1
ATOM 6648 C CA . ASN D 1 92 ? -4.038 20.492 92.080 1.00 46.91 92 ASN D CA 1
ATOM 6649 C C . ASN D 1 92 ? -3.048 20.282 93.209 1.00 42.38 92 ASN D C 1
ATOM 6650 O O . ASN D 1 92 ? -2.077 19.527 93.093 1.00 42.21 92 ASN D O 1
ATOM 6655 N N . TYR D 1 93 ? -3.302 20.948 94.332 1.00 41.45 93 TYR D N 1
ATOM 6656 C CA . TYR D 1 93 ? -2.479 20.745 95.523 1.00 40.29 93 TYR D CA 1
ATOM 6657 C C . TYR D 1 93 ? -2.730 19.370 96.097 1.00 39.79 93 TYR D C 1
ATOM 6658 O O . TYR D 1 93 ? -3.903 18.939 96.238 1.00 37.37 93 TYR D O 1
ATOM 6667 N N . VAL D 1 94 ? -1.648 18.687 96.451 1.00 38.04 94 VAL D N 1
ATOM 6668 C CA . VAL D 1 94 ? -1.707 17.318 96.946 1.00 36.73 94 VAL D CA 1
ATOM 6669 C C . VAL D 1 94 ? -0.784 17.095 98.120 1.00 36.51 94 VAL D C 1
ATOM 6670 O O . VAL D 1 94 ? 0.103 17.907 98.391 1.00 40.01 94 VAL D O 1
ATOM 6674 N N . LYS D 1 95 ? -0.998 15.984 98.808 1.00 37.35 95 LYS D N 1
ATOM 6675 C CA . LYS D 1 95 ? -0.027 15.406 99.724 1.00 38.98 95 LYS D CA 1
ATOM 6676 C C . LYS D 1 95 ? 0.474 14.141 99.128 1.00 38.03 95 LYS D C 1
ATOM 6677 O O . LYS D 1 95 ? -0.259 13.454 98.396 1.00 34.83 95 LYS D O 1
ATOM 6683 N N . ILE D 1 96 ? 1.718 13.818 99.473 1.00 35.74 96 ILE D N 1
ATOM 6684 C CA . ILE D 1 96 ? 2.413 12.671 98.920 1.00 37.21 96 ILE D CA 1
ATOM 6685 C C . ILE D 1 96 ? 2.873 11.855 100.097 1.00 35.82 96 ILE D C 1
ATOM 6686 O O . ILE D 1 96 ? 3.797 12.216 100.788 1.00 34.90 96 ILE D O 1
ATOM 6691 N N . ILE D 1 97 ? 2.200 10.723 100.320 1.00 38.14 97 ILE D N 1
ATOM 6692 C CA . ILE D 1 97 ? 2.330 9.982 101.558 1.00 38.37 97 ILE D CA 1
ATOM 6693 C C . ILE D 1 97 ? 2.861 8.597 101.281 1.00 36.80 97 ILE D C 1
ATOM 6694 O O . ILE D 1 97 ? 2.274 7.827 100.500 1.00 35.14 97 ILE D O 1
ATOM 6699 N N . TYR D 1 98 ? 3.921 8.214 101.964 1.00 33.67 98 TYR D N 1
ATOM 6700 C CA . TYR D 1 98 ? 4.517 6.915 101.740 1.00 33.84 98 TYR D CA 1
ATOM 6701 C C . TYR D 1 98 ? 3.674 5.804 102.331 1.00 36.14 98 TYR D C 1
ATOM 6702 O O . TYR D 1 98 ? 3.339 5.831 103.522 1.00 38.78 98 TYR D O 1
ATOM 6711 N N . ARG D 1 99 ? 3.399 4.775 101.540 1.00 36.22 99 ARG D N 1
ATOM 6712 C CA . ARG D 1 99 ? 2.493 3.683 101.987 1.00 38.75 99 ARG D CA 1
ATOM 6713 C C . ARG D 1 99 ? 3.047 2.978 103.210 1.00 39.01 99 ARG D C 1
ATOM 6714 O O . ARG D 1 99 ? 2.323 2.720 104.192 1.00 42.02 99 ARG D O 1
ATOM 6722 N N . ASN D 1 100 ? 4.303 2.595 103.143 1.00 38.45 100 ASN D N 1
ATOM 6723 C CA . ASN D 1 100 ? 4.870 1.720 104.148 1.00 39.55 100 ASN D CA 1
ATOM 6724 C C . ASN D 1 100 ? 4.825 2.321 105.552 1.00 43.68 100 ASN D C 1
ATOM 6725 O O . ASN D 1 100 ? 4.553 1.610 106.523 1.00 42.22 100 ASN D O 1
ATOM 6730 N N . TYR D 1 101 ? 5.076 3.621 105.676 1.00 43.33 101 TYR D N 1
ATOM 6731 C CA . TYR D 1 101 ? 5.197 4.261 106.988 1.00 42.57 101 TYR D CA 1
ATOM 6732 C C . TYR D 1 101 ? 4.152 5.320 107.230 1.00 43.22 101 TYR D C 1
ATOM 6733 O O . TYR D 1 101 ? 4.094 5.909 108.312 1.00 43.01 101 TYR D O 1
ATOM 6742 N N . ASN D 1 102 ? 3.321 5.568 106.234 1.00 41.23 102 ASN D N 1
ATOM 6743 C CA . ASN D 1 102 ? 2.301 6.596 106.306 1.00 44.49 102 ASN D CA 1
ATOM 6744 C C . ASN D 1 102 ? 2.822 7.967 106.724 1.00 44.55 102 ASN D C 1
ATOM 6745 O O . ASN D 1 102 ? 2.272 8.602 107.627 1.00 45.83 102 ASN D O 1
ATOM 6750 N N . LEU D 1 103 ? 3.910 8.410 106.066 1.00 41.58 103 LEU D N 1
ATOM 6751 C CA . LEU D 1 103 ? 4.532 9.722 106.328 1.00 43.47 103 LEU D CA 1
ATOM 6752 C C . LEU D 1 103 ? 4.478 10.585 105.099 1.00 41.19 103 LEU D C 1
ATOM 6753 O O . LEU D 1 103 ? 4.736 10.094 104.005 1.00 40.27 103 LEU D O 1
ATOM 6758 N N . ALA D 1 104 ? 4.124 11.855 105.289 1.00 39.38 104 ALA D N 1
ATOM 6759 C CA . ALA D 1 104 ? 3.958 12.792 104.188 1.00 38.89 104 ALA D CA 1
ATOM 6760 C C . ALA D 1 104 ? 5.298 13.396 103.820 1.00 37.45 104 ALA D C 1
ATOM 6761 O O . ALA D 1 104 ? 6.085 13.790 104.702 1.00 40.71 104 ALA D O 1
ATOM 6763 N N . LEU D 1 105 ? 5.528 13.518 102.520 1.00 36.12 105 LEU D N 1
ATOM 6764 C CA . LEU D 1 105 ? 6.756 14.148 102.035 1.00 37.28 105 LEU D CA 1
ATOM 6765 C C . LEU D 1 105 ? 6.777 15.647 102.362 1.00 36.90 105 LEU D C 1
ATOM 6766 O O . LEU D 1 105 ? 5.769 16.356 102.199 1.00 37.98 105 LEU D O 1
ATOM 6771 N N . LYS D 1 106 ? 7.950 16.133 102.738 1.00 39.07 106 LYS D N 1
ATOM 6772 C CA . LYS D 1 106 ? 8.201 17.561 102.930 1.00 38.85 106 LYS D CA 1
ATOM 6773 C C . LYS D 1 106 ? 9.664 17.881 102.551 1.00 38.67 106 LYS D C 1
ATOM 6774 O O . LYS D 1 106 ? 10.471 16.983 102.331 1.00 40.37 106 LYS D O 1
ATOM 6780 N N . LEU D 1 107 ? 9.985 19.166 102.546 1.00 41.40 107 LEU D N 1
ATOM 6781 C CA . LEU D 1 107 ? 11.389 19.620 102.573 1.00 42.49 107 LEU D CA 1
ATOM 6782 C C . LEU D 1 107 ? 11.729 20.149 103.954 1.00 46.41 107 LEU D C 1
ATOM 6783 O O . LEU D 1 107 ? 10.849 20.679 104.668 1.00 47.09 107 LEU D O 1
ATOM 6788 N N . GLY D 1 108 ? 12.998 20.001 104.331 1.00 46.61 108 GLY D N 1
ATOM 6789 C CA . GLY D 1 108 ? 13.520 20.549 105.597 1.00 50.99 108 GLY D CA 1
ATOM 6790 C C . GLY D 1 108 ? 13.670 22.075 105.608 1.00 50.42 108 GLY D C 1
ATOM 6791 O O . GLY D 1 108 ? 13.518 22.734 104.600 1.00 43.84 108 GLY D O 1
ATOM 6792 N N . SER D 1 109 ? 13.944 22.636 106.783 1.00 55.18 109 SER D N 1
ATOM 6793 C CA . SER D 1 109 ? 13.914 24.087 106.978 1.00 59.12 109 SER D CA 1
ATOM 6794 C C . SER D 1 109 ? 15.264 24.746 106.744 1.00 62.67 109 SER D C 1
ATOM 6795 O O . SER D 1 109 ? 15.350 25.973 106.680 1.00 67.03 109 SER D O 1
ATOM 6798 N N . THR D 1 110 ? 16.320 23.951 106.652 1.00 62.68 110 THR D N 1
ATOM 6799 C CA . THR D 1 110 ? 17.664 24.494 106.474 1.00 62.54 110 THR D CA 1
ATOM 6800 C C . THR D 1 110 ? 18.092 24.287 105.019 1.00 63.68 110 THR D C 1
ATOM 6801 O O . THR D 1 110 ? 17.687 23.323 104.355 1.00 62.34 110 THR D O 1
ATOM 6805 N N . THR D 1 111 ? 18.897 25.206 104.509 1.00 61.95 111 THR D N 1
ATOM 6806 C CA . THR D 1 111 ? 19.442 25.077 103.166 1.00 61.70 111 THR D CA 1
ATOM 6807 C C . THR D 1 111 ? 20.933 24.833 103.289 1.00 60.73 111 THR D C 1
ATOM 6808 O O . THR D 1 111 ? 21.573 25.317 104.225 1.00 57.24 111 THR D O 1
ATOM 6812 N N . ASN D 1 112 ? 21.487 24.129 102.310 1.00 59.31 112 ASN D N 1
ATOM 6813 C CA . ASN D 1 112 ? 22.924 23.886 102.263 1.00 61.20 112 ASN D CA 1
ATOM 6814 C C . ASN D 1 112 ? 23.600 24.987 101.430 1.00 60.46 112 ASN D C 1
ATOM 6815 O O . ASN D 1 112 ? 22.922 25.915 100.955 1.00 57.34 112 ASN D O 1
ATOM 6820 N N . PRO D 1 113 ? 24.938 24.907 101.243 1.00 65.77 113 PRO D N 1
ATOM 6821 C CA . PRO D 1 113 ? 25.583 26.007 100.498 1.00 66.66 113 PRO D CA 1
ATOM 6822 C C . PRO D 1 113 ? 25.119 26.157 99.039 1.00 64.92 113 PRO D C 1
ATOM 6823 O O . PRO D 1 113 ? 25.293 27.236 98.454 1.00 62.71 113 PRO D O 1
ATOM 6827 N N . SER D 1 114 ? 24.499 25.108 98.475 1.00 60.78 114 SER D N 1
ATOM 6828 C CA . SER D 1 114 ? 23.910 25.184 97.132 1.00 58.43 114 SER D CA 1
ATOM 6829 C C . SER D 1 114 ? 22.495 25.757 97.136 1.00 56.19 114 SER D C 1
ATOM 6830 O O . SER D 1 114 ? 21.826 25.772 96.092 1.00 55.89 114 SER D O 1
ATOM 6833 N N . ASN D 1 115 ? 22.050 26.213 98.303 1.00 52.93 115 ASN D N 1
ATOM 6834 C CA . ASN D 1 115 ? 20.710 26.726 98.494 1.00 58.26 115 ASN D CA 1
ATOM 6835 C C . ASN D 1 115 ? 19.630 25.651 98.321 1.00 50.25 115 ASN D C 1
ATOM 6836 O O . ASN D 1 115 ? 18.511 25.940 97.883 1.00 49.51 115 ASN D O 1
ATOM 6841 N N . GLU D 1 116 ? 19.986 24.425 98.646 1.00 46.45 116 GLU D N 1
ATOM 6842 C CA . GLU D 1 116 ? 19.054 23.305 98.484 1.00 46.51 116 GLU D CA 1
ATOM 6843 C C . GLU D 1 116 ? 18.676 22.754 99.836 1.00 44.07 116 GLU D C 1
ATOM 6844 O O . GLU D 1 116 ? 19.463 22.814 100.807 1.00 43.67 116 GLU D O 1
ATOM 6850 N N . ARG D 1 117 ? 17.432 22.266 99.896 1.00 45.20 117 ARG D N 1
ATOM 6851 C CA . ARG D 1 117 ? 16.884 21.635 101.100 1.00 43.96 117 ARG D CA 1
ATOM 6852 C C . ARG D 1 117 ? 16.943 20.145 100.955 1.00 41.48 117 ARG D C 1
ATOM 6853 O O . ARG D 1 117 ? 17.017 19.619 99.831 1.00 38.94 117 ARG D O 1
ATOM 6861 N N . ILE D 1 118 ? 16.907 19.456 102.083 1.00 39.24 118 ILE D N 1
ATOM 6862 C CA . ILE D 1 118 ? 16.825 18.013 102.098 1.00 40.38 118 ILE D CA 1
ATOM 6863 C C . ILE D 1 118 ? 15.355 17.593 102.215 1.00 39.09 118 ILE D C 1
ATOM 6864 O O . ILE D 1 118 ? 14.577 18.220 102.931 1.00 40.10 118 ILE D O 1
ATOM 6869 N N . ALA D 1 119 ? 14.985 16.552 101.475 1.00 37.35 119 ALA D N 1
ATOM 6870 C CA . ALA D 1 119 ? 13.636 16.024 101.540 1.00 37.42 119 ALA D CA 1
ATOM 6871 C C . ALA D 1 119 ? 13.506 14.978 102.644 1.00 37.32 119 ALA D C 1
ATOM 6872 O O . ALA D 1 119 ? 14.426 14.181 102.863 1.00 36.73 119 ALA D O 1
ATOM 6874 N N . TYR D 1 120 ? 12.314 14.924 103.267 1.00 38.17 120 TYR D N 1
ATOM 6875 C CA . TYR D 1 120 ? 12.022 13.954 104.332 1.00 39.32 120 TYR D CA 1
ATOM 6876 C C . TYR D 1 120 ? 10.578 13.526 104.270 1.00 37.99 120 TYR D C 1
ATOM 6877 O O . TYR D 1 120 ? 9.758 14.202 103.645 1.00 35.91 120 TYR D O 1
ATOM 6886 N N . GLY D 1 121 ? 10.283 12.415 104.931 1.00 40.96 121 GLY D N 1
ATOM 6887 C CA . GLY D 1 121 ? 8.906 12.077 105.317 1.00 40.35 121 GLY D CA 1
ATOM 6888 C C . GLY D 1 121 ? 8.743 12.618 106.732 1.00 42.70 121 GLY D C 1
ATOM 6889 O O . GLY D 1 121 ? 9.568 12.324 107.615 1.00 42.19 121 GLY D O 1
ATOM 6890 N N . ASP D 1 122 ? 7.741 13.457 106.937 1.00 44.52 122 ASP D N 1
ATOM 6891 C CA . ASP D 1 122 ? 7.533 14.053 108.256 1.00 47.35 122 ASP D CA 1
ATOM 6892 C C . ASP D 1 122 ? 6.974 13.008 109.214 1.00 47.41 122 ASP D C 1
ATOM 6893 O O . ASP D 1 122 ? 6.038 12.276 108.884 1.00 48.54 122 ASP D O 1
ATOM 6898 N N . GLY D 1 123 ? 7.543 12.947 110.411 1.00 51.62 123 GLY D N 1
ATOM 6899 C CA . GLY D 1 123 ? 7.124 11.949 111.394 1.00 51.90 123 GLY D CA 1
ATOM 6900 C C . GLY D 1 123 ? 5.690 12.053 111.859 1.00 53.03 123 GLY D C 1
ATOM 6901 O O . GLY D 1 123 ? 5.139 11.049 112.333 1.00 54.04 123 GLY D O 1
ATOM 6902 N N . VAL D 1 124 ? 5.085 13.236 111.715 1.00 52.83 124 VAL D N 1
ATOM 6903 C CA . VAL D 1 124 ? 3.774 13.526 112.283 1.00 59.27 124 VAL D CA 1
ATOM 6904 C C . VAL D 1 124 ? 2.777 14.235 111.350 1.00 58.96 124 VAL D C 1
ATOM 6905 O O . VAL D 1 124 ? 1.609 13.874 111.288 1.00 59.63 124 VAL D O 1
ATOM 6909 N N . ASP D 1 125 ? 3.240 15.283 110.674 1.00 57.52 125 ASP D N 1
ATOM 6910 C CA . ASP D 1 125 ? 2.367 16.245 109.982 1.00 55.73 125 ASP D CA 1
ATOM 6911 C C . ASP D 1 125 ? 1.749 15.679 108.700 1.00 56.40 125 ASP D C 1
ATOM 6912 O O . ASP D 1 125 ? 2.464 15.245 107.781 1.00 54.13 125 ASP D O 1
ATOM 6917 N N . LYS D 1 126 ? 0.421 15.728 108.646 1.00 55.29 126 LYS D N 1
ATOM 6918 C CA . LYS D 1 126 ? -0.335 15.333 107.466 1.00 58.65 126 LYS D CA 1
ATOM 6919 C C . LYS D 1 126 ? -1.278 16.418 106.978 1.00 56.32 126 LYS D C 1
ATOM 6920 O O . LYS D 1 126 ? -2.170 16.126 106.192 1.00 56.14 126 LYS D O 1
ATOM 6926 N N . HIS D 1 127 ? -1.132 17.654 107.443 1.00 52.60 127 HIS D N 1
ATOM 6927 C CA . HIS D 1 127 ? -2.129 18.664 107.065 1.00 51.94 127 HIS D CA 1
ATOM 6928 C C . HIS D 1 127 ? -1.650 20.092 106.891 1.00 51.55 127 HIS D C 1
ATOM 6929 O O . HIS D 1 127 ? -2.319 20.838 106.191 1.00 51.59 127 HIS D O 1
ATOM 6936 N N . THR D 1 128 ? -0.527 20.502 107.483 1.00 51.26 128 THR D N 1
ATOM 6937 C CA . THR D 1 128 ? -0.129 21.907 107.341 1.00 52.37 128 THR D CA 1
ATOM 6938 C C . THR D 1 128 ? 0.475 22.139 105.967 1.00 54.11 128 THR D C 1
ATOM 6939 O O . THR D 1 128 ? 0.783 21.187 105.239 1.00 52.93 128 THR D O 1
ATOM 6943 N N . GLU D 1 129 ? 0.653 23.408 105.638 1.00 54.60 129 GLU D N 1
ATOM 6944 C CA . GLU D 1 129 ? 1.276 23.826 104.394 1.00 57.96 129 GLU D CA 1
ATOM 6945 C C . GLU D 1 129 ? 2.636 23.186 104.109 1.00 51.46 129 GLU D C 1
ATOM 6946 O O . GLU D 1 129 ? 3.080 23.112 102.958 1.00 52.74 129 GLU D O 1
ATOM 6952 N N . LEU D 1 130 ? 3.287 22.716 105.160 1.00 48.63 130 LEU D N 1
ATOM 6953 C CA . LEU D 1 130 ? 4.554 22.025 105.058 1.00 46.77 130 LEU D CA 1
ATOM 6954 C C . LEU D 1 130 ? 4.530 20.804 104.115 1.00 44.55 130 LEU D C 1
ATOM 6955 O O . LEU D 1 130 ? 5.566 20.393 103.577 1.00 43.94 130 LEU D O 1
ATOM 6960 N N . VAL D 1 131 ? 3.366 20.178 103.961 1.00 42.46 131 VAL D N 1
ATOM 6961 C CA . VAL D 1 131 ? 3.299 18.935 103.187 1.00 41.05 131 VAL D CA 1
ATOM 6962 C C . VAL D 1 131 ? 2.494 19.093 101.901 1.00 38.27 131 VAL D C 1
ATOM 6963 O O . VAL D 1 131 ? 2.103 18.099 101.322 1.00 37.79 131 VAL D O 1
ATOM 6967 N N . SER D 1 132 ? 2.258 20.337 101.477 1.00 37.58 132 SER D N 1
ATOM 6968 C CA . SER D 1 132 ? 1.584 20.643 100.208 1.00 37.41 132 SER D CA 1
ATOM 6969 C C . SER D 1 132 ? 2.568 20.647 99.013 1.00 37.06 132 SER D C 1
ATOM 6970 O O . SER D 1 132 ? 3.654 21.235 99.087 1.00 36.11 132 SER D O 1
ATOM 6973 N N . TRP D 1 133 ? 2.156 19.967 97.947 1.00 36.88 133 TRP D N 1
ATOM 6974 C CA . TRP D 1 133 ? 2.892 19.895 96.694 1.00 37.39 133 TRP D CA 1
ATOM 6975 C C . TRP D 1 133 ? 1.914 20.050 95.530 1.00 38.91 133 TRP D C 1
ATOM 6976 O O . TRP D 1 133 ? 0.706 19.970 95.711 1.00 37.04 133 TRP D O 1
ATOM 6987 N N . LYS D 1 134 ? 2.454 20.284 94.341 1.00 35.69 134 LYS D N 1
ATOM 6988 C CA . LYS D 1 134 ? 1.699 20.147 93.122 1.00 36.35 134 LYS D CA 1
ATOM 6989 C C . LYS D 1 134 ? 2.613 19.617 92.040 1.00 34.13 134 LYS D C 1
ATOM 6990 O O . LYS D 1 134 ? 3.858 19.780 92.123 1.00 33.83 134 LYS D O 1
ATOM 6996 N N . PHE D 1 135 ? 2.008 19.041 91.018 1.00 31.67 135 PHE D N 1
ATOM 6997 C CA . PHE D 1 135 ? 2.759 18.474 89.911 1.00 30.79 135 PHE D CA 1
ATOM 6998 C C . PHE D 1 135 ? 2.629 19.357 88.698 1.00 31.98 135 PHE D C 1
ATOM 6999 O O . PHE D 1 135 ? 1.554 19.928 88.411 1.00 31.91 135 PHE D O 1
ATOM 7007 N N . ILE D 1 136 ? 3.730 19.498 87.989 1.00 31.18 136 ILE D N 1
ATOM 7008 C CA . ILE D 1 136 ? 3.748 20.179 86.728 1.00 32.82 136 ILE D CA 1
ATOM 7009 C C . ILE D 1 136 ? 4.190 19.123 85.714 1.00 31.08 136 ILE D C 1
ATOM 7010 O O . ILE D 1 136 ? 5.210 18.497 85.891 1.00 32.33 136 ILE D O 1
ATOM 7015 N N . THR D 1 137 ? 3.413 18.967 84.651 1.00 32.69 137 THR D N 1
ATOM 7016 C CA . THR D 1 137 ? 3.709 17.973 83.647 1.00 31.38 137 THR D CA 1
ATOM 7017 C C . THR D 1 137 ? 4.651 18.511 82.575 1.00 32.73 137 THR D C 1
ATOM 7018 O O . THR D 1 137 ? 4.700 19.697 82.278 1.00 34.04 137 THR D O 1
ATOM 7022 N N . LEU D 1 138 ? 5.415 17.592 82.001 1.00 30.07 138 LEU D N 1
ATOM 7023 C CA . LEU D 1 138 ? 6.311 17.870 80.925 1.00 30.52 138 LEU D CA 1
ATOM 7024 C C . LEU D 1 138 ? 6.168 16.716 79.939 1.00 28.30 138 LEU D C 1
ATOM 7025 O O . LEU D 1 138 ? 6.308 15.569 80.344 1.00 29.14 138 LEU D O 1
ATOM 7030 N N . TRP D 1 139 ? 5.881 17.014 78.685 1.00 27.31 139 TRP D N 1
ATOM 7031 C CA . TRP D 1 139 ? 5.794 15.973 77.651 1.00 27.72 139 TRP D CA 1
ATOM 7032 C C . TRP D 1 139 ? 7.067 15.994 76.776 1.00 28.54 139 TRP D C 1
ATOM 7033 O O . TRP D 1 139 ? 7.329 17.004 76.123 1.00 27.22 139 TRP D O 1
ATOM 7044 N N . GLU D 1 140 ? 7.846 14.910 76.772 1.00 26.62 140 GLU D N 1
ATOM 7045 C CA . GLU D 1 140 ? 9.130 14.814 76.008 1.00 29.50 140 GLU D CA 1
ATOM 7046 C C . GLU D 1 140 ? 9.451 13.404 75.743 1.00 26.18 140 GLU D C 1
ATOM 7047 O O . GLU D 1 140 ? 9.140 12.553 76.593 1.00 27.23 140 GLU D O 1
ATOM 7053 N N . ASN D 1 141 ? 9.978 13.116 74.567 1.00 24.19 141 ASN D N 1
ATOM 7054 C CA . ASN D 1 141 ? 10.391 11.746 74.220 1.00 23.33 141 ASN D CA 1
ATOM 7055 C C . ASN D 1 141 ? 9.185 10.758 74.331 1.00 24.06 141 ASN D C 1
ATOM 7056 O O . ASN D 1 141 ? 9.342 9.658 74.830 1.00 22.23 141 ASN D O 1
ATOM 7061 N N . ASN D 1 142 ? 8.009 11.225 73.895 1.00 25.09 142 ASN D N 1
ATOM 7062 C CA . ASN D 1 142 ? 6.764 10.462 73.923 1.00 26.07 142 ASN D CA 1
ATOM 7063 C C . ASN D 1 142 ? 6.412 9.934 75.301 1.00 24.79 142 ASN D C 1
ATOM 7064 O O . ASN D 1 142 ? 5.721 8.902 75.425 1.00 23.30 142 ASN D O 1
ATOM 7069 N N . ARG D 1 143 ? 6.804 10.678 76.314 1.00 23.68 143 ARG D N 1
ATOM 7070 C CA . ARG D 1 143 ? 6.586 10.345 77.705 1.00 24.46 143 ARG D CA 1
ATOM 7071 C C . ARG D 1 143 ? 6.160 11.545 78.526 1.00 26.06 143 ARG D C 1
ATOM 7072 O O . ARG D 1 143 ? 6.444 12.696 78.165 1.00 26.28 143 ARG D O 1
ATOM 7080 N N . VAL D 1 144 ? 5.489 11.277 79.648 1.00 25.29 144 VAL D N 1
ATOM 7081 C CA . VAL D 1 144 ? 5.114 12.340 80.573 1.00 24.48 144 VAL D CA 1
ATOM 7082 C C . VAL D 1 144 ? 5.964 12.248 81.814 1.00 23.83 144 VAL D C 1
ATOM 7083 O O . VAL D 1 144 ? 6.116 11.192 82.438 1.00 25.35 144 VAL D O 1
ATOM 7087 N N . TYR D 1 145 ? 6.578 13.366 82.141 1.00 23.82 145 TYR D N 1
ATOM 7088 C CA . TYR D 1 145 ? 7.365 13.465 83.327 1.00 23.99 145 TYR D CA 1
ATOM 7089 C C . TYR D 1 145 ? 6.743 14.540 84.213 1.00 25.91 145 TYR D C 1
ATOM 7090 O O . TYR D 1 145 ? 5.945 15.398 83.748 1.00 28.19 145 TYR D O 1
ATOM 7099 N N . PHE D 1 146 ? 7.140 14.505 85.473 1.00 26.51 146 PHE D N 1
ATOM 7100 C CA . PHE D 1 146 ? 6.596 15.410 86.473 1.00 30.01 146 PHE D CA 1
ATOM 7101 C C . PHE D 1 146 ? 7.698 16.191 87.193 1.00 30.07 146 PHE D C 1
ATOM 7102 O O . PHE D 1 146 ? 8.715 15.626 87.583 1.00 32.16 146 PHE D O 1
ATOM 7110 N N . LYS D 1 147 ? 7.431 17.489 87.330 1.00 30.30 147 LYS D N 1
ATOM 7111 C CA . LYS D 1 147 ? 8.173 18.351 88.245 1.00 30.69 147 LYS D CA 1
ATOM 7112 C C . LYS D 1 147 ? 7.326 18.382 89.495 1.00 31.43 147 LYS D C 1
ATOM 7113 O O . LYS D 1 147 ? 6.099 18.623 89.419 1.00 32.76 147 LYS D O 1
ATOM 7119 N N . ILE D 1 148 ? 7.960 18.093 90.617 1.00 29.97 148 ILE D N 1
ATOM 7120 C CA . ILE D 1 148 ? 7.256 17.919 91.877 1.00 30.73 148 ILE D CA 1
ATOM 7121 C C . ILE D 1 148 ? 7.592 19.155 92.717 1.00 32.63 148 ILE D C 1
ATOM 7122 O O . ILE D 1 148 ? 8.699 19.276 93.237 1.00 33.78 148 ILE D O 1
ATOM 7127 N N . HIS D 1 149 ? 6.618 20.070 92.784 1.00 32.48 149 HIS D N 1
ATOM 7128 C CA . HIS D 1 149 ? 6.828 21.390 93.309 1.00 34.88 149 HIS D CA 1
ATOM 7129 C C . HIS D 1 149 ? 6.321 21.493 94.732 1.00 35.74 149 HIS D C 1
ATOM 7130 O O . HIS D 1 149 ? 5.156 21.195 95.019 1.00 32.18 149 HIS D O 1
ATOM 7137 N N . ASN D 1 150 ? 7.194 21.960 95.610 1.00 38.04 150 ASN D N 1
ATOM 7138 C CA . ASN D 1 150 ? 6.865 22.177 97.012 1.00 39.21 150 ASN D CA 1
ATOM 7139 C C . ASN D 1 150 ? 6.262 23.572 97.223 1.00 40.60 150 ASN D C 1
ATOM 7140 O O . ASN D 1 150 ? 6.886 24.597 96.908 1.00 40.37 150 ASN D O 1
ATOM 7145 N N . THR D 1 151 ? 5.061 23.615 97.805 1.00 40.94 151 THR D N 1
ATOM 7146 C CA . THR D 1 151 ? 4.315 24.863 97.941 1.00 39.91 151 THR D CA 1
ATOM 7147 C C . THR D 1 151 ? 4.962 25.821 98.929 1.00 40.37 151 THR D C 1
ATOM 7148 O O . THR D 1 151 ? 5.107 27.009 98.644 1.00 42.07 151 THR D O 1
ATOM 7152 N N . LYS D 1 152 ? 5.399 25.305 100.070 1.00 40.31 152 LYS D N 1
ATOM 7153 C CA . LYS D 1 152 ? 5.911 26.169 101.118 1.00 44.39 152 LYS D CA 1
ATOM 7154 C C . LYS D 1 152 ? 7.168 26.907 100.677 1.00 44.73 152 LYS D C 1
ATOM 7155 O O . LYS D 1 152 ? 7.326 28.127 100.929 1.00 43.87 152 LYS D O 1
ATOM 7161 N N . TYR D 1 153 ? 8.098 26.165 100.079 1.00 44.09 153 TYR D N 1
ATOM 7162 C CA . TYR D 1 153 ? 9.453 26.691 99.817 1.00 45.80 153 TYR D CA 1
ATOM 7163 C C . TYR D 1 153 ? 9.711 27.030 98.349 1.00 44.55 153 TYR D C 1
ATOM 7164 O O . TYR D 1 153 ? 10.760 27.563 98.041 1.00 45.27 153 TYR D O 1
ATOM 7173 N N . ASN D 1 154 ? 8.732 26.789 97.478 1.00 43.55 154 ASN D N 1
ATOM 7174 C CA . ASN D 1 154 ? 8.842 27.133 96.073 1.00 43.69 154 ASN D CA 1
ATOM 7175 C C . ASN D 1 154 ? 10.107 26.468 95.480 1.00 42.02 154 ASN D C 1
ATOM 7176 O O . ASN D 1 154 ? 10.952 27.119 94.867 1.00 42.71 154 ASN D O 1
ATOM 7181 N N . GLN D 1 155 ? 10.241 25.167 95.722 1.00 38.78 155 GLN D N 1
ATOM 7182 C CA . GLN D 1 155 ? 11.370 24.389 95.232 1.00 38.07 155 GLN D CA 1
ATOM 7183 C C . GLN D 1 155 ? 10.856 23.100 94.650 1.00 37.36 155 GLN D C 1
ATOM 7184 O O . GLN D 1 155 ? 9.732 22.687 94.927 1.00 36.10 155 GLN D O 1
ATOM 7190 N N . TYR D 1 156 ? 11.704 22.465 93.849 1.00 35.51 156 TYR D N 1
ATOM 7191 C CA . TYR D 1 156 ? 11.354 21.222 93.161 1.00 34.25 156 TYR D CA 1
ATOM 7192 C C . TYR D 1 156 ? 12.166 20.044 93.682 1.00 32.50 156 TYR D C 1
ATOM 7193 O O . TYR D 1 156 ? 13.366 20.137 93.907 1.00 32.89 156 TYR D O 1
ATOM 7202 N N . LEU D 1 157 ? 11.498 18.907 93.840 1.00 31.25 157 LEU D N 1
ATOM 7203 C CA . LEU D 1 157 ? 12.146 17.700 94.285 1.00 29.85 157 LEU D CA 1
ATOM 7204 C C . LEU D 1 157 ? 13.170 17.265 93.253 1.00 30.50 157 LEU D C 1
ATOM 7205 O O . LEU D 1 157 ? 12.896 17.303 92.046 1.00 30.94 157 LEU D O 1
ATOM 7210 N N . LYS D 1 158 ? 14.339 16.836 93.717 1.00 31.04 158 LYS D N 1
ATOM 7211 C CA . LYS D 1 158 ? 15.405 16.477 92.804 1.00 30.77 158 LYS D CA 1
ATOM 7212 C C . LYS D 1 158 ? 16.429 15.558 93.425 1.00 29.79 158 LYS D C 1
ATOM 7213 O O . LYS D 1 158 ? 16.466 15.381 94.623 1.00 31.33 158 LYS D O 1
ATOM 7219 N N . MET D 1 159 ? 17.269 14.980 92.583 1.00 28.29 159 MET D N 1
ATOM 7220 C CA . MET D 1 159 ? 18.511 14.401 93.033 1.00 29.56 159 MET D CA 1
ATOM 7221 C C . MET D 1 159 ? 19.673 15.327 92.588 1.00 31.41 159 MET D C 1
ATOM 7222 O O . MET D 1 159 ? 19.482 16.244 91.793 1.00 31.98 159 MET D O 1
ATOM 7227 N N . SER D 1 160 ? 20.833 15.133 93.200 1.00 31.31 160 SER D N 1
ATOM 7228 C CA . SER D 1 160 ? 21.956 16.092 93.103 1.00 33.74 160 SER D CA 1
ATOM 7229 C C . SER D 1 160 ? 22.369 16.316 91.655 1.00 32.95 160 SER D C 1
ATOM 7230 O O . SER D 1 160 ? 22.564 15.366 90.910 1.00 35.12 160 SER D O 1
ATOM 7233 N N . THR D 1 161 ? 22.445 17.579 91.270 1.00 34.77 161 THR D N 1
ATOM 7234 C CA . THR D 1 161 ? 22.898 17.917 89.935 1.00 34.39 161 THR D CA 1
ATOM 7235 C C . THR D 1 161 ? 24.422 18.091 89.872 1.00 34.91 161 THR D C 1
ATOM 7236 O O . THR D 1 161 ? 24.960 18.355 88.805 1.00 36.99 161 THR D O 1
ATOM 7240 N N . THR D 1 162 ? 25.116 17.958 91.003 1.00 36.75 162 THR D N 1
ATOM 7241 C CA . THR D 1 162 ? 26.596 17.974 90.974 1.00 37.93 162 THR D CA 1
ATOM 7242 C C . THR D 1 162 ? 27.226 16.613 91.146 1.00 37.68 162 THR D C 1
ATOM 7243 O O . THR D 1 162 ? 28.389 16.443 90.802 1.00 36.29 162 THR D O 1
ATOM 7247 N N . THR D 1 163 ? 26.486 15.631 91.642 1.00 34.45 163 THR D N 1
ATOM 7248 C CA . THR D 1 163 ? 27.078 14.323 91.852 1.00 34.69 163 THR D CA 1
ATOM 7249 C C . THR D 1 163 ? 27.411 13.612 90.515 1.00 37.52 163 THR D C 1
ATOM 7250 O O . THR D 1 163 ? 26.882 13.975 89.454 1.00 33.92 163 THR D O 1
ATOM 7254 N N . CYS D 1 164 ? 28.294 12.607 90.587 1.00 41.81 164 CYS D N 1
ATOM 7255 C CA . CYS D 1 164 ? 28.725 11.793 89.436 1.00 45.48 164 CYS D CA 1
ATOM 7256 C C . CYS D 1 164 ? 27.532 11.066 88.844 1.00 42.93 164 CYS D C 1
ATOM 7257 O O . CYS D 1 164 ? 26.541 10.775 89.540 1.00 36.70 164 CYS D O 1
ATOM 7260 N N . ASN D 1 165 ? 27.615 10.798 87.545 1.00 41.13 165 ASN D N 1
ATOM 7261 C CA . ASN D 1 165 ? 26.650 9.938 86.901 1.00 43.25 165 ASN D CA 1
ATOM 7262 C C . ASN D 1 165 ? 27.201 8.528 86.957 1.00 46.93 165 ASN D C 1
ATOM 7263 O O . ASN D 1 165 ? 27.668 7.983 85.968 1.00 50.28 165 ASN D O 1
ATOM 7268 N N . CYS D 1 166 ? 27.185 7.943 88.143 1.00 46.70 166 CYS D N 1
ATOM 7269 C CA . CYS D 1 166 ? 27.864 6.684 88.368 1.00 47.11 166 CYS D CA 1
ATOM 7270 C C . CYS D 1 166 ? 27.266 6.019 89.593 1.00 46.18 166 CYS D C 1
ATOM 7271 O O . CYS D 1 166 ? 26.444 6.617 90.301 1.00 42.88 166 CYS D O 1
ATOM 7274 N N . ASN D 1 167 ? 27.692 4.794 89.859 1.00 47.41 167 ASN D N 1
ATOM 7275 C CA . ASN D 1 167 ? 27.063 4.005 90.926 1.00 51.82 167 ASN D CA 1
ATOM 7276 C C . ASN D 1 167 ? 27.277 4.577 92.328 1.00 48.97 167 ASN D C 1
ATOM 7277 O O . ASN D 1 167 ? 26.501 4.280 93.224 1.00 50.36 167 ASN D O 1
ATOM 7282 N N . SER D 1 168 ? 28.326 5.370 92.498 1.00 46.47 168 SER D N 1
ATOM 7283 C CA . SER D 1 168 ? 28.644 5.981 93.780 1.00 50.42 168 SER D CA 1
ATOM 7284 C C . SER D 1 168 ? 27.968 7.322 93.988 1.00 46.76 168 SER D C 1
ATOM 7285 O O . SER D 1 168 ? 28.321 8.050 94.904 1.00 48.24 168 SER D O 1
ATOM 7288 N N . ARG D 1 169 ? 27.022 7.674 93.129 1.00 40.81 169 ARG D N 1
ATOM 7289 C CA . ARG D 1 169 ? 26.342 8.942 93.256 1.00 39.66 169 ARG D CA 1
ATOM 7290 C C . ARG D 1 169 ? 25.724 9.182 94.647 1.00 39.79 169 ARG D C 1
ATOM 7291 O O . ARG D 1 169 ? 25.274 8.247 95.319 1.00 38.16 169 ARG D O 1
ATOM 7299 N N . ASP D 1 170 ? 25.649 10.445 95.021 1.00 38.28 170 ASP D N 1
ATOM 7300 C CA . ASP D 1 170 ? 24.788 10.903 96.111 1.00 38.64 170 ASP D CA 1
ATOM 7301 C C . ASP D 1 170 ? 23.347 10.448 95.851 1.00 38.05 170 ASP D C 1
ATOM 7302 O O . ASP D 1 170 ? 22.775 10.779 94.803 1.00 33.20 170 ASP D O 1
ATOM 7307 N N . ARG D 1 171 ? 22.755 9.715 96.808 1.00 37.64 171 ARG D N 1
ATOM 7308 C CA . ARG D 1 171 ? 21.361 9.263 96.678 1.00 36.81 171 ARG D CA 1
ATOM 7309 C C . ARG D 1 171 ? 20.347 10.047 97.485 1.00 36.71 171 ARG D C 1
ATOM 7310 O O . ARG D 1 171 ? 19.149 9.692 97.520 1.00 34.63 171 ARG D O 1
ATOM 7318 N N . VAL D 1 172 ? 20.795 11.103 98.144 1.00 36.02 172 VAL D N 1
ATOM 7319 C CA . VAL D 1 172 ? 19.894 11.928 98.910 1.00 37.49 172 VAL D CA 1
ATOM 7320 C C . VAL D 1 172 ? 18.960 12.674 97.970 1.00 38.05 172 VAL D C 1
ATOM 7321 O O . VAL D 1 172 ? 19.350 13.088 96.870 1.00 38.72 172 VAL D O 1
ATOM 7325 N N . VAL D 1 173 ? 17.716 12.840 98.387 1.00 36.81 173 VAL D N 1
ATOM 7326 C CA . VAL D 1 173 ? 16.744 13.601 97.604 1.00 34.13 173 VAL D CA 1
ATOM 7327 C C . VAL D 1 173 ? 16.619 14.985 98.223 1.00 34.51 173 VAL D C 1
ATOM 7328 O O . VAL D 1 173 ? 16.533 15.119 99.468 1.00 34.44 173 VAL D O 1
ATOM 7332 N N . TYR D 1 174 ? 16.621 16.003 97.359 1.00 32.03 174 TYR D N 1
ATOM 7333 C CA . TYR D 1 174 ? 16.707 17.385 97.754 1.00 33.40 174 TYR D CA 1
ATOM 7334 C C . TYR D 1 174 ? 15.566 18.174 97.160 1.00 33.04 174 TYR D C 1
ATOM 7335 O O . TYR D 1 174 ? 14.752 17.648 96.392 1.00 32.43 174 TYR D O 1
ATOM 7344 N N . GLY D 1 175 ? 15.509 19.441 97.526 1.00 32.21 175 GLY D N 1
ATOM 7345 C CA . GLY D 1 175 ? 14.666 20.433 96.857 1.00 33.80 175 GLY D CA 1
ATOM 7346 C C . GLY D 1 175 ? 15.559 21.546 96.321 1.00 35.55 175 GLY D C 1
ATOM 7347 O O . GLY D 1 175 ? 16.463 21.990 97.028 1.00 39.33 175 GLY D O 1
ATOM 7348 N N . GLY D 1 176 ? 15.330 21.956 95.070 1.00 36.56 176 GLY D N 1
ATOM 7349 C CA . GLY D 1 176 ? 16.128 22.983 94.426 1.00 35.92 176 GLY D CA 1
ATOM 7350 C C . GLY D 1 176 ? 15.264 23.965 93.680 1.00 37.14 176 GLY D C 1
ATOM 7351 O O . GLY D 1 176 ? 14.050 23.785 93.551 1.00 33.81 176 GLY D O 1
ATOM 7352 N N . ASN D 1 177 ? 15.872 25.044 93.204 1.00 36.48 177 ASN D N 1
ATOM 7353 C CA . ASN D 1 177 ? 15.092 26.159 92.678 1.00 38.60 177 ASN D CA 1
ATOM 7354 C C . ASN D 1 177 ? 14.525 25.933 91.307 1.00 39.68 177 ASN D C 1
ATOM 7355 O O . ASN D 1 177 ? 13.578 26.618 90.912 1.00 44.35 177 ASN D O 1
ATOM 7360 N N . SER D 1 178 ? 15.095 25.017 90.543 1.00 40.34 178 SER D N 1
ATOM 7361 C CA . SER D 1 178 ? 14.599 24.827 89.171 1.00 39.92 178 SER D CA 1
ATOM 7362 C C . SER D 1 178 ? 14.471 23.363 88.819 1.00 36.97 178 SER D C 1
ATOM 7363 O O . SER D 1 178 ? 14.892 22.486 89.575 1.00 34.49 178 SER D O 1
ATOM 7366 N N . ALA D 1 179 ? 13.845 23.104 87.676 1.00 36.74 179 ALA D N 1
ATOM 7367 C CA . ALA D 1 179 ? 13.503 21.728 87.325 1.00 36.87 179 ALA D CA 1
ATOM 7368 C C . ALA D 1 179 ? 13.760 21.438 85.854 1.00 38.44 179 ALA D C 1
ATOM 7369 O O . ALA D 1 179 ? 13.049 20.624 85.268 1.00 34.19 179 ALA D O 1
ATOM 7371 N N . ASP D 1 180 ? 14.761 22.107 85.275 1.00 39.66 180 ASP D N 1
ATOM 7372 C CA . ASP D 1 180 ? 15.101 21.913 83.861 1.00 41.97 180 ASP D CA 1
ATOM 7373 C C . ASP D 1 180 ? 15.947 20.673 83.614 1.00 38.04 180 ASP D C 1
ATOM 7374 O O . ASP D 1 180 ? 15.995 20.184 82.498 1.00 41.57 180 ASP D O 1
ATOM 7379 N N . SER D 1 181 ? 16.617 20.160 84.631 1.00 33.65 181 SER D N 1
ATOM 7380 C CA . SER D 1 181 ? 17.483 19.001 84.482 1.00 32.06 181 SER D CA 1
ATOM 7381 C C . SER D 1 181 ? 16.669 17.719 84.570 1.00 29.04 181 SER D C 1
ATOM 7382 O O . SER D 1 181 ? 15.685 17.643 85.314 1.00 28.40 181 SER D O 1
ATOM 7385 N N . THR D 1 182 ? 17.107 16.699 83.834 1.00 27.56 182 THR D N 1
ATOM 7386 C CA . THR D 1 182 ? 16.527 15.377 83.989 1.00 27.00 182 THR D CA 1
ATOM 7387 C C . THR D 1 182 ? 16.619 14.882 85.448 1.00 27.02 182 THR D C 1
ATOM 7388 O O . THR D 1 182 ? 15.848 14.001 85.876 1.00 25.94 182 THR D O 1
ATOM 7392 N N . ARG D 1 183 ? 17.572 15.394 86.207 1.00 27.27 183 ARG D N 1
ATOM 7393 C CA . ARG D 1 183 ? 17.735 14.966 87.604 1.00 27.51 183 ARG D CA 1
ATOM 7394 C C . ARG D 1 183 ? 16.701 15.629 88.518 1.00 26.15 183 ARG D C 1
ATOM 7395 O O . ARG D 1 183 ? 16.571 15.238 89.686 1.00 26.62 183 ARG D O 1
ATOM 7403 N N . GLU D 1 184 ? 15.980 16.611 87.977 1.00 25.90 184 GLU D N 1
ATOM 7404 C CA . GLU D 1 184 ? 14.962 17.376 88.711 1.00 27.64 184 GLU D CA 1
ATOM 7405 C C . GLU D 1 184 ? 13.540 17.002 88.220 1.00 27.70 184 GLU D C 1
ATOM 7406 O O . GLU D 1 184 ? 12.591 17.758 88.406 1.00 27.67 184 GLU D O 1
ATOM 7412 N N . GLN D 1 185 ? 13.431 15.844 87.554 1.00 28.53 185 GLN D N 1
ATOM 7413 C CA . GLN D 1 185 ? 12.185 15.369 86.947 1.00 28.44 185 GLN D CA 1
ATOM 7414 C C . GLN D 1 185 ? 11.995 13.895 87.271 1.00 29.19 185 GLN D C 1
ATOM 7415 O O . GLN D 1 185 ? 12.958 13.192 87.565 1.00 28.98 185 GLN D O 1
ATOM 7421 N N . TRP D 1 186 ? 10.737 13.450 87.211 1.00 26.57 186 TRP D N 1
ATOM 7422 C CA . TRP D 1 186 ? 10.346 12.176 87.762 1.00 26.12 186 TRP D CA 1
ATOM 7423 C C . TRP D 1 186 ? 9.310 11.522 86.859 1.00 23.92 186 TRP D C 1
ATOM 7424 O O . TRP D 1 186 ? 8.583 12.210 86.109 1.00 25.93 186 TRP D O 1
ATOM 7435 N N . PHE D 1 187 ? 9.260 10.206 86.897 1.00 25.24 187 PHE D N 1
ATOM 7436 C CA . PHE D 1 187 ? 8.169 9.498 86.241 1.00 24.97 187 PHE D CA 1
ATOM 7437 C C . PHE D 1 187 ? 7.516 8.520 87.226 1.00 26.39 187 PHE D C 1
ATOM 7438 O O . PHE D 1 187 ? 8.135 8.125 88.198 1.00 26.08 187 PHE D O 1
ATOM 7446 N N . PHE D 1 188 ? 6.241 8.215 86.971 1.00 27.63 188 PHE D N 1
ATOM 7447 C CA . PHE D 1 188 ? 5.440 7.402 87.880 1.00 28.77 188 PHE D CA 1
ATOM 7448 C C . PHE D 1 188 ? 5.070 6.086 87.247 1.00 27.88 188 PHE D C 1
ATOM 7449 O O . PHE D 1 188 ? 4.882 5.986 86.047 1.00 25.55 188 PHE D O 1
ATOM 7457 N N . GLN D 1 189 ? 4.871 5.085 88.113 1.00 28.78 189 GLN D N 1
ATOM 7458 C CA . GLN D 1 189 ? 4.320 3.810 87.706 1.00 26.72 189 GLN D CA 1
ATOM 7459 C C . GLN D 1 189 ? 3.220 3.445 88.716 1.00 28.31 189 GLN D C 1
ATOM 7460 O O . GLN D 1 189 ? 3.494 3.356 89.901 1.00 28.33 189 GLN D O 1
ATOM 7466 N N . PRO D 1 190 ? 1.997 3.236 88.239 1.00 29.69 190 PRO D N 1
ATOM 7467 C CA . PRO D 1 190 ? 0.905 2.928 89.178 1.00 29.50 190 PRO D CA 1
ATOM 7468 C C . PRO D 1 190 ? 0.906 1.477 89.621 1.00 30.83 190 PRO D C 1
ATOM 7469 O O . PRO D 1 190 ? 1.429 0.605 88.935 1.00 32.02 190 PRO D O 1
ATOM 7473 N N . ALA D 1 191 ? 0.226 1.216 90.737 1.00 34.12 191 ALA D N 1
ATOM 7474 C CA . ALA D 1 191 ? -0.004 -0.134 91.193 1.00 34.30 191 ALA D CA 1
ATOM 7475 C C . ALA D 1 191 ? -1.240 -0.103 92.095 1.00 36.23 191 ALA D C 1
ATOM 7476 O O . ALA D 1 191 ? -1.492 0.870 92.763 1.00 36.63 191 ALA D O 1
ATOM 7478 N N . LYS D 1 192 ? -1.962 -1.212 92.135 1.00 37.21 192 LYS D N 1
ATOM 7479 C CA . LYS D 1 192 ? -3.146 -1.331 92.979 1.00 39.24 192 LYS D CA 1
ATOM 7480 C C . LYS D 1 192 ? -2.703 -2.185 94.152 1.00 38.77 192 LYS D C 1
ATOM 7481 O O . LYS D 1 192 ? -2.213 -3.284 93.940 1.00 36.95 192 LYS D O 1
ATOM 7487 N N . TYR D 1 193 ? -2.900 -1.700 95.376 1.00 36.70 193 TYR D N 1
ATOM 7488 C CA . TYR D 1 193 ? -2.575 -2.484 96.568 1.00 36.90 193 TYR D CA 1
ATOM 7489 C C . TYR D 1 193 ? -3.631 -2.233 97.690 1.00 37.33 193 TYR D C 1
ATOM 7490 O O . TYR D 1 193 ? -3.906 -1.095 98.013 1.00 32.99 193 TYR D O 1
ATOM 7499 N N . GLU D 1 194 ? -4.261 -3.298 98.204 1.00 37.57 194 GLU D N 1
ATOM 7500 C CA . GLU D 1 194 ? -5.327 -3.148 99.223 1.00 38.68 194 GLU D CA 1
ATOM 7501 C C . GLU D 1 194 ? -6.379 -2.101 98.917 1.00 41.38 194 GLU D C 1
ATOM 7502 O O . GLU D 1 194 ? -6.770 -1.329 99.791 1.00 47.16 194 GLU D O 1
ATOM 7508 N N . ASN D 1 195 ? -6.894 -2.131 97.708 1.00 42.34 195 ASN D N 1
ATOM 7509 C CA . ASN D 1 195 ? -7.962 -1.274 97.280 1.00 46.63 195 ASN D CA 1
ATOM 7510 C C . ASN D 1 195 ? -7.595 0.161 97.044 1.00 45.70 195 ASN D C 1
ATOM 7511 O O . ASN D 1 195 ? -8.473 0.945 96.753 1.00 48.65 195 ASN D O 1
ATOM 7516 N N . ASP D 1 196 ? -6.302 0.482 97.083 1.00 42.39 196 ASP D N 1
ATOM 7517 C CA . ASP D 1 196 ? -5.810 1.825 96.747 1.00 40.88 196 ASP D CA 1
ATOM 7518 C C . ASP D 1 196 ? -4.972 1.769 95.471 1.00 40.32 196 ASP D C 1
ATOM 7519 O O . ASP D 1 196 ? -4.284 0.786 95.244 1.00 39.95 196 ASP D O 1
ATOM 7524 N N . VAL D 1 197 ? -4.988 2.845 94.673 1.00 36.27 197 VAL D N 1
ATOM 7525 C CA . VAL D 1 197 ? -4.039 2.989 93.589 1.00 36.55 197 VAL D CA 1
ATOM 7526 C C . VAL D 1 197 ? -2.915 3.875 94.113 1.00 33.68 197 VAL D C 1
ATOM 7527 O O . VAL D 1 197 ? -3.155 5.003 94.537 1.00 34.91 197 VAL D O 1
ATOM 7531 N N . LEU D 1 198 ? -1.704 3.320 94.084 1.00 34.18 198 LEU D N 1
ATOM 7532 C CA . LEU D 1 198 ? -0.518 3.953 94.587 1.00 35.49 198 LEU D CA 1
ATOM 7533 C C . LEU D 1 198 ? 0.476 4.112 93.446 1.00 32.97 198 LEU D C 1
ATOM 7534 O O . LEU D 1 198 ? 0.269 3.598 92.345 1.00 31.08 198 LEU D O 1
ATOM 7539 N N . PHE D 1 199 ? 1.562 4.822 93.716 1.00 30.20 199 PHE D N 1
ATOM 7540 C CA . PHE D 1 199 ? 2.581 5.102 92.676 1.00 31.75 199 PHE D CA 1
ATOM 7541 C C . PHE D 1 199 ? 3.982 4.860 93.160 1.00 30.18 199 PHE D C 1
ATOM 7542 O O . PHE D 1 199 ? 4.367 5.317 94.233 1.00 31.90 199 PHE D O 1
ATOM 7550 N N . PHE D 1 200 ? 4.753 4.148 92.340 1.00 31.00 200 PHE D N 1
ATOM 7551 C CA . PHE D 1 200 ? 6.220 4.235 92.418 1.00 31.20 200 PHE D CA 1
ATOM 7552 C C . PHE D 1 200 ? 6.686 5.487 91.684 1.00 30.02 200 PHE D C 1
ATOM 7553 O O . PHE D 1 200 ? 6.196 5.819 90.595 1.00 29.69 200 PHE D O 1
ATOM 7561 N N . ILE D 1 201 ? 7.614 6.217 92.309 1.00 31.02 201 ILE D N 1
ATOM 7562 C CA . ILE D 1 201 ? 8.071 7.507 91.773 1.00 28.85 201 ILE D CA 1
ATOM 7563 C C . ILE D 1 201 ? 9.586 7.360 91.520 1.00 29.91 201 ILE D C 1
ATOM 7564 O O . ILE D 1 201 ? 10.339 7.126 92.451 1.00 32.51 201 ILE D O 1
ATOM 7569 N N . TYR D 1 202 ? 9.991 7.540 90.271 1.00 27.58 202 TYR D N 1
ATOM 7570 C CA . TYR D 1 202 ? 11.375 7.268 89.846 1.00 26.05 202 TYR D CA 1
ATOM 7571 C C . TYR D 1 202 ? 12.021 8.540 89.302 1.00 25.96 202 TYR D C 1
ATOM 7572 O O . TYR D 1 202 ? 11.375 9.343 88.570 1.00 28.51 202 TYR D O 1
ATOM 7581 N N . ASN D 1 203 ? 13.285 8.721 89.607 1.00 24.86 203 ASN D N 1
ATOM 7582 C CA . ASN D 1 203 ? 14.022 9.872 89.067 1.00 25.06 203 ASN D CA 1
ATOM 7583 C C . ASN D 1 203 ? 14.263 9.666 87.572 1.00 23.76 203 ASN D C 1
ATOM 7584 O O . ASN D 1 203 ? 14.702 8.612 87.152 1.00 24.79 203 ASN D O 1
ATOM 7589 N N . ARG D 1 204 ? 13.945 10.673 86.753 1.00 25.72 204 ARG D N 1
ATOM 7590 C CA . ARG D 1 204 ? 14.136 10.569 85.297 1.00 23.63 204 ARG D CA 1
ATOM 7591 C C . ARG D 1 204 ? 15.558 10.217 84.885 1.00 24.31 204 ARG D C 1
ATOM 7592 O O . ARG D 1 204 ? 15.775 9.286 84.121 1.00 26.19 204 ARG D O 1
ATOM 7600 N N . GLN D 1 205 ? 16.549 10.906 85.418 1.00 25.95 205 GLN D N 1
ATOM 7601 C CA . GLN D 1 205 ? 17.938 10.624 85.019 1.00 25.85 205 GLN D CA 1
ATOM 7602 C C . GLN D 1 205 ? 18.460 9.332 85.593 1.00 25.98 205 GLN D C 1
ATOM 7603 O O . GLN D 1 205 ? 19.087 8.523 84.883 1.00 28.20 205 GLN D O 1
ATOM 7609 N N . PHE D 1 206 ? 18.304 9.151 86.899 1.00 26.89 206 PHE D N 1
ATOM 7610 C CA . PHE D 1 206 ? 18.976 8.057 87.576 1.00 26.95 206 PHE D CA 1
ATOM 7611 C C . PHE D 1 206 ? 18.195 6.748 87.639 1.00 28.36 206 PHE D C 1
ATOM 7612 O O . PHE D 1 206 ? 18.760 5.702 87.929 1.00 28.10 206 PHE D O 1
ATOM 7620 N N . ASN D 1 207 ? 16.897 6.839 87.395 1.00 28.48 207 ASN D N 1
ATOM 7621 C CA . ASN D 1 207 ? 15.975 5.728 87.528 1.00 32.15 207 ASN D CA 1
ATOM 7622 C C . ASN D 1 207 ? 15.766 5.199 88.947 1.00 33.19 207 ASN D C 1
ATOM 7623 O O . ASN D 1 207 ? 15.129 4.167 89.104 1.00 37.91 207 ASN D O 1
ATOM 7628 N N . ASP D 1 208 ? 16.226 5.907 89.973 1.00 32.43 208 ASP D N 1
ATOM 7629 C CA . ASP D 1 208 ? 16.107 5.417 91.349 1.00 31.90 208 ASP D CA 1
ATOM 7630 C C . ASP D 1 208 ? 14.725 5.724 91.840 1.00 31.27 208 ASP D C 1
ATOM 7631 O O . ASP D 1 208 ? 14.214 6.831 91.612 1.00 28.77 208 ASP D O 1
ATOM 7636 N N . ALA D 1 209 ? 14.119 4.771 92.558 1.00 31.84 209 ALA D N 1
ATOM 7637 C CA . ALA D 1 209 ? 12.798 4.998 93.153 1.00 31.37 209 ALA D CA 1
ATOM 7638 C C . ALA D 1 209 ? 12.932 5.879 94.400 1.00 30.39 209 ALA D C 1
ATOM 7639 O O . ALA D 1 209 ? 13.808 5.651 95.228 1.00 31.15 209 ALA D O 1
ATOM 7641 N N . LEU D 1 210 ? 12.029 6.842 94.535 1.00 30.44 210 LEU D N 1
ATOM 7642 C CA . LEU D 1 210 ? 11.913 7.654 95.741 1.00 30.06 210 LEU D CA 1
ATOM 7643 C C . LEU D 1 210 ? 11.447 6.749 96.916 1.00 32.90 210 LEU D C 1
ATOM 7644 O O . LEU D 1 210 ? 10.371 6.127 96.860 1.00 32.21 210 LEU D O 1
ATOM 7649 N N . GLU D 1 211 ? 12.245 6.744 97.973 1.00 34.87 211 GLU D N 1
ATOM 7650 C CA . GLU D 1 211 ? 12.077 5.860 99.138 1.00 37.25 211 GLU D CA 1
ATOM 7651 C C . GLU D 1 211 ? 12.263 6.680 100.420 1.00 37.10 211 GLU D C 1
ATOM 7652 O O . GLU D 1 211 ? 12.960 7.682 100.420 1.00 37.64 211 GLU D O 1
ATOM 7658 N N . LEU D 1 212 ? 11.658 6.221 101.522 1.00 37.52 212 LEU D N 1
ATOM 7659 C CA . LEU D 1 212 ? 11.974 6.742 102.873 1.00 39.66 212 LEU D CA 1
ATOM 7660 C C . LEU D 1 212 ? 12.883 5.755 103.570 1.00 40.28 212 LEU D C 1
ATOM 7661 O O . LEU D 1 212 ? 12.587 4.554 103.634 1.00 41.91 212 LEU D O 1
ATOM 7666 N N . GLY D 1 213 ? 14.028 6.265 104.014 1.00 42.55 213 GLY D N 1
ATOM 7667 C CA . GLY D 1 213 ? 15.055 5.463 104.663 1.00 45.61 213 GLY D CA 1
ATOM 7668 C C . GLY D 1 213 ? 14.912 5.558 106.179 1.00 48.77 213 GLY D C 1
ATOM 7669 O O . GLY D 1 213 ? 13.797 5.583 106.734 1.00 51.77 213 GLY D O 1
ATOM 7670 N N . THR D 1 214 ? 16.049 5.648 106.850 1.00 49.07 214 THR D N 1
ATOM 7671 C CA . THR D 1 214 ? 16.075 5.620 108.311 1.00 53.52 214 THR D CA 1
ATOM 7672 C C . THR D 1 214 ? 15.527 6.887 108.962 1.00 51.75 214 THR D C 1
ATOM 7673 O O . THR D 1 214 ? 15.501 7.975 108.377 1.00 48.83 214 THR D O 1
ATOM 7677 N N . ILE D 1 215 ? 15.104 6.722 110.205 1.00 53.76 215 ILE D N 1
ATOM 7678 C CA . ILE D 1 215 ? 14.634 7.827 111.035 1.00 53.86 215 ILE D CA 1
ATOM 7679 C C . ILE D 1 215 ? 15.810 8.711 111.398 1.00 53.96 215 ILE D C 1
ATOM 7680 O O . ILE D 1 215 ? 16.869 8.201 111.771 1.00 53.32 215 ILE D O 1
ATOM 7685 N N . VAL D 1 216 ? 15.618 10.025 111.341 1.00 54.65 216 VAL D N 1
ATOM 7686 C CA . VAL D 1 216 ? 16.730 10.976 111.576 1.00 58.63 216 VAL D CA 1
ATOM 7687 C C . VAL D 1 216 ? 16.502 11.965 112.755 1.00 61.22 216 VAL D C 1
ATOM 7688 O O . VAL D 1 216 ? 17.396 12.746 113.074 1.00 59.38 216 VAL D O 1
ATOM 7692 N N . ASN D 1 217 ? 15.319 11.898 113.373 1.00 61.82 217 ASN D N 1
ATOM 7693 C CA . ASN D 1 217 ? 14.716 12.943 114.195 1.00 65.93 217 ASN D CA 1
ATOM 7694 C C . ASN D 1 217 ? 14.006 12.285 115.377 1.00 67.07 217 ASN D C 1
ATOM 7695 O O . ASN D 1 217 ? 13.440 11.218 115.195 1.00 64.80 217 ASN D O 1
ATOM 7700 N N . ALA D 1 218 ? 13.984 12.912 116.562 1.00 65.24 218 ALA D N 1
ATOM 7701 C CA . ALA D 1 218 ? 13.105 12.460 117.646 1.00 65.23 218 ALA D CA 1
ATOM 7702 C C . ALA D 1 218 ? 11.640 12.539 117.220 1.00 64.47 218 ALA D C 1
ATOM 7703 O O . ALA D 1 218 ? 10.812 11.818 117.742 1.00 66.20 218 ALA D O 1
ATOM 7705 N N . SER D 1 219 ? 11.328 13.438 116.287 1.00 63.11 219 SER D N 1
ATOM 7706 C CA . SER D 1 219 ? 9.975 13.588 115.748 1.00 62.80 219 SER D CA 1
ATOM 7707 C C . SER D 1 219 ? 9.565 12.432 114.843 1.00 58.62 219 SER D C 1
ATOM 7708 O O . SER D 1 219 ? 8.381 12.281 114.507 1.00 60.12 219 SER D O 1
ATOM 7711 N N . GLY D 1 220 ? 10.546 11.634 114.435 1.00 55.42 220 GLY D N 1
ATOM 7712 C CA . GLY D 1 220 ? 10.300 10.445 113.631 1.00 53.78 220 GLY D CA 1
ATOM 7713 C C . GLY D 1 220 ? 10.404 10.708 112.135 1.00 51.33 220 GLY D C 1
ATOM 7714 O O . GLY D 1 220 ? 9.962 9.884 111.327 1.00 49.22 220 GLY D O 1
ATOM 7715 N N . ASP D 1 221 ? 10.978 11.849 111.750 1.00 51.45 221 ASP D N 1
ATOM 7716 C CA . ASP D 1 221 ? 11.194 12.133 110.326 1.00 50.00 221 ASP D CA 1
ATOM 7717 C C . ASP D 1 221 ? 12.094 11.053 109.739 1.00 49.08 221 ASP D C 1
ATOM 7718 O O . ASP D 1 221 ? 13.014 10.576 110.421 1.00 48.47 221 ASP D O 1
ATOM 7723 N N . ARG D 1 222 ? 11.851 10.695 108.467 1.00 44.19 222 ARG D N 1
ATOM 7724 C CA . ARG D 1 222 ? 12.726 9.764 107.773 1.00 43.84 222 ARG D CA 1
ATOM 7725 C C . ARG D 1 222 ? 13.342 10.440 106.554 1.00 40.92 222 ARG D C 1
ATOM 7726 O O . ARG D 1 222 ? 12.689 11.257 105.892 1.00 39.83 222 ARG D O 1
ATOM 7734 N N . LYS D 1 223 ? 14.587 10.105 106.254 1.00 39.26 223 LYS D N 1
ATOM 7735 C CA . LYS D 1 223 ? 15.266 10.727 105.110 1.00 42.15 223 LYS D CA 1
ATOM 7736 C C . LYS D 1 223 ? 14.642 10.200 103.827 1.00 39.44 223 LYS D C 1
ATOM 7737 O O . LYS D 1 223 ? 14.266 9.032 103.753 1.00 40.10 223 LYS D O 1
ATOM 7743 N N . ALA D 1 224 ? 14.493 11.070 102.844 1.00 41.87 224 ALA D N 1
ATOM 7744 C CA . ALA D 1 224 ? 14.097 10.638 101.503 1.00 39.79 224 ALA D CA 1
ATOM 7745 C C . ALA D 1 224 ? 15.365 10.408 100.666 1.00 38.04 224 ALA D C 1
ATOM 7746 O O . ALA D 1 224 ? 16.254 11.263 100.611 1.00 37.75 224 ALA D O 1
ATOM 7748 N N . VAL D 1 225 ? 15.435 9.232 100.038 1.00 38.64 225 VAL D N 1
ATOM 7749 C CA . VAL D 1 225 ? 16.585 8.808 99.256 1.00 36.68 225 VAL D CA 1
ATOM 7750 C C . VAL D 1 225 ? 16.160 8.083 97.981 1.00 35.38 225 VAL D C 1
ATOM 7751 O O . VAL D 1 225 ? 15.003 7.679 97.834 1.00 34.09 225 VAL D O 1
ATOM 7755 N N . GLY D 1 226 ? 17.084 7.972 97.026 1.00 33.77 226 GLY D N 1
ATOM 7756 C CA . GLY D 1 226 ? 16.860 7.182 95.818 1.00 35.23 226 GLY D CA 1
ATOM 7757 C C . GLY D 1 226 ? 17.311 5.751 96.048 1.00 37.04 226 GLY D C 1
ATOM 7758 O O . GLY D 1 226 ? 18.466 5.496 96.356 1.00 35.65 226 GLY D O 1
ATOM 7759 N N . HIS D 1 227 ? 16.384 4.817 95.878 1.00 38.03 227 HIS D N 1
ATOM 7760 C CA . HIS D 1 227 ? 16.680 3.423 96.104 1.00 40.11 227 HIS D CA 1
ATOM 7761 C C . HIS D 1 227 ? 17.547 2.848 94.989 1.00 39.36 227 HIS D C 1
ATOM 7762 O O . HIS D 1 227 ? 17.352 3.167 93.823 1.00 39.16 227 HIS D O 1
ATOM 7769 N N . ASP D 1 228 ? 18.419 1.923 95.353 1.00 42.42 228 ASP D N 1
ATOM 7770 C CA . ASP D 1 228 ? 19.229 1.190 94.399 1.00 43.73 228 ASP D CA 1
ATOM 7771 C C . ASP D 1 228 ? 18.577 -0.184 94.142 1.00 45.55 228 ASP D C 1
ATOM 7772 O O . ASP D 1 228 ? 18.680 -1.080 94.974 1.00 44.42 228 ASP D O 1
ATOM 7777 N N . GLY D 1 229 ? 17.892 -0.316 93.003 1.00 44.63 229 GLY D N 1
ATOM 7778 C CA . GLY D 1 229 ? 17.328 -1.596 92.570 1.00 44.30 229 GLY D CA 1
ATOM 7779 C C . GLY D 1 229 ? 15.849 -1.570 92.247 1.00 42.47 229 GLY D C 1
ATOM 7780 O O . GLY D 1 229 ? 15.164 -0.575 92.457 1.00 41.47 229 GLY D O 1
ATOM 7781 N N . GLU D 1 230 ? 15.370 -2.694 91.731 1.00 45.39 230 GLU D N 1
ATOM 7782 C CA . GLU D 1 230 ? 13.958 -2.875 91.342 1.00 47.55 230 GLU D CA 1
ATOM 7783 C C . GLU D 1 230 ? 13.051 -2.828 92.552 1.00 42.99 230 GLU D C 1
ATOM 7784 O O . GLU D 1 230 ? 13.393 -3.372 93.581 1.00 41.94 230 GLU D O 1
ATOM 7790 N N . VAL D 1 231 ? 11.896 -2.178 92.409 1.00 41.27 231 VAL D N 1
ATOM 7791 C CA . VAL D 1 231 ? 10.934 -2.037 93.493 1.00 39.54 231 VAL D CA 1
ATOM 7792 C C . VAL D 1 231 ? 9.492 -2.443 93.132 1.00 38.69 231 VAL D C 1
ATOM 7793 O O . VAL D 1 231 ? 8.644 -2.522 94.036 1.00 39.97 231 VAL D O 1
ATOM 7797 N N . ALA D 1 232 ? 9.199 -2.669 91.844 1.00 36.17 232 ALA D N 1
ATOM 7798 C CA . ALA D 1 232 ? 7.813 -2.701 91.359 1.00 36.72 232 ALA D CA 1
ATOM 7799 C C . ALA D 1 232 ? 6.997 -3.889 91.898 1.00 39.27 232 ALA D C 1
ATOM 7800 O O . ALA D 1 232 ? 5.754 -3.809 91.973 1.00 37.68 232 ALA D O 1
ATOM 7802 N N . GLY D 1 233 ? 7.694 -4.927 92.338 1.00 36.60 233 GLY D N 1
ATOM 7803 C CA . GLY D 1 233 ? 7.044 -6.054 92.992 1.00 39.71 233 GLY D CA 1
ATOM 7804 C C . GLY D 1 233 ? 6.553 -5.791 94.409 1.00 39.96 233 GLY D C 1
ATOM 7805 O O . GLY D 1 233 ? 5.784 -6.596 94.945 1.00 41.05 233 GLY D O 1
ATOM 7806 N N . LEU D 1 234 ? 6.971 -4.680 95.023 1.00 38.62 234 LEU D N 1
ATOM 7807 C CA . LEU D 1 234 ? 6.711 -4.400 96.439 1.00 37.99 234 LEU D CA 1
ATOM 7808 C C . LEU D 1 234 ? 6.042 -3.041 96.656 1.00 36.63 234 LEU D C 1
ATOM 7809 O O . LEU D 1 234 ? 6.610 -2.149 97.288 1.00 36.66 234 LEU D O 1
ATOM 7814 N N . PRO D 1 235 ? 4.784 -2.889 96.196 1.00 36.24 235 PRO D N 1
ATOM 7815 C CA . PRO D 1 235 ? 4.093 -1.604 96.467 1.00 36.98 235 PRO D CA 1
ATOM 7816 C C . PRO D 1 235 ? 3.868 -1.327 97.948 1.00 40.34 235 PRO D C 1
ATOM 7817 O O . PRO D 1 235 ? 3.794 -0.146 98.376 1.00 41.60 235 PRO D O 1
ATOM 7821 N N . ASP D 1 236 ? 3.772 -2.405 98.728 1.00 40.86 236 ASP D N 1
ATOM 7822 C CA . ASP D 1 236 ? 3.656 -2.283 100.187 1.00 41.06 236 ASP D CA 1
ATOM 7823 C C . ASP D 1 236 ? 4.870 -1.632 100.864 1.00 40.77 236 ASP D C 1
ATOM 7824 O O . ASP D 1 236 ? 4.729 -1.022 101.935 1.00 38.86 236 ASP D O 1
ATOM 7829 N N . ILE D 1 237 ? 6.030 -1.739 100.203 1.00 38.95 237 ILE D N 1
ATOM 7830 C CA . ILE D 1 237 ? 7.253 -1.224 100.752 1.00 40.77 237 ILE D CA 1
ATOM 7831 C C . ILE D 1 237 ? 7.607 0.159 100.167 1.00 38.89 237 ILE D C 1
ATOM 7832 O O . ILE D 1 237 ? 8.073 1.037 100.894 1.00 37.83 237 ILE D O 1
ATOM 7837 N N . TYR D 1 238 ? 7.390 0.345 98.861 1.00 37.34 238 TYR D N 1
ATOM 7838 C CA . TYR D 1 238 ? 8.037 1.455 98.157 1.00 36.81 238 TYR D CA 1
ATOM 7839 C C . TYR D 1 238 ? 7.146 2.432 97.413 1.00 37.34 238 TYR D C 1
ATOM 7840 O O . TYR D 1 238 ? 7.670 3.345 96.733 1.00 35.89 238 TYR D O 1
ATOM 7849 N N . SER D 1 239 ? 5.831 2.307 97.528 1.00 32.53 239 SER D N 1
ATOM 7850 C CA . SER D 1 239 ? 4.932 3.207 96.796 1.00 31.13 239 SER D CA 1
ATOM 7851 C C . SER D 1 239 ? 4.406 4.347 97.618 1.00 30.69 239 SER D C 1
ATOM 7852 O O . SER D 1 239 ? 4.577 4.392 98.833 1.00 33.46 239 SER D O 1
ATOM 7855 N N . TRP D 1 240 ? 3.733 5.270 96.942 1.00 31.14 240 TRP D N 1
ATOM 7856 C CA . TRP D 1 240 ? 3.225 6.500 97.521 1.00 31.16 240 TRP D CA 1
ATOM 7857 C C . TRP D 1 240 ? 1.754 6.706 97.212 1.00 32.67 240 TRP D C 1
ATOM 7858 O O . TRP D 1 240 ? 1.306 6.450 96.088 1.00 28.49 240 TRP D O 1
ATOM 7869 N N . PHE D 1 241 ? 1.028 7.215 98.205 1.00 32.44 241 PHE D N 1
ATOM 7870 C CA . PHE D 1 241 ? -0.327 7.714 98.007 1.00 35.92 241 PHE D CA 1
ATOM 7871 C C . PHE D 1 241 ? -0.265 9.135 97.551 1.00 34.16 241 PHE D C 1
ATOM 7872 O O . PHE D 1 241 ? 0.545 9.906 98.030 1.00 36.36 241 PHE D O 1
ATOM 7880 N N . ILE D 1 242 ? -1.163 9.505 96.666 1.00 37.03 242 ILE D N 1
ATOM 7881 C CA A ILE D 1 242 ? -1.320 10.903 96.267 0.70 36.66 242 ILE D CA 1
ATOM 7882 C CA B ILE D 1 242 ? -1.327 10.901 96.277 0.30 36.43 242 ILE D CA 1
ATOM 7883 C C . ILE D 1 242 ? -2.775 11.285 96.549 1.00 38.16 242 ILE D C 1
ATOM 7884 O O . ILE D 1 242 ? -3.694 10.675 96.006 1.00 34.86 242 ILE D O 1
ATOM 7893 N N . THR D 1 243 ? -2.964 12.263 97.435 1.00 39.60 243 THR D N 1
ATOM 7894 C CA . THR D 1 243 ? -4.286 12.665 97.933 1.00 41.05 243 THR D CA 1
ATOM 7895 C C . THR D 1 243 ? -4.448 14.190 97.914 1.00 40.43 243 THR D C 1
ATOM 7896 O O . THR D 1 243 ? -3.455 14.912 97.865 1.00 38.82 243 THR D O 1
ATOM 7900 N N . PRO D 1 244 ? -5.697 14.685 97.946 1.00 42.47 244 PRO D N 1
ATOM 7901 C CA . PRO D 1 244 ? -5.861 16.139 97.920 1.00 43.51 244 PRO D CA 1
ATOM 7902 C C . PRO D 1 244 ? -5.275 16.757 99.138 1.00 45.16 244 PRO D C 1
ATOM 7903 O O . PRO D 1 244 ? -5.396 16.197 100.235 1.00 46.40 244 PRO D O 1
ATOM 7907 N N . PHE D 1 245 ? -4.691 17.935 98.956 1.00 46.22 245 PHE D N 1
ATOM 7908 C CA . PHE D 1 245 ? -4.197 18.674 100.099 1.00 50.28 245 PHE D CA 1
ATOM 7909 C C . PHE D 1 245 ? -5.376 19.270 100.894 1.00 55.47 245 PHE D C 1
ATOM 7910 O O . PHE D 1 245 ? -6.349 19.743 100.293 1.00 59.65 245 PHE D O 1
ATOM 7919 N N . ALA E 1 7 ? -22.782 52.981 94.483 1.00 92.64 7 ALA E N 1
ATOM 7920 C CA . ALA E 1 7 ? -23.936 52.293 95.143 1.00 98.38 7 ALA E CA 1
ATOM 7921 C C . ALA E 1 7 ? -25.286 52.557 94.446 1.00 100.33 7 ALA E C 1
ATOM 7922 O O . ALA E 1 7 ? -26.103 51.638 94.315 1.00 101.27 7 ALA E O 1
ATOM 7924 N N . ASP E 1 8 ? -25.526 53.802 94.014 1.00 91.26 8 ASP E N 1
ATOM 7925 C CA . ASP E 1 8 ? -26.818 54.178 93.436 1.00 80.61 8 ASP E CA 1
ATOM 7926 C C . ASP E 1 8 ? -26.665 54.706 91.989 1.00 67.91 8 ASP E C 1
ATOM 7927 O O . ASP E 1 8 ? -27.152 54.055 91.082 1.00 65.19 8 ASP E O 1
ATOM 7932 N N . THR E 1 9 ? -25.968 55.829 91.768 1.00 62.79 9 THR E N 1
ATOM 7933 C CA . THR E 1 9 ? -25.802 56.421 90.407 1.00 52.87 9 THR E CA 1
ATOM 7934 C C . THR E 1 9 ? -25.218 55.420 89.430 1.00 44.91 9 THR E C 1
ATOM 7935 O O . THR E 1 9 ? -24.188 54.807 89.720 1.00 44.61 9 THR E O 1
ATOM 7939 N N . SER E 1 10 ? -25.870 55.264 88.282 1.00 38.30 10 SER E N 1
ATOM 7940 C CA . SER E 1 10 ? -25.454 54.292 87.293 1.00 36.94 10 SER E CA 1
ATOM 7941 C C . SER E 1 10 ? -24.124 54.659 86.671 1.00 37.29 10 SER E C 1
ATOM 7942 O O . SER E 1 10 ? -23.730 55.858 86.626 1.00 34.27 10 SER E O 1
ATOM 7945 N N . ASN E 1 11 ? -23.441 53.645 86.147 1.00 35.32 11 ASN E N 1
ATOM 7946 C CA . ASN E 1 11 ? -22.185 53.876 85.463 1.00 35.39 11 ASN E CA 1
ATOM 7947 C C . ASN E 1 11 ? -22.391 54.820 84.270 1.00 34.17 11 ASN E C 1
ATOM 7948 O O . ASN E 1 11 ? -21.530 55.630 83.990 1.00 32.63 11 ASN E O 1
ATOM 7953 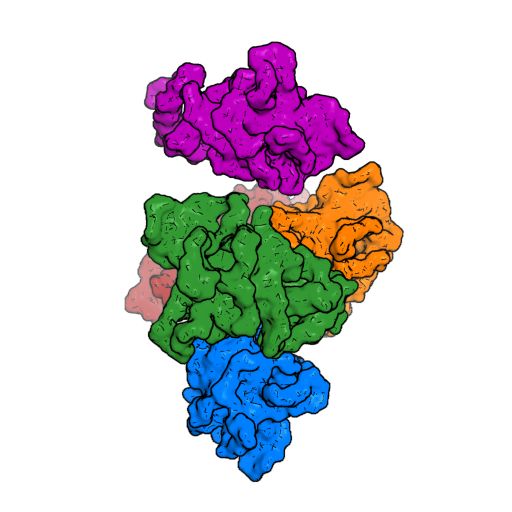N N . GLN E 1 12 ? -23.517 54.712 83.583 1.00 33.25 12 GLN E N 1
ATOM 7954 C CA . GLN E 1 12 ? -23.807 55.576 82.434 1.00 35.45 12 GLN E CA 1
ATOM 7955 C C . GLN E 1 12 ? -23.940 57.046 82.842 1.00 32.08 12 GLN E C 1
ATOM 7956 O O . GLN E 1 12 ? -23.393 57.932 82.191 1.00 29.73 12 GLN E O 1
ATOM 7962 N N . ASP E 1 13 ? -24.650 57.299 83.929 1.00 30.14 13 ASP E N 1
ATOM 7963 C CA . ASP E 1 13 ? -24.759 58.643 84.458 1.00 31.55 13 ASP E CA 1
ATOM 7964 C C . ASP E 1 13 ? -23.395 59.195 84.941 1.00 29.60 13 ASP E C 1
ATOM 7965 O O . ASP E 1 13 ? -23.125 60.386 84.772 1.00 26.88 13 ASP E O 1
ATOM 7970 N N . LEU E 1 14 ? -22.573 58.358 85.573 1.00 28.50 14 LEU E N 1
ATOM 7971 C CA . LEU E 1 14 ? -21.234 58.778 85.970 1.00 28.63 14 LEU E CA 1
ATOM 7972 C C . LEU E 1 14 ? -20.344 59.059 84.772 1.00 27.09 14 LEU E C 1
ATOM 7973 O O . LEU E 1 14 ? -19.503 59.980 84.773 1.00 26.23 14 LEU E O 1
ATOM 7978 N N . GLU E 1 15 ? -20.503 58.278 83.719 1.00 27.69 15 GLU E N 1
ATOM 7979 C CA . GLU E 1 15 ? -19.798 58.559 82.487 1.00 28.13 15 GLU E CA 1
ATOM 7980 C C . GLU E 1 15 ? -20.171 59.965 81.937 1.00 27.40 15 GLU E C 1
ATOM 7981 O O . GLU E 1 15 ? -19.323 60.712 81.449 1.00 26.18 15 GLU E O 1
ATOM 7987 N N . GLU E 1 16 ? -21.446 60.293 81.983 1.00 25.08 16 GLU E N 1
ATOM 7988 C CA . GLU E 1 16 ? -21.917 61.586 81.513 1.00 24.06 16 GLU E CA 1
ATOM 7989 C C . GLU E 1 16 ? -21.305 62.739 82.330 1.00 23.76 16 GLU E C 1
ATOM 7990 O O . GLU E 1 16 ? -20.880 63.750 81.795 1.00 22.50 16 GLU E O 1
ATOM 7996 N N . LYS E 1 17 ? -21.247 62.549 83.640 1.00 23.72 17 LYS E N 1
ATOM 7997 C CA . LYS E 1 17 ? -20.677 63.498 84.558 1.00 25.08 17 LYS E CA 1
ATOM 7998 C C . LYS E 1 17 ? -19.185 63.698 84.263 1.00 23.89 17 LYS E C 1
ATOM 7999 O O . LYS E 1 17 ? -18.704 64.822 84.217 1.00 24.90 17 LYS E O 1
ATOM 8005 N N . LEU E 1 18 ? -18.471 62.592 84.059 1.00 23.88 18 LEU E N 1
ATOM 8006 C CA . LEU E 1 18 ? -17.049 62.650 83.778 1.00 25.35 18 LEU E CA 1
ATOM 8007 C C . LEU E 1 18 ? -16.774 63.352 82.457 1.00 24.15 18 LEU E C 1
ATOM 8008 O O . LEU E 1 18 ? -15.918 64.260 82.357 1.00 24.68 18 LEU E O 1
ATOM 8013 N N . TYR E 1 19 ? -17.518 62.983 81.433 1.00 23.37 19 TYR E N 1
ATOM 8014 C CA . TYR E 1 19 ? -17.390 63.631 80.137 1.00 22.91 19 TYR E CA 1
ATOM 8015 C C . TYR E 1 19 ? -17.643 65.142 80.257 1.00 22.22 19 TYR E C 1
ATOM 8016 O O . TYR E 1 19 ? -16.869 65.957 79.698 1.00 24.21 19 TYR E O 1
ATOM 8025 N N . ASN E 1 20 ? -18.737 65.519 80.930 1.00 22.63 20 ASN E N 1
ATOM 8026 C CA . ASN E 1 20 ? -19.044 66.933 81.123 1.00 21.82 20 ASN E CA 1
ATOM 8027 C C . ASN E 1 20 ? -17.873 67.705 81.796 1.00 22.08 20 ASN E C 1
ATOM 8028 O O . ASN E 1 20 ? -17.540 68.817 81.369 1.00 22.58 20 ASN E O 1
ATOM 8033 N N . SER E 1 21 ? -17.269 67.114 82.816 1.00 22.16 21 SER E N 1
ATOM 8034 C CA . SER E 1 21 ? -16.149 67.733 83.520 1.00 24.64 21 SER E CA 1
ATOM 8035 C C . SER E 1 21 ? -14.991 67.974 82.552 1.00 25.21 21 SER E C 1
ATOM 8036 O O . SER E 1 21 ? -14.357 69.036 82.561 1.00 25.31 21 SER E O 1
ATOM 8039 N N . ILE E 1 22 ? -14.683 66.963 81.737 1.00 24.38 22 ILE E N 1
ATOM 8040 C CA . ILE E 1 22 ? -13.589 67.078 80.773 1.00 26.70 22 ILE E CA 1
ATOM 8041 C C . ILE E 1 22 ? -13.913 68.161 79.719 1.00 27.87 22 ILE E C 1
ATOM 8042 O O . ILE E 1 22 ? -13.070 69.006 79.368 1.00 26.04 22 ILE E O 1
ATOM 8047 N N . LEU E 1 23 ? -15.123 68.119 79.191 1.00 26.16 23 LEU E N 1
ATOM 8048 C CA . LEU E 1 23 ? -15.521 69.075 78.183 1.00 28.50 23 LEU E CA 1
ATOM 8049 C C . LEU E 1 23 ? -15.419 70.527 78.668 1.00 28.39 23 LEU E C 1
ATOM 8050 O O . LEU E 1 23 ? -15.078 71.422 77.901 1.00 29.13 23 LEU E O 1
ATOM 8055 N N . THR E 1 24 ? -15.690 70.758 79.937 1.00 27.13 24 THR E N 1
ATOM 8056 C CA . THR E 1 24 ? -15.702 72.106 80.452 1.00 27.36 24 THR E CA 1
ATOM 8057 C C . THR E 1 24 ? -14.333 72.535 80.937 1.00 27.12 24 THR E C 1
ATOM 8058 O O . THR E 1 24 ? -14.176 73.671 81.315 1.00 26.46 24 THR E O 1
ATOM 8062 N N . GLY E 1 25 ? -13.400 71.602 80.988 1.00 26.07 25 GLY E N 1
ATOM 8063 C CA . GLY E 1 25 ? -12.053 71.896 81.433 1.00 28.12 25 GLY E CA 1
ATOM 8064 C C . GLY E 1 25 ? -11.869 71.830 82.923 1.00 29.09 25 GLY E C 1
ATOM 8065 O O . GLY E 1 25 ? -10.916 72.444 83.458 1.00 28.13 25 GLY E O 1
ATOM 8066 N N . ASP E 1 26 ? -12.792 71.156 83.621 1.00 27.07 26 ASP E N 1
ATOM 8067 C CA . ASP E 1 26 ? -12.646 70.962 85.067 1.00 28.46 26 ASP E CA 1
ATOM 8068 C C . ASP E 1 26 ? -11.856 69.711 85.296 1.00 30.12 26 ASP E C 1
ATOM 8069 O O . ASP E 1 26 ? -12.405 68.653 85.686 1.00 28.83 26 ASP E O 1
ATOM 8074 N N . TYR E 1 27 ? -10.567 69.789 84.963 1.00 29.80 27 TYR E N 1
ATOM 8075 C CA . TYR E 1 27 ? -9.714 68.600 84.956 1.00 30.26 27 TYR E CA 1
ATOM 8076 C C . TYR E 1 27 ? -9.438 68.107 86.355 1.00 32.39 27 TYR E C 1
ATOM 8077 O O . TYR E 1 27 ? -9.265 66.910 86.539 1.00 34.17 27 TYR E O 1
ATOM 8086 N N . ASP E 1 28 ? -9.437 68.987 87.353 1.00 34.54 28 ASP E N 1
ATOM 8087 C CA . ASP E 1 28 ? -9.255 68.512 88.722 1.00 37.29 28 ASP E CA 1
ATOM 8088 C C . ASP E 1 28 ? -10.428 67.623 89.169 1.00 37.19 28 ASP E C 1
ATOM 8089 O O . ASP E 1 28 ? -10.189 66.559 89.757 1.00 37.12 28 ASP E O 1
ATOM 8094 N N . SER E 1 29 ? -11.663 68.000 88.837 1.00 37.62 29 SER E N 1
ATOM 8095 C CA . SER E 1 29 ? -12.818 67.116 89.079 1.00 35.94 29 SER E CA 1
ATOM 8096 C C . SER E 1 29 ? -12.730 65.820 88.249 1.00 33.73 29 SER E C 1
ATOM 8097 O O . SER E 1 29 ? -12.964 64.735 88.765 1.00 34.91 29 SER E O 1
ATOM 8100 N N . ALA E 1 30 ? -12.347 65.915 86.981 1.00 30.40 30 ALA E N 1
ATOM 8101 C CA . ALA E 1 30 ? -12.194 64.735 86.157 1.00 29.77 30 ALA E CA 1
ATOM 8102 C C . ALA E 1 30 ? -11.184 63.734 86.734 1.00 32.40 30 ALA E C 1
ATOM 8103 O O . ALA E 1 30 ? -11.441 62.518 86.742 1.00 32.44 30 ALA E O 1
ATOM 8105 N N . VAL E 1 31 ? -10.043 64.239 87.211 1.00 31.78 31 VAL E N 1
ATOM 8106 C CA . VAL E 1 31 ? -9.022 63.383 87.767 1.00 34.29 31 VAL E CA 1
ATOM 8107 C C . VAL E 1 31 ? -9.539 62.737 89.076 1.00 35.15 31 VAL E C 1
ATOM 8108 O O . VAL E 1 31 ? -9.346 61.548 89.292 1.00 36.30 31 VAL E O 1
ATOM 8112 N N . ARG E 1 32 ? -10.141 63.529 89.953 1.00 37.70 32 ARG E N 1
ATOM 8113 C CA . ARG E 1 32 ? -10.644 63.035 91.222 1.00 39.55 32 ARG E CA 1
ATOM 8114 C C . ARG E 1 32 ? -11.665 61.922 90.976 1.00 39.19 32 ARG E C 1
ATOM 8115 O O . ARG E 1 32 ? -11.591 60.851 91.574 1.00 39.36 32 ARG E O 1
ATOM 8123 N N . GLN E 1 33 ? -12.625 62.211 90.120 1.00 35.40 33 GLN E N 1
ATOM 8124 C CA . GLN E 1 33 ? -13.617 61.220 89.713 1.00 34.74 33 GLN E CA 1
ATOM 8125 C C . GLN E 1 33 ? -12.938 59.952 89.222 1.00 34.95 33 GLN E C 1
ATOM 8126 O O . GLN E 1 33 ? -13.352 58.845 89.601 1.00 37.22 33 GLN E O 1
ATOM 8132 N N . SER E 1 34 ? -11.946 60.091 88.338 1.00 34.77 34 SER E N 1
ATOM 8133 C CA . SER E 1 34 ? -11.318 58.953 87.711 1.00 35.60 34 SER E CA 1
ATOM 8134 C C . SER E 1 34 ? -10.617 58.052 88.733 1.00 39.06 34 SER E C 1
ATOM 8135 O O . SER E 1 34 ? -10.764 56.826 88.703 1.00 37.29 34 SER E O 1
ATOM 8138 N N . LEU E 1 35 ? -9.845 58.666 89.617 1.00 39.91 35 LEU E N 1
ATOM 8139 C CA . LEU E 1 35 ? -9.187 57.926 90.690 1.00 44.01 35 LEU E CA 1
ATOM 8140 C C . LEU E 1 35 ? -10.221 57.219 91.580 1.00 44.86 35 LEU E C 1
ATOM 8141 O O . LEU E 1 35 ? -10.022 56.055 91.950 1.00 44.50 35 LEU E O 1
ATOM 8146 N N . GLU E 1 36 ? -11.318 57.904 91.898 1.00 43.59 36 GLU E N 1
ATOM 8147 C CA . GLU E 1 36 ? -12.386 57.307 92.685 1.00 44.68 36 GLU E CA 1
ATOM 8148 C C . GLU E 1 36 ? -13.019 56.107 91.962 1.00 44.78 36 GLU E C 1
ATOM 8149 O O . GLU E 1 36 ? -13.191 55.030 92.561 1.00 43.55 36 GLU E O 1
ATOM 8155 N N . TYR E 1 37 ? -13.372 56.272 90.689 1.00 41.80 37 TYR E N 1
ATOM 8156 C CA . TYR E 1 37 ? -14.038 55.175 89.946 1.00 40.77 37 TYR E CA 1
ATOM 8157 C C . TYR E 1 37 ? -13.127 53.964 89.858 1.00 41.99 37 TYR E C 1
ATOM 8158 O O . TYR E 1 37 ? -13.578 52.814 90.021 1.00 41.56 37 TYR E O 1
ATOM 8167 N N . GLU E 1 38 ? -11.848 54.201 89.586 1.00 43.08 38 GLU E N 1
ATOM 8168 C CA . GLU E 1 38 ? -10.892 53.113 89.464 1.00 46.36 38 GLU E CA 1
ATOM 8169 C C . GLU E 1 38 ? -10.762 52.370 90.794 1.00 48.89 38 GLU E C 1
ATOM 8170 O O . GLU E 1 38 ? -10.773 51.140 90.817 1.00 49.12 38 GLU E O 1
ATOM 8176 N N . SER E 1 39 ? -10.694 53.116 91.896 1.00 49.01 39 SER E N 1
ATOM 8177 C CA . SER E 1 39 ? -10.633 52.513 93.239 1.00 51.72 39 SER E CA 1
ATOM 8178 C C . SER E 1 39 ? -11.882 51.695 93.602 1.00 53.83 39 SER E C 1
ATOM 8179 O O . SER E 1 39 ? -11.799 50.755 94.407 1.00 55.55 39 SER E O 1
ATOM 8182 N N . GLN E 1 40 ? -13.028 52.041 93.019 1.00 51.31 40 GLN E N 1
ATOM 8183 C CA . GLN E 1 40 ? -14.290 51.341 93.281 1.00 51.40 40 GLN E CA 1
ATOM 8184 C C . GLN E 1 40 ? -14.514 50.161 92.330 1.00 50.25 40 GLN E C 1
ATOM 8185 O O . GLN E 1 40 ? -15.543 49.517 92.386 1.00 49.98 40 GLN E O 1
ATOM 8191 N N . GLY E 1 41 ? -13.559 49.889 91.448 1.00 50.98 41 GLY E N 1
ATOM 8192 C CA . GLY E 1 41 ? -13.718 48.827 90.462 1.00 51.15 41 GLY E CA 1
ATOM 8193 C C . GLY E 1 41 ? -14.653 49.189 89.325 1.00 52.88 41 GLY E C 1
ATOM 8194 O O . GLY E 1 41 ? -15.117 48.311 88.608 1.00 50.57 41 GLY E O 1
ATOM 8195 N N . LYS E 1 42 ? -14.861 50.498 89.116 1.00 49.34 42 LYS E N 1
ATOM 8196 C CA . LYS E 1 42 ? -15.699 51.005 88.053 1.00 47.56 42 LYS E CA 1
ATOM 8197 C C . LYS E 1 42 ? -14.882 51.706 86.968 1.00 46.53 42 LYS E C 1
ATOM 8198 O O . LYS E 1 42 ? -15.332 52.681 86.368 1.00 42.94 42 LYS E O 1
ATOM 8204 N N . GLY E 1 43 ? -13.671 51.229 86.716 1.00 46.78 43 GLY E N 1
ATOM 8205 C CA . GLY E 1 43 ? -12.812 51.793 85.667 1.00 46.98 43 GLY E CA 1
ATOM 8206 C C . GLY E 1 43 ? -13.424 51.777 84.280 1.00 43.00 43 GLY E C 1
ATOM 8207 O O . GLY E 1 43 ? -13.009 52.531 83.378 1.00 40.97 43 GLY E O 1
ATOM 8208 N N . SER E 1 44 ? -14.364 50.862 84.051 1.00 43.33 44 SER E N 1
ATOM 8209 C CA . SER E 1 44 ? -15.042 50.835 82.754 1.00 41.06 44 SER E CA 1
ATOM 8210 C C . SER E 1 44 ? -15.657 52.211 82.420 1.00 37.96 44 SER E C 1
ATOM 8211 O O . SER E 1 44 ? -15.833 52.542 81.240 1.00 37.84 44 SER E O 1
ATOM 8214 N N . ILE E 1 45 ? -16.002 52.987 83.442 1.00 36.00 45 ILE E N 1
ATOM 8215 C CA . ILE E 1 45 ? -16.519 54.374 83.217 1.00 35.86 45 ILE E CA 1
ATOM 8216 C C . ILE E 1 45 ? -15.460 55.181 82.466 1.00 33.43 45 ILE E C 1
ATOM 8217 O O . ILE E 1 45 ? -15.759 55.896 81.496 1.00 33.76 45 ILE E O 1
ATOM 8222 N N . ILE E 1 46 ? -14.197 55.002 82.867 1.00 33.99 46 ILE E N 1
ATOM 8223 C CA . ILE E 1 46 ? -13.086 55.759 82.264 1.00 33.15 46 ILE E CA 1
ATOM 8224 C C . ILE E 1 46 ? -12.875 55.285 80.852 1.00 33.36 46 ILE E C 1
ATOM 8225 O O . ILE E 1 46 ? -12.769 56.085 79.917 1.00 31.38 46 ILE E O 1
ATOM 8230 N N . GLN E 1 47 ? -12.873 53.960 80.663 1.00 36.75 47 GLN E N 1
ATOM 8231 C CA . GLN E 1 47 ? -12.722 53.430 79.332 1.00 36.09 47 GLN E CA 1
ATOM 8232 C C . GLN E 1 47 ? -13.791 53.984 78.404 1.00 34.11 47 GLN E C 1
ATOM 8233 O O . GLN E 1 47 ? -13.530 54.304 77.250 1.00 36.60 47 GLN E O 1
ATOM 8239 N N . ASN E 1 48 ? -15.019 54.002 78.878 1.00 33.84 48 ASN E N 1
ATOM 8240 C CA A ASN E 1 48 ? -16.176 54.466 78.125 0.50 33.00 48 ASN E CA 1
ATOM 8241 C CA B ASN E 1 48 ? -16.122 54.431 78.026 0.50 33.72 48 ASN E CA 1
ATOM 8242 C C . ASN E 1 48 ? -16.026 55.948 77.715 1.00 31.13 48 ASN E C 1
ATOM 8243 O O . ASN E 1 48 ? -16.272 56.355 76.583 1.00 31.59 48 ASN E O 1
ATOM 8252 N N . VAL E 1 49 ? -15.635 56.758 78.681 1.00 32.01 49 VAL E N 1
ATOM 8253 C CA . VAL E 1 49 ? -15.434 58.208 78.408 1.00 31.27 49 VAL E CA 1
ATOM 8254 C C . VAL E 1 49 ? -14.318 58.462 77.408 1.00 31.77 49 VAL E C 1
ATOM 8255 O O . VAL E 1 49 ? -14.507 59.218 76.433 1.00 31.10 49 VAL E O 1
ATOM 8259 N N . VAL E 1 50 ? -13.205 57.729 77.556 1.00 32.91 50 VAL E N 1
ATOM 8260 C CA . VAL E 1 50 ? -12.105 57.838 76.600 1.00 33.10 50 VAL E CA 1
ATOM 8261 C C . VAL E 1 50 ? -12.560 57.451 75.202 1.00 32.87 50 VAL E C 1
ATOM 8262 O O . VAL E 1 50 ? -12.313 58.184 74.232 1.00 33.24 50 VAL E O 1
ATOM 8266 N N . ASN E 1 51 ? -13.287 56.336 75.100 1.00 37.29 51 ASN E N 1
ATOM 8267 C CA . ASN E 1 51 ? -13.782 55.905 73.808 1.00 36.88 51 ASN E CA 1
ATOM 8268 C C . ASN E 1 51 ? -14.650 56.975 73.160 1.00 33.84 51 ASN E C 1
ATOM 8269 O O . ASN E 1 51 ? -14.501 57.279 71.968 1.00 34.74 51 ASN E O 1
ATOM 8274 N N . ASN E 1 52 ? -15.556 57.546 73.954 1.00 33.40 52 ASN E N 1
ATOM 8275 C CA . ASN E 1 52 ? -16.492 58.556 73.423 1.00 30.52 52 ASN E CA 1
ATOM 8276 C C . ASN E 1 52 ? -15.807 59.903 73.114 1.00 30.03 52 ASN E C 1
ATOM 8277 O O . ASN E 1 52 ? -16.080 60.529 72.098 1.00 30.55 52 ASN E O 1
ATOM 8282 N N . LEU E 1 53 ? -14.847 60.271 73.939 1.00 30.63 53 LEU E N 1
ATOM 8283 C CA . LEU E 1 53 ? -14.015 61.494 73.626 1.00 31.76 53 LEU E CA 1
ATOM 8284 C C . LEU E 1 53 ? -13.308 61.396 72.269 1.00 31.98 53 LEU E C 1
ATOM 8285 O O . LEU E 1 53 ? -13.267 62.357 71.484 1.00 33.95 53 LEU E O 1
ATOM 8290 N N . ILE E 1 54 ? -12.761 60.212 71.989 1.00 35.10 54 ILE E N 1
ATOM 8291 C CA . ILE E 1 54 ? -12.028 59.984 70.742 1.00 35.40 54 ILE E CA 1
ATOM 8292 C C . ILE E 1 54 ? -12.970 59.928 69.556 1.00 35.35 54 ILE E C 1
ATOM 8293 O O . ILE E 1 54 ? -12.689 60.515 68.506 1.00 37.19 54 ILE E O 1
ATOM 8298 N N . ILE E 1 55 ? -14.099 59.234 69.709 1.00 35.62 55 ILE E N 1
ATOM 8299 C CA . ILE E 1 55 ? -15.129 59.232 68.674 1.00 34.52 55 ILE E CA 1
ATOM 8300 C C . ILE E 1 55 ? -15.554 60.649 68.348 1.00 33.17 55 ILE E C 1
ATOM 8301 O O . ILE E 1 55 ? -15.735 61.006 67.174 1.00 33.67 55 ILE E O 1
ATOM 8306 N N . ASP E 1 56 ? -15.664 61.482 69.392 1.00 32.66 56 ASP E N 1
ATOM 8307 C CA . ASP E 1 56 ? -16.076 62.893 69.212 1.00 31.44 56 ASP E CA 1
ATOM 8308 C C . ASP E 1 56 ? -14.915 63.819 68.796 1.00 34.04 56 ASP E C 1
ATOM 8309 O O . ASP E 1 56 ? -15.152 64.991 68.498 1.00 33.64 56 ASP E O 1
ATOM 8314 N N . LYS E 1 57 ? -13.724 63.250 68.719 1.00 35.83 57 LYS E N 1
ATOM 8315 C CA . LYS E 1 57 ? -12.499 63.970 68.256 1.00 38.03 57 LYS E CA 1
ATOM 8316 C C . LYS E 1 57 ? -12.275 65.171 69.154 1.00 38.64 57 LYS E C 1
ATOM 8317 O O . LYS E 1 57 ? -12.020 66.277 68.659 1.00 39.10 57 LYS E O 1
ATOM 8323 N N . ARG E 1 58 ? -12.456 64.976 70.468 1.00 37.33 58 ARG E N 1
ATOM 8324 C CA . ARG E 1 58 ? -12.366 66.090 71.411 1.00 37.61 58 ARG E CA 1
ATOM 8325 C C . ARG E 1 58 ? -10.928 66.388 71.701 1.00 38.52 58 ARG E C 1
ATOM 8326 O O . ARG E 1 58 ? -10.201 65.537 72.182 1.00 34.74 58 ARG E O 1
ATOM 8334 N N . ARG E 1 59 ? -10.517 67.619 71.467 1.00 39.58 59 ARG E N 1
ATOM 8335 C CA . ARG E 1 59 ? -9.144 67.896 71.789 1.00 40.22 59 ARG E CA 1
ATOM 8336 C C . ARG E 1 59 ? -8.869 67.825 73.293 1.00 36.74 59 ARG E C 1
ATOM 8337 O O . ARG E 1 59 ? -7.761 67.516 73.677 1.00 33.32 59 ARG E O 1
ATOM 8345 N N . ASN E 1 60 ? -9.892 68.025 74.134 1.00 32.62 60 ASN E N 1
ATOM 8346 C CA . ASN E 1 60 ? -9.727 67.928 75.587 1.00 31.54 60 ASN E CA 1
ATOM 8347 C C . ASN E 1 60 ? -9.335 66.560 76.110 1.00 30.75 60 ASN E C 1
ATOM 8348 O O . ASN E 1 60 ? -8.944 66.430 77.267 1.00 29.72 60 ASN E O 1
ATOM 8353 N N . THR E 1 61 ? -9.443 65.535 75.279 1.00 30.41 61 THR E N 1
ATOM 8354 C CA . THR E 1 61 ? -8.880 64.242 75.582 1.00 32.88 61 THR E CA 1
ATOM 8355 C C . THR E 1 61 ? -7.388 64.333 75.965 1.00 35.56 61 THR E C 1
ATOM 8356 O O . THR E 1 61 ? -6.937 63.647 76.882 1.00 35.63 61 THR E O 1
ATOM 8360 N N . MET E 1 62 ? -6.643 65.201 75.273 1.00 37.02 62 MET E N 1
ATOM 8361 C CA . MET E 1 62 ? -5.201 65.377 75.546 1.00 35.91 62 MET E CA 1
ATOM 8362 C C . MET E 1 62 ? -4.971 65.902 76.951 1.00 35.14 62 MET E C 1
ATOM 8363 O O . MET E 1 62 ? -4.138 65.416 77.676 1.00 35.11 62 MET E O 1
ATOM 8368 N N . GLU E 1 63 ? -5.740 66.928 77.327 1.00 34.80 63 GLU E N 1
ATOM 8369 C CA . GLU E 1 63 ? -5.646 67.509 78.663 1.00 34.26 63 GLU E CA 1
ATOM 8370 C C . GLU E 1 63 ? -5.995 66.539 79.745 1.00 31.56 63 GLU E C 1
ATOM 8371 O O . GLU E 1 63 ? -5.376 66.504 80.794 1.00 31.32 63 GLU E O 1
ATOM 8377 N N . TYR E 1 64 ? -7.043 65.750 79.513 1.00 32.67 64 TYR E N 1
ATOM 8378 C CA . TYR E 1 64 ? -7.478 64.789 80.505 1.00 32.55 64 TYR E CA 1
ATOM 8379 C C . TYR E 1 64 ? -6.378 63.773 80.734 1.00 33.34 64 TYR E C 1
ATOM 8380 O O . TYR E 1 64 ? -6.024 63.469 81.855 1.00 31.06 64 TYR E O 1
ATOM 8389 N N . CYS E 1 65 ? -5.824 63.262 79.644 1.00 34.69 65 CYS E N 1
ATOM 8390 C CA . CYS E 1 65 ? -4.686 62.362 79.731 1.00 37.31 65 CYS E CA 1
ATOM 8391 C C . CYS E 1 65 ? -3.497 62.995 80.487 1.00 36.83 65 CYS E C 1
ATOM 8392 O O . CYS E 1 65 ? -2.932 62.393 81.396 1.00 37.89 65 CYS E O 1
ATOM 8395 N N . TYR E 1 66 ? -3.165 64.223 80.127 1.00 37.11 66 TYR E N 1
ATOM 8396 C CA . TYR E 1 66 ? -2.021 64.898 80.753 1.00 37.51 66 TYR E CA 1
ATOM 8397 C C . TYR E 1 66 ? -2.253 65.092 82.251 1.00 38.64 66 TYR E C 1
ATOM 8398 O O . TYR E 1 66 ? -1.370 64.819 83.066 1.00 39.50 66 TYR E O 1
ATOM 8407 N N . LYS E 1 67 ? -3.451 65.540 82.623 1.00 39.81 67 LYS E N 1
ATOM 8408 C CA . LYS E 1 67 ? -3.745 65.787 84.036 1.00 38.57 67 LYS E CA 1
ATOM 8409 C C . LYS E 1 67 ? -3.774 64.519 84.854 1.00 39.69 67 LYS E C 1
ATOM 8410 O O . LYS E 1 67 ? -3.368 64.511 86.026 1.00 42.54 67 LYS E O 1
ATOM 8416 N N . LEU E 1 68 ? -4.200 63.409 84.241 1.00 37.85 68 LEU E N 1
ATOM 8417 C CA . LEU E 1 68 ? -4.052 62.107 84.895 1.00 40.52 68 LEU E CA 1
ATOM 8418 C C . LEU E 1 68 ? -2.559 61.798 85.069 1.00 42.22 68 LEU E C 1
ATOM 8419 O O . LEU E 1 68 ? -2.125 61.342 86.134 1.00 41.13 68 LEU E O 1
ATOM 8424 N N . TRP E 1 69 ? -1.803 62.024 83.993 1.00 43.13 69 TRP E N 1
ATOM 8425 C CA . TRP E 1 69 ? -0.368 61.680 83.953 1.00 44.52 69 TRP E CA 1
ATOM 8426 C C . TRP E 1 69 ? 0.407 62.368 85.073 1.00 45.96 69 TRP E C 1
ATOM 8427 O O . TRP E 1 69 ? 1.273 61.754 85.704 1.00 46.74 69 TRP E O 1
ATOM 8438 N N . VAL E 1 70 ? 0.093 63.638 85.345 1.00 44.60 70 VAL E N 1
ATOM 8439 C CA . VAL E 1 70 ? 0.802 64.390 86.403 1.00 46.84 70 VAL E CA 1
ATOM 8440 C C . VAL E 1 70 ? 0.038 64.404 87.732 1.00 45.53 70 VAL E C 1
ATOM 8441 O O . VAL E 1 70 ? 0.477 65.030 88.688 1.00 45.22 70 VAL E O 1
ATOM 8445 N N . GLY E 1 71 ? -1.082 63.695 87.793 1.00 43.82 71 GLY E N 1
ATOM 8446 C CA . GLY E 1 71 ? -1.976 63.726 88.963 1.00 45.36 71 GLY E CA 1
ATOM 8447 C C . GLY E 1 71 ? -2.205 62.356 89.578 1.00 46.92 71 GLY E C 1
ATOM 8448 O O . GLY E 1 71 ? -3.317 62.040 90.060 1.00 45.41 71 GLY E O 1
ATOM 8449 N N . ASN E 1 72 ? -1.160 61.528 89.558 1.00 50.01 72 ASN E N 1
ATOM 8450 C CA . ASN E 1 72 ? -1.195 60.166 90.154 1.00 52.54 72 ASN E CA 1
ATOM 8451 C C . ASN E 1 72 ? -2.104 59.172 89.414 1.00 50.52 72 ASN E C 1
ATOM 8452 O O . ASN E 1 72 ? -2.561 58.190 89.981 1.00 49.13 72 ASN E O 1
ATOM 8457 N N . GLY E 1 73 ? -2.323 59.426 88.125 1.00 49.12 73 GLY E N 1
ATOM 8458 C CA . GLY E 1 73 ? -3.178 58.566 87.309 1.00 47.18 73 GLY E CA 1
ATOM 8459 C C . GLY E 1 73 ? -2.460 57.854 86.180 1.00 45.51 73 GLY E C 1
ATOM 8460 O O . GLY E 1 73 ? -3.057 57.583 85.152 1.00 43.10 73 GLY E O 1
ATOM 8461 N N . GLN E 1 74 ? -1.170 57.572 86.353 1.00 47.09 74 GLN E N 1
ATOM 8462 C CA . GLN E 1 74 ? -0.395 56.978 85.262 1.00 47.57 74 GLN E CA 1
ATOM 8463 C C . GLN E 1 74 ? -0.864 55.565 84.914 1.00 47.98 74 GLN E C 1
ATOM 8464 O O . GLN E 1 74 ? -0.852 55.177 83.762 1.00 44.70 74 GLN E O 1
ATOM 8470 N N . GLU E 1 75 ? -1.275 54.804 85.916 1.00 49.73 75 GLU E N 1
ATOM 8471 C CA . GLU E 1 75 ? -1.792 53.449 85.689 1.00 54.90 75 GLU E CA 1
ATOM 8472 C C . GLU E 1 75 ? -3.127 53.501 84.927 1.00 50.75 75 GLU E C 1
ATOM 8473 O O . GLU E 1 75 ? -3.387 52.683 84.062 1.00 52.46 75 GLU E O 1
ATOM 8479 N N . ILE E 1 76 ? -3.966 54.494 85.225 1.00 51.23 76 ILE E N 1
ATOM 8480 C CA . ILE E 1 76 ? -5.215 54.719 84.471 1.00 47.93 76 ILE E CA 1
ATOM 8481 C C . ILE E 1 76 ? -4.891 55.036 83.004 1.00 48.73 76 ILE E C 1
ATOM 8482 O O . ILE E 1 76 ? -5.568 54.551 82.088 1.00 47.81 76 ILE E O 1
ATOM 8487 N N . VAL E 1 77 ? -3.868 55.863 82.768 1.00 47.57 77 VAL E N 1
ATOM 8488 C CA . VAL E 1 77 ? -3.463 56.165 81.381 1.00 48.04 77 VAL E CA 1
ATOM 8489 C C . VAL E 1 77 ? -3.003 54.895 80.655 1.00 49.15 77 VAL E C 1
ATOM 8490 O O . VAL E 1 77 ? -3.436 54.622 79.522 1.00 48.98 77 VAL E O 1
ATOM 8494 N N . ARG E 1 78 ? -2.176 54.104 81.336 1.00 53.48 78 ARG E N 1
ATOM 8495 C CA . ARG E 1 78 ? -1.700 52.834 80.790 1.00 57.03 78 ARG E CA 1
ATOM 8496 C C . ARG E 1 78 ? -2.880 51.887 80.460 1.00 54.53 78 ARG E C 1
ATOM 8497 O O . ARG E 1 78 ? -2.914 51.264 79.392 1.00 57.02 78 ARG E O 1
ATOM 8505 N N . LYS E 1 79 ? -3.857 51.816 81.358 1.00 52.55 79 LYS E N 1
ATOM 8506 C CA . LYS E 1 79 ? -4.977 50.869 81.205 1.00 55.08 79 LYS E CA 1
ATOM 8507 C C . LYS E 1 79 ? -6.024 51.262 80.168 1.00 50.87 79 LYS E C 1
ATOM 8508 O O . LYS E 1 79 ? -6.554 50.397 79.492 1.00 49.73 79 LYS E O 1
ATOM 8514 N N . TYR E 1 80 ? -6.351 52.555 80.070 1.00 48.52 80 TYR E N 1
ATOM 8515 C CA . TYR E 1 80 ? -7.573 52.955 79.375 1.00 47.07 80 TYR E CA 1
ATOM 8516 C C . TYR E 1 80 ? -7.352 53.815 78.141 1.00 47.23 80 TYR E C 1
ATOM 8517 O O . TYR E 1 80 ? -8.307 54.041 77.397 1.00 46.31 80 TYR E O 1
ATOM 8526 N N . PHE E 1 81 ? -6.126 54.286 77.925 1.00 44.99 81 PHE E N 1
ATOM 8527 C CA . PHE E 1 81 ? -5.804 55.016 76.706 1.00 46.32 81 PHE E CA 1
ATOM 8528 C C . PHE E 1 81 ? -4.898 54.176 75.809 1.00 48.11 81 PHE E C 1
ATOM 8529 O O . PHE E 1 81 ? -4.078 53.407 76.293 1.00 49.27 81 PHE E O 1
ATOM 8537 N N . PRO E 1 82 ? -4.980 54.384 74.497 1.00 49.77 82 PRO E N 1
ATOM 8538 C CA . PRO E 1 82 ? -3.997 53.782 73.594 1.00 52.70 82 PRO E CA 1
ATOM 8539 C C . PRO E 1 82 ? -2.546 54.115 73.937 1.00 57.04 82 PRO E C 1
ATOM 8540 O O . PRO E 1 82 ? -2.264 55.148 74.569 1.00 50.71 82 PRO E O 1
ATOM 8544 N N . LEU E 1 83 ? -1.645 53.232 73.520 1.00 58.98 83 LEU E N 1
ATOM 8545 C CA . LEU E 1 83 ? -0.219 53.356 73.789 1.00 62.46 83 LEU E CA 1
ATOM 8546 C C . LEU E 1 83 ? 0.363 54.732 73.423 1.00 58.36 83 LEU E C 1
ATOM 8547 O O . LEU E 1 83 ? 1.195 55.287 74.139 1.00 54.02 83 LEU E O 1
ATOM 8552 N N . ASN E 1 84 ? -0.046 55.251 72.273 1.00 56.26 84 ASN E N 1
ATOM 8553 C CA . ASN E 1 84 ? 0.549 56.481 71.793 1.00 57.44 84 ASN E CA 1
ATOM 8554 C C . ASN E 1 84 ? 0.343 57.660 72.766 1.00 54.12 84 ASN E C 1
ATOM 8555 O O . ASN E 1 84 ? 1.176 58.567 72.806 1.00 50.29 84 ASN E O 1
ATOM 8560 N N . PHE E 1 85 ? -0.720 57.625 73.577 1.00 49.28 85 PHE E N 1
ATOM 8561 C CA . PHE E 1 85 ? -0.916 58.667 74.594 1.00 50.52 85 PHE E CA 1
ATOM 8562 C C . PHE E 1 85 ? 0.197 58.635 75.626 1.00 51.09 85 PHE E C 1
ATOM 8563 O O . PHE E 1 85 ? 0.708 59.683 76.023 1.00 51.64 85 PHE E O 1
ATOM 8571 N N . ARG E 1 86 ? 0.600 57.439 76.031 1.00 52.41 86 ARG E N 1
ATOM 8572 C CA . ARG E 1 86 ? 1.703 57.324 76.961 1.00 58.51 86 ARG E CA 1
ATOM 8573 C C . ARG E 1 86 ? 3.030 57.792 76.308 1.00 57.81 86 ARG E C 1
ATOM 8574 O O . ARG E 1 86 ? 3.840 58.446 76.947 1.00 57.08 86 ARG E O 1
ATOM 8582 N N . LEU E 1 87 ? 3.252 57.444 75.044 1.00 56.79 87 LEU E N 1
ATOM 8583 C CA . LEU E 1 87 ? 4.468 57.878 74.343 1.00 58.36 87 LEU E CA 1
ATOM 8584 C C . LEU E 1 87 ? 4.596 59.394 74.342 1.00 56.34 87 LEU E C 1
ATOM 8585 O O . LEU E 1 87 ? 5.685 59.950 74.528 1.00 55.96 87 LEU E O 1
ATOM 8590 N N . ILE E 1 88 ? 3.466 60.047 74.106 1.00 52.43 88 ILE E N 1
ATOM 8591 C CA . ILE E 1 88 ? 3.414 61.497 74.076 1.00 51.66 88 ILE E CA 1
ATOM 8592 C C . ILE E 1 88 ? 3.713 62.057 75.457 1.00 51.64 88 ILE E C 1
ATOM 8593 O O . ILE E 1 88 ? 4.619 62.885 75.606 1.00 53.37 88 ILE E O 1
ATOM 8598 N N . MET E 1 89 ? 2.959 61.621 76.469 1.00 50.58 89 MET E N 1
ATOM 8599 C CA . MET E 1 89 ? 3.080 62.213 77.804 1.00 51.56 89 MET E CA 1
ATOM 8600 C C . MET E 1 89 ? 4.413 61.909 78.474 1.00 50.89 89 MET E C 1
ATOM 8601 O O . MET E 1 89 ? 4.920 62.712 79.255 1.00 50.26 89 MET E O 1
ATOM 8606 N N . ALA E 1 90 ? 4.941 60.731 78.208 1.00 53.70 90 ALA E N 1
ATOM 8607 C CA . ALA E 1 90 ? 6.170 60.277 78.864 1.00 56.76 90 ALA E CA 1
ATOM 8608 C C . ALA E 1 90 ? 7.454 60.779 78.176 1.00 58.73 90 ALA E C 1
ATOM 8609 O O . ALA E 1 90 ? 8.543 60.633 78.720 1.00 59.47 90 ALA E O 1
ATOM 8611 N N . GLY E 1 91 ? 7.325 61.360 76.987 1.00 58.67 91 GLY E N 1
ATOM 8612 C CA . GLY E 1 91 ? 8.476 61.938 76.278 1.00 63.73 91 GLY E CA 1
ATOM 8613 C C . GLY E 1 91 ? 9.359 60.901 75.609 1.00 67.40 91 GLY E C 1
ATOM 8614 O O . GLY E 1 91 ? 10.562 61.116 75.439 1.00 68.94 91 GLY E O 1
ATOM 8615 N N . ASN E 1 92 ? 8.756 59.775 75.227 1.00 60.84 92 ASN E N 1
ATOM 8616 C CA . ASN E 1 92 ? 9.457 58.718 74.514 1.00 61.36 92 ASN E CA 1
ATOM 8617 C C . ASN E 1 92 ? 9.832 59.135 73.103 1.00 63.08 92 ASN E C 1
ATOM 8618 O O . ASN E 1 92 ? 9.193 60.024 72.516 1.00 57.91 92 ASN E O 1
ATOM 8623 N N . TYR E 1 93 ? 10.863 58.502 72.543 1.00 63.05 93 TYR E N 1
ATOM 8624 C CA . TYR E 1 93 ? 11.210 58.744 71.139 1.00 62.01 93 TYR E CA 1
ATOM 8625 C C . TYR E 1 93 ? 10.136 58.124 70.261 1.00 59.46 93 TYR E C 1
ATOM 8626 O O . TYR E 1 93 ? 9.700 56.980 70.484 1.00 57.39 93 TYR E O 1
ATOM 8635 N N . VAL E 1 94 ? 9.713 58.898 69.265 1.00 57.91 94 VAL E N 1
ATOM 8636 C CA . VAL E 1 94 ? 8.628 58.490 68.383 1.00 60.69 94 VAL E CA 1
ATOM 8637 C C . VAL E 1 94 ? 8.952 58.804 66.935 1.00 60.74 94 VAL E C 1
ATOM 8638 O O . VAL E 1 94 ? 9.877 59.579 66.640 1.00 61.85 94 VAL E O 1
ATOM 8642 N N . LYS E 1 95 ? 8.178 58.193 66.051 1.00 59.99 95 LYS E N 1
ATOM 8643 C CA . LYS E 1 95 ? 8.084 58.616 64.674 1.00 61.59 95 LYS E CA 1
ATOM 8644 C C . LYS E 1 95 ? 6.719 59.191 64.488 1.00 56.63 95 LYS E C 1
ATOM 8645 O O . LYS E 1 95 ? 5.756 58.785 65.156 1.00 54.51 95 LYS E O 1
ATOM 8651 N N . ILE E 1 96 ? 6.650 60.127 63.550 1.00 56.46 96 ILE E N 1
ATOM 8652 C CA . ILE E 1 96 ? 5.433 60.880 63.267 1.00 60.14 96 ILE E CA 1
ATOM 8653 C C . ILE E 1 96 ? 5.174 60.699 61.782 1.00 58.83 96 ILE E C 1
ATOM 8654 O O . ILE E 1 96 ? 5.863 61.281 60.947 1.00 55.03 96 ILE E O 1
ATOM 8659 N N . ILE E 1 97 ? 4.198 59.856 61.467 1.00 58.87 97 ILE E N 1
ATOM 8660 C CA . ILE E 1 97 ? 4.017 59.364 60.126 1.00 60.29 97 ILE E CA 1
ATOM 8661 C C . ILE E 1 97 ? 2.681 59.812 59.583 1.00 60.55 97 ILE E C 1
ATOM 8662 O O . ILE E 1 97 ? 1.629 59.536 60.197 1.00 66.08 97 ILE E O 1
ATOM 8667 N N . TYR E 1 98 ? 2.690 60.432 58.411 1.00 56.75 98 TYR E N 1
ATOM 8668 C CA . TYR E 1 98 ? 1.448 60.925 57.826 1.00 59.02 98 TYR E CA 1
ATOM 8669 C C . TYR E 1 98 ? 0.580 59.777 57.311 1.00 65.82 98 TYR E C 1
ATOM 8670 O O . TYR E 1 98 ? 1.043 58.963 56.510 1.00 69.87 98 TYR E O 1
ATOM 8679 N N . ARG E 1 99 ? -0.686 59.750 57.723 1.00 68.58 99 ARG E N 1
ATOM 8680 C CA . ARG E 1 99 ? -1.579 58.649 57.338 1.00 72.39 99 ARG E CA 1
ATOM 8681 C C . ARG E 1 99 ? -1.713 58.538 55.812 1.00 71.66 99 ARG E C 1
ATOM 8682 O O . ARG E 1 99 ? -1.634 57.455 55.247 1.00 69.90 99 ARG E O 1
ATOM 8690 N N . ASN E 1 100 ? -1.958 59.668 55.160 1.00 69.42 100 ASN E N 1
ATOM 8691 C CA . ASN E 1 100 ? -2.333 59.661 53.753 1.00 69.71 100 ASN E CA 1
ATOM 8692 C C . ASN E 1 100 ? -1.247 59.088 52.843 1.00 71.30 100 ASN E C 1
ATOM 8693 O O . ASN E 1 100 ? -1.543 58.323 51.923 1.00 69.81 100 ASN E O 1
ATOM 8698 N N . TYR E 1 101 ? 0.007 59.431 53.120 1.00 69.72 101 TYR E N 1
ATOM 8699 C CA . TYR E 1 101 ? 1.124 59.055 52.244 1.00 71.29 101 TYR E CA 1
ATOM 8700 C C . TYR E 1 101 ? 2.098 58.098 52.912 1.00 70.18 101 TYR E C 1
ATOM 8701 O O . TYR E 1 101 ? 3.045 57.648 52.264 1.00 71.54 101 TYR E O 1
ATOM 8710 N N . ASN E 1 102 ? 1.865 57.780 54.188 1.00 68.07 102 ASN E N 1
ATOM 8711 C CA . ASN E 1 102 ? 2.768 56.930 54.949 1.00 69.71 102 ASN E CA 1
ATOM 8712 C C . ASN E 1 102 ? 4.224 57.398 54.874 1.00 70.43 102 ASN E C 1
ATOM 8713 O O . ASN E 1 102 ? 5.125 56.587 54.638 1.00 72.36 102 ASN E O 1
ATOM 8718 N N . LEU E 1 103 ? 4.448 58.700 55.082 1.00 64.96 103 LEU E N 1
ATOM 8719 C CA . LEU E 1 103 ? 5.799 59.287 55.114 1.00 65.67 103 LEU E CA 1
ATOM 8720 C C . LEU E 1 103 ? 6.107 59.853 56.495 1.00 62.89 103 LEU E C 1
ATOM 8721 O O . LEU E 1 103 ? 5.258 60.505 57.103 1.00 59.21 103 LEU E O 1
ATOM 8726 N N . ALA E 1 104 ? 7.321 59.590 56.983 1.00 61.34 104 ALA E N 1
ATOM 8727 C CA . ALA E 1 104 ? 7.751 60.029 58.306 1.00 58.98 104 ALA E CA 1
ATOM 8728 C C . ALA E 1 104 ? 8.263 61.464 58.248 1.00 58.42 104 ALA E C 1
ATOM 8729 O O . ALA E 1 104 ? 9.013 61.847 57.337 1.00 53.23 104 ALA E O 1
ATOM 8731 N N . LEU E 1 105 ? 7.871 62.251 59.247 1.00 55.97 105 LEU E N 1
ATOM 8732 C CA . LEU E 1 105 ? 8.364 63.622 59.359 1.00 57.65 105 LEU E CA 1
ATOM 8733 C C . LEU E 1 105 ? 9.892 63.666 59.623 1.00 56.19 105 LEU E C 1
ATOM 8734 O O . LEU E 1 105 ? 10.395 62.913 60.470 1.00 62.10 105 LEU E O 1
ATOM 8739 N N . LYS E 1 106 ? 10.575 64.600 58.954 1.00 54.09 106 LYS E N 1
ATOM 8740 C CA . LYS E 1 106 ? 11.972 64.933 59.232 1.00 51.39 106 LYS E CA 1
ATOM 8741 C C . LYS E 1 106 ? 12.205 66.436 59.072 1.00 50.18 106 LYS E C 1
ATOM 8742 O O . LYS E 1 106 ? 11.349 67.165 58.568 1.00 48.40 106 LYS E O 1
ATOM 8748 N N . LEU E 1 107 ? 13.410 66.871 59.416 1.00 50.17 107 LEU E N 1
ATOM 8749 C CA . LEU E 1 107 ? 13.939 68.168 58.955 1.00 51.06 107 LEU E CA 1
ATOM 8750 C C . LEU E 1 107 ? 14.976 67.943 57.857 1.00 53.66 107 LEU E C 1
ATOM 8751 O O . LEU E 1 107 ? 15.670 66.909 57.845 1.00 52.30 107 LEU E O 1
ATOM 8756 N N . GLY E 1 108 ? 15.080 68.920 56.959 1.00 55.48 108 GLY E N 1
ATOM 8757 C CA . GLY E 1 108 ? 16.095 68.900 55.884 1.00 55.08 108 GLY E CA 1
ATOM 8758 C C . GLY E 1 108 ? 17.506 69.224 56.364 1.00 54.96 108 GLY E C 1
ATOM 8759 O O . GLY E 1 108 ? 17.727 69.603 57.516 1.00 55.50 108 GLY E O 1
ATOM 8760 N N . SER E 1 109 ? 18.476 69.070 55.473 1.00 57.39 109 SER E N 1
ATOM 8761 C CA . SER E 1 109 ? 19.883 69.112 55.861 1.00 57.96 109 SER E CA 1
ATOM 8762 C C . SER E 1 109 ? 20.495 70.506 55.728 1.00 58.52 109 SER E C 1
ATOM 8763 O O . SER E 1 109 ? 21.617 70.736 56.191 1.00 64.95 109 SER E O 1
ATOM 8766 N N . THR E 1 110 ? 19.781 71.435 55.092 1.00 55.17 110 THR E N 1
ATOM 8767 C CA . THR E 1 110 ? 20.311 72.799 54.868 1.00 55.69 110 THR E CA 1
ATOM 8768 C C . THR E 1 110 ? 19.601 73.791 55.806 1.00 52.45 110 THR E C 1
ATOM 8769 O O . THR E 1 110 ? 18.446 73.577 56.157 1.00 50.12 110 THR E O 1
ATOM 8773 N N . THR E 1 111 ? 20.297 74.841 56.224 1.00 51.04 111 THR E N 1
ATOM 8774 C CA . THR E 1 111 ? 19.712 75.880 57.067 1.00 51.12 111 THR E CA 1
ATOM 8775 C C . THR E 1 111 ? 19.644 77.175 56.258 1.00 51.53 111 THR E C 1
ATOM 8776 O O . THR E 1 111 ? 20.456 77.387 55.360 1.00 48.03 111 THR E O 1
ATOM 8780 N N . ASN E 1 112 ? 18.664 78.025 56.581 1.00 50.18 112 ASN E N 1
ATOM 8781 C CA . ASN E 1 112 ? 18.512 79.320 55.911 1.00 50.20 112 ASN E CA 1
ATOM 8782 C C . ASN E 1 112 ? 19.249 80.379 56.734 1.00 52.40 112 ASN E C 1
ATOM 8783 O O . ASN E 1 112 ? 19.879 80.040 57.753 1.00 51.11 112 ASN E O 1
ATOM 8788 N N . PRO E 1 113 ? 19.204 81.651 56.303 1.00 56.11 113 PRO E N 1
ATOM 8789 C CA . PRO E 1 113 ? 19.969 82.654 57.081 1.00 57.03 113 PRO E CA 1
ATOM 8790 C C . PRO E 1 113 ? 19.499 82.850 58.533 1.00 56.11 113 PRO E C 1
ATOM 8791 O O . PRO E 1 113 ? 20.267 83.351 59.360 1.00 57.56 113 PRO E O 1
ATOM 8795 N N . SER E 1 114 ? 18.273 82.415 58.844 1.00 58.47 114 SER E N 1
ATOM 8796 C CA . SER E 1 114 ? 17.765 82.403 60.227 1.00 58.97 114 SER E CA 1
ATOM 8797 C C . SER E 1 114 ? 18.200 81.174 61.025 1.00 57.14 114 SER E C 1
ATOM 8798 O O . SER E 1 114 ? 17.757 80.985 62.171 1.00 52.00 114 SER E O 1
ATOM 8801 N N . ASN E 1 115 ? 19.053 80.347 60.421 1.00 53.04 115 ASN E N 1
ATOM 8802 C CA . ASN E 1 115 ? 19.506 79.099 61.007 1.00 56.43 115 ASN E CA 1
ATOM 8803 C C . ASN E 1 115 ? 18.385 78.071 61.177 1.00 57.90 115 ASN E C 1
ATOM 8804 O O . ASN E 1 115 ? 18.414 77.265 62.123 1.00 56.47 115 ASN E O 1
ATOM 8809 N N . GLU E 1 116 ? 17.401 78.118 60.285 1.00 52.84 116 GLU E N 1
ATOM 8810 C CA . GLU E 1 116 ? 16.262 77.221 60.389 1.00 53.67 116 GLU E CA 1
ATOM 8811 C C . GLU E 1 116 ? 16.256 76.265 59.218 1.00 54.25 116 GLU E C 1
ATOM 8812 O O . GLU E 1 116 ? 16.734 76.604 58.116 1.00 51.43 116 GLU E O 1
ATOM 8818 N N . ARG E 1 117 ? 15.766 75.055 59.506 1.00 49.88 117 ARG E N 1
ATOM 8819 C CA . ARG E 1 117 ? 15.625 73.983 58.525 1.00 53.82 117 ARG E CA 1
ATOM 8820 C C . ARG E 1 117 ? 14.187 73.911 58.066 1.00 55.58 117 ARG E C 1
ATOM 8821 O O . ARG E 1 117 ? 13.283 74.404 58.754 1.00 54.06 117 ARG E O 1
ATOM 8829 N N . ILE E 1 118 ? 13.989 73.299 56.900 1.00 51.47 118 ILE E N 1
ATOM 8830 C CA . ILE E 1 118 ? 12.661 73.077 56.370 1.00 53.25 118 ILE E CA 1
ATOM 8831 C C . ILE E 1 118 ? 12.215 71.651 56.753 1.00 51.53 118 ILE E C 1
ATOM 8832 O O . ILE E 1 118 ? 13.020 70.727 56.756 1.00 46.72 118 ILE E O 1
ATOM 8837 N N . ALA E 1 119 ? 10.936 71.509 57.130 1.00 50.27 119 ALA E N 1
ATOM 8838 C CA . ALA E 1 119 ? 10.375 70.201 57.486 1.00 48.35 119 ALA E CA 1
ATOM 8839 C C . ALA E 1 119 ? 9.809 69.519 56.259 1.00 49.81 119 ALA E C 1
ATOM 8840 O O . ALA E 1 119 ? 9.261 70.180 55.369 1.00 47.69 119 ALA E O 1
ATOM 8842 N N . TYR E 1 120 ? 9.932 68.194 56.225 1.00 51.57 120 TYR E N 1
ATOM 8843 C CA . TYR E 1 120 ? 9.453 67.380 55.112 1.00 56.70 120 TYR E CA 1
ATOM 8844 C C . TYR E 1 120 ? 8.945 66.052 55.622 1.00 58.48 120 TYR E C 1
ATOM 8845 O O . TYR E 1 120 ? 9.250 65.656 56.747 1.00 56.53 120 TYR E O 1
ATOM 8854 N N . GLY E 1 121 ? 8.176 65.378 54.778 1.00 59.77 121 GLY E N 1
ATOM 8855 C CA . GLY E 1 121 ? 7.919 63.953 54.937 1.00 59.93 121 GLY E CA 1
ATOM 8856 C C . GLY E 1 121 ? 8.943 63.267 54.065 1.00 62.45 121 GLY E C 1
ATOM 8857 O O . GLY E 1 121 ? 9.060 63.587 52.874 1.00 56.72 121 GLY E O 1
ATOM 8858 N N . ASP E 1 122 ? 9.704 62.350 54.652 1.00 62.12 122 ASP E N 1
ATOM 8859 C CA . ASP E 1 122 ? 10.741 61.675 53.903 1.00 65.47 122 ASP E CA 1
ATOM 8860 C C . ASP E 1 122 ? 10.123 60.649 52.957 1.00 69.67 122 ASP E C 1
ATOM 8861 O O . ASP E 1 122 ? 9.250 59.867 53.355 1.00 71.94 122 ASP E O 1
ATOM 8866 N N . GLY E 1 123 ? 10.586 60.637 51.705 1.00 68.16 123 GLY E N 1
ATOM 8867 C CA . GLY E 1 123 ? 10.010 59.748 50.711 1.00 71.47 123 GLY E CA 1
ATOM 8868 C C . GLY E 1 123 ? 10.180 58.266 50.993 1.00 73.41 123 GLY E C 1
ATOM 8869 O O . GLY E 1 123 ? 9.420 57.454 50.467 1.00 73.88 123 GLY E O 1
ATOM 8870 N N . VAL E 1 124 ? 11.183 57.917 51.806 1.00 76.48 124 VAL E N 1
ATOM 8871 C CA . VAL E 1 124 ? 11.626 56.522 51.994 1.00 79.12 124 VAL E CA 1
ATOM 8872 C C . VAL E 1 124 ? 11.841 56.089 53.456 1.00 76.25 124 VAL E C 1
ATOM 8873 O O . VAL E 1 124 ? 11.404 55.021 53.863 1.00 74.31 124 VAL E O 1
ATOM 8877 N N . ASP E 1 125 ? 12.537 56.921 54.223 1.00 75.85 125 ASP E N 1
ATOM 8878 C CA . ASP E 1 125 ? 13.066 56.548 55.539 1.00 78.77 125 ASP E CA 1
ATOM 8879 C C . ASP E 1 125 ? 12.006 56.485 56.655 1.00 82.34 125 ASP E C 1
ATOM 8880 O O . ASP E 1 125 ? 11.291 57.455 56.919 1.00 72.70 125 ASP E O 1
ATOM 8885 N N . LYS E 1 126 ? 11.939 55.320 57.300 1.00 85.94 126 LYS E N 1
ATOM 8886 C CA . LYS E 1 126 ? 11.091 55.097 58.456 1.00 87.45 126 LYS E CA 1
ATOM 8887 C C . LYS E 1 126 ? 11.846 54.521 59.646 1.00 87.01 126 LYS E C 1
ATOM 8888 O O . LYS E 1 126 ? 11.213 54.033 60.587 1.00 84.68 126 LYS E O 1
ATOM 8894 N N . HIS E 1 127 ? 13.174 54.596 59.639 1.00 85.56 127 HIS E N 1
ATOM 8895 C CA . HIS E 1 127 ? 13.938 53.988 60.746 1.00 92.76 127 HIS E CA 1
ATOM 8896 C C . HIS E 1 127 ? 15.190 54.662 61.231 1.00 88.73 127 HIS E C 1
ATOM 8897 O O . HIS E 1 127 ? 15.548 54.438 62.370 1.00 87.43 127 HIS E O 1
ATOM 8904 N N . THR E 1 128 ? 15.871 55.460 60.415 1.00 87.78 128 THR E N 1
ATOM 8905 C CA . THR E 1 128 ? 17.112 56.072 60.899 1.00 88.94 128 THR E CA 1
ATOM 8906 C C . THR E 1 128 ? 16.810 57.225 61.860 1.00 90.09 128 THR E C 1
ATOM 8907 O O . THR E 1 128 ? 15.654 57.683 61.954 1.00 93.62 128 THR E O 1
ATOM 8911 N N . GLU E 1 129 ? 17.857 57.697 62.542 1.00 89.13 129 GLU E N 1
ATOM 8912 C CA . GLU E 1 129 ? 17.765 58.844 63.462 1.00 85.04 129 GLU E CA 1
ATOM 8913 C C . GLU E 1 129 ? 17.135 60.078 62.823 1.00 80.36 129 GLU E C 1
ATOM 8914 O O . GLU E 1 129 ? 16.634 60.956 63.524 1.00 80.78 129 GLU E O 1
ATOM 8920 N N . LEU E 1 130 ? 17.192 60.162 61.500 1.00 73.65 130 LEU E N 1
ATOM 8921 C CA . LEU E 1 130 ? 16.590 61.262 60.758 1.00 70.27 130 LEU E CA 1
ATOM 8922 C C . LEU E 1 130 ? 15.087 61.494 61.067 1.00 65.11 130 LEU E C 1
ATOM 8923 O O . LEU E 1 130 ? 14.586 62.605 60.931 1.00 54.74 130 LEU E O 1
ATOM 8928 N N . VAL E 1 131 ? 14.377 60.442 61.458 1.00 63.53 131 VAL E N 1
ATOM 8929 C CA . VAL E 1 131 ? 12.924 60.543 61.679 1.00 63.69 131 VAL E CA 1
ATOM 8930 C C . VAL E 1 131 ? 12.501 60.378 63.151 1.00 60.01 131 VAL E C 1
ATOM 8931 O O . VAL E 1 131 ? 11.340 60.171 63.433 1.00 60.39 131 VAL E O 1
ATOM 8935 N N . SER E 1 132 ? 13.460 60.499 64.067 1.00 60.46 132 SER E N 1
ATOM 8936 C CA . SER E 1 132 ? 13.203 60.453 65.502 1.00 59.08 132 SER E CA 1
ATOM 8937 C C . SER E 1 132 ? 12.810 61.846 66.035 1.00 58.54 132 SER E C 1
ATOM 8938 O O . SER E 1 132 ? 13.484 62.867 65.750 1.00 55.04 132 SER E O 1
ATOM 8941 N N . TRP E 1 133 ? 11.743 61.846 66.839 1.00 53.68 133 TRP E N 1
ATOM 8942 C CA . TRP E 1 133 ? 11.302 63.028 67.543 1.00 52.22 133 TRP E CA 1
ATOM 8943 C C . TRP E 1 133 ? 10.952 62.657 68.982 1.00 53.24 133 TRP E C 1
ATOM 8944 O O . TRP E 1 133 ? 10.820 61.483 69.337 1.00 50.60 133 TRP E O 1
ATOM 8955 N N . LYS E 1 134 ? 10.779 63.671 69.818 1.00 55.88 134 LYS E N 1
ATOM 8956 C CA . LYS E 1 134 ? 10.108 63.489 71.108 1.00 57.44 134 LYS E CA 1
ATOM 8957 C C . LYS E 1 134 ? 9.283 64.733 71.402 1.00 53.31 134 LYS E C 1
ATOM 8958 O O . LYS E 1 134 ? 9.551 65.823 70.861 1.00 49.90 134 LYS E O 1
ATOM 8964 N N . PHE E 1 135 ? 8.285 64.550 72.261 1.00 47.68 135 PHE E N 1
ATOM 8965 C CA . PHE E 1 135 ? 7.394 65.622 72.662 1.00 43.80 135 PHE E CA 1
ATOM 8966 C C . PHE E 1 135 ? 7.746 66.113 74.053 1.00 41.49 135 PHE E C 1
ATOM 8967 O O . PHE E 1 135 ? 8.034 65.330 74.959 1.00 43.09 135 PHE E O 1
ATOM 8975 N N . ILE E 1 136 ? 7.701 67.430 74.211 1.00 41.57 136 ILE E N 1
ATOM 8976 C CA . ILE E 1 136 ? 7.818 68.057 75.504 1.00 42.00 136 ILE E CA 1
ATOM 8977 C C . ILE E 1 136 ? 6.509 68.800 75.777 1.00 39.80 136 ILE E C 1
ATOM 8978 O O . ILE E 1 136 ? 6.048 69.552 74.932 1.00 35.75 136 ILE E O 1
ATOM 8983 N N . THR E 1 137 ? 5.899 68.550 76.933 1.00 40.31 137 THR E N 1
ATOM 8984 C CA . THR E 1 137 ? 4.601 69.128 77.244 1.00 42.43 137 THR E CA 1
ATOM 8985 C C . THR E 1 137 ? 4.756 70.505 77.889 1.00 44.18 137 THR E C 1
ATOM 8986 O O . THR E 1 137 ? 5.756 70.806 78.548 1.00 41.39 137 THR E O 1
ATOM 8990 N N . LEU E 1 138 ? 3.732 71.316 77.703 1.00 42.55 138 LEU E N 1
ATOM 8991 C CA . LEU E 1 138 ? 3.648 72.622 78.328 1.00 44.19 138 LEU E CA 1
ATOM 8992 C C . LEU E 1 138 ? 2.194 72.752 78.772 1.00 41.76 138 LEU E C 1
ATOM 8993 O O . LEU E 1 138 ? 1.314 72.611 77.937 1.00 40.79 138 LEU E O 1
ATOM 8998 N N . TRP E 1 139 ? 1.960 73.062 80.047 1.00 38.47 139 TRP E N 1
ATOM 8999 C CA . TRP E 1 139 ? 0.609 73.384 80.541 1.00 37.61 139 TRP E C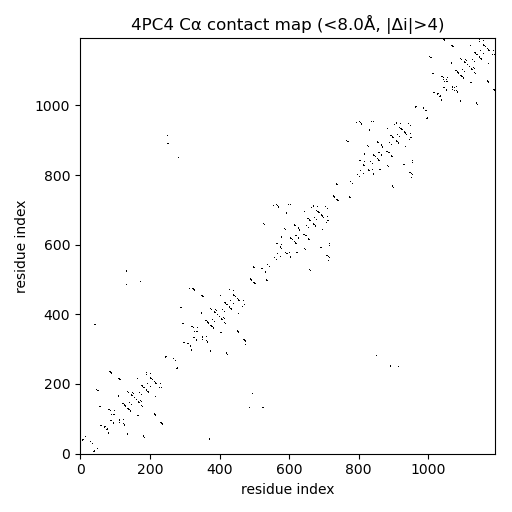A 1
ATOM 9000 C C . TRP E 1 139 ? 0.419 74.895 80.713 1.00 37.31 139 TRP E C 1
ATOM 9001 O O . TRP E 1 139 ? 1.137 75.515 81.498 1.00 39.03 139 TRP E O 1
ATOM 9012 N N . GLU E 1 140 ? -0.513 75.480 79.969 1.00 36.05 140 GLU E N 1
ATOM 9013 C CA . GLU E 1 140 ? -0.810 76.919 80.021 1.00 38.97 140 GLU E CA 1
ATOM 9014 C C . GLU E 1 140 ? -2.227 77.124 79.624 1.00 35.09 140 GLU E C 1
ATOM 9015 O O . GLU E 1 140 ? -2.683 76.434 78.711 1.00 35.53 140 GLU E O 1
ATOM 9021 N N . ASN E 1 141 ? -2.896 78.097 80.238 1.00 31.50 141 ASN E N 1
ATOM 9022 C CA . ASN E 1 141 ? -4.238 78.470 79.816 1.00 29.25 141 ASN E CA 1
ATOM 9023 C C . ASN E 1 141 ? -5.162 77.246 79.902 1.00 30.10 141 ASN E C 1
ATOM 9024 O O . ASN E 1 141 ? -5.981 77.045 79.006 1.00 30.59 141 ASN E O 1
ATOM 9029 N N . ASN E 1 142 ? -4.985 76.470 80.964 1.00 30.37 142 ASN E N 1
ATOM 9030 C CA . ASN E 1 142 ? -5.766 75.270 81.223 1.00 33.75 142 ASN E CA 1
ATOM 9031 C C . ASN E 1 142 ? -5.765 74.262 80.054 1.00 32.13 142 ASN E C 1
ATOM 9032 O O . ASN E 1 142 ? -6.760 73.568 79.817 1.00 31.17 142 ASN E O 1
ATOM 9037 N N . ARG E 1 143 ? -4.657 74.234 79.304 1.00 31.17 143 ARG E N 1
ATOM 9038 C CA . ARG E 1 143 ? -4.483 73.451 78.115 1.00 32.07 143 ARG E CA 1
ATOM 9039 C C . ARG E 1 143 ? -3.106 72.834 78.063 1.00 34.51 143 ARG E C 1
ATOM 9040 O O . ARG E 1 143 ? -2.157 73.377 78.636 1.00 34.27 143 ARG E O 1
ATOM 9048 N N . VAL E 1 144 ? -2.988 71.733 77.326 1.00 34.30 144 VAL E N 1
ATOM 9049 C CA . VAL E 1 144 ? -1.688 71.096 77.099 1.00 34.38 144 VAL E CA 1
ATOM 9050 C C . VAL E 1 144 ? -1.237 71.310 75.673 1.00 36.09 144 VAL E C 1
ATOM 9051 O O . VAL E 1 144 ? -1.973 71.098 74.690 1.00 33.77 144 VAL E O 1
ATOM 9055 N N . TYR E 1 145 ? -0.010 71.831 75.557 1.00 38.04 145 TYR E N 1
ATOM 9056 C CA . TYR E 1 145 ? 0.602 72.039 74.267 1.00 36.26 145 TYR E CA 1
ATOM 9057 C C . TYR E 1 145 ? 1.871 71.217 74.197 1.00 36.73 145 TYR E C 1
ATOM 9058 O O . TYR E 1 145 ? 2.419 70.783 75.240 1.00 35.63 145 TYR E O 1
ATOM 9067 N N . PHE E 1 146 ? 2.311 70.998 72.969 1.00 38.33 146 PHE E N 1
ATOM 9068 C CA . PHE E 1 146 ? 3.507 70.203 72.721 1.00 43.27 146 PHE E CA 1
ATOM 9069 C C . PHE E 1 146 ? 4.582 70.968 71.952 1.00 43.47 146 PHE E C 1
ATOM 9070 O O . PHE E 1 146 ? 4.307 71.661 70.958 1.00 45.56 146 PHE E O 1
ATOM 9078 N N . LYS E 1 147 ? 5.806 70.817 72.432 1.00 44.61 147 LYS E N 1
ATOM 9079 C CA . LYS E 1 147 ? 7.015 71.179 71.663 1.00 43.75 147 LYS E CA 1
ATOM 9080 C C . LYS E 1 147 ? 7.493 69.891 71.006 1.00 44.59 147 LYS E C 1
ATOM 9081 O O . LYS E 1 147 ? 7.610 68.858 71.681 1.00 39.89 147 LYS E O 1
ATOM 9087 N N . ILE E 1 148 ? 7.711 69.963 69.693 1.00 43.66 148 ILE E N 1
ATOM 9088 C CA . ILE E 1 148 ? 7.978 68.798 68.892 1.00 44.50 148 ILE E CA 1
ATOM 9089 C C . ILE E 1 148 ? 9.455 68.868 68.506 1.00 46.02 148 ILE E C 1
ATOM 9090 O O . ILE E 1 148 ? 9.853 69.655 67.643 1.00 44.37 148 ILE E O 1
ATOM 9095 N N . HIS E 1 149 ? 10.248 68.040 69.190 1.00 44.98 149 HIS E N 1
ATOM 9096 C CA . HIS E 1 149 ? 11.698 68.159 69.177 1.00 51.47 149 HIS E CA 1
ATOM 9097 C C . HIS E 1 149 ? 12.323 67.097 68.279 1.00 53.29 149 HIS E C 1
ATOM 9098 O O . HIS E 1 149 ? 12.057 65.900 68.433 1.00 49.31 149 HIS E O 1
ATOM 9105 N N . ASN E 1 150 ? 13.142 67.571 67.349 1.00 52.88 150 ASN E N 1
ATOM 9106 C CA . ASN E 1 150 ? 13.847 66.719 66.400 1.00 55.37 150 ASN E CA 1
ATOM 9107 C C . ASN E 1 150 ? 15.157 66.245 67.009 1.00 54.16 150 ASN E C 1
ATOM 9108 O O . ASN E 1 150 ? 16.022 67.059 67.394 1.00 51.04 150 ASN E O 1
ATOM 9113 N N . THR E 1 151 ? 15.314 64.931 67.069 1.00 54.19 151 THR E N 1
ATOM 9114 C CA . THR E 1 151 ? 16.451 64.330 67.739 1.00 57.54 151 THR E CA 1
ATOM 9115 C C . THR E 1 151 ? 17.775 64.623 67.005 1.00 58.96 151 THR E C 1
ATOM 9116 O O . THR E 1 151 ? 18.774 64.993 67.626 1.00 61.86 151 THR E O 1
ATOM 9120 N N . LYS E 1 152 ? 17.782 64.467 65.687 1.00 59.92 152 LYS E N 1
ATOM 9121 C CA . LYS E 1 152 ? 19.043 64.590 64.920 1.00 60.72 152 LYS E CA 1
ATOM 9122 C C . LYS E 1 152 ? 19.668 65.996 65.004 1.00 58.20 152 LYS E C 1
ATOM 9123 O O . LYS E 1 152 ? 20.867 66.154 65.218 1.00 58.01 152 LYS E O 1
ATOM 9129 N N . TYR E 1 153 ? 18.834 67.013 64.819 1.00 59.06 153 TYR E N 1
ATOM 9130 C CA . TYR E 1 153 ? 19.324 68.385 64.651 1.00 57.77 153 TYR E CA 1
ATOM 9131 C C . TYR E 1 153 ? 19.092 69.253 65.883 1.00 60.20 153 TYR E C 1
ATOM 9132 O O . TYR E 1 153 ? 19.500 70.402 65.886 1.00 57.55 153 TYR E O 1
ATOM 9141 N N . ASN E 1 154 ? 18.436 68.707 66.915 1.00 56.94 154 ASN E N 1
ATOM 9142 C CA A ASN E 1 154 ? 18.197 69.453 68.149 0.50 56.43 154 ASN E CA 1
ATOM 9143 C CA B ASN E 1 154 ? 18.153 69.428 68.148 0.50 55.94 154 ASN E CA 1
ATOM 9144 C C . ASN E 1 154 ? 17.466 70.778 67.844 1.00 55.09 154 ASN E C 1
ATOM 9145 O O . ASN E 1 154 ? 17.899 71.863 68.249 1.00 53.17 154 ASN E O 1
ATOM 9154 N N . GLN E 1 155 ? 16.354 70.671 67.108 1.00 50.80 155 GLN E N 1
ATOM 9155 C CA . GLN E 1 155 ? 15.509 71.811 66.756 1.00 47.25 155 GLN E CA 1
ATOM 9156 C C . GLN E 1 155 ? 14.060 71.437 66.956 1.00 46.05 155 GLN E C 1
ATOM 9157 O O . GLN E 1 155 ? 13.713 70.257 67.079 1.00 42.10 155 GLN E O 1
ATOM 9163 N N . TYR E 1 156 ? 13.220 72.464 67.013 1.00 44.70 156 TYR E N 1
ATOM 9164 C CA . TYR E 1 156 ? 11.800 72.294 67.291 1.00 41.98 156 TYR E CA 1
ATOM 9165 C C . TYR E 1 156 ? 10.964 72.667 66.085 1.00 42.35 156 TYR E C 1
ATOM 9166 O O . TYR E 1 156 ? 11.231 73.667 65.400 1.00 39.65 156 TYR E O 1
ATOM 9175 N N . LEU E 1 157 ? 9.914 71.886 65.847 1.00 42.19 157 LEU E N 1
ATOM 9176 C CA . LEU E 1 157 ? 9.040 72.154 64.726 1.00 41.22 157 LEU E CA 1
ATOM 9177 C C . LEU E 1 157 ? 8.363 73.485 64.967 1.00 40.88 157 LEU E C 1
ATOM 9178 O O . LEU E 1 157 ? 7.892 73.737 66.075 1.00 41.66 157 LEU E O 1
ATOM 9183 N N . LYS E 1 158 ? 8.255 74.296 63.927 1.00 38.35 158 LYS E N 1
ATOM 9184 C CA . LYS E 1 158 ? 7.631 75.603 64.088 1.00 40.30 158 LYS E CA 1
ATOM 9185 C C . LYS E 1 158 ? 7.053 76.120 62.775 1.00 40.11 158 LYS E C 1
ATOM 9186 O O . LYS E 1 158 ? 7.338 75.618 61.692 1.00 43.75 158 LYS E O 1
ATOM 9192 N N . MET E 1 159 ? 6.237 77.147 62.879 1.00 40.75 159 MET E N 1
ATOM 9193 C CA . MET E 1 159 ? 5.994 78.015 61.733 1.00 44.69 159 MET E CA 1
ATOM 9194 C C . MET E 1 159 ? 6.794 79.327 61.929 1.00 46.94 159 MET E C 1
ATOM 9195 O O . MET E 1 159 ? 7.274 79.627 63.036 1.00 47.40 159 MET E O 1
ATOM 9200 N N . SER E 1 160 ? 6.936 80.098 60.846 1.00 47.21 160 SER E N 1
ATOM 9201 C CA . SER E 1 160 ? 7.836 81.258 60.823 1.00 46.39 160 SER E CA 1
ATOM 9202 C C . SER E 1 160 ? 7.511 82.256 61.918 1.00 44.83 160 SER E C 1
ATOM 9203 O O . SER E 1 160 ? 6.366 82.666 62.080 1.00 44.19 160 SER E O 1
ATOM 9206 N N . THR E 1 161 ? 8.525 82.646 62.670 1.00 46.61 161 THR E N 1
ATOM 9207 C CA . THR E 1 161 ? 8.362 83.680 63.686 1.00 49.24 161 THR E CA 1
ATOM 9208 C C . THR E 1 161 ? 8.635 85.091 63.145 1.00 53.44 161 THR E C 1
ATOM 9209 O O . THR E 1 161 ? 8.487 86.070 63.884 1.00 50.21 161 THR E O 1
ATOM 9213 N N . THR E 1 162 ? 9.009 85.211 61.868 1.00 53.22 162 THR E N 1
ATOM 9214 C CA . THR E 1 162 ? 9.113 86.541 61.261 1.00 55.95 162 THR E CA 1
ATOM 9215 C C . THR E 1 162 ? 7.941 86.898 60.343 1.00 58.55 162 THR E C 1
ATOM 9216 O O . THR E 1 162 ? 7.743 88.073 60.050 1.00 56.99 162 THR E O 1
ATOM 9220 N N . THR E 1 163 ? 7.152 85.913 59.902 1.00 56.98 163 THR E N 1
ATOM 9221 C CA . THR E 1 163 ? 6.078 86.197 58.955 1.00 55.19 163 THR E CA 1
ATOM 9222 C C . THR E 1 163 ? 4.928 86.958 59.618 1.00 58.24 163 THR E C 1
ATOM 9223 O O . THR E 1 163 ? 4.836 87.011 60.863 1.00 52.65 163 THR E O 1
ATOM 9227 N N . CYS E 1 164 ? 4.092 87.584 58.782 1.00 63.95 164 CYS E N 1
ATOM 9228 C CA . CYS E 1 164 ? 2.934 88.375 59.242 1.00 76.74 164 CYS E CA 1
ATOM 9229 C C . CYS E 1 164 ? 1.974 87.473 60.000 1.00 76.66 164 CYS E C 1
ATOM 9230 O O . CYS E 1 164 ? 1.890 86.282 59.731 1.00 72.20 164 CYS E O 1
ATOM 9233 N N . ASN E 1 165 ? 1.248 88.059 60.941 1.00 82.17 165 ASN E N 1
ATOM 9234 C CA . ASN E 1 165 ? 0.123 87.380 61.546 1.00 85.03 165 ASN E CA 1
ATOM 9235 C C . ASN E 1 165 ? -1.111 87.710 60.713 1.00 87.58 165 ASN E C 1
ATOM 9236 O O . ASN E 1 165 ? -1.972 88.490 61.119 1.00 87.10 165 ASN E O 1
ATOM 9241 N N . CYS E 1 166 ? -1.179 87.133 59.524 1.00 89.19 166 CYS E N 1
ATOM 9242 C CA . CYS E 1 166 ? -2.205 87.509 58.564 1.00 95.44 166 CYS E CA 1
ATOM 9243 C C . CYS E 1 166 ? -2.388 86.385 57.562 1.00 95.78 166 CYS E C 1
ATOM 9244 O O . CYS E 1 166 ? -1.633 85.419 57.576 1.00 94.00 166 CYS E O 1
ATOM 9247 N N . ASN E 1 167 ? -3.393 86.513 56.701 1.00 95.48 167 ASN E N 1
ATOM 9248 C CA . ASN E 1 167 ? -3.789 85.411 55.825 1.00 95.14 167 ASN E CA 1
ATOM 9249 C C . ASN E 1 167 ? -2.712 85.094 54.762 1.00 93.47 167 ASN E C 1
ATOM 9250 O O . ASN E 1 167 ? -2.646 83.976 54.264 1.00 94.87 167 ASN E O 1
ATOM 9255 N N . SER E 1 168 ? -1.834 86.062 54.472 1.00 86.16 168 SER E N 1
ATOM 9256 C CA . SER E 1 168 ? -0.729 85.869 53.516 1.00 82.45 168 SER E CA 1
ATOM 9257 C C . SER E 1 168 ? 0.549 85.324 54.146 1.00 74.28 168 SER E C 1
ATOM 9258 O O . SER E 1 168 ? 1.605 85.369 53.531 1.00 69.71 168 SER E O 1
ATOM 9261 N N . ARG E 1 169 ? 0.463 84.849 55.383 1.00 69.94 169 ARG E N 1
ATOM 9262 C CA . ARG E 1 169 ? 1.627 84.326 56.072 1.00 67.74 169 ARG E CA 1
ATOM 9263 C C . ARG E 1 169 ? 2.335 83.214 55.308 1.00 62.98 169 ARG E C 1
ATOM 9264 O O . ARG E 1 169 ? 1.710 82.460 54.574 1.00 62.57 169 ARG E O 1
ATOM 9272 N N . ASP E 1 170 ? 3.643 83.133 55.514 1.00 57.51 170 ASP E N 1
ATOM 9273 C CA . ASP E 1 170 ? 4.429 81.972 55.155 1.00 56.09 170 ASP E CA 1
ATOM 9274 C C . ASP E 1 170 ? 3.822 80.735 55.818 1.00 55.31 170 ASP E C 1
ATOM 9275 O O . ASP E 1 170 ? 3.675 80.696 57.047 1.00 57.98 170 ASP E O 1
ATOM 9280 N N . ARG E 1 171 ? 3.461 79.732 55.017 1.00 54.85 171 ARG E N 1
ATOM 9281 C CA . ARG E 1 171 ? 2.882 78.481 55.550 1.00 55.34 171 ARG E CA 1
ATOM 9282 C C . ARG E 1 171 ? 3.828 77.291 55.585 1.00 51.61 171 ARG E C 1
ATOM 9283 O O . ARG E 1 171 ? 3.451 76.187 55.985 1.00 46.83 171 ARG E O 1
ATOM 9291 N N . VAL E 1 172 ? 5.082 77.535 55.240 1.00 51.89 172 VAL E N 1
ATOM 9292 C CA . VAL E 1 172 ? 6.090 76.500 55.352 1.00 51.18 172 VAL E CA 1
ATOM 9293 C C . VAL E 1 172 ? 6.328 76.148 56.827 1.00 49.91 172 VAL E C 1
ATOM 9294 O O . VAL E 1 172 ? 6.317 77.014 57.713 1.00 47.46 172 VAL E O 1
ATOM 9298 N N . VAL E 1 173 ? 6.543 74.866 57.089 1.00 50.47 173 VAL E N 1
ATOM 9299 C CA . VAL E 1 173 ? 6.875 74.411 58.423 1.00 49.85 173 VAL E CA 1
ATOM 9300 C C . VAL E 1 173 ? 8.373 74.194 58.491 1.00 47.40 173 VAL E C 1
ATOM 9301 O O . VAL E 1 173 ? 8.972 73.604 57.584 1.00 48.31 173 VAL E O 1
ATOM 9305 N N . TYR E 1 174 ? 8.968 74.690 59.579 1.00 43.89 174 TYR E N 1
ATOM 9306 C CA . TYR E 1 174 ? 10.415 74.737 59.744 1.00 44.51 174 TYR E CA 1
ATOM 9307 C C . TYR E 1 174 ? 10.833 74.024 61.016 1.00 46.48 174 TYR E C 1
ATOM 9308 O O . TYR E 1 174 ? 9.994 73.579 61.822 1.00 46.33 174 TYR E O 1
ATOM 9317 N N . GLY E 1 175 ? 12.148 73.988 61.228 1.00 42.29 175 GLY E N 1
ATOM 9318 C CA . GLY E 1 175 ? 12.726 73.613 62.515 1.00 43.92 175 GLY E CA 1
ATOM 9319 C C . GLY E 1 175 ? 13.589 74.763 62.987 1.00 44.79 175 GLY E C 1
ATOM 9320 O O . GLY E 1 175 ? 14.341 75.328 62.191 1.00 43.30 175 GLY E O 1
ATOM 9321 N N . GLY E 1 176 ? 13.479 75.126 64.271 1.00 44.84 176 GLY E N 1
ATOM 9322 C CA . GLY E 1 176 ? 14.248 76.239 64.854 1.00 44.21 176 GLY E CA 1
ATOM 9323 C C . GLY E 1 176 ? 14.851 75.875 66.192 1.00 46.23 176 GLY E C 1
ATOM 9324 O O . GLY E 1 176 ? 14.512 74.840 66.779 1.00 44.83 176 GLY E O 1
ATOM 9325 N N . ASN E 1 177 ? 15.738 76.736 66.700 1.00 44.94 177 ASN E N 1
ATOM 9326 C CA . ASN E 1 177 ? 16.470 76.394 67.931 1.00 48.44 177 ASN E CA 1
ATOM 9327 C C . ASN E 1 177 ? 15.670 76.415 69.250 1.00 49.45 177 ASN E C 1
ATOM 9328 O O . ASN E 1 177 ? 16.083 75.789 70.219 1.00 49.97 177 ASN E O 1
ATOM 9333 N N . SER E 1 178 ? 14.569 77.164 69.305 1.00 45.97 178 SER E N 1
ATOM 9334 C CA . SER E 1 178 ? 13.840 77.272 70.559 1.00 49.28 178 SER E CA 1
ATOM 9335 C C . SER E 1 178 ? 12.334 77.144 70.348 1.00 46.43 178 SER E C 1
ATOM 9336 O O . SER E 1 178 ? 11.843 77.112 69.212 1.00 46.30 178 SER E O 1
ATOM 9339 N N . ALA E 1 179 ? 11.609 77.014 71.452 1.00 48.70 179 ALA E N 1
ATOM 9340 C CA . ALA E 1 179 ? 10.166 76.710 71.367 1.00 47.01 179 ALA E CA 1
ATOM 9341 C C . ALA E 1 179 ? 9.360 77.515 72.365 1.00 44.73 179 ALA E C 1
ATOM 9342 O O . ALA E 1 179 ? 8.335 77.055 72.830 1.00 43.09 179 ALA E O 1
ATOM 9344 N N . ASP E 1 180 ? 9.823 78.722 72.665 1.00 43.99 180 ASP E N 1
ATOM 9345 C CA . ASP E 1 180 ? 9.122 79.604 73.591 1.00 43.36 180 ASP E CA 1
ATOM 9346 C C . ASP E 1 180 ? 7.954 80.354 72.939 1.00 42.02 180 ASP E C 1
ATOM 9347 O O . ASP E 1 180 ? 7.094 80.850 73.653 1.00 48.21 180 ASP E O 1
ATOM 9352 N N . SER E 1 181 ? 7.927 80.469 71.609 1.00 40.17 181 SER E N 1
ATOM 9353 C CA . SER E 1 181 ? 6.864 81.208 70.920 1.00 41.24 181 SER E CA 1
ATOM 9354 C C . SER E 1 181 ? 5.647 80.297 70.742 1.00 40.11 181 SER E C 1
ATOM 9355 O O . SER E 1 181 ? 5.798 79.101 70.531 1.00 38.95 181 SER E O 1
ATOM 9358 N N . THR E 1 182 ? 4.452 80.890 70.760 1.00 38.77 182 THR E N 1
ATOM 9359 C CA . THR E 1 182 ? 3.243 80.169 70.402 1.00 37.90 182 THR E CA 1
ATOM 9360 C C . THR E 1 182 ? 3.327 79.616 68.974 1.00 38.83 182 THR E C 1
ATOM 9361 O O . THR E 1 182 ? 2.671 78.636 68.637 1.00 39.54 182 THR E O 1
ATOM 9365 N N . ARG E 1 183 ? 4.158 80.230 68.118 1.00 41.04 183 ARG E N 1
ATOM 9366 C CA . ARG E 1 183 ? 4.365 79.705 66.740 1.00 40.87 183 ARG E CA 1
ATOM 9367 C C . ARG E 1 183 ? 5.265 78.459 66.694 1.00 37.93 183 ARG E C 1
ATOM 9368 O O . ARG E 1 183 ? 5.327 77.783 65.662 1.00 37.53 183 ARG E O 1
ATOM 9376 N N . GLU E 1 184 ? 5.891 78.133 67.824 1.00 39.05 184 GLU E N 1
ATOM 9377 C CA . GLU E 1 184 ? 6.776 76.979 67.963 1.00 37.99 184 GLU E CA 1
ATOM 9378 C C . GLU E 1 184 ? 6.189 75.906 68.862 1.00 40.57 184 GLU E C 1
ATOM 9379 O O . GLU E 1 184 ? 6.883 75.022 69.374 1.00 41.98 184 GLU E O 1
ATOM 9385 N N . GLN E 1 185 ? 4.868 75.960 69.025 1.00 39.62 185 GLN E N 1
ATOM 9386 C CA . GLN E 1 185 ? 4.128 75.029 69.883 1.00 41.04 185 GLN E CA 1
ATOM 9387 C C . GLN E 1 185 ? 2.918 74.532 69.119 1.00 38.59 185 GLN E C 1
ATOM 9388 O O . GLN E 1 185 ? 2.400 75.221 68.207 1.00 38.23 185 GLN E O 1
ATOM 9394 N N . TRP E 1 186 ? 2.419 73.378 69.550 1.00 41.07 186 TRP E N 1
ATOM 9395 C CA . TRP E 1 186 ? 1.382 72.649 68.821 1.00 40.54 186 TRP E CA 1
ATOM 9396 C C . TRP E 1 186 ? 0.347 72.037 69.778 1.00 40.87 186 TRP E C 1
ATOM 9397 O O . TRP E 1 186 ? 0.614 71.782 70.965 1.00 39.61 186 TRP E O 1
ATOM 9408 N N . PHE E 1 187 ? -0.845 71.822 69.256 1.00 38.47 187 PHE E N 1
ATOM 9409 C CA . PHE E 1 187 ? -1.849 71.070 70.026 1.00 36.93 187 PHE E CA 1
ATOM 9410 C C . PHE E 1 187 ? -2.390 69.967 69.141 1.00 38.18 187 PHE E C 1
ATOM 9411 O O . PHE E 1 187 ? -2.343 70.079 67.910 1.00 40.82 187 PHE E O 1
ATOM 9419 N N . PHE E 1 188 ? -2.906 68.918 69.793 1.00 38.66 188 PHE E N 1
ATOM 9420 C CA . PHE E 1 188 ? -3.368 67.721 69.090 1.00 38.51 188 PHE E CA 1
ATOM 9421 C C . PHE E 1 188 ? -4.862 67.506 69.272 1.00 38.06 188 PHE E C 1
ATOM 9422 O O . PHE E 1 188 ? -5.442 67.884 70.296 1.00 34.51 188 PHE E O 1
ATOM 9430 N N . GLN E 1 189 ? -5.450 66.852 68.275 1.00 39.68 189 GLN E N 1
ATOM 9431 C CA . GLN E 1 189 ? -6.839 66.415 68.328 1.00 39.00 189 GLN E CA 1
ATOM 9432 C C . GLN E 1 189 ? -6.877 64.975 67.869 1.00 42.60 189 GLN E C 1
ATOM 9433 O O . GLN E 1 189 ? -6.474 64.703 66.751 1.00 42.06 189 GLN E O 1
ATOM 9439 N N . PRO E 1 190 ? -7.387 64.048 68.725 1.00 43.73 190 PRO E N 1
ATOM 9440 C CA . PRO E 1 190 ? -7.390 62.644 68.352 1.00 45.51 190 PRO E CA 1
ATOM 9441 C C . PRO E 1 190 ? -8.556 62.283 67.455 1.00 45.71 190 PRO E C 1
ATOM 9442 O O . PRO E 1 190 ? -9.555 63.003 67.415 1.00 41.81 190 PRO E O 1
ATOM 9446 N N . ALA E 1 191 ? -8.397 61.190 66.722 1.00 47.25 191 ALA E N 1
ATOM 9447 C CA . ALA E 1 191 ? -9.467 60.642 65.915 1.00 50.94 191 ALA E CA 1
ATOM 9448 C C . ALA E 1 191 ? -9.195 59.170 65.735 1.00 54.65 191 ALA E C 1
ATOM 9449 O O . ALA E 1 191 ? -8.057 58.763 65.672 1.00 53.67 191 ALA E O 1
ATOM 9451 N N . LYS E 1 192 ? -10.257 58.384 65.632 1.00 59.46 192 LYS E N 1
ATOM 9452 C CA . LYS E 1 192 ? -10.149 56.949 65.419 1.00 68.69 192 LYS E CA 1
ATOM 9453 C C . LYS E 1 192 ? -10.416 56.730 63.951 1.00 72.26 192 LYS E C 1
ATOM 9454 O O . LYS E 1 192 ? -11.444 57.170 63.450 1.00 73.54 192 LYS E O 1
ATOM 9460 N N . TYR E 1 193 ? -9.495 56.095 63.244 1.00 76.51 193 TYR E N 1
ATOM 9461 C CA . TYR E 1 193 ? -9.714 55.787 61.838 1.00 83.90 193 TYR E CA 1
ATOM 9462 C C . TYR E 1 193 ? -9.223 54.372 61.559 1.00 86.68 193 TYR E C 1
ATOM 9463 O O . TYR E 1 193 ? -8.062 54.041 61.811 1.00 82.16 193 TYR E O 1
ATOM 9472 N N . GLU E 1 194 ? -10.132 53.544 61.037 1.00 92.44 194 GLU E N 1
ATOM 9473 C CA . GLU E 1 194 ? -9.906 52.111 60.914 1.00 93.48 194 GLU E CA 1
ATOM 9474 C C . GLU E 1 194 ? -9.532 51.599 62.324 1.00 88.09 194 GLU E C 1
ATOM 9475 O O . GLU E 1 194 ? -10.264 51.872 63.268 1.00 83.30 194 GLU E O 1
ATOM 9481 N N . ASN E 1 195 ? -8.421 50.910 62.522 1.00 87.16 195 ASN E N 1
ATOM 9482 C CA . ASN E 1 195 ? -8.147 50.430 63.886 1.00 86.21 195 ASN E CA 1
ATOM 9483 C C . ASN E 1 195 ? -7.265 51.345 64.704 1.00 83.76 195 ASN E C 1
ATOM 9484 O O . ASN E 1 195 ? -6.854 50.974 65.801 1.00 84.47 195 ASN E O 1
ATOM 9489 N N . ASP E 1 196 ? -6.998 52.546 64.200 1.00 76.02 196 ASP E N 1
ATOM 9490 C CA . ASP E 1 196 ? -5.909 53.341 64.740 1.00 77.63 196 ASP E CA 1
ATOM 9491 C C . ASP E 1 196 ? -6.433 54.614 65.375 1.00 72.02 196 ASP E C 1
ATOM 9492 O O . ASP E 1 196 ? -7.394 55.191 64.884 1.00 73.89 196 ASP E O 1
ATOM 9497 N N . VAL E 1 197 ? -5.801 55.052 66.463 1.00 67.31 197 VAL E N 1
ATOM 9498 C CA . VAL E 1 197 ? -6.009 56.408 66.975 1.00 63.04 197 VAL E CA 1
ATOM 9499 C C . VAL E 1 197 ? -4.898 57.289 66.387 1.00 60.60 197 VAL E C 1
ATOM 9500 O O . VAL E 1 197 ? -3.723 57.041 66.589 1.00 60.07 197 VAL E O 1
ATOM 9504 N N . LEU E 1 198 ? -5.306 58.276 65.606 1.00 54.19 198 LEU E N 1
ATOM 9505 C CA . LEU E 1 198 ? -4.412 59.172 64.912 1.00 54.61 198 LEU E CA 1
ATOM 9506 C C . LEU E 1 198 ? -4.614 60.563 65.501 1.00 52.29 198 LEU E C 1
ATOM 9507 O O . LEU E 1 198 ? -5.557 60.792 66.291 1.00 48.94 198 LEU E O 1
ATOM 9512 N N . PHE E 1 199 ? -3.770 61.503 65.072 1.00 48.43 199 PHE E N 1
ATOM 9513 C CA . PHE E 1 199 ? -3.830 62.888 65.566 1.00 46.07 199 PHE E CA 1
ATOM 9514 C C . PHE E 1 199 ? -3.736 63.936 64.463 1.00 47.35 199 PHE E C 1
ATOM 9515 O O . PHE E 1 199 ? -2.911 63.824 63.546 1.00 45.27 199 PHE E O 1
ATOM 9523 N N . PHE E 1 200 ? -4.632 64.915 64.526 1.00 44.72 200 PHE E N 1
ATOM 9524 C CA . PHE E 1 200 ? -4.429 66.148 63.801 1.00 45.56 200 PHE E CA 1
ATOM 9525 C C . PHE E 1 200 ? -3.522 67.026 64.681 1.00 44.29 200 PHE E C 1
ATOM 9526 O O . PHE E 1 200 ? -3.699 67.081 65.917 1.00 45.77 200 PHE E O 1
ATOM 9534 N N . ILE E 1 201 ? -2.547 67.671 64.043 1.00 42.77 201 ILE E N 1
ATOM 9535 C CA . ILE E 1 201 ? -1.517 68.452 64.751 1.00 40.54 201 ILE E CA 1
ATOM 9536 C C . ILE E 1 201 ? -1.608 69.888 64.249 1.00 40.74 201 ILE E C 1
ATOM 9537 O O . ILE E 1 201 ? -1.468 70.133 63.039 1.00 41.24 201 ILE E O 1
ATOM 9542 N N . TYR E 1 202 ? -1.908 70.807 65.166 1.00 38.37 202 TYR E N 1
ATOM 9543 C CA . TYR E 1 202 ? -2.211 72.167 64.802 1.00 39.18 202 TYR E CA 1
ATOM 9544 C C . TYR E 1 202 ? -1.196 73.109 65.435 1.00 37.85 202 TYR E C 1
ATOM 9545 O O . TYR E 1 202 ? -0.823 72.939 66.607 1.00 38.20 202 TYR E O 1
ATOM 9554 N N . ASN E 1 203 ? -0.839 74.143 64.696 1.00 38.99 203 ASN E N 1
ATOM 9555 C CA . ASN E 1 203 ? 0.032 75.179 65.236 1.00 36.77 203 ASN E CA 1
ATOM 9556 C C . ASN E 1 203 ? -0.713 75.995 66.282 1.00 34.27 203 ASN E C 1
ATOM 9557 O O . ASN E 1 203 ? -1.835 76.453 66.031 1.00 35.50 203 ASN E O 1
ATOM 9562 N N . ARG E 1 204 ? -0.145 76.146 67.471 1.00 34.23 204 ARG E N 1
ATOM 9563 C CA . ARG E 1 204 ? -0.829 76.936 68.563 1.00 33.89 204 ARG E CA 1
ATOM 9564 C C . ARG E 1 204 ? -1.214 78.344 68.128 1.00 37.05 204 ARG E C 1
ATOM 9565 O O . ARG E 1 204 ? -2.351 78.744 68.292 1.00 33.98 204 ARG E O 1
ATOM 9573 N N . GLN E 1 205 ? -0.273 79.105 67.537 1.00 35.05 205 GLN E N 1
ATOM 9574 C CA . GLN E 1 205 ? -0.586 80.454 67.138 1.00 36.86 205 GLN E CA 1
ATOM 9575 C C . GLN E 1 205 ? -1.506 80.537 65.922 1.00 38.24 205 GLN E C 1
ATOM 9576 O O . GLN E 1 205 ? -2.485 81.306 65.924 1.00 39.74 205 GLN E O 1
ATOM 9582 N N . PHE E 1 206 ? -1.167 79.819 64.860 1.00 40.85 206 PHE E N 1
ATOM 9583 C CA . PHE E 1 206 ? -1.844 80.027 63.563 1.00 44.10 206 PHE E CA 1
ATOM 9584 C C . PHE E 1 206 ? -3.061 79.143 63.369 1.00 47.14 206 PHE E C 1
ATOM 9585 O O . PHE E 1 206 ? -3.921 79.430 62.512 1.00 46.59 206 PHE E O 1
ATOM 9593 N N . ASN E 1 207 ? -3.135 78.086 64.169 1.00 46.10 207 ASN E N 1
ATOM 9594 C CA . ASN E 1 207 ? -4.213 77.130 64.068 1.00 50.90 207 ASN E CA 1
ATOM 9595 C C . ASN E 1 207 ? -4.184 76.255 62.813 1.00 51.68 207 ASN E C 1
ATOM 9596 O O . ASN E 1 207 ? -5.123 75.508 62.571 1.00 56.23 207 ASN E O 1
ATOM 9601 N N . ASP E 1 208 ? -3.121 76.346 62.021 1.00 50.35 208 ASP E N 1
ATOM 9602 C CA . ASP E 1 208 ? -3.044 75.590 60.772 1.00 48.48 208 ASP E CA 1
ATOM 9603 C C . ASP E 1 208 ? -2.657 74.155 61.094 1.00 45.37 208 ASP E C 1
ATOM 9604 O O . ASP E 1 208 ? -1.780 73.917 61.917 1.00 40.66 208 ASP E O 1
ATOM 9609 N N . ALA E 1 209 ? -3.307 73.210 60.417 1.00 46.75 209 ALA E N 1
ATOM 9610 C CA . ALA E 1 209 ? -2.980 71.807 60.563 1.00 46.70 209 ALA E CA 1
ATOM 9611 C C . ALA E 1 209 ? -1.695 71.498 59.817 1.00 49.21 209 ALA E C 1
ATOM 9612 O O . ALA E 1 209 ? -1.523 71.898 58.665 1.00 50.07 209 ALA E O 1
ATOM 9614 N N . LEU E 1 210 ? -0.831 70.726 60.469 1.00 49.30 210 LEU E N 1
ATOM 9615 C CA . LEU E 1 210 ? 0.338 70.177 59.848 1.00 48.35 210 LEU E CA 1
ATOM 9616 C C . LEU E 1 210 ? -0.040 69.173 58.729 1.00 53.36 210 LEU E C 1
ATOM 9617 O O . LEU E 1 210 ? -0.696 68.159 58.993 1.00 50.90 210 LEU E O 1
ATOM 9622 N N . GLU E 1 211 ? 0.421 69.451 57.500 1.00 54.78 211 GLU E N 1
ATOM 9623 C CA . GLU E 1 211 ? 0.045 68.710 56.288 1.00 56.45 211 GLU E CA 1
ATOM 9624 C C . GLU E 1 211 ? 1.293 68.433 55.455 1.00 59.51 211 GLU E C 1
ATOM 9625 O O . GLU E 1 211 ? 2.278 69.167 55.548 1.00 53.51 211 GLU E O 1
ATOM 9631 N N . LEU E 1 212 ? 1.260 67.375 54.648 1.00 58.30 212 LEU E N 1
ATOM 9632 C CA . LEU E 1 212 ? 2.283 67.157 53.613 1.00 60.77 212 LEU E CA 1
ATOM 9633 C C . LEU E 1 212 ? 1.713 67.565 52.266 1.00 63.04 212 LEU E C 1
ATOM 9634 O O . LEU E 1 212 ? 0.620 67.123 51.881 1.00 64.99 212 LEU E O 1
ATOM 9639 N N . GLY E 1 213 ? 2.453 68.430 51.579 1.00 64.92 213 GLY E N 1
ATOM 9640 C CA . GLY E 1 213 ? 2.040 68.974 50.300 1.00 67.09 213 GLY E CA 1
ATOM 9641 C C . GLY E 1 213 ? 2.702 68.225 49.165 1.00 68.63 213 GLY E C 1
ATOM 9642 O O . GLY E 1 213 ? 2.850 66.998 49.205 1.00 69.29 213 GLY E O 1
ATOM 9643 N N . THR E 1 214 ? 3.123 68.973 48.160 1.00 69.74 214 THR E N 1
ATOM 9644 C CA . THR E 1 214 ? 3.652 68.374 46.945 1.00 74.75 214 THR E CA 1
ATOM 9645 C C . THR E 1 214 ? 5.041 67.748 47.126 1.00 73.20 214 THR E C 1
ATOM 9646 O O . THR E 1 214 ? 5.807 68.107 48.029 1.00 69.33 214 THR E O 1
ATOM 9650 N N . ILE E 1 215 ? 5.332 66.799 46.244 1.00 74.80 215 ILE E N 1
ATOM 9651 C CA . ILE E 1 215 ? 6.630 66.133 46.217 1.00 77.50 215 ILE E CA 1
ATOM 9652 C C . ILE E 1 215 ? 7.685 67.146 45.699 1.00 76.42 215 ILE E C 1
ATOM 9653 O O . ILE E 1 215 ? 7.427 67.910 44.759 1.00 73.61 215 ILE E O 1
ATOM 9658 N N . VAL E 1 216 ? 8.856 67.168 46.336 1.00 77.40 216 VAL E N 1
ATOM 9659 C CA . VAL E 1 216 ? 9.887 68.176 46.034 1.00 80.03 216 VAL E CA 1
ATOM 9660 C C . VAL E 1 216 ? 11.239 67.586 45.557 1.00 83.25 216 VAL E C 1
ATOM 9661 O O . VAL E 1 216 ? 12.143 68.337 45.189 1.00 79.99 216 VAL E O 1
ATOM 9665 N N . ASN E 1 217 ? 11.335 66.252 45.548 1.00 88.61 217 ASN E N 1
ATOM 9666 C CA . ASN E 1 217 ? 12.579 65.478 45.545 1.00 90.30 217 ASN E CA 1
ATOM 9667 C C . ASN E 1 217 ? 12.403 64.270 44.637 1.00 93.31 217 ASN E C 1
ATOM 9668 O O . ASN E 1 217 ? 11.309 63.727 44.608 1.00 91.61 217 ASN E O 1
ATOM 9673 N N . ALA E 1 218 ? 13.445 63.824 43.923 1.00 91.65 218 ALA E N 1
ATOM 9674 C CA . ALA E 1 218 ? 13.389 62.537 43.217 1.00 92.37 218 ALA E CA 1
ATOM 9675 C C . ALA E 1 218 ? 13.188 61.383 44.202 1.00 93.52 218 ALA E C 1
ATOM 9676 O O . ALA E 1 218 ? 12.612 60.370 43.828 1.00 93.67 218 ALA E O 1
ATOM 9678 N N . SER E 1 219 ? 13.649 61.548 45.451 1.00 94.05 219 SER E N 1
ATOM 9679 C CA . SER E 1 219 ? 13.455 60.524 46.509 1.00 95.37 219 SER E CA 1
ATOM 9680 C C . SER E 1 219 ? 11.995 60.483 46.995 1.00 91.41 219 SER E C 1
ATOM 9681 O O . SER E 1 219 ? 11.612 59.567 47.722 1.00 91.02 219 SER E O 1
ATOM 9684 N N . GLY E 1 220 ? 11.193 61.487 46.629 1.00 87.92 220 GLY E N 1
ATOM 9685 C CA . GLY E 1 220 ? 9.761 61.501 46.946 1.00 83.27 220 GLY E CA 1
ATOM 9686 C C . GLY E 1 220 ? 9.407 62.261 48.217 1.00 76.34 220 GLY E C 1
ATOM 9687 O O . GLY E 1 220 ? 8.310 62.105 48.744 1.00 74.61 220 GLY E O 1
ATOM 9688 N N . ASP E 1 221 ? 10.341 63.050 48.738 1.00 74.12 221 ASP E N 1
ATOM 9689 C CA . ASP E 1 221 ? 10.055 63.875 49.899 1.00 71.59 221 ASP E CA 1
ATOM 9690 C C . ASP E 1 221 ? 8.912 64.820 49.563 1.00 71.22 221 ASP E C 1
ATOM 9691 O O . ASP E 1 221 ? 8.811 65.288 48.422 1.00 70.85 221 ASP E O 1
ATOM 9696 N N . ARG E 1 222 ? 8.080 65.117 50.564 1.00 63.67 222 ARG E N 1
ATOM 9697 C CA . ARG E 1 222 ? 7.019 66.094 50.415 1.00 63.60 222 ARG E CA 1
ATOM 9698 C C . ARG E 1 222 ? 7.243 67.234 51.389 1.00 60.19 222 ARG E C 1
ATOM 9699 O O . ARG E 1 222 ? 7.648 67.020 52.528 1.00 53.56 222 ARG E O 1
ATOM 9707 N N . LYS E 1 223 ? 6.936 68.444 50.958 1.00 60.42 223 LYS E N 1
ATOM 9708 C CA . LYS E 1 223 ? 7.061 69.591 51.852 1.00 63.13 223 LYS E CA 1
ATOM 9709 C C . LYS E 1 223 ? 6.022 69.501 52.985 1.00 59.77 223 LYS E C 1
ATOM 9710 O O . LYS E 1 223 ? 4.891 69.079 52.756 1.00 55.27 223 LYS E O 1
ATOM 9716 N N . ALA E 1 224 ? 6.418 69.895 54.193 1.00 56.55 224 ALA E N 1
ATOM 9717 C CA . ALA E 1 224 ? 5.479 70.060 55.299 1.00 54.43 224 ALA E CA 1
ATOM 9718 C C . ALA E 1 224 ? 5.028 71.519 55.349 1.00 54.14 224 ALA E C 1
ATOM 9719 O O . ALA E 1 224 ? 5.858 72.439 55.313 1.00 46.93 224 ALA E O 1
ATOM 9721 N N . VAL E 1 225 ? 3.712 71.720 55.382 1.00 53.24 225 VAL E N 1
ATOM 9722 C CA . VAL E 1 225 ? 3.097 73.053 55.366 1.00 55.77 225 VAL E CA 1
ATOM 9723 C C . VAL E 1 225 ? 1.919 73.121 56.335 1.00 56.56 225 VAL E C 1
ATOM 9724 O O . VAL E 1 225 ? 1.422 72.095 56.783 1.00 59.85 225 VAL E O 1
ATOM 9728 N N . GLY E 1 226 ? 1.504 74.338 56.664 1.00 58.74 226 GLY E N 1
ATOM 9729 C CA . GLY E 1 226 ? 0.309 74.562 57.458 1.00 58.81 226 GLY E CA 1
ATOM 9730 C C . GLY E 1 226 ? -0.895 74.708 56.546 1.00 59.97 226 GLY E C 1
ATOM 9731 O O . GLY E 1 226 ? -0.908 75.578 55.667 1.00 59.04 226 GLY E O 1
ATOM 9732 N N . HIS E 1 227 ? -1.884 73.833 56.725 1.00 56.88 227 HIS E N 1
ATOM 9733 C CA . HIS E 1 227 ? -3.049 73.830 55.878 1.00 59.29 227 HIS E CA 1
ATOM 9734 C C . HIS E 1 227 ? -3.947 75.003 56.203 1.00 61.89 227 HIS E C 1
ATOM 9735 O O . HIS E 1 227 ? -4.091 75.387 57.362 1.00 63.37 227 HIS E O 1
ATOM 9742 N N . ASP E 1 228 ? -4.577 75.546 55.174 1.00 66.40 228 ASP E N 1
ATOM 9743 C CA . ASP E 1 228 ? -5.544 76.614 55.322 1.00 72.57 228 ASP E CA 1
ATOM 9744 C C . ASP E 1 228 ? -6.943 75.992 55.298 1.00 75.07 228 ASP E C 1
ATOM 9745 O O . ASP E 1 228 ? -7.452 75.628 54.229 1.00 79.41 228 ASP E O 1
ATOM 9750 N N . GLY E 1 229 ? -7.554 75.849 56.475 1.00 75.46 229 GLY E N 1
ATOM 9751 C CA . GLY E 1 229 ? -8.939 75.391 56.570 1.00 75.33 229 GLY E CA 1
ATOM 9752 C C . GLY E 1 229 ? -9.138 74.176 57.447 1.00 73.60 229 GLY E C 1
ATOM 9753 O O . GLY E 1 229 ? -8.182 73.550 57.910 1.00 68.53 229 GLY E O 1
ATOM 9754 N N . GLU E 1 230 ? -10.407 73.845 57.655 1.00 72.70 230 GLU E N 1
ATOM 9755 C CA . GLU E 1 230 ? -10.810 72.776 58.560 1.00 72.03 230 GLU E CA 1
ATOM 9756 C C . GLU E 1 230 ? -10.410 71.408 57.988 1.00 66.80 230 GLU E C 1
ATOM 9757 O O . GLU E 1 230 ? -10.490 71.165 56.795 1.00 63.66 230 GLU E O 1
ATOM 9763 N N . VAL E 1 231 ? -9.952 70.530 58.862 1.00 62.50 231 VAL E N 1
ATOM 9764 C CA . VAL E 1 231 ? -9.399 69.246 58.518 1.00 61.60 231 VAL E CA 1
ATOM 9765 C C . VAL E 1 231 ? -10.034 68.021 59.230 1.00 64.04 231 VAL E C 1
ATOM 9766 O O . VAL E 1 231 ? -9.833 66.857 58.823 1.00 62.29 231 VAL E O 1
ATOM 9770 N N . ALA E 1 232 ? -10.753 68.279 60.318 1.00 60.63 232 ALA E N 1
ATOM 9771 C CA . ALA E 1 232 ? -11.069 67.235 61.302 1.00 60.97 232 ALA E CA 1
ATOM 9772 C C . ALA E 1 232 ? -11.983 66.140 60.760 1.00 60.39 232 ALA E C 1
ATOM 9773 O O . ALA E 1 232 ? -12.011 65.029 61.296 1.00 59.40 232 ALA E O 1
ATOM 9775 N N . GLY E 1 233 ? -12.723 66.461 59.703 1.00 60.59 233 GLY E N 1
ATOM 9776 C CA . GLY E 1 233 ? -13.584 65.482 59.044 1.00 62.64 233 GLY E CA 1
ATOM 9777 C C . GLY E 1 233 ? -12.825 64.455 58.213 1.00 63.61 233 GLY E C 1
ATOM 9778 O O . GLY E 1 233 ? -13.409 63.454 57.808 1.00 66.62 233 GLY E O 1
ATOM 9779 N N . LEU E 1 234 ? -11.531 64.673 57.981 1.00 62.14 234 LEU E N 1
ATOM 9780 C CA . LEU E 1 234 ? -10.757 63.839 57.057 1.00 63.30 234 LEU E CA 1
ATOM 9781 C C . LEU E 1 234 ? -9.465 63.303 57.659 1.00 59.61 234 LEU E C 1
ATOM 9782 O O . LEU E 1 234 ? -8.379 63.661 57.220 1.00 56.61 234 LEU E O 1
ATOM 9787 N N . PRO E 1 235 ? -9.572 62.422 58.658 1.00 60.38 235 PRO E N 1
ATOM 9788 C CA . PRO E 1 235 ? -8.352 61.846 59.239 1.00 60.90 235 PRO E CA 1
ATOM 9789 C C . PRO E 1 235 ? -7.551 61.016 58.249 1.00 66.71 235 PRO E C 1
ATOM 9790 O O . PRO E 1 235 ? -6.332 60.919 58.365 1.00 64.64 235 PRO E O 1
ATOM 9794 N N . ASP E 1 236 ? -8.227 60.435 57.260 1.00 70.30 236 ASP E N 1
ATOM 9795 C CA . ASP E 1 236 ? -7.524 59.709 56.184 1.00 74.18 236 ASP E CA 1
ATOM 9796 C C . ASP E 1 236 ? -6.590 60.609 55.347 1.00 70.73 236 ASP E C 1
ATOM 9797 O O . ASP E 1 236 ? -5.653 60.124 54.729 1.00 73.74 236 ASP E O 1
ATOM 9802 N N . ILE E 1 237 ? -6.887 61.908 55.300 1.00 65.81 237 ILE E N 1
ATOM 9803 C CA . ILE E 1 237 ? -6.147 62.840 54.465 1.00 64.38 237 ILE E CA 1
ATOM 9804 C C . ILE E 1 237 ? -5.101 63.619 55.275 1.00 61.02 237 ILE E C 1
ATOM 9805 O O . ILE E 1 237 ? -3.989 63.839 54.788 1.00 60.07 237 ILE E O 1
ATOM 9810 N N . TYR E 1 238 ? -5.442 64.025 56.501 1.00 56.83 238 TYR E N 1
ATOM 9811 C CA . TYR E 1 238 ? -4.641 65.027 57.211 1.00 55.14 238 TYR E CA 1
ATOM 9812 C C . TYR E 1 238 ? -4.080 64.642 58.583 1.00 53.89 238 TYR E C 1
ATOM 9813 O O . TYR E 1 238 ? -3.495 65.489 59.259 1.00 51.95 238 TYR E O 1
ATOM 9822 N N . SER E 1 239 ? -4.264 63.402 59.024 1.00 55.97 239 SER E N 1
ATOM 9823 C CA . SER E 1 239 ? -3.823 63.020 60.371 1.00 56.15 239 SER E CA 1
ATOM 9824 C C . SER E 1 239 ? -2.498 62.291 60.350 1.00 54.11 239 SER E C 1
ATOM 9825 O O . SER E 1 239 ? -1.982 61.928 59.297 1.00 54.66 239 SER E O 1
ATOM 9828 N N . TRP E 1 240 ? -1.967 62.100 61.550 1.00 52.40 240 TRP E N 1
ATOM 9829 C CA . TRP E 1 240 ? -0.659 61.534 61.756 1.00 54.21 240 TRP E CA 1
ATOM 9830 C C . TRP E 1 240 ? -0.721 60.371 62.727 1.00 51.44 240 TRP E C 1
ATOM 9831 O O . TRP E 1 240 ? -1.396 60.433 63.758 1.00 46.83 240 TRP E O 1
ATOM 9842 N N . PHE E 1 241 ? 0.031 59.332 62.399 1.00 55.05 241 PHE E N 1
ATOM 9843 C CA . PHE E 1 241 ? 0.333 58.247 63.340 1.00 57.40 241 PHE E CA 1
ATOM 9844 C C . PHE E 1 241 ? 1.458 58.693 64.252 1.00 58.09 241 PHE E C 1
ATOM 9845 O O . PHE E 1 241 ? 2.443 59.293 63.781 1.00 62.56 241 PHE E O 1
ATOM 9853 N N . ILE E 1 242 ? 1.385 58.303 65.514 1.00 56.68 242 ILE E N 1
ATOM 9854 C CA . ILE E 1 242 ? 2.501 58.484 66.438 1.00 58.63 242 ILE E CA 1
ATOM 9855 C C . ILE E 1 242 ? 2.835 57.115 66.985 1.00 59.02 242 ILE E C 1
ATOM 9856 O O . ILE E 1 242 ? 1.995 56.460 67.612 1.00 54.30 242 ILE E O 1
ATOM 9861 N N . THR E 1 243 ? 4.055 56.666 66.689 1.00 60.74 243 THR E N 1
ATOM 9862 C CA . THR E 1 243 ? 4.504 55.311 67.006 1.00 66.26 243 THR E CA 1
ATOM 9863 C C . THR E 1 243 ? 5.892 55.315 67.659 1.00 68.05 243 THR E C 1
ATOM 9864 O O . THR E 1 243 ? 6.637 56.286 67.516 1.00 65.30 243 THR E O 1
ATOM 9868 N N . PRO E 1 244 ? 6.250 54.228 68.377 1.00 68.76 244 PRO E N 1
ATOM 9869 C CA . PRO E 1 244 ? 7.581 54.224 68.999 1.00 71.71 244 PRO E CA 1
ATOM 9870 C C . PRO E 1 244 ? 8.714 54.264 67.961 1.00 75.50 244 PRO E C 1
ATOM 9871 O O . PRO E 1 244 ? 8.579 53.655 66.906 1.00 73.81 244 PRO E O 1
ATOM 9875 N N . PHE E 1 245 ? 9.815 54.958 68.251 1.00 78.10 245 PHE E N 1
ATOM 9876 C CA . PHE E 1 245 ? 10.958 54.960 67.333 1.00 82.80 245 PHE E CA 1
ATOM 9877 C C . PHE E 1 245 ? 11.589 53.572 67.174 1.00 88.45 245 PHE E C 1
ATOM 9878 O O . PHE E 1 245 ? 11.263 52.635 67.906 1.00 94.41 245 PHE E O 1
#

Solvent-accessible surface area: 49928 Å² total; per-residue (Å²): 193,66,39,25,70,63,18,7,8,112,0,0,4,6,0,35,66,16,51,7,96,13,0,16,147,8,0,63,83,5,44,94,79,29,47,4,58,2,0,54,75,0,1,68,23,0,8,118,35,56,62,47,34,0,3,2,0,0,31,45,0,36,86,26,137,1,84,105,4,1,141,77,28,11,42,100,16,0,41,4,0,15,46,25,53,116,0,36,0,17,2,56,56,83,83,16,0,0,24,1,11,88,104,62,56,151,75,73,25,40,65,0,42,0,12,19,107,24,60,141,68,90,39,0,2,0,56,5,60,41,37,61,9,0,48,28,2,0,0,37,0,16,0,40,96,47,99,2,39,0,5,0,10,59,129,27,53,86,54,136,100,35,48,51,45,0,28,0,0,96,55,5,121,34,2,34,12,5,1,11,2,27,0,0,102,65,120,141,51,20,0,0,0,1,27,0,0,26,15,83,8,1,1,33,5,18,90,87,78,64,118,64,17,10,42,82,0,27,4,36,106,48,142,1,15,50,89,10,42,59,31,0,0,47,5,44,67,99,190,74,56,66,101,74,20,8,6,108,0,0,3,5,0,13,63,12,53,7,83,18,0,14,152,10,0,65,88,6,48,94,90,71,57,4,62,1,0,58,74,0,1,69,23,0,8,111,32,57,69,39,11,0,2,2,0,0,29,42,0,34,85,24,138,1,68,98,5,1,124,109,28,10,44,94,18,0,78,7,0,15,48,26,50,118,0,19,0,19,2,57,58,82,79,16,0,0,24,1,10,92,104,65,58,150,79,74,27,36,65,0,43,0,11,21,111,27,43,133,79,104,35,0,0,0,64,5,63,42,39,67,18,0,52,26,1,0,0,38,0,17,0,46,111,47,99,6,39,0,5,0,10,60,122,27,52,84,57,143,89,29,47,52,45,0,29,0,0,96,56,5,106,34,4,36,11,6,0,9,2,30,0,0,102,65,120,140,52,20,0,0,0,1,24,0,4,30,15,94,8,1,0,32,5,17,90,98,66,68,119,70,20,10,41,78,0,25,4,36,107,48,141,1,16,52,88,10,44,57,33,0,0,44,5,44,69,84,48,107,148,59,35,50,96,72,5,16,6,107,0,0,4,6,0,33,63,14,52,7,93,13,0,16,147,8,0,66,65,1,46,93,84,70,34,5,58,0,0,56,58,0,1,70,20,0,9,112,32,57,76,72,29,0,3,2,0,0,31,42,0,42,85,22,142,2,86,107,5,0,118,96,28,9,44,85,17,0,75,8,0,16,59,27,68,117,0,34,0,16,3,56,57,82,82,18,0,0,24,2,11,90,105,61,49,146,81,96,28,40,63,0,43,0,9,20,115,24,59,147,66,94,53,0,3,0,65,5,61,42,38,71,75,105,73,95,1,13,0,38,0,18,0,53,91,47,98,3,39,0,5,0,9,58,129,27,54,104,56,134,102,33,48,48,47,0,29,0,0,110,55,6,126,36,48,35,11,7,0,18,1,29,0,0,107,66,120,141,51,19,0,0,0,0,25,0,44,62,12,93,8,2,0,31,4,18,90,100,63,67,118,72,22,8,41,80,0,27,4,37,108,46,143,2,16,51,89,10,43,58,33,0,0,51,8,46,66,93,197,75,56,66,149,75,20,29,103,111,0,34,74,14,0,62,96,14,68,6,92,14,0,15,147,8,0,68,83,4,42,94,92,71,60,4,66,2,0,58,76,0,1,69,60,0,8,114,71,60,95,48,24,0,2,2,0,0,32,43,0,66,86,24,127,1,91,93,2,0,128,97,28,6,44,83,16,0,64,17,0,15,49,27,75,116,0,34,0,10,3,62,47,85,70,17,0,0,23,1,11,90,106,65,53,123,71,64,27,37,61,0,45,0,13,22,112,19,70,134,68,88,40,0,0,0,63,5,62,42,36,61,14,0,54,31,2,0,0,38,0,17,0,43,110,48,98,5,38,0,4,0,9,53,123,26,54,88,56,133,101,34,47,49,46,0,28,0,0,53,25,5,71,32,1,33,11,4,0,12,2,28,0,0,101,64,116,135,58,20,1,0,0,0,21,0,0,27,14,82,8,2,0,32,4,18,88,99,72,66,124,67,21,7,42,79,0,26,3,37,107,45,163,1,23,57,82,10,39,58,28,0,0,46,5,48,66,86,141,136,68,48,59,136,79,20,19,102,108,0,35,78,14,0,75,106,14,70,7,94,16,0,16,146,8,0,66,83,4,43,94,91,71,46,5,73,2,0,62,56,0,1,71,53,0,9,120,72,58,101,71,28,0,2,2,0,0,32,44,0,30,86,24,132,0,71,81,0,1,143,122,27,11,45,99,17,0,49,6,0,15,48,28,52,115,0,29,0,11,2,55,58,83,84,21,0,0,25,1,10,90,103,67,56,149,76,75,25,37,62,0,42,0,12,23,116,24,64,118,80,92,36,0,2,0,61,5,61,42,37,73,77,106,71,94,1,14,0,38,0,14,0,38,101,50,102,5,42,0,4,0,8,58,127,26,54,105,57,124,90,38,48,50,46,0,27,0,0,94,55,6,123,36,50,36,11,7,1,15,2,30,0,0,107,63,118,140,51,19,0,0,0,1,24,0,47,70,13,92,8,2,1,31,4,18,90,104,70,64,121,60,20,7,47,79,0,26,3,36,106,48,149,2,14,52,89,9,45,58,33,0,0,46,5,48,66,84

Sequence (1193 aa):
DTSNQDLEEKLYNSILTGDYDSAVRQSLEYESQGKGSIIQNVVVNNLIIDKRRNTMEYCYKLWVGNGQEIVRRKYFPLNFRLIMAGNYVKIIYRNYNLALKLGSTTNPSNERRIAYGDGVDKHTELVSWKFITLWENNRVYFKIHNTKYNQYLKMSTTTCNCNSRDRVVYGGNSADSTREQWFFQPAKYENDVLFFIYNRQFNDALELGTIVNASGDRKAVGHDGEVAGLPDIYSWFITPFDTSNQDLEEEKLYNSILTGDYDSAVRRQSLEYESQGKGSIIQNVVNNLIIDKRRNTMEYCYKLWVGNGQEIVRKYFPLNFRLIMAGNYVKIIYRNYNLALKLGSTTNPSNERIAYGDGVDKHTELVSWKFIITLWENNRVYFKIHNTKYNQYLKMSTTTCNCNSRDRVVYGGNSADSTREQWFFQPAKYENDVLFFIYNRQFNDALELGTIVNASGDRKAVGHDGEVAGLPDIYSWFITPFSSADTSNQDLEEKLYNSILLTGDYDSAVRRQSLEYESQGKGSIIQNVVNNNLIIDKRRNTMEYCYKLWVGNGQEIVRKYFPLNFRLIMAGNYVKIIYRNYNLALKLGSTTNPSNERRIAYGDGVDKHHTELVSWKFITLWENNRVYFKIHNTKYNQYLKMSTTTCNCNSRDRVVYGGNSADSTREQWFFQPAKYENDVLFFIYNRQFNDALELGTIVNASGDRKAVGHDGEVAGLPDIYSWFFITPFDTSNQDLEEKLYNSILTGDYDSAVRQSLEYESQGKGSIIQNVVNNLIIDKRRNTMEYCYKLWVGNGQEIVRRKYFPLNFRLIMAGNYVKIIYRNYNLALKLGSTTNPSNERIAYGDGVDKHTELVSWKFITLWENNRVYFKIHNTKYNQYLKMSTTTCNCNSRDRVVYGGNSADSTREQWFFQPAKYENDVLFFIYNRQFNDALELGTIVNASGDRKAVGHDGEVAGLPDIYSWFIITPFADTSNQDLEEKLYNSILTGDYDSAVRQSLEYESQGKGSIIQNNVVNNLIIDKRRNTMEYCYKLWVGNGQEIVRKYFPLNFRLIMAGNYVKIIYRNYNLALKLGSTTNPSNERIAYGDGVDKHTELVSWKFITLWENNRVYFKIHNTKYNNQYLKMSTTTCNCNSRDRVVYGGNSADSTREQWFFQPAKYENDVLFFIYNRQFNDALELGTIVNASGDRKAVGHDGEVAGLPDIYSWFITPF

Organism: Bombyx mori (NCBI:txid7091)

Foldseek 3Di:
DDDLVVLLVVLLVCLLVLVLVVNLVSCVVCVVVVNLVSVLVNLVVQQQVLPLSSLLNLLCCVVPVNLVSCVPRPPPLSCQQNVFAKKWKAQQQQRFTKFWDDDADPLRKTFIKGFLDDPDDLRRIWTWDWDQDPSDIKTFIARRPPGWTKFADPPFDLDPPTFFTIITHNDQPDLRRIWGWTWHADDHAIWIFIARRSNRFTWAWDDADDPSGMTTIGGHDDDCSVPSNHGTIDIGHD/DDDLVVLLVVLLVCLLVLVLVVNLVSCVVCVVVVNLVSVLVNLVVQQAVLPLSSLLNLLCCVVPVNLVSCVPRPPPLSCQQNVFAKKWKAQLQQRFTKFWDDDADPLRKTFIWGFLDDPDDLRRIWTWDWDDDPSDIKTFIARDPPGWTKFADPPFDLDPPTFFTIITHNDQPDLRRIWGWTWHQDDNAIWIFIARRSNRFTWAFAAQDDPSRMTTTGGHDDDCSVPSNHGTIDIGHD/DVVDDLVNLLVVLLVCLVVLVLVVNLVSCVVCVVVVNLVSVLVNLVVQQAVLPLSNLLNLLCCVVPVNVVSCVVRPDPLSVQQNVFFKKWKAQLQQRFTKFWDDDADPLRKTFIWGFLDDDDDLRRIWTWDWDADPSDIKTFIARRPPRWTKFADPPFDLDPPTDFTIITHNDQPDLRRIWGWTWYQDDNAIWIFIARRSNRFTWAFAAQDDPRRMTTTTGHDDDDPVPSSHGTIDIGHD/DDDLVNLLVVLLVCLLVLVLVVNLVSCVVCVVVVNLVSVLVNLVVQQAVLPLSNLLNLLCCVVVVNPVSCVPRPDPLSVQQNVFAKKWKAQQQQRFTKFWDDDADPQRKTFIKGFLDDDDDLRRIWTWDWDQDPSDIKTFIARDPPRWTKFADPPFDLDPPTFFTIITHNDQPDLRRIWGWTWHADPNDIWIFIARRSNRFTWAFAAQDDPRRMTTTTGHDDDDSVCSNHGTIDIGHD/DPDDLVNLLVVLLVCLLVLVLVVNLVSCVVCVVVVNNVSVLVNLVVQQAVLPLSNLLNLLCCVVPVNVVSCVPRPDPLSCQQNVFAKKWKAQLQQRFTKFWDDDADPQRKTFIKGFLDDDDDLRRIWTWDWDQDPSDIKTFIARRPPRWTKFADPPFDLDPPTDFTIITHNDQPDLRRIWGWTWHQDDNDIWIFIARRRNRFTWAFAAQDDPSRMTTTTGHDDDDSVCSNHGTIDIGHD

B-factor: mean 36.89, std 15.16, range [15.98, 122.79]